Protein 7BXP (pdb70)

Nearest PDB structures (foldseek):
  8guh-assembly1_A  TM=9.478E-01  e=1.302E-41  Sphingobacterium multivorum
  2jg2-assembly1_A  TM=9.352E-01  e=2.599E-38  Sphingomonas paucimobilis
  4bmk-assembly1_A  TM=9.285E-01  e=3.256E-38  Sphingomonas paucimobilis
  2x8u-assembly1_B  TM=9.256E-01  e=1.257E-37  Rhizorhabdus wittichii RW1
  7x98-assembly2_D  TM=9.423E-01  e=4.099E-37  Rhodopseudomonas palustris

InterPro domains:
  IPR001917 Aminotransferase, class-II, pyridoxal-phosphate binding site [PS00599] (243-252)
  IPR004839 Aminotransferase, class I/classII, large domain [PF00155] (45-389)
  IPR011282 2-amino-3-ketobutyrate coenzyme A ligase [MF_00985] (4-397)
  IPR011282 2-amino-3-ketobutyrate coenzyme A ligase [TIGR01822] (7-399)
  IPR015421 Pyridoxal phosphate-dependent transferase, major domain [G3DSA:3.40.640.10] (60-297)
  IPR015422 Pyridoxal phosphate-dependent transferase, small domain [G3DSA:3.90.1150.10] (41-392)
  IPR015424 Pyridoxal phosphate-dependent transferase [SSF53383] (7-397)
  IPR050087 8-amino-7-oxononanoate synthase class-II [PTHR13693] (19-389)

B-factor: mean 26.61, std 7.61, range [13.73, 60.28]

Structure (mmCIF, N/CA/C/O backbone):
data_7BXP
#
_entry.id   7BXP
#
_cell.length_a   58.376
_cell.length_b   105.847
_cell.length_c   67.744
_cell.angle_alpha   90.000
_cell.angle_beta   105.791
_cell.angle_gamma   90.000
#
_symmetry.space_group_name_H-M   'P 1 21 1'
#
loop_
_entity.id
_entity.type
_entity.pdbx_description
1 polymer '2-amino-3-ketobutyrate coenzyme A ligase'
2 water water
#
loop_
_atom_site.group_PDB
_atom_site.id
_atom_site.type_symbol
_atom_site.label_atom_id
_atom_site.label_alt_id
_atom_site.label_comp_id
_atom_site.label_asym_id
_atom_site.label_entity_id
_atom_site.label_seq_id
_atom_site.pdbx_PDB_ins_code
_atom_site.Cartn_x
_atom_site.Cartn_y
_atom_site.Cartn_z
_atom_site.occupancy
_atom_site.B_iso_or_equiv
_atom_site.auth_seq_id
_atom_site.auth_comp_id
_atom_site.auth_asym_id
_atom_site.auth_atom_id
_atom_site.pdbx_PDB_model_num
ATOM 1 N N . MET A 1 5 ? -41.18660 -26.96157 20.45433 1.000 33.76324 1 MET A N 1
ATOM 2 C CA . MET A 1 5 ? -40.05296 -26.03647 20.53998 1.000 27.04231 1 MET A CA 1
ATOM 3 C C . MET A 1 5 ? -38.78087 -26.66541 19.96828 1.000 27.64601 1 MET A C 1
ATOM 4 O O . MET A 1 5 ? -38.29215 -27.64937 20.50564 1.000 28.78745 1 MET A O 1
ATOM 9 N N . SER A 1 6 ? -38.24244 -26.10099 18.88897 1.000 22.86333 2 SER A N 1
ATOM 10 C CA . SER A 1 6 ? -37.00218 -26.61353 18.31760 1.000 24.52485 2 SER A CA 1
ATOM 11 C C . SER A 1 6 ? -35.80220 -26.17739 19.15384 1.000 24.11726 2 SER A C 1
ATOM 12 O O . SER A 1 6 ? -35.84113 -25.15893 19.85271 1.000 22.39659 2 SER A O 1
ATOM 15 N N . ASN A 1 7 ? -34.72606 -26.96999 19.08632 1.000 23.66922 3 ASN A N 1
ATOM 16 C CA . ASN A 1 7 ? -33.49868 -26.58203 19.77956 1.000 22.02307 3 ASN A CA 1
ATOM 17 C C . ASN A 1 7 ? -33.03386 -25.20491 19.31745 1.000 19.52769 3 ASN A C 1
ATOM 18 O O . ASN A 1 7 ? -32.60884 -24.38144 20.13189 1.000 20.89132 3 ASN A O 1
ATOM 23 N N . ALA A 1 8 ? -33.15039 -24.92240 18.01443 1.000 22.06160 4 ALA A N 1
ATOM 24 C CA . ALA A 1 8 ? -32.68676 -23.63697 17.50028 1.000 22.57803 4 ALA A CA 1
ATOM 25 C C . ALA A 1 8 ? -33.47313 -22.48323 18.10618 1.000 18.31070 4 ALA A C 1
ATOM 26 O O . ALA A 1 8 ? -32.88912 -21.47983 18.52804 1.000 20.81830 4 ALA A O 1
ATOM 28 N N . GLU A 1 9 ? -34.80263 -22.60595 18.17738 1.000 17.40113 5 GLU A N 1
ATOM 29 C CA . GLU A 1 9 ? -35.55300 -21.50227 18.76826 1.000 20.61763 5 GLU A CA 1
ATOM 30 C C . GLU A 1 9 ? -35.36564 -21.45238 20.27592 1.000 19.15643 5 GLU A C 1
ATOM 31 O O . GLU A 1 9 ? -35.39166 -20.36547 20.85989 1.000 20.05788 5 GLU A O 1
ATOM 37 N N . ALA A 1 10 ? -35.15566 -22.60879 20.91313 1.000 19.30456 6 ALA A N 1
ATOM 38 C CA . ALA A 1 10 ? -34.80987 -22.62328 22.33004 1.000 19.46992 6 ALA A CA 1
ATOM 39 C C . ALA A 1 10 ? -33.51792 -21.86000 22.58799 1.000 20.50414 6 ALA A C 1
ATOM 40 O O . ALA A 1 10 ? -33.39375 -21.13979 23.59420 1.000 20.15408 6 ALA A O 1
ATOM 42 N N . PHE A 1 11 ? -32.53636 -22.03199 21.70027 1.000 20.20323 7 PHE A N 1
ATOM 43 C CA . PHE A 1 11 ? -31.29048 -21.27393 21.78567 1.000 19.37357 7 PHE A CA 1
ATOM 44 C C . PHE A 1 11 ? -31.57412 -19.78459 21.90676 1.000 19.24454 7 PHE A C 1
ATOM 45 O O . PHE A 1 11 ? -31.07961 -19.11462 22.81552 1.000 17.90996 7 PHE A O 1
ATOM 53 N N . TYR A 1 12 ? -32.40469 -19.25003 21.01478 1.000 17.63783 8 TYR A N 1
ATOM 54 C CA . TYR A 1 12 ? -32.70727 -17.82803 21.09218 1.000 19.10724 8 TYR A CA 1
ATOM 55 C C . TYR A 1 12 ? -33.45276 -17.47562 22.37243 1.000 18.83907 8 TYR A C 1
ATOM 56 O O . TYR A 1 12 ? -33.26655 -16.38036 22.90740 1.000 18.84452 8 TYR A O 1
ATOM 65 N N . ALA A 1 13 ? -34.28888 -18.38651 22.88256 1.000 20.02110 9 ALA A N 1
ATOM 66 C CA . ALA A 1 13 ? -34.94539 -18.14678 24.16880 1.000 21.44185 9 ALA A CA 1
ATOM 67 C C . ALA A 1 13 ? -33.92398 -18.04750 25.29993 1.000 20.76680 9 ALA A C 1
ATOM 68 O O . ALA A 1 13 ? -34.06016 -17.20822 26.19971 1.000 20.82781 9 ALA A O 1
ATOM 70 N N . SER A 1 14 ? -32.89613 -18.90280 25.26472 1.000 21.36439 10 SER A N 1
ATOM 71 C CA . SER A 1 14 ? -31.81608 -18.85194 26.24515 1.000 20.22370 10 SER A CA 1
ATOM 72 C C . SER A 1 14 ? -31.07506 -17.52271 26.19384 1.000 19.70764 10 SER A C 1
ATOM 73 O O . SER A 1 14 ? -30.79774 -16.91096 27.23616 1.000 21.16776 10 SER A O 1
ATOM 76 N N . ILE A 1 15 ? -30.75284 -17.06310 24.98385 1.000 19.40156 11 ILE A N 1
ATOM 77 C CA . ILE A 1 15 ? -30.07757 -15.77706 24.80147 1.000 19.61863 11 ILE A CA 1
ATOM 78 C C . ILE A 1 15 ? -30.93746 -14.63918 25.35245 1.000 21.23447 11 ILE A C 1
ATOM 79 O O . ILE A 1 15 ? -30.45329 -13.75709 26.07911 1.000 20.42469 11 ILE A O 1
ATOM 84 N N . ARG A 1 16 ? -32.23951 -14.66175 25.04507 1.000 20.79891 12 ARG A N 1
ATOM 85 C CA . ARG A 1 16 ? -33.12738 -13.59405 25.50704 1.000 20.12719 12 ARG A CA 1
ATOM 86 C C . ARG A 1 16 ? -33.26405 -13.59705 27.02043 1.000 18.96635 12 ARG A C 1
ATOM 87 O O . ARG A 1 16 ? -33.29745 -12.53271 27.64635 1.000 20.64770 12 ARG A O 1
ATOM 95 N N . THR A 1 17 ? -33.36816 -14.78205 27.61694 1.000 19.96202 13 THR A N 1
ATOM 96 C CA . THR A 1 17 ? -33.42678 -14.87043 29.06993 1.000 22.72794 13 THR A CA 1
ATOM 97 C C . THR A 1 17 ? -32.17617 -14.25449 29.69585 1.000 24.37526 13 THR A C 1
ATOM 98 O O . THR A 1 17 ? -32.26522 -13.48601 30.66056 1.000 24.09963 13 THR A O 1
ATOM 102 N N . GLU A 1 18 ? -31.00315 -14.55525 29.13496 1.000 22.94044 14 GLU A N 1
ATOM 103 C CA . GLU A 1 18 ? -29.76260 -13.99233 29.67138 1.000 25.20871 14 GLU A CA 1
ATOM 104 C C . GLU A 1 18 ? -29.73149 -12.47402 29.52593 1.000 24.69876 14 GLU A C 1
ATOM 105 O O . GLU A 1 18 ? -29.32479 -11.76344 30.45304 1.000 20.81514 14 GLU A O 1
ATOM 111 N N . LEU A 1 19 ? -30.18047 -11.95433 28.37473 1.000 21.59994 15 LEU A N 1
ATOM 112 C CA . LEU A 1 19 ? -30.25137 -10.50813 28.17961 1.000 22.99047 15 LEU A CA 1
ATOM 113 C C . LEU A 1 19 ? -31.15006 -9.85025 29.21976 1.000 24.98344 15 LEU A C 1
ATOM 114 O O . LEU A 1 19 ? -30.83002 -8.77298 29.73585 1.000 25.82409 15 LEU A O 1
ATOM 119 N N . GLU A 1 20 ? -32.27733 -10.48661 29.54193 1.000 20.33947 16 GLU A N 1
ATOM 120 C CA . GLU A 1 20 ? -33.18561 -9.91328 30.53096 1.000 26.28635 16 GLU A CA 1
ATOM 121 C C . GLU A 1 20 ? -32.55176 -9.90741 31.91528 1.000 23.50109 16 GLU A C 1
ATOM 122 O O . GLU A 1 20 ? -32.73957 -8.96115 32.69166 1.000 23.97066 16 GLU A O 1
ATOM 128 N N . SER A 1 21 ? -31.79835 -10.95660 32.24268 1.000 25.58363 17 SER A N 1
ATOM 129 C CA . SER A 1 21 ? -31.15702 -11.00849 33.55209 1.000 26.11529 17 SER A CA 1
ATOM 130 C C . SER A 1 21 ? -30.06686 -9.94959 33.66997 1.000 27.11051 17 SER A C 1
ATOM 131 O O . SER A 1 21 ? -29.85720 -9.38278 34.74664 1.000 26.60285 17 SER A O 1
ATOM 134 N N . ILE A 1 22 ? -29.36347 -9.66303 32.57008 1.000 23.61662 18 ILE A N 1
ATOM 135 C CA . ILE A 1 22 ? -28.41462 -8.54906 32.56897 1.000 23.53283 18 ILE A CA 1
ATOM 136 C C . ILE A 1 22 ? -29.13469 -7.23776 32.86157 1.000 26.41755 18 ILE A C 1
ATOM 137 O O . ILE A 1 22 ? -28.71836 -6.45871 33.72770 1.000 25.89788 18 ILE A O 1
ATOM 142 N N . ARG A 1 23 ? -30.23309 -6.97941 32.14601 1.000 25.24646 19 ARG A N 1
ATOM 143 C CA . ARG A 1 23 ? -31.00556 -5.76189 32.38075 1.000 27.90155 19 ARG A CA 1
ATOM 144 C C . ARG A 1 23 ? -31.51658 -5.69477 33.81534 1.000 28.64557 19 ARG A C 1
ATOM 145 O O . ARG A 1 23 ? -31.45784 -4.63425 34.45114 1.000 28.00774 19 ARG A O 1
ATOM 153 N N . ALA A 1 24 ? -32.02769 -6.81381 34.33911 1.000 25.68542 20 ALA A N 1
ATOM 154 C CA . ALA A 1 24 ? -32.57393 -6.80667 35.69610 1.000 30.62212 20 ALA A CA 1
ATOM 155 C C . ALA A 1 24 ? -31.49043 -6.55049 36.73393 1.000 28.41368 20 ALA A C 1
ATOM 156 O O . ALA A 1 24 ? -31.77129 -5.97682 37.79133 1.000 29.04592 20 ALA A O 1
ATOM 158 N N . ALA A 1 25 ? -30.25409 -6.96296 36.45135 1.000 26.85817 21 ALA A N 1
ATOM 159 C CA . ALA A 1 25 ? -29.14052 -6.74939 37.36694 1.000 27.32619 21 ALA A CA 1
ATOM 160 C C . ALA A 1 25 ? -28.56109 -5.34466 37.29294 1.000 28.37994 21 ALA A C 1
ATOM 161 O O . ALA A 1 25 ? -27.67763 -5.01865 38.09465 1.000 27.48730 21 ALA A O 1
ATOM 163 N N . GLY A 1 26 ? -29.02261 -4.51343 36.36063 1.000 28.76279 22 GLY A N 1
ATOM 164 C CA . GLY A 1 26 ? -28.43457 -3.19963 36.17397 1.000 27.66020 22 GLY A CA 1
ATOM 165 C C . GLY A 1 26 ? -27.10703 -3.20842 35.44749 1.000 29.02878 22 GLY A C 1
ATOM 166 O O . GLY A 1 26 ? -26.35106 -2.23770 35.54875 1.000 28.02250 22 GLY A O 1
ATOM 167 N N . LEU A 1 27 ? -26.80642 -4.27232 34.69854 1.000 24.85611 23 LEU A N 1
ATOM 168 C CA . LEU A 1 27 ? -25.50566 -4.45010 34.06054 1.000 24.81021 23 LEU A CA 1
ATOM 169 C C . LEU A 1 27 ? -25.56445 -4.30595 32.54259 1.000 24.17973 23 LEU A C 1
ATOM 170 O O . LEU A 1 27 ? -24.64482 -4.74998 31.84874 1.000 24.62277 23 LEU A O 1
ATOM 175 N N . PHE A 1 28 ? -26.61684 -3.69852 32.01400 1.000 22.50219 24 PHE A N 1
ATOM 176 C CA . PHE A 1 28 ? -26.78314 -3.55643 30.57175 1.000 25.03921 24 PHE A CA 1
ATOM 177 C C . PHE A 1 28 ? -26.12568 -2.26086 30.09954 1.000 26.61500 24 PHE A C 1
ATOM 178 O O . PHE A 1 28 ? -26.54611 -1.16582 30.48672 1.000 27.57615 24 PHE A O 1
ATOM 186 N N . LYS A 1 29 ? -25.09317 -2.38504 29.26478 1.000 24.43791 25 LYS A N 1
ATOM 187 C CA . LYS A 1 29 ? -24.41072 -1.22222 28.70300 1.000 21.02319 25 LYS A CA 1
ATOM 188 C C . LYS A 1 29 ? -25.20569 -0.65224 27.53900 1.000 24.65212 25 LYS A C 1
ATOM 189 O O . LYS A 1 29 ? -25.57655 -1.38787 26.62063 1.000 23.24827 25 LYS A O 1
ATOM 195 N N . ASN A 1 30 ? -25.42774 0.65896 27.54102 1.000 21.96027 26 ASN A N 1
ATOM 196 C CA . ASN A 1 30 ? -26.01154 1.32504 26.38404 1.000 27.63029 26 ASN A CA 1
ATOM 197 C C . ASN A 1 30 ? -24.95605 2.18271 25.70857 1.000 23.38553 26 ASN A C 1
ATOM 198 O O . ASN A 1 30 ? -24.12387 2.79251 26.38001 1.000 27.24170 26 ASN A O 1
ATOM 203 N N . GLU A 1 31 ? -24.98227 2.22142 24.38032 1.000 23.11602 27 GLU A N 1
ATOM 204 C CA . GLU A 1 31 ? -24.02953 3.02811 23.63717 1.000 20.30907 27 GLU A CA 1
ATOM 205 C C . GLU A 1 31 ? -24.57913 4.42925 23.43273 1.000 24.11408 27 GLU A C 1
ATOM 206 O O . GLU A 1 31 ? -25.75887 4.60945 23.12218 1.000 27.05442 27 GLU A O 1
ATOM 212 N N . ARG A 1 32 ? -23.72779 5.42358 23.64846 1.000 21.50434 28 ARG A N 1
ATOM 213 C CA . ARG A 1 32 ? -24.03758 6.77599 23.22758 1.000 22.24342 28 ARG A CA 1
ATOM 214 C C . ARG A 1 32 ? -23.48140 6.98229 21.83453 1.000 26.08691 28 ARG A C 1
ATOM 215 O O . ARG A 1 32 ? -22.38566 6.51521 21.51892 1.000 25.95017 28 ARG A O 1
ATOM 223 N N . VAL A 1 33 ? -24.23911 7.67704 21.00114 1.000 25.60287 29 VAL A N 1
ATOM 224 C CA . VAL A 1 33 ? -23.90184 7.83220 19.59559 1.000 25.19268 29 VAL A CA 1
ATOM 225 C C . VAL A 1 33 ? -23.31105 9.22078 19.41066 1.000 27.91727 29 VAL A C 1
ATOM 226 O O . VAL A 1 33 ? -24.02830 10.22635 19.45640 1.000 26.93665 29 VAL A O 1
ATOM 230 N N . ILE A 1 34 ? -21.99993 9.27406 19.20314 1.000 22.30462 30 ILE A N 1
ATOM 231 C CA . ILE A 1 34 ? -21.27584 10.52817 19.03301 1.000 22.23949 30 ILE A CA 1
ATOM 232 C C . ILE A 1 34 ? -21.35944 10.97912 17.58215 1.000 24.38827 30 ILE A C 1
ATOM 233 O O . ILE A 1 34 ? -21.18557 10.18155 16.65627 1.000 23.36330 30 ILE A O 1
ATOM 238 N N . ALA A 1 35 ? -21.61488 12.27413 17.37802 1.000 24.32214 31 ALA A N 1
ATOM 239 C CA . ALA A 1 35 ? -21.76476 12.83248 16.04353 1.000 24.48545 31 ALA A CA 1
ATOM 240 C C . ALA A 1 35 ? -20.52912 13.57885 15.55928 1.000 24.60738 31 ALA A C 1
ATOM 241 O O . ALA A 1 35 ? -20.46183 13.93302 14.37614 1.000 23.36475 31 ALA A O 1
ATOM 243 N N . THR A 1 36 ? -19.55208 13.80050 16.42345 1.000 23.69599 32 THR A N 1
ATOM 244 C CA . THR A 1 36 ? -18.37175 14.60926 16.15163 1.000 23.42291 32 THR A CA 1
ATOM 245 C C . THR A 1 36 ? -17.10932 13.75736 16.10837 1.000 25.30801 32 THR A C 1
ATOM 246 O O . THR A 1 36 ? -17.11866 12.59089 16.51276 1.000 24.73776 32 THR A O 1
ATOM 250 N N 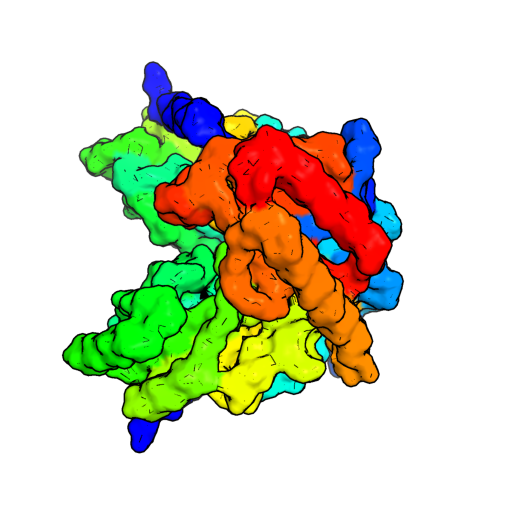. PRO A 1 37 ? -15.98776 14.31843 15.64858 1.000 22.80819 33 PRO A N 1
ATOM 251 C CA . PRO A 1 37 ? -14.69553 13.67747 15.91011 1.000 23.77646 33 PRO A CA 1
ATOM 252 C C . PRO A 1 37 ? -14.46506 13.52138 17.40508 1.000 25.54345 33 PRO A C 1
ATOM 253 O O . PRO A 1 37 ? -15.12906 14.14758 18.23366 1.000 25.82871 33 PRO A O 1
ATOM 257 N N . GLN A 1 38 ? -13.50669 12.66339 17.74248 1.000 22.45565 34 GLN A N 1
ATOM 258 C CA . GLN A 1 38 ? -13.04198 12.56910 19.11688 1.000 20.24495 34 GLN A CA 1
ATOM 259 C C . GLN A 1 38 ? -12.34551 13.86520 19.51870 1.000 22.18969 34 GLN A C 1
ATOM 260 O O . GLN A 1 38 ? -11.67101 14.49959 18.70702 1.000 28.90451 34 GLN A O 1
ATOM 266 N N . GLY A 1 39 ? -12.50862 14.26055 20.77088 1.000 24.85726 35 GLY A N 1
ATOM 267 C CA . GLY A 1 39 ? -11.83645 15.46370 21.22972 1.000 28.72911 35 GLY A CA 1
ATOM 268 C C . GLY A 1 39 ? -12.11337 15.71104 22.69456 1.000 24.91466 35 GLY A C 1
ATOM 269 O O . GLY A 1 39 ? -12.76503 14.91184 23.37684 1.000 25.37769 35 GLY A O 1
ATOM 270 N N . ALA A 1 40 ? -11.59629 16.84638 23.17427 1.000 25.62568 36 ALA A N 1
ATOM 271 C CA . ALA A 1 40 ? -11.80707 17.22188 24.56961 1.000 25.71538 36 ALA A CA 1
ATOM 272 C C . ALA A 1 40 ? -13.28851 17.39988 24.86235 1.000 23.98088 36 ALA A C 1
ATOM 273 O O . ALA A 1 40 ? -13.75996 17.09248 25.96362 1.000 27.35653 36 ALA A O 1
ATOM 275 N N . ARG A 1 41 ? -14.03318 17.89164 23.88454 1.000 25.50722 37 ARG A N 1
ATOM 276 C CA . ARG A 1 41 ? -15.48298 17.93130 23.93704 1.000 28.75265 37 ARG A CA 1
ATOM 277 C C . ARG A 1 41 ? -16.04127 17.19051 22.73050 1.000 24.92559 37 ARG A C 1
ATOM 278 O O . ARG A 1 41 ? -15.44188 17.19294 21.65085 1.000 28.22310 37 ARG A O 1
ATOM 286 N N . VAL A 1 42 ? -17.18197 16.53029 22.93076 1.000 26.42329 38 VAL A N 1
ATOM 287 C CA . VAL A 1 42 ? -17.88306 15.82633 21.86556 1.000 26.43713 38 VAL A CA 1
ATOM 288 C C . VAL A 1 42 ? -19.36489 16.17314 21.95119 1.000 28.59501 38 VAL A C 1
ATOM 289 O O . VAL A 1 42 ? -19.84255 16.72198 22.94315 1.000 26.39558 38 VAL A O 1
ATOM 293 N N . ARG A 1 43 ? -20.09502 15.84002 20.88836 1.000 25.20070 39 ARG A N 1
ATOM 294 C CA . ARG A 1 43 ? -21.53291 16.05478 20.84577 1.000 27.80952 39 ARG A CA 1
ATOM 295 C C . ARG A 1 43 ? -22.20934 14.77898 20.37353 1.000 26.03329 39 ARG A C 1
ATOM 296 O O . ARG A 1 43 ? -21.79322 14.19526 19.36837 1.000 25.03069 39 ARG A O 1
ATOM 304 N N . THR A 1 44 ? -23.22019 14.33081 21.11414 1.000 27.54172 40 THR A N 1
ATOM 305 C CA . THR A 1 44 ? -23.99926 13.18096 20.68414 1.000 27.92162 40 THR A CA 1
ATOM 306 C C . THR A 1 44 ? -25.02662 13.60725 19.63615 1.000 29.50617 40 THR A C 1
ATOM 307 O O . THR A 1 44 ? -25.21435 14.79621 19.36187 1.000 27.86740 40 THR A O 1
ATOM 311 N N . THR A 1 45 ? -25.69927 12.61150 19.04373 1.000 26.76831 41 THR A N 1
ATOM 312 C CA . THR A 1 45 ? -26.61524 12.89318 17.94099 1.000 30.41438 41 THR A CA 1
ATOM 313 C C . THR A 1 45 ? -27.78294 13.77007 18.38459 1.000 34.80938 41 THR A C 1
ATOM 314 O O . THR A 1 45 ? -28.33634 14.51984 17.57480 1.000 35.01435 41 THR A O 1
ATOM 318 N N . ASP A 1 46 ? -28.16912 13.69876 19.65687 1.000 35.47360 42 ASP A N 1
ATOM 319 C CA . ASP A 1 46 ? -29.23823 14.55565 20.15892 1.000 38.79615 42 ASP A CA 1
ATOM 320 C C . ASP A 1 46 ? -28.81749 16.01589 20.29511 1.000 41.96323 42 ASP A C 1
ATOM 321 O O . ASP A 1 46 ? -29.66234 16.84967 20.63893 1.000 45.07230 42 ASP A O 1
ATOM 326 N N . GLY A 1 47 ? -27.53528 16.33626 20.07976 1.000 40.25532 43 GLY A N 1
ATOM 327 C CA . GLY A 1 47 ? -27.05852 17.70584 20.07469 1.000 38.96180 43 GLY A CA 1
ATOM 328 C C . GLY A 1 47 ? -26.38678 18.18537 21.34842 1.000 39.48791 43 GLY A C 1
ATOM 329 O O . GLY A 1 47 ? -25.87418 19.31068 21.36529 1.000 43.06608 43 GLY A O 1
ATOM 330 N N . ARG A 1 48 ? -26.36061 17.37538 22.40520 1.000 35.64795 44 ARG A N 1
ATOM 331 C CA . ARG A 1 48 ? -25.74131 17.78000 23.66581 1.000 39.63359 44 ARG A CA 1
ATOM 332 C C . ARG A 1 48 ? -24.21504 17.75005 23.55766 1.000 42.49363 44 ARG A C 1
ATOM 333 O O . ARG A 1 48 ? -23.63068 16.68865 23.30502 1.000 41.81927 44 ARG A O 1
ATOM 341 N N . GLU A 1 49 ? -23.56378 18.90192 23.75447 1.000 35.04772 45 GLU A N 1
ATOM 342 C CA . GLU A 1 49 ? -22.10371 18.95909 23.77074 1.000 37.76724 45 GLU A CA 1
ATOM 343 C C . GLU A 1 49 ? -21.59640 18.87245 25.20256 1.000 37.81463 45 GLU A C 1
ATOM 344 O O . GLU A 1 49 ? -22.09605 19.57246 26.08594 1.000 34.49028 45 GLU A O 1
ATOM 350 N N . VAL A 1 50 ? -20.58508 18.03073 25.42194 1.000 30.52190 46 VAL A N 1
ATOM 351 C CA . VAL A 1 50 ? -20.15418 17.67093 26.76374 1.000 27.72855 46 VAL A CA 1
ATOM 352 C C . VAL A 1 50 ? -18.64120 17.49575 26.77444 1.000 28.19008 46 VAL A C 1
ATOM 353 O O . VAL A 1 50 ? -18.00995 17.29473 25.73611 1.000 27.27230 46 VAL A O 1
ATOM 357 N N . ILE A 1 51 ? -18.05806 17.57829 27.96925 1.000 25.18987 47 ILE A N 1
ATOM 358 C CA . ILE A 1 51 ? -16.62044 17.39703 28.15008 1.000 29.14238 47 ILE A CA 1
ATOM 359 C C . ILE A 1 51 ? -16.32986 15.90763 28.26278 1.000 24.90421 47 ILE A C 1
ATOM 360 O O . ILE A 1 51 ? -16.85149 15.23034 29.15472 1.000 26.19200 47 ILE A O 1
ATOM 365 N N . ASN A 1 52 ? -15.46638 15.40525 27.38555 1.000 27.51005 48 ASN A N 1
ATOM 366 C CA . ASN A 1 52 ? -15.13296 13.98571 27.36634 1.000 24.04450 48 ASN A CA 1
ATOM 367 C C . ASN A 1 52 ? -13.96425 13.71879 28.30671 1.000 21.13169 48 ASN A C 1
ATOM 368 O O . ASN A 1 52 ? -12.82715 14.11889 28.02760 1.000 23.30650 48 ASN A O 1
ATOM 373 N N . LEU A 1 53 ? -14.23165 13.00460 29.39282 1.000 22.63010 49 LEU A N 1
ATOM 374 C CA . LEU A 1 53 ? -13.20023 12.56292 30.32073 1.000 25.52561 49 LEU A CA 1
ATOM 375 C C . LEU A 1 53 ? -13.15470 11.04362 30.41469 1.000 23.42424 49 LEU A C 1
ATOM 376 O O . LEU A 1 53 ? -12.95862 10.47510 31.48847 1.000 20.10325 49 LEU A O 1
ATOM 381 N N . CYS A 1 54 ? -13.32757 10.34455 29.27422 1.000 21.35385 50 CYS A N 1
ATOM 382 C CA . CYS A 1 54 ? -13.26481 8.88520 29.34125 1.000 21.84964 50 CYS A CA 1
ATOM 383 C C . CYS A 1 54 ? -12.74709 8.26157 28.05838 1.000 22.77841 50 CYS A C 1
ATOM 384 O O . CYS A 1 54 ? -13.14726 7.14465 27.71101 1.000 21.82831 50 CYS A O 1
ATOM 387 N N . ALA A 1 55 ? -11.81832 8.92498 27.38821 1.000 21.75980 51 ALA A N 1
ATOM 388 C CA . ALA A 1 55 ? -11.21283 8.40527 26.17744 1.000 22.47664 51 ALA A CA 1
ATOM 389 C C . ALA A 1 55 ? -9.78357 7.95647 26.45415 1.000 21.36320 51 ALA A C 1
ATOM 390 O O . ALA A 1 55 ? -9.15276 8.37781 27.42042 1.000 22.69904 51 ALA A O 1
ATOM 392 N N . ASN A 1 56 ? -9.26727 7.09460 25.58112 1.000 23.12315 52 ASN A N 1
ATOM 393 C CA . ASN A 1 56 ? -7.85131 6.73956 25.60780 1.000 20.03798 52 ASN A CA 1
ATOM 394 C C . ASN A 1 56 ? -7.00509 7.73581 24.81774 1.000 19.67493 52 ASN A C 1
ATOM 395 O O . ASN A 1 56 ? -5.85362 7.43906 24.47502 1.000 22.57198 52 ASN A O 1
ATOM 400 N N . ASN A 1 57 ? -7.57126 8.90340 24.51603 1.000 21.98467 53 ASN A N 1
ATOM 401 C CA . ASN A 1 57 ? -6.93782 9.95835 23.72781 1.000 19.65569 53 ASN A CA 1
ATOM 402 C C . ASN A 1 57 ? -5.97899 10.76998 24.60642 1.000 21.41008 53 ASN A C 1
ATOM 403 O O . ASN A 1 57 ? -6.09764 11.98333 24.76014 1.000 22.74743 53 ASN A O 1
ATOM 408 N N . TYR A 1 58 ? -5.00958 10.06089 25.18406 1.000 19.90866 54 TYR A N 1
ATOM 409 C CA . TYR A 1 58 ? -4.21643 10.61677 26.28141 1.000 22.36995 54 TYR A CA 1
ATOM 410 C C . TYR A 1 58 ? -3.43904 11.86167 25.86929 1.000 23.17015 54 TYR A C 1
ATOM 411 O O . TYR A 1 58 ? -3.22913 12.76738 26.68458 1.000 21.21852 54 TYR A O 1
ATOM 420 N N . LEU A 1 59 ? -2.96963 11.91059 24.62706 1.000 21.21180 55 LEU A N 1
ATOM 421 C CA . LEU A 1 59 ? -2.12783 13.00694 24.16664 1.000 20.33507 55 LEU A CA 1
ATOM 422 C C . LEU A 1 59 ? -2.83556 13.88741 23.15456 1.000 21.18469 55 LEU A C 1
ATOM 423 O O . LEU A 1 59 ? -2.20890 14.78001 22.57460 1.000 22.65479 55 LEU A O 1
ATOM 428 N N . GLY A 1 60 ? -4.12377 13.65731 22.92893 1.000 21.63759 56 GLY A N 1
ATOM 429 C CA . GLY A 1 60 ? -4.87098 14.44981 21.97972 1.000 21.20234 56 GLY A CA 1
ATOM 430 C C . GLY A 1 60 ? -4.60822 14.13330 20.52762 1.000 23.57266 56 GLY A C 1
ATOM 431 O O . GLY A 1 60 ? -5.04652 14.89095 19.65808 1.000 22.73272 56 GLY A O 1
ATOM 432 N N . LEU A 1 61 ? -3.92287 13.03343 20.23310 1.000 23.63124 57 LEU A N 1
ATOM 433 C CA . LEU A 1 61 ? -3.49683 12.76254 18.86658 1.000 20.98547 57 LEU A CA 1
ATOM 434 C C . LEU A 1 61 ? -4.60783 12.20624 17.97615 1.000 21.98389 57 LEU A C 1
ATOM 435 O O . LEU A 1 61 ? -4.44784 12.21891 16.74603 1.000 26.35902 57 LEU A O 1
ATOM 440 N N . SER A 1 62 ? -5.73552 11.75468 18.54259 1.000 19.40202 58 SER A N 1
ATOM 441 C CA . SER A 1 62 ? -6.79553 11.15949 17.72092 1.000 20.79837 58 SER A CA 1
ATOM 442 C C . SER A 1 62 ? -7.35334 12.13075 16.69092 1.000 27.77216 58 SER A C 1
ATOM 443 O O . SER A 1 62 ? -7.87287 11.70041 15.65533 1.000 25.99246 58 SER A O 1
ATOM 446 N N . SER A 1 63 ? -7.27951 13.43590 16.96024 1.000 25.52990 59 SER A N 1
ATOM 447 C CA . SER A 1 63 ? -7.72022 14.42408 15.98454 1.000 22.76436 59 SER A CA 1
ATOM 448 C C . SER A 1 63 ? -6.71148 15.56341 15.86816 1.000 25.99883 59 SER A C 1
ATOM 449 O O . SER A 1 63 ? -7.08976 16.68075 15.49830 1.000 30.84536 59 SER A O 1
ATOM 452 N N . HIS A 1 64 ? -5.44810 15.30272 16.18166 1.000 26.95373 60 HIS A N 1
ATOM 453 C CA . HIS A 1 64 ? -4.37975 16.26452 15.95623 1.000 26.63137 60 HIS A CA 1
ATOM 454 C C . HIS A 1 64 ? -4.25672 16.55075 14.46210 1.000 27.93222 60 HIS A C 1
ATOM 455 O O . HIS A 1 64 ? -4.20802 15.60763 13.65718 1.000 25.32032 60 HIS A O 1
ATOM 462 N N . PRO A 1 65 ? -4.18276 17.81885 14.05336 1.000 26.75831 61 PRO A N 1
ATOM 463 C CA . PRO A 1 65 ? -4.18773 18.13318 12.61066 1.000 23.94590 61 PRO A CA 1
ATOM 464 C C . PRO A 1 65 ? -3.00823 17.56027 11.83432 1.000 24.49373 61 PRO A C 1
ATOM 465 O O . PRO A 1 65 ? -3.15122 17.25879 10.63910 1.000 23.75038 61 PRO A O 1
ATOM 469 N N . GLN A 1 66 ? -1.83752 17.42541 12.45417 1.000 25.22278 62 GLN A N 1
ATOM 470 C CA . GLN A 1 66 ? -0.70772 16.83213 11.74640 1.000 24.58112 62 GLN A CA 1
ATOM 471 C C . GLN A 1 66 ? -0.90110 15.33188 11.56442 1.000 22.73075 62 GLN A C 1
ATOM 472 O O . GLN A 1 66 ? -0.40553 14.75077 10.58924 1.000 23.03549 62 GLN A O 1
ATOM 478 N N . VAL A 1 67 ? -1.61294 14.69419 12.49016 1.000 22.96060 63 VAL A N 1
ATOM 479 C CA . VAL A 1 67 ? -1.86190 13.26079 12.39433 1.000 20.67930 63 VAL A CA 1
ATOM 480 C C . VAL A 1 67 ? -2.92701 12.98026 11.34873 1.000 19.65716 63 VAL A C 1
ATOM 481 O O . VAL A 1 67 ? -2.76937 12.09064 10.50753 1.000 22.39256 63 VAL A O 1
ATOM 485 N N . ILE A 1 68 ? -4.01159 13.76076 11.37011 1.000 22.58742 64 ILE A N 1
ATOM 486 C CA . ILE A 1 68 ? -5.03414 13.67403 10.32714 1.000 20.16351 64 ILE A CA 1
ATOM 487 C C . ILE A 1 68 ? -4.42695 13.90395 8.94716 1.000 22.64454 64 ILE A C 1
ATOM 488 O O . ILE A 1 68 ? -4.74303 13.19309 7.98687 1.000 22.45451 64 ILE A O 1
ATOM 493 N N . GLU A 1 69 ? -3.54701 14.89881 8.81860 1.000 23.79666 65 GLU A N 1
ATOM 494 C CA . GLU A 1 69 ? -2.94724 15.15745 7.51306 1.000 21.36858 65 GLU A CA 1
ATOM 495 C C . GLU A 1 69 ? -2.07463 13.99157 7.05662 1.000 21.78091 65 GLU A C 1
ATOM 496 O O . GLU A 1 69 ? -2.04178 13.66365 5.86167 1.000 22.96854 65 GLU A O 1
ATOM 502 N N . ALA A 1 70 ? -1.34213 13.36820 7.98349 1.000 20.47798 66 ALA A N 1
ATOM 503 C CA . ALA A 1 70 ? -0.51686 12.22470 7.60404 1.000 22.78384 66 ALA A CA 1
ATOM 504 C C . ALA A 1 70 ? -1.37838 11.06088 7.12448 1.000 21.99684 66 ALA A C 1
ATOM 505 O O . ALA A 1 70 ? -0.94984 10.27798 6.26930 1.000 21.16433 66 ALA A O 1
ATOM 507 N N . ALA A 1 71 ? -2.59900 10.94703 7.64650 1.000 20.27460 67 ALA A N 1
ATOM 508 C CA . ALA A 1 71 ? -3.53058 9.94676 7.14080 1.000 19.85730 67 ALA A CA 1
ATOM 509 C C . ALA A 1 71 ? -4.01110 10.30349 5.73782 1.000 21.76164 67 ALA A C 1
ATOM 510 O O . ALA A 1 71 ? -4.09047 9.42846 4.86531 1.000 20.94965 67 ALA A O 1
ATOM 512 N N . HIS A 1 72 ? -4.34056 11.58141 5.50146 1.000 19.54598 68 HIS A N 1
ATOM 513 C CA . HIS A 1 72 ? -4.69555 12.01317 4.15122 1.000 21.59942 68 HIS A CA 1
ATOM 514 C C . HIS A 1 72 ? -3.56513 11.70452 3.17989 1.000 20.23004 68 HIS A C 1
ATOM 515 O O . HIS A 1 72 ? -3.79758 11.23881 2.05490 1.000 23.27282 68 HIS A O 1
ATOM 522 N N . GLU A 1 73 ? -2.33144 11.96770 3.60272 1.000 22.36769 69 GLU A N 1
ATOM 523 C CA . GLU A 1 73 ? -1.18502 11.82057 2.71311 1.000 25.84083 69 GLU A CA 1
ATOM 524 C C . GLU A 1 73 ? -0.94802 10.35259 2.37066 1.000 24.76320 69 GLU A C 1
ATOM 525 O O . GLU A 1 73 ? -0.75270 9.99915 1.20244 1.000 22.57193 69 GLU A O 1
ATOM 531 N N . ALA A 1 74 ? -1.01034 9.47297 3.37278 1.000 21.39020 70 ALA A N 1
ATOM 532 C CA . ALA A 1 74 ? -0.85143 8.05290 3.09131 1.000 20.84040 70 ALA A CA 1
ATOM 533 C C . ALA A 1 74 ? -1.99614 7.50469 2.24302 1.000 22.07616 70 ALA A C 1
ATOM 534 O O . ALA A 1 74 ? -1.79076 6.56086 1.46755 1.000 23.28269 70 ALA A O 1
ATOM 536 N N . LEU A 1 75 ? -3.20808 8.04664 2.39081 1.000 23.98882 71 LEU A N 1
ATOM 537 C CA . LEU A 1 75 ? -4.28100 7.67701 1.46872 1.000 22.60697 71 LEU A CA 1
ATOM 538 C C . LEU A 1 75 ? -3.89377 8.00521 0.03743 1.000 27.18768 71 LEU A C 1
ATOM 539 O O . LEU A 1 75 ? -4.08125 7.18591 -0.86998 1.000 25.49566 71 LEU A O 1
ATOM 544 N N . ARG A 1 76 ? -3.33395 9.20094 -0.17555 1.000 24.45968 72 ARG A N 1
ATOM 545 C CA . ARG A 1 76 ? -2.93323 9.62458 -1.51132 1.000 27.65351 72 ARG A CA 1
ATOM 546 C C . ARG A 1 76 ? -1.77426 8.78877 -2.04493 1.000 26.84004 72 ARG A C 1
ATOM 547 O O . ARG A 1 76 ? -1.75489 8.43930 -3.22887 1.000 28.33010 72 ARG A O 1
ATOM 555 N N . THR A 1 77 ? -0.79083 8.46489 -1.20284 1.000 23.09152 73 THR A N 1
ATOM 556 C CA . THR A 1 77 ? 0.39560 7.80352 -1.73155 1.000 23.80066 73 THR A CA 1
ATOM 557 C C . THR A 1 77 ? 0.27803 6.29055 -1.73944 1.000 24.17665 73 THR A C 1
ATOM 558 O O . THR A 1 77 ? 0.86615 5.64118 -2.60646 1.000 23.87108 73 THR A O 1
ATOM 562 N N . HIS A 1 78 ? -0.46851 5.70984 -0.80669 1.000 21.70426 74 HIS A N 1
ATOM 563 C CA . HIS A 1 78 ? -0.46230 4.26114 -0.64822 1.000 20.98064 74 HIS A CA 1
ATOM 564 C C . HIS A 1 78 ? -1.84866 3.63724 -0.65202 1.000 22.82924 74 HIS A C 1
ATOM 565 O O . HIS A 1 78 ? -1.95457 2.42039 -0.47322 1.000 20.90650 74 HIS A O 1
ATOM 572 N N . GLY A 1 79 ? -2.91079 4.42489 -0.85259 1.000 21.34521 75 GLY A N 1
ATOM 573 C CA . GLY A 1 79 ? -4.23586 3.86800 -1.04602 1.000 21.18861 75 GLY A CA 1
ATOM 574 C C . GLY A 1 79 ? -4.97156 3.62033 0.25337 1.000 23.51091 75 GLY A C 1
ATOM 575 O O . GLY A 1 79 ? -4.48373 3.88975 1.35361 1.000 22.85183 75 GLY A O 1
ATOM 576 N N . PHE A 1 80 ? -6.17914 3.06928 0.11492 1.000 21.85336 76 PHE A N 1
ATOM 577 C CA . PHE A 1 80 ? -7.07964 2.87210 1.25185 1.000 20.34890 76 PHE A CA 1
ATOM 578 C C . PHE A 1 80 ? -6.84774 1.54048 1.95892 1.000 20.30980 76 PHE A C 1
ATOM 579 O O . PHE A 1 80 ? -6.72189 1.49491 3.18957 1.000 22.58710 76 PHE A O 1
ATOM 587 N N . GLY A 1 81 ? -6.81523 0.44436 1.20669 1.000 20.79821 77 GLY A N 1
ATOM 588 C CA . GLY A 1 81 ? -6.64848 -0.86495 1.79424 1.000 20.67911 77 GLY A CA 1
ATOM 589 C C . GLY A 1 81 ? -5.60465 -1.66852 1.04675 1.000 22.24263 77 GLY A C 1
ATOM 590 O O . GLY A 1 81 ? -5.27733 -1.39382 -0.10774 1.000 22.41923 77 GLY A O 1
ATOM 591 N N . LEU A 1 82 ? -5.06431 -2.66596 1.73886 1.000 18.37555 78 LEU A N 1
ATO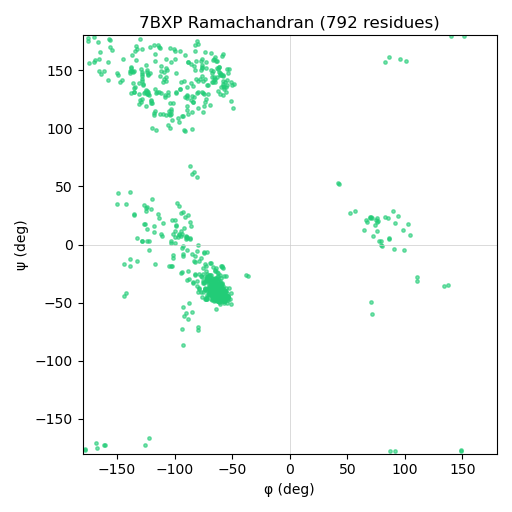M 592 C CA . LEU A 1 82 ? -4.15455 -3.59219 1.08669 1.000 19.63247 78 LEU A CA 1
ATOM 593 C C . LEU A 1 82 ? -4.78477 -4.94473 0.80482 1.000 20.88014 78 LEU A C 1
ATOM 594 O O . LEU A 1 82 ? -4.26992 -5.67561 -0.04643 1.000 22.37891 78 LEU A O 1
ATOM 599 N N . SER A 1 83 ? -5.88761 -5.27934 1.47633 1.000 19.09633 79 SER A N 1
ATOM 600 C CA . SER A 1 83 ? -6.60749 -6.53374 1.24746 1.000 20.39660 79 SER A CA 1
ATOM 601 C C . SER A 1 83 ? -5.64685 -7.71685 1.10212 1.000 21.71268 79 SER A C 1
ATOM 602 O O . SER A 1 83 ? -5.69123 -8.48707 0.14201 1.000 18.40042 79 SER A O 1
ATOM 605 N N . SER A 1 84 ? -4.75016 -7.84872 2.07918 1.000 20.78829 80 SER A N 1
ATOM 606 C CA . SER A 1 84 ? -3.84697 -8.99059 2.12632 1.000 19.92168 80 SER A CA 1
ATOM 607 C C . SER A 1 84 ? -3.23459 -9.09003 3.51578 1.000 20.79845 80 SER A C 1
ATOM 608 O O . SER A 1 84 ? -2.97812 -8.07514 4.16141 1.000 20.26700 80 SER A O 1
ATOM 611 N N . VAL A 1 85 ? -2.97386 -10.32571 3.95708 1.000 18.50170 81 VAL A N 1
ATOM 612 C CA . VAL A 1 85 ? -2.10526 -10.49327 5.11585 1.000 19.46486 81 VAL A CA 1
ATOM 613 C C . VAL A 1 85 ? -0.68710 -10.09212 4.71755 1.000 22.05955 81 VAL A C 1
ATOM 614 O O . VAL A 1 85 ? -0.36788 -9.95279 3.53244 1.000 20.10363 81 VAL A O 1
ATOM 618 N N . ARG A 1 86 ? 0.16842 -9.88109 5.72412 1.000 20.83829 82 ARG A N 1
ATOM 619 C CA . ARG A 1 86 ? 1.48238 -9.28476 5.46977 1.000 20.70443 82 ARG A CA 1
ATOM 620 C C . ARG A 1 86 ? 2.31827 -10.12365 4.50400 1.000 23.67639 82 ARG A C 1
ATOM 621 O O . ARG A 1 86 ? 2.96330 -9.58026 3.59792 1.000 23.54389 82 ARG A O 1
ATOM 629 N N . PHE A 1 87 ? 2.33760 -11.44724 4.67851 1.000 20.78756 83 PHE A N 1
ATOM 630 C CA . PHE A 1 87 ? 3.34425 -12.20456 3.94907 1.000 24.01724 83 PHE A CA 1
ATOM 631 C C . PHE A 1 87 ? 2.99838 -12.41188 2.48159 1.000 24.68775 83 PHE A C 1
ATOM 632 O O . PHE A 1 87 ? 3.88538 -12.78435 1.70741 1.000 25.86725 83 PHE A O 1
ATOM 640 N N . ILE A 1 88 ? 1.77525 -12.12303 2.05878 1.000 20.48869 84 ILE A N 1
ATOM 641 C CA . ILE A 1 88 ? 1.41883 -12.42618 0.67499 1.000 23.92209 84 ILE A CA 1
ATOM 642 C C . ILE A 1 88 ? 1.67696 -11.18182 -0.17054 1.000 22.71824 84 ILE A C 1
ATOM 643 O O . ILE A 1 88 ? 2.65048 -11.14003 -0.93074 1.000 23.75591 84 ILE A O 1
ATOM 648 N N . CYS A 1 89 ? 0.83932 -10.14723 -0.02839 1.000 21.62754 85 CYS A N 1
ATOM 649 C CA . CYS A 1 89 ? 1.11874 -8.85920 -0.67074 1.000 19.12468 85 CYS A CA 1
ATOM 650 C C . CYS A 1 89 ? 0.56353 -7.71816 0.16535 1.000 22.61882 85 CYS A C 1
ATOM 651 O O . CYS A 1 89 ? -0.02755 -6.77129 -0.35741 1.000 22.24030 85 CYS A O 1
ATOM 654 N N . GLY A 1 90 ? 0.78379 -7.78851 1.47550 1.000 21.23330 86 GLY A N 1
ATOM 655 C CA . GLY A 1 90 ? 0.27517 -6.76862 2.36267 1.000 21.87667 86 GLY A CA 1
ATOM 656 C C . GLY A 1 90 ? 1.34143 -5.99324 3.10608 1.000 22.85123 86 GLY A C 1
ATOM 657 O O . GLY A 1 90 ? 1.03049 -5.31740 4.09187 1.000 20.76078 86 GLY A O 1
ATOM 658 N N . THR A 1 91 ? 2.59824 -6.07568 2.65932 1.000 20.18512 87 THR A N 1
ATOM 659 C CA . THR A 1 91 ? 3.69860 -5.33804 3.27442 1.000 21.65237 87 THR A CA 1
ATOM 660 C C . THR A 1 91 ? 4.06980 -4.17003 2.36906 1.000 23.24024 87 THR A C 1
ATOM 661 O O . THR A 1 91 ? 4.52289 -4.37828 1.24220 1.000 21.99716 87 THR A O 1
ATOM 665 N N . GLN A 1 92 ? 3.86823 -2.94691 2.84926 1.000 21.46005 88 GLN A N 1
ATOM 666 C CA . GLN A 1 92 ? 4.38089 -1.77471 2.15272 1.000 24.44066 88 GLN A CA 1
ATOM 667 C C . GLN A 1 92 ? 5.61846 -1.23230 2.86348 1.000 23.92377 88 GLN A C 1
ATOM 668 O O . GLN A 1 92 ? 5.95816 -1.62652 3.98669 1.000 20.11937 88 GLN A O 1
ATOM 674 N N . ASP A 1 93 ? 6.30932 -0.30410 2.19088 1.000 19.29935 89 ASP A N 1
ATOM 675 C CA . ASP A 1 93 ? 7.46711 0.29227 2.84057 1.000 25.23051 89 ASP A CA 1
ATOM 676 C C . ASP A 1 93 ? 7.05461 1.04040 4.10044 1.000 21.32570 89 ASP A C 1
ATOM 677 O O . ASP A 1 93 ? 7.82940 1.10216 5.06090 1.000 24.17717 89 ASP A O 1
ATOM 682 N N . LEU A 1 94 ? 5.82852 1.57329 4.12768 1.000 22.29584 90 LEU A N 1
ATOM 683 C CA . LEU A 1 94 ? 5.32644 2.22881 5.33347 1.000 22.80784 90 LEU A CA 1
ATOM 684 C C . LEU A 1 94 ? 5.40261 1.29383 6.53800 1.000 21.19189 90 LEU A C 1
ATOM 685 O O . LEU A 1 94 ? 5.90074 1.67506 7.60316 1.000 20.93847 90 LEU A O 1
ATOM 690 N N . HIS A 1 95 ? 4.93073 0.05365 6.37497 1.000 22.05777 91 HIS A N 1
ATOM 691 C CA . HIS A 1 95 ? 4.92197 -0.88944 7.49356 1.000 20.11141 91 HIS A CA 1
ATOM 692 C C . HIS A 1 95 ? 6.32426 -1.11829 8.03175 1.000 19.52920 91 HIS A C 1
ATOM 693 O O . HIS A 1 95 ? 6.53751 -1.11492 9.24905 1.000 20.23267 91 HIS A O 1
ATOM 700 N N . LYS A 1 96 ? 7.29899 -1.33657 7.13575 1.000 19.80029 92 LYS A N 1
ATOM 701 C CA . LYS A 1 96 ? 8.66772 -1.55585 7.59187 1.000 18.77424 92 LYS A CA 1
ATOM 702 C C . LYS A 1 96 ? 9.21422 -0.31966 8.29687 1.000 17.63359 92 LYS A C 1
ATOM 703 O O . LYS A 1 96 ? 9.88875 -0.42995 9.32593 1.000 20.02261 92 LYS A O 1
ATOM 709 N N . THR A 1 97 ? 8.90139 0.86647 7.77897 1.000 20.13444 93 THR A N 1
ATOM 710 C CA . THR A 1 97 ? 9.33347 2.09527 8.43699 1.000 18.85398 93 THR A CA 1
ATOM 711 C C . THR A 1 97 ? 8.74616 2.20857 9.83614 1.000 19.72491 93 THR A C 1
ATOM 712 O O . THR A 1 97 ? 9.46454 2.50497 10.79811 1.000 20.40017 93 THR A O 1
ATOM 716 N N . LEU A 1 98 ? 7.42818 2.01140 9.96657 1.000 19.75804 94 LEU A N 1
ATOM 717 C CA . LEU A 1 98 ? 6.81278 2.10271 11.28677 1.000 16.99333 94 LEU A CA 1
ATOM 718 C C . LEU A 1 98 ? 7.41847 1.07888 12.23842 1.000 18.45109 94 LEU A C 1
ATOM 719 O O . LEU A 1 98 ? 7.69128 1.39039 13.40136 1.000 17.14046 94 LEU A O 1
ATOM 724 N N . GLU A 1 99 ? 7.64815 -0.14993 11.75948 1.000 16.86622 95 GLU A N 1
ATOM 725 C CA . GLU A 1 99 ? 8.22970 -1.17258 12.63178 1.000 19.09702 95 GLU A CA 1
ATOM 726 C C . GLU A 1 99 ? 9.61513 -0.76778 13.13294 1.000 19.92525 95 GLU A C 1
ATOM 727 O O . GLU A 1 99 ? 9.94623 -0.95980 14.31556 1.000 19.28378 95 GLU A O 1
ATOM 733 N N . ALA A 1 100 ? 10.43805 -0.19678 12.25579 1.000 18.70512 96 ALA A N 1
ATOM 734 C CA . ALA A 1 100 ? 11.75200 0.28257 12.67718 1.000 20.50235 96 ALA A CA 1
ATOM 735 C C . ALA A 1 100 ? 11.62716 1.42855 13.67805 1.000 20.86306 96 ALA A C 1
ATOM 736 O O . ALA A 1 100 ? 12.34227 1.46074 14.68824 1.000 21.66565 96 ALA A O 1
ATOM 738 N N . ARG A 1 101 ? 10.71782 2.37201 13.41741 1.000 21.63146 97 ARG A N 1
ATOM 739 C CA . ARG A 1 101 ? 10.57333 3.53376 14.29353 1.000 19.66904 97 ARG A CA 1
ATOM 740 C C . ARG A 1 101 ? 10.04676 3.13579 15.66734 1.000 20.41288 97 ARG A C 1
ATOM 741 O O . ARG A 1 101 ? 10.50096 3.67100 16.68672 1.000 18.59035 97 ARG A O 1
ATOM 749 N N . LEU A 1 102 ? 9.08178 2.20652 15.71781 1.000 18.66627 98 LEU A N 1
ATOM 750 C CA . LEU A 1 102 ? 8.60221 1.72244 17.01215 1.000 18.32100 98 LEU A CA 1
ATOM 751 C C . LEU A 1 102 ? 9.71515 1.03775 17.79674 1.000 20.34505 98 LEU A C 1
ATOM 752 O O . LEU A 1 102 ? 9.83206 1.22171 19.01630 1.000 19.14700 98 LEU A O 1
ATOM 757 N N . SER A 1 103 ? 10.52970 0.21931 17.12207 1.000 17.08842 99 SER A N 1
ATOM 758 C CA . SER A 1 103 ? 11.60446 -0.47655 17.82723 1.000 18.89715 99 SER A CA 1
ATOM 759 C C . SER A 1 103 ? 12.55903 0.51637 18.47223 1.000 20.39102 99 SER A C 1
ATOM 760 O O . SER A 1 103 ? 12.96157 0.34149 19.62768 1.000 20.10553 99 SER A O 1
ATOM 763 N N . ALA A 1 104 ? 12.91103 1.57961 17.74617 1.000 18.46575 100 ALA A N 1
ATOM 764 C CA . ALA A 1 104 ? 13.80979 2.58269 18.30841 1.000 21.61387 100 ALA A CA 1
ATOM 765 C C . ALA A 1 104 ? 13.14363 3.32380 19.45088 1.000 21.65658 100 ALA A C 1
ATOM 766 O O . ALA A 1 104 ? 13.77496 3.59654 20.47881 1.000 22.21138 100 ALA A O 1
ATOM 768 N N . PHE A 1 105 ? 11.86645 3.65786 19.27847 1.000 21.86846 101 PHE A N 1
ATOM 769 C CA . PHE A 1 105 ? 11.12165 4.36090 20.31200 1.000 22.16784 101 PHE A CA 1
ATOM 770 C C . PHE A 1 105 ? 11.06861 3.54301 21.59094 1.000 22.74659 101 PHE A C 1
ATOM 771 O O . PHE A 1 105 ? 11.24567 4.08195 22.69095 1.000 21.75329 101 PHE A O 1
ATOM 779 N N . LEU A 1 106 ? 10.88497 2.23068 21.45696 1.000 18.96136 102 LEU A N 1
ATOM 780 C CA . LEU A 1 106 ? 10.67417 1.33999 22.59193 1.000 19.33959 102 LEU A CA 1
ATOM 781 C C . LEU A 1 106 ? 11.95443 0.70733 23.13284 1.000 20.41381 102 LEU A C 1
ATOM 782 O O . LEU A 1 106 ? 11.90476 0.06112 24.18685 1.000 21.30244 102 LEU A O 1
ATOM 787 N N . GLY A 1 107 ? 13.09092 0.86397 22.45224 1.000 20.17495 103 GLY A N 1
ATOM 788 C CA . GLY A 1 107 ? 14.32762 0.28327 22.94399 1.000 23.15992 103 GLY A CA 1
ATOM 789 C C . GLY A 1 107 ? 14.53780 -1.17434 22.60528 1.000 25.21922 103 GLY A C 1
ATOM 790 O O . GLY A 1 107 ? 15.29432 -1.86095 23.30329 1.000 23.33739 103 GLY A O 1
ATOM 791 N N . THR A 1 108 ? 13.90534 -1.67050 21.54599 1.000 20.02726 104 THR A N 1
ATOM 792 C CA . THR A 1 108 ? 13.98319 -3.07195 21.15444 1.000 17.78223 104 THR A CA 1
ATOM 793 C C . THR A 1 108 ? 14.60987 -3.20957 19.77247 1.000 20.90444 104 THR A C 1
ATOM 794 O O . THR A 1 108 ? 14.79529 -2.23353 19.04626 1.000 20.13894 104 THR A O 1
ATOM 798 N N . GLU A 1 109 ? 14.89286 -4.45996 19.39419 1.000 19.91668 105 GLU A N 1
ATOM 799 C CA . GLU A 1 109 ? 15.55213 -4.72657 18.11735 1.000 21.25615 105 GLU A CA 1
ATOM 800 C C . GLU A 1 109 ? 14.59473 -4.65740 16.93311 1.000 21.82747 105 GLU A C 1
ATOM 801 O O . GLU A 1 109 ? 14.98001 -4.19995 15.85235 1.000 19.49201 105 GLU A O 1
ATOM 807 N N . ASP A 1 110 ? 13.36418 -5.13589 17.09497 1.000 18.33526 106 ASP A N 1
ATOM 808 C CA . ASP A 1 110 ? 12.44221 -5.23733 15.97190 1.000 15.58681 106 ASP A CA 1
ATOM 809 C C . ASP A 1 110 ? 11.02645 -5.18105 16.52482 1.000 16.71980 106 ASP A C 1
ATOM 810 O O . ASP A 1 110 ? 10.80156 -5.27119 17.73777 1.000 16.58726 106 ASP A O 1
ATOM 815 N N . THR A 1 111 ? 10.08199 -5.00022 15.61105 1.000 17.55996 107 THR A N 1
ATOM 816 C CA . THR A 1 111 ? 8.67148 -4.86546 15.93450 1.000 16.02155 107 THR A CA 1
ATOM 817 C C . THR A 1 111 ? 7.85983 -5.50475 14.82011 1.000 16.07450 107 THR A C 1
ATOM 818 O O . THR A 1 111 ? 8.21709 -5.38454 13.64679 1.000 14.99043 107 THR A O 1
ATOM 822 N N . ILE A 1 112 ? 6.77300 -6.18382 15.19350 1.000 19.21724 108 ILE A N 1
ATOM 823 C CA . ILE A 1 112 ? 5.84002 -6.77633 14.23885 1.000 15.17798 108 ILE A CA 1
ATOM 824 C C . ILE A 1 112 ? 4.46455 -6.15506 14.48199 1.000 18.12971 108 ILE A C 1
ATOM 825 O O . ILE A 1 112 ? 3.94724 -6.19463 15.60687 1.000 16.09326 108 ILE A O 1
ATOM 830 N N . LEU A 1 113 ? 3.88790 -5.56540 13.43680 1.000 17.44729 109 LEU A N 1
ATOM 831 C CA . LEU A 1 113 ? 2.55736 -4.97773 13.51801 1.000 16.51230 109 LEU A CA 1
ATOM 832 C C . LEU A 1 113 ? 1.47390 -6.04054 13.51250 1.000 17.52459 109 LEU A C 1
ATOM 833 O O . LEU A 1 113 ? 1.53465 -7.01786 12.75514 1.000 20.14117 109 LEU A O 1
ATOM 838 N N . TYR A 1 114 ? 0.45645 -5.81162 14.33424 1.000 18.89640 110 TYR A N 1
ATOM 839 C CA . TYR A 1 114 ? -0.79956 -6.54083 14.31100 1.000 17.66948 110 TYR A CA 1
ATOM 840 C C . TYR A 1 114 ? -1.94012 -5.55589 14.08384 1.000 18.31739 110 TYR A C 1
ATOM 841 O O . TYR A 1 114 ? -1.75952 -4.33739 14.15358 1.000 17.44859 110 TYR A O 1
ATOM 850 N N . GLY A 1 115 ? -3.13280 -6.09825 13.82783 1.000 19.70909 111 GLY A N 1
ATOM 851 C CA . GLY A 1 115 ? -4.30204 -5.24923 13.66988 1.000 22.08017 111 GLY A CA 1
ATOM 852 C C . GLY A 1 115 ? -4.72197 -4.56267 14.95182 1.000 20.64491 111 GLY A C 1
ATOM 853 O O . GLY A 1 115 ? -5.48226 -3.59034 14.90669 1.000 20.50599 111 GLY A O 1
ATOM 854 N N . SER A 1 116 ? -4.21926 -5.03169 16.09166 1.000 19.08082 112 SER A N 1
ATOM 855 C CA . SER A 1 116 ? -4.67798 -4.58880 17.40039 1.000 18.69857 112 SER A CA 1
ATOM 856 C C . SER A 1 116 ? -3.78020 -5.22798 18.43800 1.000 17.54880 112 SER A C 1
ATOM 857 O O . SER A 1 116 ? -3.16995 -6.26761 18.18380 1.000 19.02198 112 SER A O 1
ATOM 860 N N . ALA A 1 117 ? -3.69844 -4.59889 19.60853 1.000 17.61791 113 ALA A N 1
ATOM 861 C CA . ALA A 1 117 ? -2.98985 -5.25529 20.69910 1.000 17.71253 113 ALA A CA 1
ATOM 862 C C . ALA A 1 117 ? -3.72013 -6.50942 21.15706 1.000 17.53201 113 ALA A C 1
ATOM 863 O O . ALA A 1 117 ? -3.08591 -7.45426 21.63541 1.000 17.62609 113 ALA A O 1
ATOM 865 N N . PHE A 1 118 ? -5.05063 -6.53591 21.03356 1.000 17.54581 114 PHE A N 1
ATOM 866 C CA . PHE A 1 118 ? -5.77947 -7.76194 21.35052 1.000 18.51351 114 PHE A CA 1
ATOM 867 C C . PHE A 1 118 ? -5.21538 -8.93728 20.55166 1.000 19.31973 114 PHE A C 1
ATOM 868 O O . PHE A 1 118 ? -4.92751 -9.99863 21.11766 1.000 17.92929 114 PHE A O 1
ATOM 876 N N . ASP A 1 119 ? -4.96684 -8.72075 19.25184 1.000 17.52441 115 ASP A N 1
ATOM 877 C CA . ASP A 1 119 ? -4.35787 -9.73094 18.38254 1.000 17.20433 115 ASP A CA 1
ATOM 878 C C . ASP A 1 119 ? -2.89248 -9.98352 18.72476 1.000 15.71466 115 ASP A C 1
ATOM 879 O O . ASP A 1 119 ? -2.41770 -11.11898 18.61969 1.000 17.26481 115 ASP A O 1
ATOM 884 N N . ALA A 1 120 ? -2.14653 -8.93490 19.07063 1.000 16.83652 116 ALA A N 1
ATOM 885 C CA . ALA A 1 120 ? -0.74187 -9.12409 19.43604 1.000 16.87864 116 ALA A CA 1
ATOM 886 C C . ALA A 1 120 ? -0.61946 -10.10635 20.58904 1.000 17.70192 116 ALA A C 1
ATOM 887 O O . ALA A 1 120 ? 0.15008 -11.06995 20.52193 1.000 17.06435 116 ALA A O 1
ATOM 889 N N . ASN A 1 121 ? -1.39505 -9.87975 21.65227 1.000 18.13163 117 ASN A N 1
ATOM 890 C CA . ASN A 1 121 ? -1.40369 -10.79871 22.78570 1.000 18.24417 117 ASN A CA 1
ATOM 891 C C . ASN A 1 121 ? -1.93793 -12.16425 22.37420 1.000 17.42701 117 ASN A C 1
ATOM 892 O O . ASN A 1 121 ? -1.40665 -13.20330 22.78953 1.000 16.76506 117 ASN A O 1
ATOM 897 N N . GLY A 1 122 ? -3.00208 -12.18375 21.57076 1.000 16.87241 118 GLY A N 1
ATOM 898 C CA . GLY A 1 122 ? -3.57575 -13.46009 21.16411 1.000 17.35909 118 GLY A CA 1
ATOM 899 C C . GLY A 1 122 ? -2.60244 -14.33444 20.39216 1.000 19.17218 118 GLY A C 1
ATOM 900 O O . GLY A 1 122 ? -2.65895 -15.56630 20.47469 1.000 19.00743 118 GLY A O 1
ATOM 901 N N . GLY A 1 123 ? -1.69199 -13.72006 19.64718 1.000 16.45620 119 GLY A N 1
ATOM 902 C CA . GLY A 1 123 ? -0.73821 -14.44510 18.84007 1.000 16.90318 119 GLY A CA 1
ATOM 903 C C . GLY A 1 123 ? 0.64296 -14.58352 19.43844 1.000 18.61873 119 GLY A C 1
ATOM 904 O O . GLY A 1 123 ? 1.54076 -15.10419 18.76613 1.000 20.67152 119 GLY A O 1
ATOM 905 N N . LEU A 1 124 ? 0.84364 -14.15331 20.68194 1.000 17.05017 120 LEU A N 1
ATOM 906 C CA . LEU A 1 124 ? 2.18329 -14.13588 21.25964 1.000 16.17612 120 LEU A CA 1
ATOM 907 C C . LEU A 1 124 ? 2.55251 -15.48448 21.86135 1.000 17.52691 120 LEU A C 1
ATOM 908 O O . LEU A 1 124 ? 3.55631 -16.09809 21.48492 1.000 17.32526 120 LEU A O 1
ATOM 913 N N . PHE A 1 125 ? 1.73963 -15.94938 22.80828 1.000 16.09866 121 PHE A N 1
ATOM 914 C CA . PHE A 1 125 ? 2.15263 -17.04138 23.68372 1.000 21.17778 121 PHE A CA 1
ATOM 915 C C . PHE A 1 125 ? 2.15806 -18.37224 22.95209 1.000 20.41389 121 PHE A C 1
ATOM 916 O O . PHE A 1 125 ? 3.06851 -19.19462 23.14571 1.000 20.90981 121 PHE A O 1
ATOM 924 N N . GLU A 1 126 ? 1.16385 -18.59862 22.09278 1.000 18.65806 122 GLU A N 1
ATOM 925 C CA . GLU A 1 126 ? 1.11490 -19.86601 21.37586 1.000 18.98958 122 GLU A CA 1
ATOM 926 C C . GLU A 1 126 ? 2.30846 -20.01380 20.44185 1.000 19.62034 122 GLU A C 1
ATOM 927 O O . GLU A 1 126 ? 2.77324 -21.13135 20.20215 1.000 19.84471 122 GLU A O 1
ATOM 933 N N . THR A 1 127 ? 2.83929 -18.90067 19.93733 1.000 19.21874 123 THR A N 1
ATOM 934 C CA . THR A 1 127 ? 3.95512 -18.98821 19.00492 1.000 21.48419 123 THR A CA 1
ATOM 935 C C . THR A 1 127 ? 5.26412 -19.29029 19.71748 1.000 20.40517 123 THR A C 1
ATOM 936 O O . THR A 1 127 ? 6.07771 -20.07938 19.22128 1.000 22.29724 123 THR A O 1
ATOM 940 N N . LEU A 1 128 ? 5.48498 -18.67004 20.87309 1.000 19.90903 124 LEU A N 1
ATOM 941 C CA . LEU A 1 128 ? 6.79276 -18.68235 21.50990 1.000 22.10732 124 LEU A CA 1
ATOM 942 C C . LEU A 1 128 ? 6.95731 -19.77508 22.54769 1.000 21.92215 124 LEU A C 1
ATOM 943 O O . LEU A 1 128 ? 8.09528 -20.16787 22.82629 1.000 21.14290 124 LEU A O 1
ATOM 948 N N . LEU A 1 129 ? 5.86634 -20.26057 23.13870 1.000 19.36603 125 LEU A N 1
ATOM 949 C CA . LEU A 1 129 ? 5.96455 -21.17813 24.26195 1.000 22.56348 125 LEU A CA 1
ATOM 950 C C . LEU A 1 129 ? 5.35420 -22.53424 23.92753 1.000 26.35776 125 LEU A C 1
ATOM 951 O O . LEU A 1 129 ? 4.53613 -22.67159 23.00906 1.000 25.83634 125 LEU A O 1
ATOM 956 N N . GLY A 1 130 ? 5.78669 -23.54704 24.68329 1.000 22.98297 126 GLY A N 1
ATOM 957 C CA . GLY A 1 130 ? 5.26442 -24.89002 24.52118 1.000 27.69324 126 GLY A CA 1
ATOM 958 C C . GLY A 1 130 ? 4.72980 -25.49608 25.80751 1.000 21.98740 126 GLY A C 1
ATOM 959 O O . GLY A 1 130 ? 4.64192 -24.81999 26.83878 1.000 21.46641 126 GLY A O 1
ATOM 960 N N . ALA A 1 131 ? 4.38351 -26.78527 25.75686 1.000 22.30305 127 ALA A N 1
ATOM 961 C CA . ALA A 1 131 ? 3.74590 -27.44143 26.89265 1.000 25.17601 127 ALA A CA 1
ATOM 962 C C . ALA A 1 131 ? 4.65504 -27.53336 28.11327 1.000 25.39969 127 ALA A C 1
ATOM 963 O O . ALA A 1 131 ? 4.15597 -27.66090 29.23856 1.000 24.96839 127 ALA A O 1
ATOM 965 N N . GLU A 1 132 ? 5.97255 -27.46446 27.92900 1.000 23.69426 128 GLU A N 1
ATOM 966 C CA . GLU A 1 132 ? 6.89348 -27.52924 29.05370 1.000 22.92356 128 GLU A CA 1
ATOM 967 C C . GLU A 1 132 ? 7.20247 -26.16446 29.65274 1.000 24.62507 128 GLU A C 1
ATOM 968 O O . GLU A 1 132 ? 7.88487 -26.08992 30.67884 1.000 23.04587 128 GLU A O 1
ATOM 974 N N . ASP A 1 133 ? 6.70312 -25.09151 29.05998 1.000 22.64903 129 ASP A N 1
ATOM 975 C CA . ASP A 1 133 ? 6.99248 -23.73998 29.50769 1.000 22.03653 129 ASP A CA 1
ATOM 976 C C . ASP A 1 133 ? 5.89873 -23.24205 30.43761 1.000 24.03597 129 ASP A C 1
ATOM 977 O O . ASP A 1 133 ? 4.81288 -23.81886 30.52918 1.000 25.93176 129 ASP A O 1
ATOM 982 N N . ALA A 1 134 ? 6.19063 -22.14218 31.11677 1.000 21.68354 130 ALA A N 1
ATOM 983 C CA . ALA A 1 134 ? 5.24495 -21.53974 32.04548 1.000 22.79800 130 ALA A CA 1
ATOM 984 C C . ALA A 1 134 ? 5.06097 -20.05943 31.74514 1.000 23.29362 130 ALA A C 1
ATOM 985 O O . ALA A 1 134 ? 6.01644 -19.36820 31.37150 1.000 23.31216 130 ALA A O 1
ATOM 987 N N . VAL A 1 135 ? 3.83506 -19.56950 31.94213 1.000 21.65421 131 VAL A N 1
ATOM 988 C CA . VAL A 1 135 ? 3.54935 -18.13770 31.96632 1.000 19.97054 131 VAL A CA 1
ATOM 989 C C . VAL A 1 135 ? 3.05700 -17.78215 33.35355 1.000 22.15870 131 VAL A C 1
ATOM 990 O O . VAL A 1 135 ? 2.14994 -18.43542 33.88055 1.000 25.42210 131 VAL A O 1
ATOM 994 N N . ILE A 1 136 ? 3.63394 -16.74083 33.93389 1.000 20.31541 132 ILE A N 1
ATOM 995 C CA . ILE A 1 136 ? 3.23559 -16.25594 35.24430 1.000 23.59305 132 ILE A CA 1
ATOM 996 C C . ILE A 1 136 ? 2.60567 -14.88216 35.05964 1.000 22.14354 132 ILE A C 1
ATOM 997 O O . ILE A 1 136 ? 3.29324 -13.92211 34.68468 1.000 22.76129 132 ILE A O 1
ATOM 1002 N N . SER A 1 137 ? 1.29793 -14.78798 35.31357 1.000 22.90749 133 SER A N 1
ATOM 1003 C CA . SER A 1 137 ? 0.52285 -13.57103 35.08841 1.000 21.89415 133 SER A CA 1
ATOM 1004 C C . SER A 1 137 ? 0.15628 -12.88996 36.39207 1.000 22.51053 133 SER A C 1
ATOM 1005 O O . SER A 1 137 ? -0.24037 -13.54865 37.35125 1.000 23.75046 133 SER A O 1
ATOM 1008 N N . ASP A 1 138 ? 0.21756 -11.56387 36.38400 1.000 21.61230 134 ASP A N 1
ATOM 1009 C CA . ASP A 1 138 ? -0.50003 -10.78608 37.37847 1.000 21.64127 134 ASP A CA 1
ATOM 1010 C C . ASP A 1 138 ? -1.97432 -11.16465 37.34572 1.000 22.74333 134 ASP A C 1
ATOM 1011 O O . ASP A 1 138 ? -2.57673 -11.28610 36.27482 1.000 21.17439 134 ASP A O 1
ATOM 1016 N N . ALA A 1 139 ? -2.55944 -11.34642 38.53458 1.000 22.30950 135 ALA A N 1
ATOM 1017 C CA . ALA A 1 139 ? -3.95464 -11.78159 38.61706 1.000 23.58413 135 ALA A CA 1
ATOM 1018 C C . ALA A 1 139 ? -4.91292 -10.86393 37.85002 1.000 24.85439 135 ALA A C 1
ATOM 1019 O O . ALA A 1 139 ? -5.97380 -11.31627 37.39743 1.000 21.52683 135 ALA A O 1
ATOM 1021 N N . LEU A 1 140 ? -4.57228 -9.58480 37.69047 1.000 22.49479 136 LEU A N 1
ATOM 1022 C CA . LEU A 1 140 ? -5.46848 -8.63264 37.04571 1.000 20.48950 136 LEU A CA 1
ATOM 1023 C C . LEU A 1 140 ? -5.11076 -8.39151 35.58184 1.000 21.76013 136 LEU A C 1
ATOM 1024 O O . LEU A 1 140 ? -5.57962 -7.41214 34.99753 1.000 21.70541 136 LEU A O 1
ATOM 1029 N N . ASN A 1 141 ? -4.29361 -9.25757 34.98453 1.000 22.51663 137 ASN A N 1
ATOM 1030 C CA . ASN A 1 141 ? -3.88186 -9.06303 33.59668 1.000 20.09139 137 ASN A CA 1
ATOM 1031 C C . ASN A 1 141 ? -5.09569 -8.90609 32.69009 1.000 21.90497 137 ASN A C 1
ATOM 1032 O O . ASN A 1 141 ? -6.16187 -9.47630 32.93525 1.000 20.96956 137 ASN A O 1
ATOM 1037 N N . HIS A 1 142 ? -4.88903 -8.15417 31.61230 1.000 20.15843 138 HIS A N 1
ATOM 1038 C CA . HIS A 1 142 ? -5.91342 -7.84869 30.62488 1.000 20.67164 138 HIS A CA 1
ATOM 1039 C C . HIS A 1 142 ? -6.47607 -9.11039 29.96960 1.000 20.89179 138 HIS A C 1
ATOM 1040 O O . HIS A 1 142 ? -5.76157 -10.08730 29.73098 1.000 18.53821 138 HIS A O 1
ATOM 1047 N N . ALA A 1 143 ? -7.77240 -9.05046 29.63036 1.000 18.32371 139 ALA A N 1
ATOM 1048 C CA . ALA A 1 143 ? -8.45556 -10.17203 28.98664 1.000 20.92855 139 ALA A CA 1
ATOM 1049 C C . ALA A 1 143 ? -7.72066 -10.66568 27.74823 1.000 19.35835 139 ALA A C 1
ATOM 1050 O O . ALA A 1 143 ? -7.69141 -11.87153 27.47533 1.000 18.46275 139 ALA A O 1
ATOM 1052 N N . SER A 1 144 ? -7.13042 -9.75433 26.97134 1.000 17.36130 140 SER A N 1
ATOM 1053 C CA . SER A 1 144 ? -6.44508 -10.21630 25.76406 1.000 18.08537 140 SER A CA 1
ATOM 1054 C C . SER A 1 144 ? -5.19900 -11.01991 26.10632 1.000 19.12612 140 SER A C 1
ATOM 1055 O O . SER A 1 144 ? -4.83407 -11.93403 25.36636 1.000 18.39372 140 SER A O 1
ATOM 1058 N N . ILE A 1 145 ? -4.54459 -10.70737 27.22845 1.000 19.41135 141 ILE A N 1
ATOM 1059 C CA . ILE A 1 145 ? -3.41733 -11.51894 27.67325 1.000 18.67965 141 ILE A CA 1
ATOM 1060 C C . ILE A 1 145 ? -3.89415 -12.90748 28.05961 1.000 19.01740 141 ILE A C 1
ATOM 1061 O O . ILE A 1 145 ? -3.31231 -13.91648 27.64746 1.000 18.61701 141 ILE A O 1
ATOM 1066 N N . ILE A 1 146 ? -4.96004 -12.97303 28.86444 1.000 18.16308 142 ILE A N 1
ATOM 1067 C CA . ILE A 1 146 ? -5.50727 -14.25220 29.30818 1.000 19.52903 142 ILE A CA 1
ATOM 1068 C C . ILE A 1 146 ? -5.86346 -15.12887 28.11359 1.000 18.94464 142 ILE A C 1
ATOM 1069 O O . ILE A 1 146 ? -5.50782 -16.30698 28.05932 1.000 19.76849 142 ILE A O 1
ATOM 1074 N N . ASP A 1 147 ? -6.57030 -14.56332 27.13445 1.000 18.81030 143 ASP A N 1
ATOM 1075 C CA . ASP A 1 147 ? -6.97842 -15.36043 25.97922 1.000 21.40860 143 ASP A CA 1
ATOM 1076 C C . ASP A 1 147 ? -5.76989 -15.83555 25.17022 1.000 21.52930 143 ASP A C 1
ATOM 1077 O O . ASP A 1 147 ? -5.74991 -16.97017 24.67633 1.000 18.52810 143 ASP A O 1
ATOM 1082 N N . GLY A 1 148 ? -4.74540 -14.99618 25.03130 1.000 17.37435 144 GLY A N 1
ATOM 1083 C CA . GLY A 1 148 ? -3.52394 -15.46873 24.39850 1.000 16.88338 144 GLY A CA 1
ATOM 1084 C C . GLY A 1 148 ? -2.88691 -16.62288 25.15351 1.000 17.81376 144 GLY A C 1
ATOM 1085 O O . GLY A 1 148 ? -2.45338 -17.60786 24.55188 1.000 18.62631 144 GLY A O 1
ATOM 1086 N N . VAL A 1 149 ? -2.80858 -16.51121 26.47905 1.000 18.61524 145 VAL A N 1
ATOM 1087 C CA . VAL A 1 149 ? -2.24135 -17.59750 27.27247 1.000 18.38651 145 VAL A CA 1
ATOM 1088 C C . VAL A 1 149 ? -3.08259 -18.86078 27.12859 1.000 24.28323 145 VAL A C 1
ATOM 1089 O O . VAL A 1 149 ? -2.54415 -19.96388 26.95045 1.000 22.28327 145 VAL A O 1
ATOM 1093 N N . ARG A 1 150 ? -4.41727 -18.72046 27.18749 1.000 21.70778 146 ARG A N 1
ATOM 1094 C CA . ARG A 1 150 ? -5.29684 -19.88126 27.04116 1.000 26.47119 146 ARG A CA 1
ATOM 1095 C C . ARG A 1 150 ? -5.10535 -20.57069 25.69832 1.000 21.68722 146 ARG A C 1
ATOM 1096 O O . ARG A 1 150 ? -5.24857 -21.79752 25.60072 1.000 23.37242 146 ARG A O 1
ATOM 1104 N N . LEU A 1 151 ? -4.80467 -19.80582 24.64435 1.000 21.04314 147 LEU A N 1
ATOM 1105 C CA . LEU A 1 151 ? -4.59028 -20.43171 23.34645 1.000 21.23063 147 LEU A CA 1
ATOM 1106 C C . LEU A 1 151 ? -3.26685 -21.18576 23.28585 1.000 23.16169 147 LEU A C 1
ATOM 1107 O O . LEU A 1 151 ? -3.12581 -22.09824 22.46638 1.000 21.65591 147 LEU A O 1
ATOM 1112 N N . SER A 1 152 ? -2.30735 -20.83098 24.13455 1.000 21.27186 148 SER A N 1
ATOM 1113 C CA . SER A 1 152 ? -1.03072 -21.52638 24.16568 1.000 23.34378 148 SER A CA 1
ATOM 1114 C C . SER A 1 152 ? -1.13150 -22.80912 24.99305 1.000 23.48291 148 SER A C 1
ATOM 1115 O O . SER A 1 152 ? -2.12570 -23.06533 25.67322 1.000 21.81785 148 SER A O 1
ATOM 1118 N N . LYS A 1 153 ? -0.06561 -23.61007 24.93831 1.000 19.21124 149 LYS A N 1
ATOM 1119 C CA . LYS A 1 153 ? 0.06552 -24.81579 25.74637 1.000 23.94116 149 LYS A CA 1
ATOM 1120 C C . LYS A 1 153 ? 0.88453 -24.57876 27.00410 1.000 21.48288 149 LYS A C 1
ATOM 1121 O O . LYS A 1 153 ? 1.18208 -25.53446 27.72547 1.000 23.16126 149 LYS A O 1
ATOM 1127 N N . ALA A 1 154 ? 1.24865 -23.33205 27.28367 1.000 23.76936 150 ALA A N 1
ATOM 1128 C CA . ALA A 1 154 ? 2.05892 -23.04039 28.45186 1.000 22.58381 150 ALA A CA 1
ATOM 1129 C C . ALA A 1 154 ? 1.28577 -23.32843 29.73037 1.000 24.21234 150 ALA A C 1
ATOM 1130 O O . ALA A 1 154 ? 0.05786 -23.19546 29.79578 1.000 23.80208 150 ALA A O 1
ATOM 1132 N N . ARG A 1 155 ? 2.02645 -23.71231 30.75810 1.000 23.11655 151 ARG A N 1
ATOM 1133 C CA . ARG A 1 155 ? 1.45242 -23.90987 32.07921 1.000 23.27055 151 ARG A CA 1
ATOM 1134 C C . ARG A 1 155 ? 1.19721 -22.55795 32.73560 1.000 24.35410 151 ARG A C 1
ATOM 1135 O O . ARG A 1 155 ? 2.08103 -21.70045 32.76425 1.000 25.94156 151 ARG A O 1
ATOM 1143 N N . ARG A 1 156 ? -0.00355 -22.36803 33.27183 1.000 23.00033 152 ARG A N 1
ATOM 1144 C CA . ARG A 1 156 ? -0.43635 -21.06070 33.75695 1.000 25.51013 152 ARG A CA 1
ATOM 1145 C C . ARG A 1 156 ? -0.27445 -20.92984 35.26856 1.000 25.29491 152 ARG A C 1
ATOM 1146 O O . ARG A 1 156 ? -0.71957 -21.79639 36.02824 1.000 25.13331 152 ARG A O 1
ATOM 1154 N N . TYR A 1 157 ? 0.34649 -19.83548 35.69211 1.000 23.81146 153 TYR A N 1
ATOM 1155 C CA . TYR A 1 157 ? 0.41598 -19.43693 37.08950 1.000 25.95604 153 TYR A CA 1
ATOM 1156 C C . TYR A 1 157 ? -0.03174 -17.98736 37.20824 1.000 28.63964 153 TYR A C 1
ATOM 1157 O O . TYR A 1 157 ? 0.11283 -17.19652 36.26960 1.000 27.11577 153 TYR A O 1
ATOM 1166 N N . ARG A 1 158 ? -0.58521 -17.64390 38.36973 1.000 24.78219 154 ARG A N 1
ATOM 1167 C CA . ARG A 1 158 ? -1.01450 -16.28336 38.67329 1.000 23.22757 154 ARG A CA 1
ATOM 1168 C C . ARG A 1 158 ? -0.39914 -15.84237 39.98391 1.000 25.86638 154 ARG A C 1
ATOM 1169 O O . ARG A 1 158 ? -0.36484 -16.61336 40.94328 1.000 28.45415 154 ARG A O 1
ATOM 1177 N N . TYR A 1 159 ? 0.07278 -14.60657 40.03611 1.000 24.80477 155 TYR A N 1
ATOM 1178 C CA . TYR A 1 159 ? 0.45963 -14.02892 41.31084 1.000 26.00167 155 TYR A CA 1
ATOM 1179 C C . TYR A 1 159 ? -0.50815 -12.91313 41.67525 1.000 26.20531 155 TYR A C 1
ATOM 1180 O O . TYR A 1 159 ? -1.15141 -12.31419 40.80799 1.000 25.09018 155 TYR A O 1
ATOM 1189 N N . GLN A 1 160 ? -0.64121 -12.66955 42.97772 1.000 24.86638 156 GLN A N 1
ATOM 1190 C CA . GLN A 1 160 ? -1.56059 -11.63973 43.44095 1.000 27.87240 156 GLN A CA 1
ATOM 1191 C C . GLN A 1 160 ? -1.16354 -10.27134 42.89151 1.000 26.23075 156 GLN A C 1
ATOM 1192 O O . GLN A 1 160 ? 0.01862 -9.97463 42.68572 1.000 28.30124 156 GLN A O 1
ATOM 1198 N N . HIS A 1 161 ? -2.17985 -9.44210 42.64996 1.000 24.49434 157 HIS A N 1
ATOM 1199 C CA . HIS A 1 161 ? -2.02581 -8.16234 41.96383 1.000 26.89829 157 HIS A CA 1
ATOM 1200 C C . HIS A 1 161 ? -0.89699 -7.32203 42.54889 1.000 27.26415 157 HIS A C 1
ATOM 1201 O O . HIS A 1 161 ? -0.94048 -6.93696 43.72188 1.000 26.97584 157 HIS A O 1
ATOM 1208 N N . ASN A 1 162 ? 0.11393 -7.04523 41.71531 1.000 23.94423 158 ASN A N 1
ATOM 1209 C CA . ASN A 1 162 ? 1.26185 -6.19326 42.06346 1.000 26.49638 158 ASN A CA 1
ATOM 1210 C C . ASN A 1 162 ? 1.99766 -6.68801 43.30703 1.000 29.11152 158 ASN A C 1
ATOM 1211 O O . ASN A 1 162 ? 2.60566 -5.89394 44.03224 1.000 26.07153 158 ASN A O 1
ATOM 1216 N N . ASP A 1 163 ? 1.96883 -7.99123 43.55406 1.000 27.88833 159 ASP A N 1
ATOM 1217 C CA . ASP A 1 163 ? 2.54992 -8.58552 44.75675 1.000 28.66875 159 ASP A CA 1
ATOM 1218 C C . ASP A 1 163 ? 3.84977 -9.29583 44.38277 1.000 26.73975 159 ASP A C 1
ATOM 1219 O O . ASP A 1 163 ? 3.82807 -10.40832 43.84646 1.000 29.51056 159 ASP A O 1
ATOM 1224 N N . MET A 1 164 ? 4.98516 -8.65948 44.69972 1.000 26.68772 160 MET A N 1
ATOM 1225 C CA . MET A 1 164 ? 6.28187 -9.23884 44.35429 1.000 25.79792 160 MET A CA 1
ATOM 1226 C C . MET A 1 164 ? 6.61609 -10.45349 45.21255 1.000 27.40099 160 MET A C 1
ATOM 1227 O O . MET A 1 164 ? 7.31462 -11.36229 44.75074 1.000 27.81475 160 MET A O 1
ATOM 1232 N N . ASP A 1 165 ? 6.14517 -10.48782 46.46061 1.000 29.95939 161 ASP A N 1
ATOM 1233 C CA . ASP A 1 165 ? 6.34925 -11.67596 47.28369 1.000 28.73756 161 ASP A CA 1
ATOM 1234 C C . ASP A 1 165 ? 5.69175 -12.89231 46.64833 1.000 28.69039 161 ASP A C 1
ATOM 1235 O O . ASP A 1 165 ? 6.29611 -13.97139 46.56171 1.000 29.11717 161 ASP A O 1
ATOM 1240 N N . ASP A 1 166 ? 4.44211 -12.73393 46.19490 1.000 28.75028 162 ASP A N 1
ATOM 1241 C CA . ASP A 1 166 ? 3.73673 -13.84951 45.57633 1.000 27.42959 162 ASP A CA 1
ATOM 1242 C C . ASP A 1 166 ? 4.29514 -14.17480 44.19668 1.000 27.55136 162 ASP A C 1
ATOM 1243 O O . ASP A 1 166 ? 4.23288 -15.33210 43.76514 1.000 27.07879 162 ASP A O 1
ATOM 1248 N N . LEU A 1 167 ? 4.82795 -13.17511 43.48929 1.000 27.52281 163 LEU A N 1
ATOM 1249 C CA . LEU A 1 167 ? 5.47489 -13.45569 42.21042 1.000 26.75393 163 LEU A CA 1
ATOM 1250 C C . LEU A 1 167 ? 6.63318 -14.42836 42.39604 1.000 26.18724 163 LEU A C 1
ATOM 1251 O O . LEU A 1 167 ? 6.77164 -15.39130 41.63378 1.000 23.26852 163 LEU A O 1
ATOM 1256 N N . ARG A 1 168 ? 7.45717 -14.20508 43.42796 1.000 28.34640 164 ARG A N 1
ATOM 1257 C CA . ARG A 1 168 ? 8.52936 -15.14222 43.76339 1.000 29.16985 164 ARG A CA 1
ATOM 1258 C C . ARG A 1 168 ? 7.98550 -16.52811 44.07954 1.000 27.92345 164 ARG A C 1
ATOM 1259 O O . ARG A 1 168 ? 8.56945 -17.53984 43.66664 1.000 28.83585 164 ARG A O 1
ATOM 1267 N N . VAL A 1 169 ? 6.89506 -16.59873 44.85393 1.000 24.95252 165 VAL A N 1
ATOM 1268 C CA . VAL A 1 169 ? 6.28733 -17.89060 45.15788 1.000 25.91631 165 VAL A CA 1
ATOM 1269 C C . VAL A 1 169 ? 5.94050 -18.62931 43.86912 1.000 28.29580 165 VAL A C 1
ATOM 1270 O O . VAL A 1 169 ? 6.22409 -19.82412 43.72124 1.000 30.09056 165 VAL A O 1
ATOM 1274 N N . GLN A 1 170 ? 5.33765 -17.92388 42.90851 1.000 27.71642 166 GLN A N 1
ATOM 1275 C CA . GLN A 1 170 ? 4.91394 -18.58623 41.67699 1.000 26.96166 166 GLN A CA 1
ATOM 1276 C C . GLN A 1 170 ? 6.11041 -18.99678 40.83104 1.000 25.80930 166 GLN A C 1
ATOM 1277 O O . GLN A 1 170 ? 6.10322 -20.07394 40.22325 1.000 29.80446 166 GLN A O 1
ATOM 1283 N N . LEU A 1 171 ? 7.12835 -18.13634 40.74693 1.000 27.61108 167 LEU A N 1
ATOM 1284 C CA . LEU A 1 171 ? 8.34377 -18.49311 40.02136 1.000 24.99887 167 LEU A CA 1
ATOM 1285 C C . LEU A 1 171 ? 8.99102 -19.72199 40.63472 1.000 30.33373 167 LEU A C 1
ATOM 1286 O O . LEU A 1 171 ? 9.43989 -20.62731 39.91960 1.000 29.94767 167 LEU A O 1
ATOM 1291 N N . GLU A 1 172 ? 9.05149 -19.76083 41.96537 1.000 30.29894 168 GLU A N 1
ATOM 1292 C CA . GLU A 1 172 ? 9.58754 -20.92451 42.65706 1.000 34.87821 168 GLU A CA 1
ATOM 1293 C C . GLU A 1 172 ? 8.75764 -22.16659 42.35359 1.000 31.24569 168 GLU A C 1
ATOM 1294 O O . GLU A 1 172 ? 9.30215 -23.22773 42.02959 1.000 34.17251 168 GLU A O 1
ATOM 1300 N N . GLN A 1 173 ? 7.43037 -22.04658 42.43396 1.000 30.19439 169 GLN A N 1
ATOM 1301 C CA . GLN A 1 173 ? 6.57778 -23.19440 42.14602 1.000 30.84289 169 GLN A CA 1
ATOM 1302 C C . GLN A 1 173 ? 6.73303 -23.65105 40.70120 1.000 31.81542 169 GLN A C 1
ATOM 1303 O O . GLN A 1 173 ? 6.80604 -24.85744 40.42502 1.000 31.62370 169 GLN A O 1
ATOM 1309 N N . ALA A 1 174 ? 6.78026 -22.70337 39.76051 1.000 27.54046 170 ALA A N 1
ATOM 1310 C CA . ALA A 1 174 ? 6.92435 -23.08167 38.35882 1.000 29.02669 170 ALA A CA 1
ATOM 1311 C C . ALA A 1 174 ? 8.24889 -23.79617 38.11712 1.000 30.07233 170 ALA A C 1
ATOM 1312 O O . ALA A 1 174 ? 8.31819 -24.75175 37.33036 1.000 29.36177 170 ALA A O 1
ATOM 1314 N N . ARG A 1 175 ? 9.30857 -23.35774 38.79447 1.000 31.66501 171 ARG A N 1
ATOM 1315 C CA . ARG A 1 175 ? 10.58256 -24.06189 38.68970 1.000 32.60011 171 ARG A CA 1
ATOM 1316 C C . ARG A 1 175 ? 10.49163 -25.44433 39.31775 1.000 35.22200 171 ARG A C 1
ATOM 1317 O O . ARG A 1 175 ? 10.96970 -26.42748 38.73934 1.000 31.43817 171 ARG A O 1
ATOM 1325 N N . ALA A 1 176 ? 9.87495 -25.53638 40.49843 1.000 32.95613 172 ALA A N 1
ATOM 1326 C CA . ALA A 1 176 ? 9.70381 -26.83236 41.14680 1.000 36.80027 172 ALA A CA 1
ATOM 1327 C C . ALA A 1 176 ? 8.89206 -27.78229 40.27688 1.000 38.65726 172 ALA A C 1
ATOM 1328 O O . ALA A 1 176 ? 9.13994 -28.99502 40.27243 1.000 35.49467 172 ALA A O 1
ATOM 1330 N N . ASP A 1 177 ? 7.91572 -27.24843 39.53307 1.000 35.62285 173 ASP A N 1
ATOM 1331 C CA . ASP A 1 177 ? 7.10180 -28.06329 38.64293 1.000 32.37535 173 ASP A CA 1
ATOM 1332 C C . ASP A 1 177 ? 7.84451 -28.47912 37.38516 1.000 35.61134 173 ASP A C 1
ATOM 1333 O O . ASP A 1 177 ? 7.30027 -29.26037 36.59870 1.000 33.99825 173 ASP A O 1
ATOM 1338 N N . GLY A 1 178 ? 9.04800 -27.95945 37.16139 1.000 30.93934 174 GLY A N 1
ATOM 1339 C CA . GLY A 1 178 ? 9.85584 -28.38398 36.03926 1.000 32.18182 174 GLY A CA 1
ATOM 1340 C C . GLY A 1 178 ? 9.73152 -27.54253 34.79102 1.000 28.95345 174 GLY A C 1
ATOM 1341 O O . GLY A 1 178 ? 9.99081 -28.05419 33.69330 1.000 26.24753 174 GLY A O 1
ATOM 1342 N N . ALA A 1 179 ? 9.34006 -26.27462 34.91646 1.000 27.42690 175 ALA A N 1
ATOM 1343 C CA . ALA A 1 179 ? 9.22250 -25.41584 33.74228 1.000 27.87975 175 ALA A CA 1
ATOM 1344 C C . ALA A 1 179 ? 10.54158 -25.35837 32.98101 1.000 26.42897 175 ALA A C 1
ATOM 1345 O O . ALA A 1 179 ? 11.62303 -25.30374 33.57445 1.000 25.25017 175 ALA A O 1
ATOM 1347 N N . ARG A 1 180 ? 10.44765 -25.37332 31.65266 1.000 22.12266 176 ARG A N 1
ATOM 1348 C CA . ARG A 1 180 ? 11.62834 -25.14990 30.81763 1.000 24.15860 176 ARG A CA 1
ATOM 1349 C C . ARG A 1 180 ? 11.94990 -23.65858 30.73355 1.000 27.34363 176 ARG A C 1
ATOM 1350 O O . ARG A 1 180 ? 12.91521 -23.18608 31.33869 1.000 25.81195 176 ARG A O 1
ATOM 1358 N N . TYR A 1 181 ? 11.15265 -22.90364 29.97979 1.000 23.46611 177 TYR A N 1
ATOM 1359 C CA . TYR A 1 181 ? 11.25770 -21.45230 29.92952 1.000 20.81707 177 TYR A CA 1
ATOM 1360 C C . TYR A 1 181 ? 10.06654 -20.85472 30.67102 1.000 22.98332 177 TYR A C 1
ATOM 1361 O O . TYR A 1 181 ? 8.97475 -21.43011 30.68004 1.000 25.06072 177 TYR A O 1
ATOM 1370 N N . THR A 1 182 ? 10.29881 -19.74815 31.36055 1.000 22.26143 178 THR A N 1
ATOM 1371 C CA . THR A 1 182 ? 9.27787 -19.09479 32.16364 1.000 21.00196 178 THR A CA 1
ATOM 1372 C C . THR A 1 182 ? 9.15891 -17.65570 31.69609 1.000 20.30377 178 THR A C 1
ATOM 1373 O O . THR A 1 182 ? 10.17058 -16.95158 31.59274 1.000 20.65680 178 THR A O 1
ATOM 1377 N N . LEU A 1 183 ? 7.92918 -17.21998 31.41760 1.000 20.30275 179 LEU A N 1
ATOM 1378 C CA . LEU A 1 183 ? 7.65158 -15.84384 31.00807 1.000 18.91535 179 LEU A CA 1
ATOM 1379 C C . LEU A 1 183 ? 6.73711 -15.21474 32.05133 1.000 20.68947 179 LEU A C 1
ATOM 1380 O O . LEU A 1 183 ? 5.59783 -15.65664 32.23108 1.000 21.02890 179 LEU A O 1
ATOM 1385 N N . VAL A 1 184 ? 7.25395 -14.22393 32.77642 1.000 20.48402 180 VAL A N 1
ATOM 1386 C CA . VAL A 1 184 ? 6.42686 -13.38492 33.63504 1.000 18.49663 180 VAL A CA 1
ATOM 1387 C C . VAL A 1 184 ? 5.82737 -12.29504 32.75680 1.000 20.80328 180 VAL A C 1
ATOM 1388 O O . VAL A 1 184 ? 6.55673 -11.60474 32.03653 1.000 18.19034 180 VAL A O 1
ATOM 1392 N N . PHE A 1 185 ? 4.49945 -12.14802 32.79720 1.000 20.75158 181 PHE A N 1
ATOM 1393 C CA . PHE A 1 185 ? 3.80157 -11.20383 31.93540 1.000 19.21332 181 PHE A CA 1
ATOM 1394 C C . PHE A 1 185 ? 2.77524 -10.40698 32.73077 1.000 20.68317 181 PHE A C 1
ATOM 1395 O O . PHE A 1 185 ? 2.00937 -10.97212 33.51582 1.000 19.21489 181 PHE A O 1
ATOM 1403 N N . SER A 1 186 ? 2.74345 -9.09626 32.49411 1.000 19.88718 182 SER A N 1
ATOM 1404 C CA . SER A 1 186 ? 1.89901 -8.18117 33.25146 1.000 18.73113 182 SER A CA 1
ATOM 1405 C C . SER A 1 186 ? 1.48320 -7.01250 32.36668 1.000 19.45670 182 SER A C 1
ATOM 1406 O O . SER A 1 186 ? 2.26070 -6.55726 31.52508 1.000 20.15505 182 SER A O 1
ATOM 1409 N N . ASP A 1 187 ? 0.26278 -6.50269 32.58341 1.000 18.73951 183 ASP A N 1
ATOM 1410 C CA . ASP A 1 187 ? -0.03788 -5.14103 32.15573 1.000 18.58754 183 ASP A CA 1
ATOM 1411 C C . ASP A 1 187 ? 1.07643 -4.23177 32.64551 1.000 19.35079 183 ASP A C 1
ATOM 1412 O O . ASP A 1 187 ? 1.52308 -4.35556 33.78875 1.000 18.99435 183 ASP A O 1
ATOM 1417 N N . GLY A 1 188 ? 1.51554 -3.29924 31.80104 1.000 16.85291 184 GLY A N 1
ATOM 1418 C CA . GLY A 1 188 ? 2.43677 -2.28570 32.29587 1.000 18.35276 184 GLY A CA 1
ATOM 1419 C C . GLY A 1 188 ? 1.71859 -1.27702 33.17204 1.000 23.15711 184 GLY A C 1
ATOM 1420 O O . GLY A 1 188 ? 2.17888 -0.93536 34.26890 1.000 20.35121 184 GLY A O 1
ATOM 1421 N N . VAL A 1 189 ? 0.57909 -0.78916 32.69024 1.000 19.40332 185 VAL A N 1
ATOM 1422 C CA . VAL A 1 189 ? -0.39038 -0.04154 33.47712 1.000 18.62493 185 VAL A CA 1
ATOM 1423 C C . VAL A 1 189 ? -1.72079 -0.77042 33.34477 1.000 22.36066 185 VAL A C 1
ATOM 1424 O O . VAL A 1 189 ? -2.15432 -1.08939 32.23037 1.000 19.65509 185 VAL A O 1
ATOM 1428 N N . PHE A 1 190 ? -2.37117 -1.03557 34.46579 1.000 18.45728 186 PHE A N 1
ATOM 1429 C CA . PHE A 1 190 ? -3.56926 -1.86813 34.43104 1.000 21.89231 186 PHE A CA 1
ATOM 1430 C C . PHE A 1 190 ? -4.79185 -1.06571 33.99476 1.000 21.54173 186 PHE A C 1
ATOM 1431 O O . PHE A 1 190 ? -5.07055 0.00847 34.53696 1.000 23.47610 186 PHE A O 1
ATOM 1439 N N . SER A 1 191 ? -5.52554 -1.60920 33.01162 1.000 21.56184 187 SER A N 1
ATOM 1440 C CA . SER A 1 191 ? -6.56387 -0.85205 32.31487 1.000 19.74562 187 SER A CA 1
ATOM 1441 C C . SER A 1 191 ? -7.60272 -0.27414 33.26805 1.000 22.38820 187 SER A C 1
ATOM 1442 O O . SER A 1 191 ? -8.10633 0.83087 33.04374 1.000 23.89758 187 SER A O 1
ATOM 1445 N N . MET A 1 192 ? -7.95952 -1.02056 34.32340 1.000 25.20653 188 MET A N 1
ATOM 1446 C CA . MET A 1 192 ? -9.15984 -0.71173 35.09402 1.000 24.23951 188 MET A CA 1
ATOM 1447 C C . MET A 1 192 ? -8.88256 -0.01626 36.41718 1.000 24.07711 188 MET A C 1
ATOM 1448 O O . MET A 1 192 ? -9.80709 0.58384 36.97699 1.000 23.38726 188 MET A O 1
ATOM 1453 N N . ASP A 1 193 ? -7.65420 -0.08226 36.94202 1.000 21.85430 189 ASP A N 1
ATOM 1454 C CA . ASP A 1 193 ? -7.33947 0.61540 38.18565 1.000 25.49815 189 ASP A CA 1
ATOM 1455 C C . ASP A 1 193 ? -6.18908 1.60494 38.05436 1.000 25.90840 189 ASP A C 1
ATOM 1456 O O . ASP A 1 193 ? -5.90741 2.33563 39.01174 1.000 25.66428 189 ASP A O 1
ATOM 1461 N N . GLY A 1 194 ? -5.53916 1.66875 36.89758 1.000 25.14276 190 GLY A N 1
ATOM 1462 C CA . GLY A 1 194 ? -4.48411 2.63174 36.67932 1.000 24.92856 190 GLY A CA 1
ATOM 1463 C C . GLY A 1 194 ? -3.19129 2.35580 37.40951 1.000 26.00085 190 GLY A C 1
ATOM 1464 O O . GLY A 1 194 ? -2.30110 3.21242 37.38734 1.000 25.80678 190 GLY A O 1
ATOM 1465 N N . THR A 1 195 ? -3.04361 1.20379 38.06410 1.000 23.28490 191 THR A N 1
ATOM 1466 C CA . THR A 1 195 ? -1.81380 0.98092 38.81378 1.000 25.95510 191 THR A CA 1
ATOM 1467 C C . THR A 1 195 ? -0.67262 0.62400 37.86148 1.000 24.90797 191 THR A C 1
ATOM 1468 O O . THR A 1 195 ? -0.88341 0.05238 36.79053 1.000 22.98235 191 THR A O 1
ATOM 1472 N N . VAL A 1 196 ? 0.54291 0.98843 38.27021 1.000 24.23316 192 VAL A N 1
ATOM 1473 C CA . VAL A 1 196 ? 1.76219 0.85229 37.47534 1.000 21.22897 192 VAL A CA 1
ATOM 1474 C C . VAL A 1 196 ? 2.51681 -0.37598 37.95728 1.000 25.82956 192 VAL A C 1
ATOM 1475 O O . VAL A 1 196 ? 2.89587 -0.45274 39.13407 1.000 23.69265 192 VAL A O 1
ATOM 1479 N N . ALA A 1 197 ? 2.75888 -1.32646 37.05235 1.000 19.45873 193 ALA A N 1
ATOM 1480 C CA . ALA A 1 197 ? 3.46894 -2.54199 37.42710 1.000 23.52443 193 ALA A CA 1
ATOM 1481 C C . ALA A 1 197 ? 4.86659 -2.19804 37.93322 1.000 20.55411 193 ALA A C 1
ATOM 1482 O O . ALA A 1 197 ? 5.49785 -1.24798 37.47528 1.000 20.44426 193 ALA A O 1
ATOM 1484 N N . ARG A 1 198 ? 5.34659 -2.97630 38.90002 1.000 23.45340 194 ARG A N 1
ATOM 1485 C CA . ARG A 1 198 ? 6.63898 -2.70150 39.53548 1.000 21.70324 194 ARG A CA 1
ATOM 1486 C C . ARG A 1 198 ? 7.76149 -3.35989 38.72818 1.000 23.18552 194 ARG A C 1
ATOM 1487 O O . ARG A 1 198 ? 8.42085 -4.30679 39.16075 1.000 20.67648 194 ARG A O 1
ATOM 1495 N N . LEU A 1 199 ? 7.96017 -2.82964 37.51381 1.000 21.54512 195 LEU A N 1
ATOM 1496 C CA . LEU A 1 199 ? 8.81396 -3.50165 36.53537 1.000 23.01955 195 LEU A CA 1
ATOM 1497 C C . LEU A 1 199 ? 10.27128 -3.57096 36.97857 1.000 21.50063 195 LEU A C 1
ATOM 1498 O O . LEU A 1 199 ? 10.98751 -4.49873 36.59075 1.000 22.33301 195 LEU A O 1
ATOM 1503 N N . ASP A 1 200 ? 10.74157 -2.58658 37.74613 1.000 23.24428 196 ASP A N 1
ATOM 1504 C CA . ASP A 1 200 ? 12.11768 -2.64860 38.23385 1.000 25.20090 196 ASP A CA 1
ATOM 1505 C C . ASP A 1 200 ? 12.30680 -3.83199 39.17116 1.000 26.56483 196 ASP A C 1
ATOM 1506 O O . ASP A 1 200 ? 13.26984 -4.59619 39.03407 1.000 24.95566 196 ASP A O 1
ATOM 1511 N N . GLU A 1 201 ? 11.38970 -4.00594 40.12709 1.000 23.54563 197 GLU A N 1
ATOM 1512 C CA . GLU A 1 201 ? 11.45685 -5.16691 41.01058 1.000 27.19750 197 GLU A CA 1
ATOM 1513 C C . GLU A 1 201 ? 11.26108 -6.46182 40.23902 1.000 28.01407 197 GLU A C 1
ATOM 1514 O O . GLU A 1 201 ? 11.93001 -7.46107 40.51282 1.000 23.91160 197 GLU A O 1
ATOM 1520 N N . MET A 1 202 ? 10.35279 -6.45839 39.25861 1.000 25.26714 198 MET A N 1
ATOM 1521 C CA . MET A 1 202 ? 10.07740 -7.67752 38.50026 1.000 24.00419 198 MET A CA 1
ATOM 1522 C C . MET A 1 202 ? 11.27609 -8.08684 37.65074 1.000 23.80142 198 MET A C 1
ATOM 1523 O O . MET A 1 202 ? 11.56116 -9.28232 37.50636 1.000 24.89542 198 MET A O 1
ATOM 1528 N N . ARG A 1 203 ? 11.98765 -7.11188 37.08158 1.000 21.56187 199 ARG A N 1
ATOM 1529 C CA . ARG A 1 203 ? 13.18531 -7.42380 36.31200 1.000 24.94337 199 ARG A CA 1
ATOM 1530 C C . ARG A 1 203 ? 14.22291 -8.09742 37.20264 1.000 24.20456 199 ARG A C 1
ATOM 1531 O O . ARG A 1 203 ? 14.77456 -9.14567 36.85019 1.000 24.04030 199 ARG A O 1
ATOM 1539 N N . ALA A 1 204 ? 14.47796 -7.52311 38.37668 1.000 27.03705 200 ALA A N 1
ATOM 1540 C CA . ALA A 1 204 ? 15.42508 -8.14213 39.30146 1.000 26.07005 200 ALA A CA 1
ATOM 1541 C C . ALA A 1 204 ? 15.00152 -9.56450 39.64203 1.000 26.22198 200 ALA A C 1
ATOM 1542 O O . ALA A 1 204 ? 15.81129 -10.49711 39.58866 1.000 27.93621 200 ALA A O 1
ATOM 1544 N N . ILE A 1 205 ? 13.72368 -9.75061 39.97726 1.000 25.02480 201 ILE A N 1
ATOM 1545 C CA . ILE A 1 205 ? 13.24542 -11.06994 40.37374 1.000 25.45566 201 ILE A CA 1
ATOM 1546 C C . ILE A 1 205 ? 13.33976 -12.04224 39.20853 1.000 27.74758 201 ILE A C 1
ATOM 1547 O O . ILE A 1 205 ? 13.74118 -13.20111 39.37980 1.000 27.23628 201 ILE A O 1
ATOM 1552 N N . CYS A 1 206 ? 12.97864 -11.58629 38.00416 1.000 24.86158 202 CYS A N 1
ATOM 1553 C CA . CYS A 1 206 ? 13.10980 -12.42835 36.82105 1.000 23.79414 202 CYS A CA 1
ATOM 1554 C C . CYS A 1 206 ? 14.55318 -12.86815 36.61914 1.000 24.12971 202 CYS A C 1
ATOM 1555 O O . CYS A 1 206 ? 14.81858 -14.02540 36.27563 1.000 26.67376 202 CYS A O 1
ATOM 1558 N N . ASP A 1 207 ? 15.49663 -11.94770 36.80425 1.000 24.90860 203 ASP A N 1
ATOM 1559 C CA . ASP A 1 207 ? 16.89537 -12.29984 36.59966 1.000 27.15555 203 ASP A CA 1
ATOM 1560 C C . ASP A 1 207 ? 17.31873 -13.40560 37.54887 1.000 29.56811 203 ASP A C 1
ATOM 1561 O O . ASP A 1 207 ? 18.08144 -14.29911 37.16454 1.000 29.96291 203 ASP A O 1
ATOM 1566 N N . GLU A 1 208 ? 16.84717 -13.35519 38.79851 1.000 27.93555 204 GLU A N 1
ATOM 1567 C CA . GLU A 1 208 ? 17.23494 -14.38017 39.76714 1.000 29.21211 204 GLU A CA 1
ATOM 1568 C C . GLU A 1 208 ? 16.81424 -15.76623 39.30558 1.000 33.30609 204 GLU A C 1
ATOM 1569 O O . GLU A 1 208 ? 17.51647 -16.75026 39.55725 1.000 30.45603 204 GLU A O 1
ATOM 1575 N N . TYR A 1 209 ? 15.66242 -15.86728 38.64391 1.000 28.63918 205 TYR A N 1
ATOM 1576 C CA . TYR A 1 209 ? 15.14623 -17.14892 38.18410 1.000 29.63783 205 TYR A CA 1
ATOM 1577 C C . TYR A 1 209 ? 15.42610 -17.40417 36.71334 1.000 28.71883 205 TYR A C 1
ATOM 1578 O O . TYR A 1 209 ? 15.03691 -18.45421 36.19544 1.000 32.96367 205 TYR A O 1
ATOM 1587 N N . GLY A 1 210 ? 16.11291 -16.48945 36.03706 1.000 26.36216 206 GLY A N 1
ATOM 1588 C CA . GLY A 1 210 ? 16.37757 -16.67510 34.62758 1.000 28.76978 206 GLY A CA 1
ATOM 1589 C C . GLY A 1 210 ? 15.14454 -16.55323 33.76957 1.000 27.95580 206 GLY A C 1
ATOM 1590 O O . GLY A 1 210 ? 15.11436 -17.08994 32.66039 1.000 28.66019 206 GLY A O 1
ATOM 1591 N N . ALA A 1 211 ? 14.12090 -15.86508 34.26013 1.000 26.10620 207 ALA A N 1
ATOM 1592 C CA . ALA A 1 211 ? 12.84862 -15.76829 33.55983 1.000 25.13871 207 ALA A CA 1
ATOM 1593 C C . ALA A 1 211 ? 12.84481 -14.58538 32.60040 1.000 25.50117 207 ALA A C 1
ATOM 1594 O O . ALA A 1 211 ? 13.61416 -13.62878 32.73843 1.000 24.10491 207 ALA A O 1
ATOM 1596 N N . LEU A 1 212 ? 11.97155 -14.68479 31.60145 1.000 21.21853 208 LEU A N 1
ATOM 1597 C CA . LEU A 1 212 ? 11.68121 -13.59885 30.68707 1.000 18.80565 208 LEU A CA 1
ATOM 1598 C C . LEU A 1 212 ? 10.65812 -12.65699 31.30718 1.000 19.01761 208 LEU A C 1
ATOM 1599 O O . LEU A 1 212 ? 9.83292 -13.06099 32.13212 1.000 19.27826 208 LEU A O 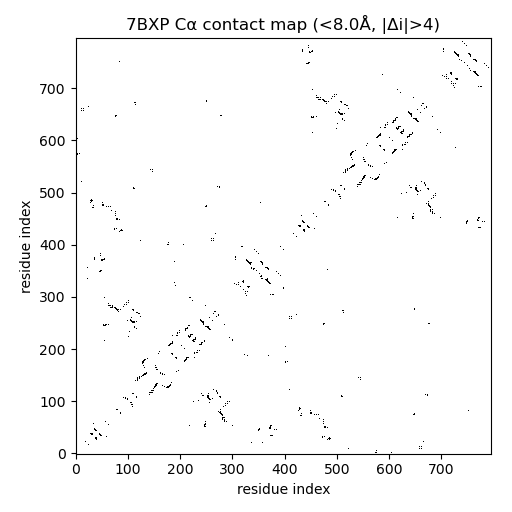1
ATOM 1604 N N . LEU A 1 213 ? 10.69808 -11.39448 30.88502 1.000 18.73726 209 LEU A N 1
ATOM 1605 C CA . LEU A 1 213 ? 9.77132 -10.38101 31.37837 1.000 18.05736 209 LEU A CA 1
ATOM 1606 C C . LEU A 1 213 ? 9.06217 -9.74515 30.18642 1.000 17.65411 209 LEU A C 1
ATOM 1607 O O . LEU A 1 213 ? 9.71550 -9.14591 29.32783 1.000 18.97944 209 LEU A O 1
ATOM 1612 N N . GLY A 1 214 ? 7.73393 -9.86921 30.14815 1.000 17.88447 210 GLY A N 1
ATOM 1613 C CA . GLY A 1 214 ? 6.92687 -9.26693 29.09694 1.000 15.51967 210 GLY A CA 1
ATOM 1614 C C . GLY A 1 214 ? 5.87258 -8.34575 29.68110 1.000 17.78742 210 GLY A C 1
ATOM 1615 O O . GLY A 1 214 ? 5.36720 -8.57584 30.78233 1.000 18.53700 210 GLY A O 1
ATOM 1616 N N . ILE A 1 215 ? 5.55355 -7.27523 28.94388 1.000 17.04792 211 ILE A N 1
ATOM 1617 C CA . ILE A 1 215 ? 4.60560 -6.27020 29.41262 1.000 17.51490 211 ILE A CA 1
ATOM 1618 C C . ILE A 1 215 ? 3.67864 -5.85969 28.27874 1.000 17.92125 211 ILE A C 1
ATOM 1619 O O . ILE A 1 215 ? 4.04946 -5.87777 27.10142 1.000 17.60130 211 ILE A O 1
ATOM 1624 N N . ASP A 1 216 ? 2.45526 -5.50218 28.65169 1.000 19.33711 212 ASP A N 1
ATOM 1625 C CA . ASP A 1 216 ? 1.44440 -4.98938 27.73700 1.000 19.67598 212 ASP A CA 1
ATOM 1626 C C . ASP A 1 216 ? 1.32393 -3.49838 28.03993 1.000 19.25513 212 ASP A C 1
ATOM 1627 O O . ASP A 1 216 ? 0.85872 -3.11033 29.12224 1.000 19.75145 212 ASP A O 1
ATOM 1632 N N . GLU A 1 217 ? 1.75716 -2.66271 27.09194 1.000 16.23223 213 GLU A N 1
ATOM 1633 C CA . GLU A 1 217 ? 1.98617 -1.24474 27.34423 1.000 17.39994 213 GLU A CA 1
ATOM 1634 C C . GLU A 1 217 ? 0.85008 -0.35354 26.86807 1.000 17.67331 213 GLU A C 1
ATOM 1635 O O . GLU A 1 217 ? 1.05803 0.84938 26.66987 1.000 20.12534 213 GLU A O 1
ATOM 1641 N N . CYS A 1 218 ? -0.35566 -0.91091 26.69975 1.000 18.53433 214 CYS A N 1
ATOM 1642 C CA . CYS A 1 218 ? -1.41139 -0.17547 26.00837 1.000 16.54152 214 CYS A CA 1
ATOM 1643 C C . CYS A 1 218 ? -1.75889 1.13845 26.69587 1.000 16.21158 214 CYS A C 1
ATOM 1644 O O . CYS A 1 218 ? -2.07701 2.12927 26.02710 1.000 18.68758 214 CYS A O 1
ATOM 1647 N N . HIS A 1 219 ? -1.78101 1.15963 28.02568 1.000 18.14350 215 HIS A N 1
ATOM 1648 C CA . HIS A 1 219 ? -2.05494 2.40552 28.73867 1.000 18.95088 215 HIS A CA 1
ATOM 1649 C C . HIS A 1 219 ? -0.76882 3.08600 29.20094 1.000 20.05421 215 HIS A C 1
ATOM 1650 O O . HIS A 1 219 ? -0.72698 3.70759 30.26872 1.000 19.98830 215 HIS A O 1
ATOM 1657 N N . ALA A 1 220 ? 0.29916 2.99744 28.39487 1.000 16.95214 216 ALA A N 1
ATOM 1658 C CA . ALA A 1 220 ? 1.58783 3.56217 28.78373 1.000 20.00509 216 ALA A CA 1
ATOM 1659 C C . ALA A 1 220 ? 2.37574 4.15230 27.61596 1.000 21.24267 216 ALA A C 1
ATOM 1660 O O . ALA A 1 220 ? 2.93800 5.24201 27.74981 1.000 20.59111 216 ALA A O 1
ATOM 1662 N N . THR A 1 221 ? 2.44959 3.45747 26.47737 1.000 19.60728 217 THR A N 1
ATOM 1663 C CA . THR A 1 221 ? 3.27187 3.95455 25.37751 1.000 18.50001 217 THR A CA 1
ATOM 1664 C C . THR A 1 221 ? 2.82721 5.34894 24.96274 1.000 18.32763 217 THR A C 1
ATOM 1665 O O . THR A 1 221 ? 1.64054 5.59513 24.70996 1.000 21.73549 217 THR A O 1
ATOM 1669 N N . GLY A 1 222 ? 3.78959 6.27107 24.89723 1.000 17.12560 218 GLY A N 1
ATOM 1670 C CA . GLY A 1 222 ? 3.54440 7.63317 24.48176 1.000 19.65441 218 GLY A CA 1
ATOM 1671 C C . GLY A 1 222 ? 3.66749 8.64082 25.60837 1.000 21.70277 218 GLY A C 1
ATOM 1672 O O . GLY A 1 222 ? 4.07021 9.78747 25.35962 1.000 23.94087 218 GLY A O 1
ATOM 1673 N N . PHE A 1 223 ? 3.33679 8.24096 26.83767 1.000 20.90482 219 PHE A N 1
ATOM 1674 C CA . PHE A 1 223 ? 3.26671 9.20909 27.92756 1.000 21.47839 219 PHE A CA 1
ATOM 1675 C C . PHE A 1 223 ? 3.83869 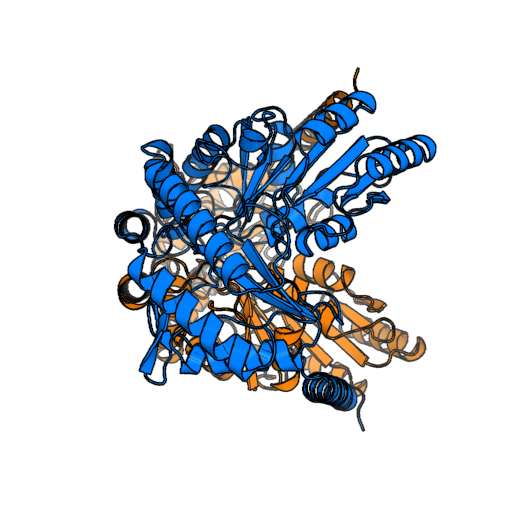8.73822 29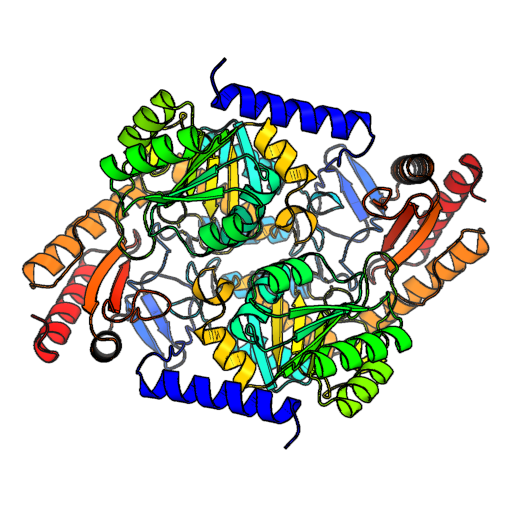.26049 1.000 21.93549 219 PHE A C 1
ATOM 1676 O O . PHE A 1 223 ? 4.12652 9.59626 30.10292 1.000 22.84667 219 PHE A O 1
ATOM 1684 N N . MET A 1 224 ? 4.01841 7.43898 29.50832 1.000 21.59229 220 MET A N 1
ATOM 1685 C CA . MET A 1 224 ? 4.73499 7.00213 30.70749 1.000 21.89449 220 MET A CA 1
ATOM 1686 C C . MET A 1 224 ? 6.23834 7.15313 30.51155 1.000 21.87018 220 MET A C 1
ATOM 1687 O O . MET A 1 224 ? 6.76030 6.88237 29.43098 1.000 22.84735 220 MET A O 1
ATOM 1692 N N . GLY A 1 225 ? 6.93485 7.55838 31.57675 1.000 23.20495 221 GLY A N 1
ATOM 1693 C CA . GLY A 1 225 ? 8.33655 7.91079 31.49228 1.000 23.78951 221 GLY A CA 1
ATOM 1694 C C . GLY A 1 225 ? 8.52785 9.33907 31.01235 1.000 23.14239 221 GLY A C 1
ATOM 1695 O O . GLY A 1 225 ? 7.67714 9.92364 30.34598 1.000 22.96337 221 GLY A O 1
ATOM 1696 N N . GLN A 1 226 ? 9.69367 9.90373 31.35373 1.000 28.05016 222 GLN A N 1
ATOM 1697 C CA . GLN A 1 226 ? 9.95748 11.32206 31.08004 1.000 31.52298 222 GLN A CA 1
ATOM 1698 C C . GLN A 1 226 ? 9.88910 11.62365 29.58775 1.000 26.54132 222 GLN A C 1
ATOM 1699 O O . GLN A 1 226 ? 9.46381 12.71029 29.17935 1.000 23.03843 222 GLN A O 1
ATOM 1705 N N . ARG A 1 227 ? 10.28586 10.66487 28.75709 1.000 25.40371 223 ARG A N 1
ATOM 1706 C CA . ARG A 1 227 ? 10.17298 10.81216 27.31693 1.000 23.37943 223 ARG A CA 1
ATOM 1707 C C . ARG A 1 227 ? 8.97276 10.05960 26.76395 1.000 23.70873 223 ARG A C 1
ATOM 1708 O O . ARG A 1 227 ? 8.81688 9.97080 25.54588 1.000 22.83676 223 ARG A O 1
ATOM 1716 N N . GLY A 1 228 ? 8.10872 9.54157 27.63676 1.000 21.38087 224 GLY A N 1
ATOM 1717 C CA . GLY A 1 228 ? 6.89016 8.93043 27.15926 1.000 23.72073 224 GLY A CA 1
ATOM 1718 C C . GLY A 1 228 ? 7.09797 7.61633 26.44806 1.000 23.50357 224 GLY A C 1
ATOM 1719 O O . GLY A 1 228 ? 6.24891 7.20520 25.65628 1.000 19.94845 224 GLY A O 1
ATOM 1720 N N . ARG A 1 229 ? 8.19922 6.92470 26.72428 1.000 23.43332 225 ARG A N 1
ATOM 1721 C CA . ARG A 1 229 ? 8.45577 5.68384 26.00789 1.000 22.62535 225 ARG A CA 1
ATOM 1722 C C . ARG A 1 229 ? 7.69692 4.50531 26.60248 1.000 22.81512 225 ARG A C 1
ATOM 1723 O O . ARG A 1 229 ? 7.43137 3.53211 25.88630 1.000 21.13615 225 ARG A O 1
ATOM 1731 N N . GLY A 1 230 ? 7.35454 4.56058 27.87886 1.000 21.58279 226 GLY A N 1
ATOM 1732 C CA . GLY A 1 230 ? 6.53693 3.52148 28.47412 1.000 20.74207 226 GLY A CA 1
ATOM 1733 C C . GLY A 1 230 ? 6.85180 3.30302 29.94150 1.000 19.14337 226 GLY A C 1
ATOM 1734 O O . GLY A 1 230 ? 7.67745 3.98889 30.54303 1.000 19.81285 226 GLY A O 1
ATOM 1735 N N . THR A 1 231 ? 6.15536 2.30911 30.50511 1.000 18.38427 227 THR A N 1
ATOM 1736 C CA . THR A 1 231 ? 6.33550 1.95489 31.91186 1.000 20.30028 227 THR A CA 1
ATOM 1737 C C . THR A 1 231 ? 7.77173 1.54616 32.18799 1.000 19.72864 227 THR A C 1
ATOM 1738 O O . THR A 1 231 ? 8.31045 1.80975 33.26999 1.000 21.84954 227 THR A O 1
ATOM 1742 N N . HIS A 1 232 ? 8.40452 0.88309 31.22503 1.000 21.97491 228 HIS A N 1
ATOM 1743 C CA . HIS A 1 232 ? 9.76930 0.43461 31.45240 1.000 21.62991 228 HIS A CA 1
ATOM 1744 C C . HIS A 1 232 ? 10.72123 1.61400 31.57822 1.000 22.45301 228 HIS A C 1
ATOM 1745 O O . HIS A 1 232 ? 11.63266 1.58792 32.41664 1.000 23.74959 228 HIS A O 1
ATOM 1752 N N . GLU A 1 233 ? 10.51909 2.66874 30.78319 1.000 20.76058 229 GLU A N 1
ATOM 1753 C CA . GLU A 1 233 ? 11.30013 3.88206 31.00904 1.000 22.66655 229 GLU A CA 1
ATOM 1754 C C . GLU A 1 233 ? 11.02050 4.44755 32.39686 1.000 24.27036 229 GLU A C 1
ATOM 1755 O O . GLU A 1 233 ? 11.94878 4.81284 33.13125 1.000 24.72188 229 GLU A O 1
ATOM 1761 N N . ALA A 1 234 ? 9.73980 4.50994 32.77362 1.000 24.12889 230 ALA A N 1
ATOM 1762 C CA . ALA A 1 234 ? 9.35248 5.08542 34.05645 1.000 24.67173 230 ALA A CA 1
ATOM 1763 C C . ALA A 1 234 ? 9.96951 4.32342 35.22318 1.000 26.17872 230 ALA A C 1
ATOM 1764 O O . ALA A 1 234 ? 10.27825 4.92321 36.26464 1.000 24.62787 230 ALA A O 1
ATOM 1766 N N . ARG A 1 235 ? 10.15208 3.01299 35.07612 1.000 22.07822 231 ARG A N 1
ATOM 1767 C CA . ARG A 1 235 ? 10.69946 2.17161 36.13104 1.000 22.32336 231 ARG A CA 1
ATOM 1768 C C . ARG A 1 235 ? 12.19849 1.94008 35.98456 1.000 23.54680 231 ARG A C 1
ATOM 1769 O O . ARG A 1 235 ? 12.75121 1.08779 36.68738 1.000 25.27240 231 ARG A O 1
ATOM 1777 N N . GLY A 1 236 ? 12.85924 2.65002 35.07261 1.000 24.02066 232 GLY A N 1
ATOM 1778 C CA . GLY A 1 236 ? 14.29755 2.50165 34.92114 1.000 24.56706 232 GLY A CA 1
ATOM 1779 C C . GLY A 1 236 ? 14.78504 1.20861 34.30364 1.000 26.47428 232 GLY A C 1
ATOM 1780 O O . GLY A 1 236 ? 15.95036 0.85071 34.49455 1.000 26.88243 232 GLY A O 1
ATOM 1781 N N . VAL A 1 237 ? 13.95186 0.50624 33.53449 1.000 24.11580 233 VAL A N 1
ATOM 1782 C CA . VAL A 1 237 ? 14.38329 -0.74371 32.91266 1.000 22.36054 233 VAL A CA 1
ATOM 1783 C C . VAL A 1 237 ? 14.16499 -0.67855 31.40270 1.000 20.36932 233 VAL A C 1
ATOM 1784 O O . VAL A 1 237 ? 13.94645 -1.70121 30.74672 1.000 23.60411 233 VAL A O 1
ATOM 1788 N N . PHE A 1 238 ? 14.23261 0.52225 30.84456 1.000 21.80552 234 PHE A N 1
ATOM 1789 C CA . PHE A 1 238 ? 14.24912 0.67399 29.39312 1.000 22.62453 234 PHE A CA 1
ATOM 1790 C C . PHE A 1 238 ? 15.41687 -0.10174 28.79416 1.000 23.16504 234 PHE A C 1
ATOM 1791 O O . PHE A 1 238 ? 16.53837 -0.05790 29.30314 1.000 24.79238 234 PHE A O 1
ATOM 1799 N N . GLY A 1 239 ? 15.15297 -0.82133 27.70456 1.000 25.21128 235 GLY A N 1
ATOM 1800 C CA . GLY A 1 239 ? 16.16037 -1.68836 27.13155 1.000 23.41342 235 GLY A CA 1
ATOM 1801 C C . GLY A 1 239 ? 16.34507 -3.01453 27.83605 1.000 23.67959 235 GLY A C 1
ATOM 1802 O O . GLY A 1 239 ? 17.17409 -3.82047 27.39525 1.000 24.26943 235 GLY A O 1
ATOM 1803 N N . LYS A 1 240 ? 15.59769 -3.28197 28.90473 1.000 19.54532 236 LYS A N 1
ATOM 1804 C CA . LYS A 1 240 ? 15.72960 -4.53771 29.63446 1.000 22.22270 236 LYS A CA 1
ATOM 1805 C C . LYS A 1 240 ? 14.40304 -5.29035 29.72380 1.000 24.57453 236 LYS A C 1
ATOM 1806 O O . LYS A 1 240 ? 14.14724 -5.99155 30.70415 1.000 27.12931 236 LYS A O 1
ATOM 1812 N N . ILE A 1 241 ? 13.55559 -5.15541 28.70664 1.000 23.13320 237 ILE A N 1
ATOM 1813 C CA . ILE A 1 241 ? 12.27318 -5.85210 28.62173 1.000 22.60212 237 ILE A CA 1
ATOM 1814 C C . ILE A 1 241 ? 12.36311 -6.85525 27.48349 1.000 20.17917 237 ILE A C 1
ATOM 1815 O O . ILE A 1 241 ? 12.77119 -6.49350 26.37871 1.000 20.51002 237 ILE A O 1
ATOM 1820 N N . ASP A 1 242 ? 11.98438 -8.11216 27.74228 1.000 19.48637 238 ASP A N 1
ATOM 1821 C CA . ASP A 1 242 ? 12.05768 -9.11474 26.67973 1.000 19.57330 238 ASP A CA 1
ATOM 1822 C C . ASP A 1 242 ? 10.97340 -8.89972 25.62907 1.000 20.54606 238 ASP A C 1
ATOM 1823 O O . ASP A 1 242 ? 11.24795 -8.93917 24.42297 1.000 21.47985 238 ASP A O 1
ATOM 1828 N N . ILE A 1 243 ? 9.73266 -8.67915 26.05911 1.000 17.98015 239 ILE A N 1
ATOM 1829 C CA . ILE A 1 243 ? 8.59881 -8.57969 25.14397 1.000 17.84445 239 ILE A CA 1
ATOM 1830 C C . ILE A 1 243 ? 7.75166 -7.39046 25.55224 1.000 16.53627 239 ILE A C 1
ATOM 1831 O O . ILE A 1 243 ? 7.42138 -7.24560 26.73050 1.000 18.14973 239 ILE A O 1
ATOM 1836 N N . ILE A 1 244 ? 7.40867 -6.54657 24.58185 1.000 15.11996 240 ILE A N 1
ATOM 1837 C CA . ILE A 1 244 ? 6.43333 -5.47597 24.74694 1.000 17.28927 240 ILE A CA 1
ATOM 1838 C C . ILE A 1 244 ? 5.31396 -5.71695 23.75438 1.000 16.87882 240 ILE A C 1
ATOM 1839 O O . ILE A 1 244 ? 5.54803 -5.73778 22.53843 1.000 20.34338 240 ILE A O 1
ATOM 1844 N N . THR A 1 245 ? 4.09701 -5.84595 24.25341 1.000 15.92510 241 THR A N 1
ATOM 1845 C CA . THR A 1 245 ? 2.94668 -5.78799 23.37110 1.000 19.55786 241 THR A CA 1
ATOM 1846 C C . THR A 1 245 ? 2.25417 -4.44899 23.58138 1.000 19.92967 241 THR A C 1
ATOM 1847 O O . THR A 1 245 ? 2.31137 -3.86718 24.66953 1.000 16.17414 241 THR A O 1
ATOM 1851 N N . GLY A 1 246 ? 1.62288 -3.94150 22.52894 1.000 16.73565 242 GLY A N 1
ATOM 1852 C CA . GLY A 1 246 ? 1.08091 -2.60490 22.65240 1.000 17.60842 242 GLY A CA 1
ATOM 1853 C C . GLY A 1 246 ? 0.11999 -2.28054 21.53247 1.000 18.58909 242 GLY A C 1
ATOM 1854 O O . GLY A 1 246 ? -0.06408 -3.05320 20.58589 1.000 18.49671 242 GLY A O 1
ATOM 1855 N N . THR A 1 247 ? -0.49051 -1.10608 21.66398 1.000 17.88919 243 THR A N 1
ATOM 1856 C CA . THR A 1 247 ? -1.52420 -0.64887 20.76280 1.000 16.71100 243 THR A CA 1
ATOM 1857 C C . THR A 1 247 ? -1.14671 0.69509 20.15880 1.000 17.14571 243 THR A C 1
ATOM 1858 O O . THR A 1 247 ? -0.45766 1.52170 20.77507 1.000 19.22927 243 THR A O 1
ATOM 1862 N N . LEU A 1 248 ? -1.60163 0.89308 18.93636 1.000 15.78958 244 LEU A N 1
ATOM 1863 C CA . LEU A 1 248 ? -1.63432 2.20718 18.32999 1.000 17.58752 244 LEU A CA 1
ATOM 1864 C C . LEU A 1 248 ? -2.96799 2.90755 18.55940 1.000 21.79196 244 LEU A C 1
ATOM 1865 O O . LEU A 1 248 ? -3.13347 4.04902 18.11426 1.000 21.05394 244 LEU A O 1
ATOM 1870 N N . GLY A 1 249 ? -3.90893 2.24895 19.23892 1.000 19.26274 245 GLY A N 1
ATOM 1871 C CA . GLY A 1 249 ? -5.27980 2.72823 19.34381 1.000 20.50267 245 GLY A CA 1
ATOM 1872 C C . GLY A 1 249 ? -5.60383 3.55253 20.57460 1.000 22.23975 245 GLY A C 1
ATOM 1873 O O . GLY A 1 249 ? -6.76625 3.93971 20.79737 1.000 20.51832 245 GLY A O 1
ATOM 1898 N N . ALA A 1 251 ? -2.91582 6.16718 23.16600 1.000 18.20651 247 ALA A N 1
ATOM 1899 C CA . ALA A 1 251 ? -2.20747 7.44574 23.06605 1.000 19.62873 247 ALA A CA 1
ATOM 1900 C C . ALA A 1 251 ? -1.59700 7.72265 21.68673 1.000 18.48129 247 ALA A C 1
ATOM 1901 O O . ALA A 1 251 ? -1.41784 8.88201 21.31368 1.000 19.21684 247 ALA A O 1
ATOM 1903 N N . LEU A 1 252 ? -1.28870 6.66394 20.92964 1.000 19.12585 248 LEU A N 1
ATOM 1904 C CA . LEU A 1 252 ? -0.49987 6.77785 19.70933 1.000 20.10431 248 LEU A CA 1
ATOM 1905 C C . LEU A 1 252 ? -1.34297 7.04232 18.46802 1.000 20.58953 248 LEU A C 1
ATOM 1906 O O . LEU A 1 252 ? -0.91712 6.70174 17.35943 1.000 21.14230 248 LEU A O 1
ATOM 1911 N N . GLY A 1 253 ? -2.52074 7.63455 18.61889 1.000 19.37942 249 GLY A N 1
ATOM 1912 C CA . GLY A 1 253 ? -3.27709 8.00374 17.43222 1.000 17.89370 249 GLY A CA 1
ATOM 1913 C C . GLY A 1 253 ? -4.74354 7.62862 17.48596 1.000 19.67594 249 GLY A C 1
ATOM 1914 O O . GLY A 1 253 ? -5.58563 8.35079 16.94128 1.000 20.39724 249 GLY A O 1
ATOM 1915 N N . GLY A 1 254 ? -5.06276 6.48994 18.09708 1.000 18.03188 250 GLY A N 1
ATOM 1916 C CA . GLY A 1 254 ? -6.44129 6.16083 18.42191 1.000 18.32768 250 GLY A CA 1
ATOM 1917 C C . GLY A 1 254 ? -7.25328 5.48682 17.33467 1.000 20.81443 250 GLY A C 1
ATOM 1918 O O . GLY A 1 254 ? -8.45596 5.25540 17.53221 1.000 19.54798 250 GLY A O 1
ATOM 1919 N N . ALA A 1 255 ? -6.64394 5.13768 16.20697 1.000 19.68067 251 ALA A N 1
ATOM 1920 C CA . ALA A 1 255 ? -7.41233 4.59289 15.08849 1.000 20.78386 251 ALA A CA 1
ATOM 1921 C C . ALA A 1 255 ? -7.48799 3.06815 15.11457 1.000 22.89830 251 ALA A C 1
ATOM 1922 O O . ALA A 1 255 ? -8.58160 2.49601 15.19675 1.000 21.62439 251 ALA A O 1
ATOM 1924 N N . SER A 1 256 ? -6.33698 2.40350 15.02968 1.000 22.34376 252 SER A N 1
ATOM 1925 C CA . SER A 1 256 ? -6.28723 0.94875 14.99636 1.000 22.04591 252 SER A CA 1
ATOM 1926 C C . SER A 1 256 ? -4.83709 0.49436 15.02000 1.000 23.00208 252 SER A C 1
ATOM 1927 O O . SER A 1 256 ? -3.92600 1.32871 14.99124 1.000 21.45511 252 SER A O 1
ATOM 1930 N N . GLY A 1 257 ? -4.61364 -0.81549 15.04724 1.000 21.02670 253 GLY A N 1
ATOM 1931 C CA . GLY A 1 257 ? -3.27240 -1.35417 15.00051 1.000 19.49613 253 GLY A CA 1
ATOM 1932 C C . GLY A 1 257 ? -2.71070 -1.66060 16.38610 1.000 17.30207 253 GLY A C 1
ATOM 1933 O O . GLY A 1 257 ? -3.16786 -1.14766 17.40646 1.000 18.38361 253 GLY A O 1
ATOM 1934 N N . GLY A 1 258 ? -1.70127 -2.52099 16.40174 1.000 18.53523 254 GLY A N 1
ATOM 1935 C CA . GLY A 1 258 ? -0.98278 -2.90011 17.60043 1.000 17.37480 254 GLY A CA 1
ATOM 1936 C C . GLY A 1 258 ? 0.33787 -3.51174 17.18473 1.000 19.24587 254 GLY A C 1
ATOM 1937 O O . GLY A 1 258 ? 0.68817 -3.51295 16.00542 1.000 16.78523 254 GLY A O 1
ATOM 1938 N N . PHE A 1 259 ? 1.06071 -4.06311 18.15653 1.000 16.44216 255 PHE A N 1
ATOM 1939 C CA . PHE A 1 259 ? 2.41205 -4.51095 17.84771 1.000 17.40242 255 PHE A CA 1
ATOM 1940 C C . PHE A 1 259 ? 2.94120 -5.40389 18.95895 1.000 19.48258 255 PHE A C 1
ATOM 1941 O O . PHE A 1 259 ? 2.46427 -5.37282 20.09511 1.000 16.70816 255 PHE A O 1
ATOM 1949 N N . THR A 1 260 ? 3.94546 -6.19777 18.60450 1.000 17.93750 256 THR A N 1
ATOM 1950 C CA . THR A 1 260 ? 4.81665 -6.85528 19.56512 1.000 15.41624 256 THR A CA 1
ATOM 1951 C C . THR A 1 260 ? 6.23313 -6.42275 19.22699 1.000 19.78642 256 THR A C 1
ATOM 1952 O O . THR A 1 260 ? 6.62232 -6.45412 18.05944 1.000 16.29561 256 THR A O 1
ATOM 1956 N N . SER A 1 261 ? 6.97620 -5.98717 20.23615 1.000 18.04181 257 SER A N 1
ATOM 1957 C CA . SER A 1 261 ? 8.31562 -5.44635 20.06215 1.000 18.09661 257 SER A CA 1
ATOM 1958 C C . SER A 1 261 ? 9.26422 -6.26470 20.92810 1.000 18.25922 257 SER A C 1
ATOM 1959 O O . SER A 1 261 ? 8.98453 -6.48960 22.10571 1.000 18.99145 257 SER A O 1
ATOM 1962 N N . ALA A 1 262 ? 10.36521 -6.74352 20.34828 1.000 18.28385 258 ALA A N 1
ATOM 1963 C CA . ALA A 1 262 ? 11.14710 -7.77147 21.03253 1.000 17.74028 258 ALA A CA 1
ATOM 1964 C C . ALA A 1 262 ? 12.49594 -7.93278 20.33781 1.000 17.14302 258 ALA A C 1
ATOM 1965 O O . ALA A 1 262 ? 12.83051 -7.19893 19.40291 1.000 17.02791 258 ALA A O 1
ATOM 1967 N N . ARG A 1 263 ? 13.26806 -8.91649 20.80358 1.000 18.94741 259 ARG A N 1
ATOM 1968 C CA . ARG A 1 263 ? 14.49884 -9.26959 20.10699 1.000 19.12016 259 ARG A CA 1
ATOM 1969 C C . ARG A 1 263 ? 14.18654 -9.73147 18.69405 1.000 19.58714 259 ARG A C 1
ATOM 1970 O O . ARG A 1 263 ? 13.10702 -10.25950 18.41307 1.000 18.85263 259 ARG A O 1
ATOM 1978 N N . LYS A 1 264 ? 15.16092 -9.55113 17.80317 1.000 17.26967 260 LYS A N 1
ATOM 1979 C CA . LYS A 1 264 ? 14.90445 -9.78782 16.38828 1.000 17.55065 260 LYS A CA 1
ATOM 1980 C C . LYS A 1 264 ? 14.44817 -11.21649 16.11098 1.000 18.01545 260 LYS A C 1
ATOM 1981 O O . LYS A 1 264 ? 13.62834 -11.42646 15.20827 1.000 19.40009 260 LYS A O 1
ATOM 1987 N N . GLU A 1 265 ? 14.94557 -12.21001 16.85850 1.000 17.88892 261 GLU A N 1
ATOM 1988 C CA . GLU A 1 265 ? 14.53390 -13.57802 16.55099 1.000 19.24484 261 GLU A CA 1
ATOM 1989 C C . GLU A 1 265 ? 13.11302 -13.86800 17.01815 1.000 17.84892 261 GLU A C 1
ATOM 1990 O O . GLU A 1 265 ? 12.41932 -14.66843 16.38897 1.000 19.22122 261 GLU A O 1
ATOM 1996 N N . VAL A 1 266 ? 12.67609 -13.26236 18.11998 1.000 16.35679 262 VAL A N 1
ATOM 1997 C CA . VAL A 1 266 ? 11.27619 -13.41116 18.53094 1.000 18.91320 262 VAL A CA 1
ATOM 1998 C C . VAL A 1 266 ? 10.35465 -12.81953 17.47572 1.000 16.60113 262 VAL A C 1
ATOM 1999 O O . VAL A 1 266 ? 9.36780 -13.44095 17.06419 1.000 18.37507 262 VAL A O 1
ATOM 2003 N N . VAL A 1 267 ? 10.66589 -11.60490 17.02288 1.000 15.94294 263 VAL A N 1
ATOM 2004 C CA . VAL A 1 267 ? 9.84027 -10.95704 16.00911 1.000 18.66375 263 VAL A CA 1
ATOM 2005 C C . VAL A 1 267 ? 9.81805 -11.79236 14.73798 1.000 17.70833 263 VAL A C 1
ATOM 2006 O O . VAL A 1 267 ? 8.77698 -11.93838 14.09207 1.000 15.86138 263 VAL A O 1
ATOM 2010 N N . ALA A 1 268 ? 10.97141 -12.35159 14.35832 1.000 19.40893 264 ALA A N 1
ATOM 2011 C CA . ALA A 1 268 ? 11.03977 -13.16531 13.14767 1.000 18.76155 264 ALA A CA 1
ATOM 2012 C C . ALA A 1 268 ? 10.16077 -14.40568 13.25645 1.000 18.99400 264 ALA A C 1
ATOM 2013 O O . ALA A 1 268 ? 9.48371 -14.78006 12.29184 1.000 17.32864 264 ALA A O 1
ATOM 2015 N N . LEU A 1 269 ? 10.17469 -15.07486 14.41019 1.000 14.49292 265 LEU A N 1
ATOM 2016 C CA . LEU A 1 269 ? 9.35516 -16.27239 14.54288 1.000 16.11735 265 LEU A CA 1
ATOM 2017 C C . LEU A 1 269 ? 7.86987 -15.92018 14.57206 1.000 17.29492 265 LEU A C 1
ATOM 2018 O O . LEU A 1 269 ? 7.03884 -16.64765 14.00768 1.000 17.77397 265 LEU A O 1
ATOM 2023 N N . LEU A 1 270 ? 7.52483 -14.78688 15.17865 1.000 16.76151 266 LEU A N 1
ATOM 2024 C CA . LEU A 1 270 ? 6.13599 -14.33747 15.15745 1.000 16.98522 266 LEU A CA 1
ATOM 2025 C C . LEU A 1 270 ? 5.66789 -14.09728 13.72694 1.000 16.91612 266 LEU A C 1
ATOM 2026 O O . LEU A 1 270 ? 4.54246 -14.45339 13.36977 1.000 19.29020 266 LEU A O 1
ATOM 2031 N N . ARG A 1 271 ? 6.52635 -13.51690 12.88439 1.000 16.11227 267 ARG A N 1
ATOM 2032 C CA . ARG A 1 271 ? 6.14597 -13.33224 11.48661 1.000 15.55639 267 ARG A CA 1
ATOM 2033 C C . ARG A 1 271 ? 5.92371 -14.66179 10.77855 1.000 18.34425 267 ARG A C 1
ATOM 2034 O O . ARG A 1 271 ? 5.07653 -14.74878 9.88394 1.000 20.89588 267 ARG A O 1
ATOM 2042 N N . GLN A 1 272 ? 6.68485 -15.69850 11.14240 1.000 19.06546 268 GLN A N 1
ATOM 2043 C CA . GLN A 1 272 ? 6.55695 -16.98095 10.45920 1.000 20.50945 268 GLN A CA 1
ATOM 2044 C C . GLN A 1 272 ? 5.31652 -17.74445 10.90196 1.000 20.11047 268 GLN A C 1
ATOM 2045 O O . GLN A 1 272 ? 4.78308 -18.54615 10.13073 1.000 20.85670 268 GLN A O 1
ATOM 2051 N N . ARG A 1 273 ? 4.86085 -17.52936 12.13686 1.000 17.34798 269 ARG A N 1
ATOM 2052 C CA . ARG A 1 273 ? 3.97468 -18.49591 12.77509 1.000 19.02409 269 ARG A CA 1
ATOM 2053 C C . ARG A 1 273 ? 2.81527 -17.91725 13.56986 1.000 19.25115 269 ARG A C 1
ATOM 2054 O O . ARG A 1 273 ? 1.94230 -18.69523 13.97698 1.000 18.89995 269 ARG A O 1
ATOM 2062 N N . SER A 1 274 ? 2.78927 -16.62321 13.85560 1.000 16.71548 270 SER A N 1
ATOM 2063 C CA . SER A 1 274 ? 1.74154 -16.06909 14.70641 1.000 18.69953 270 SER A CA 1
ATOM 2064 C C . SER A 1 274 ? 0.42349 -16.01723 13.94478 1.000 18.19896 270 SER A C 1
ATOM 2065 O O . SER A 1 274 ? 0.32679 -15.36857 12.89617 1.000 16.98271 270 SER A O 1
ATOM 2068 N N . ARG A 1 275 ? -0.60026 -16.67286 14.49109 1.000 16.49164 271 ARG A N 1
ATOM 2069 C CA . ARG A 1 275 ? -1.81716 -16.88066 13.71035 1.000 16.70513 271 ARG A CA 1
ATOM 2070 C C . ARG A 1 275 ? -2.54209 -15.58557 13.38104 1.000 15.52323 271 ARG A C 1
ATOM 2071 O O . ARG A 1 275 ? -2.95378 -15.43756 12.21068 1.000 16.67370 271 ARG A O 1
ATOM 2079 N N . PRO A 1 276 ? -2.71778 -14.61401 14.28951 1.000 16.50900 272 PRO A N 1
ATOM 2080 C CA . PRO A 1 276 ? -3.33817 -13.34104 13.87156 1.000 15.94163 272 PRO A CA 1
ATOM 2081 C C . PRO A 1 276 ? -2.53942 -12.58574 12.82033 1.000 18.01350 272 PRO A C 1
ATOM 2082 O O . PRO A 1 276 ? -3.12682 -11.81019 12.05709 1.000 20.37003 272 PRO A O 1
ATOM 2086 N N . TYR A 1 277 ? -1.22805 -12.80608 12.73697 1.000 18.16683 273 TYR A N 1
ATOM 2087 C CA . TYR A 1 277 ? -0.41776 -12.16214 11.70697 1.000 18.63350 273 TYR A CA 1
ATOM 2088 C C . TYR A 1 277 ? -0.54265 -12.87628 10.36343 1.000 19.61220 273 TYR A C 1
ATOM 2089 O O . TYR A 1 277 ? -0.63101 -12.21632 9.31625 1.000 19.03170 273 TYR A O 1
ATOM 2098 N N . LEU A 1 278 ? -0.56557 -14.22059 10.38344 1.000 17.18225 274 LEU A N 1
ATOM 2099 C CA . LEU A 1 278 ? -0.69821 -15.01693 9.15894 1.000 19.15300 274 LEU A CA 1
ATOM 2100 C C . LEU A 1 278 ? -2.10326 -14.96173 8.56045 1.000 20.51246 274 LEU A C 1
ATOM 2101 O O . LEU A 1 278 ? -2.26384 -15.11601 7.33626 1.000 22.25055 274 LEU A O 1
ATOM 2106 N N . PHE A 1 279 ? -3.13631 -14.76531 9.39044 1.000 17.44016 275 PHE A N 1
ATOM 2107 C CA . PHE A 1 279 ? -4.51097 -15.00714 8.96172 1.000 19.46098 275 PHE A CA 1
ATOM 2108 C C . PHE A 1 279 ? -5.42296 -13.80067 9.17347 1.000 18.31126 275 PHE A C 1
ATOM 2109 O O . PHE A 1 279 ? -6.64817 -13.95911 9.18569 1.000 20.88108 275 PHE A O 1
ATOM 2117 N N . SER A 1 280 ? -4.86606 -12.60573 9.35067 1.000 17.68721 276 SER A N 1
ATOM 2118 C CA . SER A 1 280 ? -5.68936 -11.40634 9.47124 1.000 17.88553 276 SER A CA 1
ATOM 2119 C C . SER A 1 280 ? -5.03595 -10.28591 8.67487 1.000 18.27925 276 SER A C 1
ATOM 2120 O O . SER A 1 280 ? -3.81616 -10.26639 8.48487 1.000 18.77086 276 SER A O 1
ATOM 2123 N N . ASN A 1 281 ? -5.86656 -9.35102 8.21911 1.000 21.78657 277 ASN A N 1
ATOM 2124 C CA . ASN A 1 281 ? -5.43642 -8.30946 7.29232 1.000 20.68271 277 ASN A CA 1
ATOM 2125 C C . ASN A 1 281 ? -4.31082 -7.46070 7.88141 1.000 21.23789 277 ASN A C 1
ATOM 2126 O O . ASN A 1 281 ? -4.25280 -7.21383 9.09050 1.000 22.26808 277 ASN A O 1
ATOM 2131 N N . THR A 1 282 ? -3.40601 -7.02355 7.00092 1.000 18.54868 278 THR A N 1
ATOM 2132 C CA . THR A 1 282 ? -2.37217 -6.05882 7.34293 1.000 19.29311 278 THR A CA 1
ATOM 2133 C C . THR A 1 282 ? -3.00756 -4.72393 7.74629 1.000 20.09761 278 THR A C 1
ATOM 2134 O O . THR A 1 282 ? -4.15709 -4.43076 7.41700 1.000 21.14663 278 THR A O 1
ATOM 2138 N N . VAL A 1 283 ? -2.24766 -3.92822 8.50404 1.000 20.38848 279 VAL A N 1
ATOM 2139 C CA . VAL A 1 283 ? -2.71091 -2.61704 8.95882 1.000 19.53389 279 VAL A CA 1
ATOM 2140 C C . VAL A 1 283 ? -2.87209 -1.68463 7.76019 1.000 21.38215 279 VAL A C 1
ATOM 2141 O O . VAL A 1 283 ? -2.06068 -1.70435 6.83078 1.000 21.91885 279 VAL A O 1
ATOM 2145 N N . ALA A 1 284 ? -3.93794 -0.87590 7.77732 1.000 20.15199 280 ALA A N 1
ATOM 2146 C CA . ALA A 1 284 ? -4.27588 -0.01214 6.65091 1.000 21.04083 280 ALA A CA 1
ATOM 2147 C C . ALA A 1 284 ? -3.20482 1.05459 6.44375 1.000 21.80008 280 ALA A C 1
ATOM 2148 O O . ALA A 1 284 ? -2.69425 1.61735 7.41594 1.000 20.05722 280 ALA A O 1
ATOM 2150 N N . PRO A 1 285 ? -2.87239 1.39115 5.19198 1.000 21.15130 281 PRO A N 1
ATOM 2151 C CA . PRO A 1 285 ? -1.77219 2.35133 4.96773 1.000 20.27641 281 PRO A CA 1
ATOM 2152 C C . PRO A 1 285 ? -1.94609 3.69103 5.68565 1.000 21.19654 281 PRO A C 1
ATOM 2153 O O . PRO A 1 285 ? -0.97110 4.22059 6.23538 1.000 22.59600 281 PRO A O 1
ATOM 2157 N N . ALA A 1 286 ? -3.16427 4.24012 5.72826 1.000 24.56927 282 ALA A N 1
ATOM 2158 C CA . ALA A 1 286 ? -3.36525 5.53863 6.37099 1.000 24.97812 282 ALA A CA 1
ATOM 2159 C C . ALA A 1 286 ? -3.03832 5.48747 7.85960 1.000 23.48111 282 ALA A C 1
ATOM 2160 O O . ALA A 1 286 ? -2.52895 6.46251 8.42613 1.000 21.18723 282 ALA A O 1
ATOM 2162 N N . ILE A 1 287 ? -3.34156 4.36553 8.51477 1.000 23.02738 283 ILE A N 1
ATOM 2163 C CA . ILE A 1 287 ? -3.03012 4.21782 9.93558 1.000 22.67657 283 ILE A CA 1
ATOM 2164 C C . ILE A 1 287 ? -1.51979 4.08864 10.14132 1.000 20.17360 283 ILE A C 1
ATOM 2165 O O . ILE A 1 287 ? -0.96114 4.61985 11.11402 1.000 20.79703 283 ILE A O 1
ATOM 2170 N N . VAL A 1 288 ? -0.83672 3.39559 9.22816 1.000 19.82692 284 VAL A N 1
ATOM 2171 C CA . VAL A 1 288 ? 0.61404 3.26337 9.32733 1.000 19.22431 284 VAL A CA 1
ATOM 2172 C C . VAL A 1 288 ? 1.28115 4.62778 9.16002 1.000 23.09991 284 VAL A C 1
ATOM 2173 O O . VAL A 1 288 ? 2.15205 5.01734 9.94812 1.000 21.30511 284 VAL A O 1
ATOM 2177 N N . GLY A 1 289 ? 0.86783 5.38212 8.13857 1.000 19.79510 285 GLY A N 1
ATOM 2178 C CA . GLY A 1 289 ? 1.48346 6.67492 7.88820 1.000 21.57339 285 GLY A CA 1
ATOM 2179 C C . GLY A 1 289 ? 1.23590 7.66146 9.01076 1.000 18.60824 285 GLY A C 1
ATOM 2180 O O . GLY A 1 289 ? 2.13255 8.41016 9.40209 1.000 23.62373 285 GLY A O 1
ATOM 2181 N N . ALA A 1 290 ? 0.02601 7.65011 9.57447 1.000 19.15130 286 ALA A N 1
ATOM 2182 C CA . ALA A 1 290 ? -0.24243 8.57346 10.66578 1.000 18.09866 286 ALA A CA 1
ATOM 2183 C C . ALA A 1 290 ? 0.51488 8.17204 11.92362 1.000 20.06332 286 ALA A C 1
ATOM 2184 O O . ALA A 1 290 ? 0.89080 9.03850 12.72250 1.000 21.03585 286 ALA A O 1
ATOM 2186 N N . SER A 1 291 ? 0.75643 6.86844 12.11422 1.000 19.30338 287 SER A N 1
ATOM 2187 C CA . SER A 1 291 ? 1.51268 6.42804 13.28305 1.000 21.13648 287 SER A CA 1
ATOM 2188 C C . SER A 1 291 ? 2.95686 6.89238 13.19829 1.000 20.46057 287 SER A C 1
ATOM 2189 O O . SER A 1 291 ? 3.56748 7.22378 14.22113 1.000 19.94486 287 SER A O 1
ATOM 2192 N N . ILE A 1 292 ? 3.51083 6.93062 11.98659 1.000 18.33374 288 ILE A N 1
ATOM 2193 C CA . ILE A 1 292 ? 4.84876 7.47972 11.79868 1.000 18.69809 288 ILE A CA 1
ATOM 2194 C C . ILE A 1 292 ? 4.88136 8.94855 12.20528 1.000 20.74378 288 ILE A C 1
ATOM 2195 O O . ILE A 1 292 ? 5.80105 9.39022 12.90364 1.000 19.72368 288 ILE A O 1
ATOM 2200 N N . ALA A 1 293 ? 3.86480 9.72198 11.80566 1.000 20.04895 289 ALA A N 1
ATOM 2201 C CA . ALA A 1 293 ? 3.80003 11.12564 12.21814 1.000 21.07849 289 ALA A CA 1
ATOM 2202 C C . ALA A 1 293 ? 3.66593 11.25289 13.73184 1.000 23.14193 289 ALA A C 1
ATOM 2203 O O . ALA A 1 293 ? 4.26245 12.15298 14.34502 1.000 22.66501 289 ALA A O 1
ATOM 2205 N N . VAL A 1 294 ? 2.86606 10.37441 14.34618 1.000 22.92613 290 VAL A N 1
ATOM 2206 C CA . VAL A 1 294 ? 2.73859 10.35920 15.80314 1.000 21.66762 290 VAL A CA 1
ATOM 2207 C C . VAL A 1 294 ? 4.11426 10.24769 16.45126 1.000 20.34080 290 VAL A C 1
ATOM 2208 O O . VAL A 1 294 ? 4.44182 10.97795 17.39595 1.000 20.21441 290 VAL A O 1
ATOM 2212 N N . LEU A 1 295 ? 4.95645 9.34956 15.93527 1.000 19.79605 291 LEU A N 1
ATOM 2213 C CA . LEU A 1 295 ? 6.27428 9.19093 16.53759 1.000 18.90074 291 LEU A CA 1
ATOM 2214 C C . LEU A 1 295 ? 7.18278 10.37150 16.23278 1.000 21.73286 291 LEU A C 1
ATOM 2215 O O . LEU A 1 295 ? 8.03646 10.70937 17.05691 1.000 22.55267 291 LEU A O 1
ATOM 2220 N N . ASP A 1 296 ? 7.02584 11.00948 15.06869 1.000 20.31640 292 ASP A N 1
ATOM 2221 C CA . ASP A 1 296 ? 7.75409 12.25610 14.83020 1.000 22.33121 292 ASP A CA 1
ATOM 2222 C C . ASP A 1 296 ? 7.40980 13.29149 15.89407 1.000 25.99038 292 ASP A C 1
ATOM 2223 O O . ASP A 1 296 ? 8.30013 13.91904 16.48033 1.000 23.67596 292 ASP A O 1
ATOM 2228 N N . ILE A 1 297 ? 6.11239 13.46052 16.17255 1.000 21.12219 293 ILE A N 1
ATOM 2229 C CA . ILE A 1 297 ? 5.66806 14.43810 17.16312 1.000 21.00371 293 ILE A CA 1
ATOM 2230 C C . ILE A 1 297 ? 6.24176 14.10700 18.52927 1.000 22.47189 293 ILE A C 1
ATOM 2231 O O . ILE A 1 297 ? 6.83147 14.96110 19.20061 1.000 24.49783 293 ILE A O 1
ATOM 2236 N N . LEU A 1 298 ? 6.07091 12.86006 18.96579 1.000 20.99027 294 LEU A N 1
ATOM 2237 C CA . LEU A 1 298 ? 6.43605 12.51319 20.33428 1.000 21.91664 294 LEU A CA 1
ATOM 2238 C C . LEU A 1 298 ? 7.94563 12.47030 20.52504 1.000 24.77898 294 LEU A C 1
ATOM 2239 O O . LEU A 1 298 ? 8.43560 12.66794 21.64427 1.000 22.71962 294 LEU A O 1
ATOM 2244 N N . GLU A 1 299 ? 8.70457 12.22627 19.45846 1.000 22.51292 295 GLU A N 1
ATOM 2245 C CA . GLU A 1 299 ? 10.14972 12.25529 19.62051 1.000 20.60257 295 GLU A CA 1
ATOM 2246 C C . GLU A 1 299 ? 10.71246 13.67035 19.55637 1.000 27.92628 295 GLU A C 1
ATOM 2247 O O . GLU A 1 299 ? 11.86408 13.88234 19.95578 1.000 28.20129 295 GLU A O 1
ATOM 2253 N N . ALA A 1 300 ? 9.93366 14.63359 19.07838 1.000 26.11168 296 ALA A N 1
ATOM 2254 C CA . ALA A 1 300 ? 10.40838 16.00644 18.97611 1.000 25.20208 296 ALA A CA 1
ATOM 2255 C C . ALA A 1 300 ? 10.17408 16.81831 20.24162 1.000 27.54627 296 ALA A C 1
ATOM 2256 O O . ALA A 1 300 ? 10.87900 17.80915 20.45654 1.000 28.58460 296 ALA A O 1
ATOM 2258 N N . SER A 1 301 ? 9.21235 16.43418 21.08035 1.000 23.35264 297 SER A N 1
ATOM 2259 C CA . SER A 1 301 ? 8.90571 17.21547 22.27159 1.000 26.55996 297 SER A CA 1
ATOM 2260 C C . SER A 1 301 ? 8.12831 16.35279 23.25604 1.000 26.29627 297 SER A C 1
ATOM 2261 O O . SER A 1 301 ? 7.36980 15.47007 22.85236 1.000 28.55320 297 SER A O 1
ATOM 2264 N N . THR A 1 302 ? 8.30605 16.62762 24.54896 1.000 25.21797 298 THR A N 1
ATOM 2265 C CA . THR A 1 302 ? 7.52427 15.96499 25.58374 1.000 26.18754 298 THR A CA 1
ATOM 2266 C C . THR A 1 302 ? 6.35937 16.82119 26.08887 1.000 26.31260 298 THR A C 1
ATOM 2267 O O . THR A 1 302 ? 5.73208 16.46301 27.08656 1.000 26.62272 298 THR A O 1
ATOM 2271 N N . GLU A 1 303 ? 6.03295 17.92171 25.40604 1.000 26.23885 299 GLU A N 1
ATOM 2272 C CA . GLU A 1 303 ? 5.04466 18.85662 25.94138 1.000 26.84511 299 GLU A CA 1
ATOM 2273 C C . GLU A 1 303 ? 3.66868 18.21918 26.12545 1.000 24.26132 299 GLU A C 1
ATOM 2274 O O . GLU A 1 303 ? 2.93576 18.59653 27.04634 1.000 23.85305 299 GLU A O 1
ATOM 2280 N N . LEU A 1 304 ? 3.28120 17.27769 25.25879 1.000 22.68910 300 LEU A N 1
ATOM 2281 C CA . LEU A 1 304 ? 1.94253 16.70596 25.39090 1.000 21.76994 300 LEU A CA 1
ATOM 2282 C C . LEU A 1 304 ? 1.85859 15.79624 26.60910 1.000 21.52291 300 LEU A C 1
ATOM 2283 O O . LEU A 1 304 ? 0.90698 15.88490 27.39461 1.000 21.96445 300 LEU A O 1
ATOM 2288 N N . ARG A 1 305 ? 2.84061 14.91568 26.79217 1.000 21.16485 301 ARG A N 1
ATOM 2289 C CA . ARG A 1 305 ? 2.79967 14.06520 27.97998 1.000 23.36562 301 ARG A CA 1
ATOM 2290 C C . ARG A 1 305 ? 3.05109 14.87312 29.24880 1.000 23.85928 301 ARG A C 1
ATOM 2291 O O . ARG A 1 305 ? 2.59720 14.48509 30.33030 1.000 22.35785 301 ARG A O 1
ATOM 2299 N N . ASP A 1 306 ? 3.76717 15.99552 29.14838 1.000 23.75864 302 ASP A N 1
ATOM 2300 C CA . ASP A 1 306 ? 3.91641 16.84941 30.32480 1.000 24.10809 302 ASP A CA 1
ATOM 2301 C C . ASP A 1 306 ? 2.59219 17.51047 30.67655 1.000 24.38404 302 ASP A C 1
ATOM 2302 O O . ASP A 1 306 ? 2.22833 17.61239 31.85603 1.000 25.42816 302 ASP A O 1
ATOM 2307 N N . ARG A 1 307 ? 1.85394 17.96433 29.66406 1.000 22.70327 303 ARG A N 1
ATOM 2308 C CA . ARG A 1 307 ? 0.55840 18.57549 29.92666 1.000 22.04435 303 ARG A CA 1
ATOM 2309 C C . ARG A 1 307 ? -0.41451 17.55570 30.50447 1.000 26.07485 303 ARG A C 1
ATOM 2310 O O . ARG A 1 307 ? -1.23843 17.88525 31.36761 1.000 23.71053 303 ARG A O 1
ATOM 2318 N N . LEU A 1 308 ? -0.32009 16.30531 30.04896 1.000 23.22529 304 LEU A N 1
ATOM 2319 C CA . LEU A 1 308 ? -1.16431 15.24548 30.59236 1.000 23.67426 304 LEU A CA 1
ATOM 2320 C C . LEU A 1 308 ? -0.86495 15.00259 32.06371 1.000 23.63594 304 LEU A C 1
ATOM 2321 O O . LEU A 1 308 ? -1.77940 14.80161 32.87594 1.000 21.30001 304 LEU A O 1
ATOM 2326 N N . GLU A 1 309 ? 0.41662 15.01504 32.42033 1.000 20.55823 305 GLU A N 1
ATOM 2327 C CA . GLU A 1 309 ? 0.81263 14.81292 33.80812 1.000 25.05071 305 GLU A CA 1
ATOM 2328 C C . GLU A 1 309 ? 0.27431 15.92403 34.70207 1.000 23.22562 305 GLU A C 1
ATOM 2329 O O . GLU A 1 309 ? -0.24854 15.65659 35.78929 1.000 24.92267 305 GLU A O 1
ATOM 2335 N N . GLY A 1 310 ? 0.36472 17.17387 34.24568 1.000 23.74590 306 GLY A N 1
ATOM 2336 C CA . GLY A 1 310 ? -0.16809 18.27994 35.02384 1.000 23.93351 306 GLY A CA 1
ATOM 2337 C C . GLY A 1 310 ? -1.67806 18.23947 35.16375 1.000 27.29475 306 GLY A C 1
ATOM 2338 O O . GLY A 1 310 ? -2.21115 18.49345 36.24582 1.000 24.88266 306 GLY A O 1
ATOM 2339 N N . ASN A 1 311 ? -2.39040 17.93974 34.07039 1.000 22.79242 307 ASN A N 1
ATOM 2340 C CA . ASN A 1 311 ? -3.84177 17.81113 34.15570 1.000 23.77774 307 ASN A CA 1
ATOM 2341 C C . ASN A 1 311 ? -4.23938 16.69974 35.11628 1.000 23.47904 307 ASN A C 1
ATOM 2342 O O . ASN A 1 311 ? -5.21963 16.83106 35.85941 1.000 23.82675 307 ASN A O 1
ATOM 2347 N N . THR A 1 312 ? -3.50499 15.59097 35.10493 1.000 22.00501 308 THR A N 1
ATOM 2348 C CA . THR A 1 312 ? -3.84594 14.48229 35.99052 1.000 23.22760 308 THR A CA 1
ATOM 2349 C C . THR A 1 312 ? -3.63981 14.85990 37.44940 1.000 26.64485 308 THR A C 1
ATOM 2350 O O . THR A 1 312 ? -4.48607 14.56007 38.30020 1.000 22.08747 308 THR A O 1
ATOM 2354 N N . ARG A 1 313 ? -2.52685 15.52293 37.75462 1.000 21.51925 309 ARG A N 1
ATOM 2355 C CA . ARG A 1 313 ? -2.28077 15.92111 39.13483 1.000 21.22624 309 ARG A CA 1
ATOM 2356 C C . ARG A 1 313 ? -3.36575 16.87358 39.61062 1.000 24.27388 309 ARG A C 1
ATOM 2357 O O . ARG A 1 313 ? -3.91700 16.70558 40.70665 1.000 26.72116 309 ARG A O 1
ATOM 2365 N N . PHE A 1 314 ? -3.72431 17.84275 38.76813 1.000 24.91874 310 PHE A N 1
ATOM 2366 C CA . PHE A 1 314 ? -4.77891 18.78695 39.11428 1.000 26.62908 310 PHE A CA 1
ATOM 2367 C C . PHE A 1 314 ? -6.10474 18.07241 39.35501 1.000 27.16319 310 PHE A C 1
ATOM 2368 O O . PHE A 1 314 ? -6.81876 18.38181 40.31695 1.000 25.65983 310 PHE A O 1
ATOM 2376 N N . PHE A 1 315 ? -6.45541 17.10779 38.49703 1.000 24.09068 311 PHE A N 1
ATOM 2377 C CA . PHE A 1 315 ? -7.78507 16.50858 38.62260 1.000 25.18304 311 PHE A CA 1
ATOM 2378 C C . PHE A 1 315 ? -7.86881 15.54461 39.79608 1.000 26.13212 311 PHE A C 1
ATOM 2379 O O . PHE A 1 315 ? -8.88220 15.52185 40.51027 1.000 25.52668 311 PHE A O 1
ATOM 2387 N N . ARG A 1 316 ? -6.82506 14.74174 40.00922 1.000 24.69160 312 ARG A N 1
ATOM 2388 C CA . ARG A 1 316 ? -6.80106 13.87525 41.18405 1.000 25.06783 312 ARG A CA 1
ATOM 2389 C C . ARG A 1 316 ? -6.86291 14.69281 42.46612 1.000 27.40871 312 ARG A C 1
ATOM 2390 O O . ARG A 1 316 ? -7.57269 14.32563 43.40734 1.000 28.23303 312 ARG A O 1
ATOM 2398 N N . ALA A 1 317 ? -6.13373 15.81077 42.51886 1.000 26.72725 313 ALA A N 1
ATOM 2399 C CA . ALA A 1 317 ? -6.17094 16.64908 43.71403 1.000 28.42775 313 ALA A CA 1
ATOM 2400 C C . ALA A 1 317 ? -7.56487 17.22077 43.94027 1.000 28.17757 313 ALA A C 1
ATOM 2401 O O . ALA A 1 317 ? -8.02109 17.33127 45.08504 1.000 28.59886 313 ALA A O 1
ATOM 2403 N N . GLY A 1 318 ? -8.25725 17.58430 42.86039 1.000 26.80454 314 GLY A N 1
ATOM 2404 C CA . GLY A 1 318 ? -9.61098 18.09158 42.99593 1.000 27.80480 314 GLY A CA 1
ATOM 2405 C C . GLY A 1 318 ? -10.58381 17.03324 43.47746 1.000 27.89509 314 GLY A C 1
ATOM 2406 O O . GLY A 1 318 ? -11.41990 17.29536 44.34702 1.000 28.11593 314 GLY A O 1
ATOM 2407 N N . LEU A 1 319 ? -10.49950 15.82694 42.91145 1.000 27.21257 315 LEU A N 1
ATOM 2408 C CA . LEU A 1 319 ? -11.38082 14.75113 43.35086 1.000 30.01119 315 LEU A CA 1
ATOM 2409 C C . LEU A 1 319 ? -11.11101 14.39286 44.80153 1.000 31.68895 315 LEU A C 1
ATOM 2410 O O . LEU A 1 319 ? -12.03940 14.06561 45.55277 1.000 33.13526 315 LEU A O 1
ATOM 2415 N N . ASP A 1 320 ? -9.84665 14.46990 45.22122 1.000 33.19158 316 ASP A N 1
ATOM 2416 C CA . ASP A 1 320 ? -9.51950 14.20810 46.61937 1.000 35.34163 316 ASP A CA 1
ATOM 2417 C C . ASP A 1 320 ? -10.10510 15.28737 47.52038 1.000 34.29206 316 ASP A C 1
ATOM 2418 O O . ASP A 1 320 ? -10.69950 14.98662 48.56345 1.000 37.64229 316 ASP A O 1
ATOM 2423 N N . ARG A 1 321 ? -9.93986 16.55223 47.12455 1.000 30.84025 317 ARG A N 1
ATOM 2424 C CA . ARG A 1 321 ? -10.51293 17.67258 47.86436 1.000 32.01351 317 ARG A CA 1
ATOM 2425 C C . ARG A 1 321 ? -12.02165 17.51975 48.02279 1.000 35.10216 317 ARG A C 1
ATOM 2426 O O . ARG A 1 321 ? -12.57446 17.78947 49.09775 1.000 32.63145 317 ARG A O 1
ATOM 2434 N N . LEU A 1 322 ? -12.70477 17.08899 46.95882 1.000 28.03758 318 LEU A N 1
ATOM 2435 C CA . LEU A 1 322 ? -14.15244 16.95132 46.99187 1.000 31.55306 318 LEU A CA 1
ATOM 2436 C C . LEU A 1 322 ? -14.61636 15.76306 47.82454 1.000 33.48122 318 LEU A C 1
ATOM 2437 O O . LEU A 1 322 ? -15.78813 15.72443 48.21478 1.000 36.73691 318 LEU A O 1
ATOM 2442 N N . GLY A 1 323 ? -13.74247 14.79961 48.09271 1.000 33.63958 319 GLY A N 1
ATOM 2443 C CA . GLY A 1 323 ? -14.06789 13.67691 48.94720 1.000 34.86389 319 GLY A CA 1
ATOM 2444 C C . GLY A 1 323 ? -14.36327 12.36055 48.25335 1.000 40.45905 319 GLY A C 1
ATOM 2445 O O . GLY A 1 323 ? -14.94955 11.47192 48.88316 1.000 35.91054 319 GLY A O 1
ATOM 2446 N N . PHE A 1 324 ? -13.97901 12.19873 46.98966 1.000 36.47430 320 PHE A N 1
ATOM 2447 C CA . PHE A 1 324 ? -14.31434 10.96955 46.28866 1.000 37.34070 320 PHE A CA 1
ATOM 2448 C C . PHE A 1 324 ? -13.42075 9.81026 46.72456 1.000 36.31402 320 PHE A C 1
ATOM 2449 O O . PHE A 1 324 ? -12.32850 9.99439 47.27279 1.000 32.38008 320 PHE A O 1
ATOM 2457 N N . ASP A 1 325 ? -13.91402 8.59625 46.46563 1.000 34.12561 321 ASP A N 1
ATOM 2458 C CA . ASP A 1 325 ? -13.18025 7.35264 46.70110 1.000 33.41570 321 ASP A CA 1
ATOM 2459 C C . ASP A 1 325 ? -12.43269 7.00666 45.41786 1.000 38.06784 321 ASP A C 1
ATOM 2460 O O . ASP A 1 325 ? -13.00324 6.41526 44.49561 1.000 34.04641 321 ASP A O 1
ATOM 2465 N N . VAL A 1 326 ? -11.14766 7.36065 45.36369 1.000 36.73645 322 VAL A N 1
ATOM 2466 C CA . VAL A 1 326 ? -10.33223 7.24270 44.15880 1.000 35.72191 322 VAL A CA 1
ATOM 2467 C C . VAL A 1 326 ? -9.19976 6.26153 44.42811 1.000 37.39204 322 VAL A C 1
ATOM 2468 O O . VAL A 1 326 ? -8.53560 6.34714 45.46649 1.000 38.17651 322 VAL A O 1
ATOM 2472 N N . LYS A 1 327 ? -8.97725 5.33365 43.49801 1.000 34.48115 323 LYS A N 1
ATOM 2473 C CA . LYS A 1 327 ? -7.85510 4.41549 43.64534 1.000 36.35256 323 LYS A CA 1
ATOM 2474 C C . LYS A 1 327 ? -6.54906 5.19796 43.70284 1.000 36.86424 323 LYS A C 1
ATOM 2475 O O . LYS A 1 327 ? -6.33556 6.13733 42.93086 1.000 32.66409 323 LYS A O 1
ATOM 2481 N N . ALA A 1 328 ? -5.68269 4.81432 44.64136 1.000 42.46568 324 ALA A N 1
ATOM 2482 C CA . ALA A 1 328 ? -4.40406 5.49328 44.80671 1.000 38.07159 324 ALA A CA 1
ATOM 2483 C C . ALA A 1 328 ? -3.55265 5.32990 43.55596 1.000 37.24642 324 ALA A C 1
ATOM 2484 O O . ALA A 1 328 ? -3.57863 4.28413 42.89567 1.000 38.14799 324 ALA A O 1
ATOM 2486 N N . GLY A 1 329 ? -2.81188 6.37204 43.23075 1.000 34.64914 325 GLY A N 1
ATOM 2487 C CA . GLY A 1 329 ? -1.92476 6.34859 42.08582 1.000 33.46726 325 GLY A CA 1
ATOM 2488 C C . GLY A 1 329 ? -1.76114 7.74088 41.51915 1.000 32.80238 325 GLY A C 1
ATOM 2489 O O . GLY A 1 329 ? -2.33700 8.71189 42.00579 1.000 33.97005 325 GLY A O 1
ATOM 2490 N N . ASP A 1 330 ? -0.95157 7.81484 40.46269 1.000 30.83608 326 ASP A N 1
ATOM 2491 C CA . ASP A 1 330 ? -0.69652 9.06496 39.75791 1.000 29.60642 326 ASP A CA 1
ATOM 2492 C C . ASP A 1 330 ? -1.06056 8.98247 38.28404 1.000 28.12450 326 ASP A C 1
ATOM 2493 O O . ASP A 1 330 ? -0.84940 9.95646 37.55697 1.000 28.55201 326 ASP A O 1
ATOM 2498 N N . HIS A 1 331 ? -1.60520 7.85047 37.82529 1.000 25.23860 327 HIS A N 1
ATOM 2499 C CA . HIS A 1 331 ? -1.82461 7.64550 36.39760 1.000 22.42714 327 HIS A CA 1
ATOM 2500 C C . HIS A 1 331 ? -3.03711 8.43376 35.88818 1.000 24.45949 327 HIS A C 1
ATOM 2501 O O . HIS A 1 331 ? -3.96605 8.72491 36.64911 1.000 23.77732 327 HIS A O 1
ATOM 2508 N N . PRO A 1 332 ? -3.03503 8.80316 34.59810 1.000 21.34435 328 PRO A N 1
ATOM 2509 C CA . PRO A 1 332 ? -4.20846 9.47415 34.00832 1.000 20.17833 328 PRO A CA 1
ATOM 2510 C C . PRO A 1 332 ? -5.50388 8.68100 34.09723 1.000 21.96080 328 PRO A C 1
ATOM 2511 O O . PRO A 1 332 ? -6.57638 9.27791 33.93463 1.000 23.46189 328 PRO A O 1
ATOM 2515 N N . ILE A 1 333 ? -5.43970 7.36510 34.29649 1.000 22.87706 329 ILE A N 1
ATOM 2516 C CA . ILE A 1 333 ? -6.61375 6.55419 34.61549 1.000 20.28033 329 ILE A CA 1
ATOM 2517 C C . ILE A 1 333 ? -6.96803 6.81622 36.07576 1.000 21.85740 329 ILE A C 1
ATOM 2518 O O . ILE A 1 333 ? -6.19632 6.47426 36.98135 1.000 21.08610 329 ILE A O 1
ATOM 2523 N N . ILE A 1 334 ? -8.11398 7.42459 36.31033 1.000 22.94414 330 ILE A N 1
ATOM 2524 C CA . ILE A 1 334 ? -8.54583 7.82797 37.64464 1.000 21.07684 330 ILE A CA 1
ATOM 2525 C C . ILE A 1 334 ? -9.80700 7.04291 37.98242 1.000 24.09623 330 ILE A C 1
ATOM 2526 O O . ILE A 1 334 ? -10.90245 7.39876 37.55063 1.000 23.16002 330 ILE A O 1
ATOM 2531 N N . PRO A 1 335 ? -9.69026 5.95197 38.73902 1.000 27.60728 331 PRO A N 1
ATOM 2532 C CA . PRO A 1 335 ? -10.88193 5.13753 39.02920 1.000 25.83407 331 PRO A 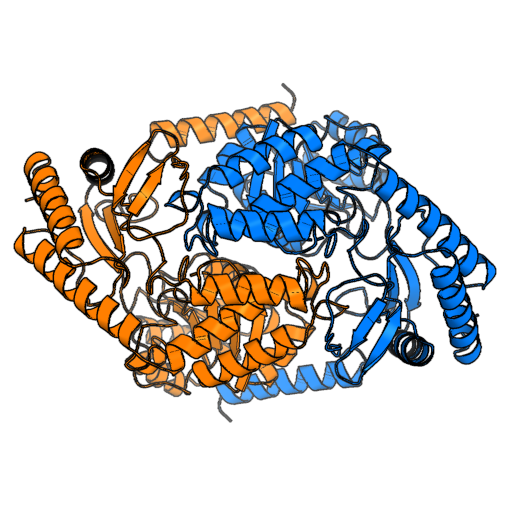CA 1
ATOM 2533 C C . PRO A 1 335 ? -11.65835 5.67143 40.21950 1.000 27.23219 331 PRO A C 1
ATOM 2534 O O . PRO A 1 335 ? -11.15633 5.65971 41.34216 1.000 27.80863 331 PRO A O 1
ATOM 2538 N N . ILE A 1 336 ? -12.87369 6.15409 39.97695 1.000 29.96246 332 ILE A N 1
ATOM 2539 C CA . ILE A 1 336 ? -13.76156 6.61390 41.04001 1.000 28.23878 332 ILE A CA 1
ATOM 2540 C C . ILE A 1 336 ? -14.64996 5.43823 41.41872 1.000 28.86487 332 ILE A C 1
ATOM 2541 O O . ILE A 1 336 ? -15.50379 5.02152 40.62926 1.000 27.19963 332 ILE A O 1
ATOM 2546 N N . MET A 1 337 ? -14.44355 4.90050 42.62164 1.000 26.44071 333 MET A N 1
ATOM 2547 C CA . MET A 1 337 ? -15.09510 3.66280 43.03735 1.000 31.26118 333 MET A CA 1
ATOM 2548 C C . MET A 1 337 ? -16.49421 3.93728 43.58354 1.000 35.88010 333 MET A C 1
ATOM 2549 O O . MET A 1 337 ? -16.65870 4.71518 44.53532 1.000 34.59115 333 MET A O 1
ATOM 2554 N N . VAL A 1 338 ? -17.49584 3.29886 42.97903 1.000 28.85250 334 VAL A N 1
ATOM 2555 C CA . VAL A 1 338 ? -18.86349 3.34775 43.48309 1.000 33.38302 334 VAL A CA 1
ATOM 2556 C C . VAL A 1 338 ? -19.38989 1.98428 43.90802 1.000 34.51756 334 VAL A C 1
ATOM 2557 O O . VAL A 1 338 ? -20.42003 1.93498 44.60238 1.000 39.26858 334 VAL A O 1
ATOM 2561 N N . TYR A 1 339 ? -18.75382 0.88289 43.49204 1.000 31.44029 335 TYR A N 1
ATOM 2562 C CA . TYR A 1 339 ? -19.06509 -0.48956 43.90409 1.000 32.75186 335 TYR A CA 1
ATOM 2563 C C . TYR A 1 339 ? -20.38932 -1.00789 43.33258 1.000 38.35434 335 TYR A C 1
ATOM 2564 O O . TYR A 1 339 ? -20.42995 -2.09732 42.74050 1.000 33.91333 335 TYR A O 1
ATOM 2573 N N . ASP A 1 340 ? -21.46295 -0.23170 43.47283 1.000 34.93668 336 ASP A N 1
ATOM 2574 C CA . ASP A 1 340 ? -22.78670 -0.62477 43.00375 1.000 38.32286 336 ASP A CA 1
ATOM 2575 C C . ASP A 1 340 ? -23.01852 -0.15202 41.57161 1.000 31.22467 336 ASP A C 1
ATOM 2576 O O . ASP A 1 340 ? -22.87198 1.03660 41.27332 1.000 29.95784 336 ASP A O 1
ATOM 2581 N N . ALA A 1 341 ? -23.41187 -1.08444 40.69629 1.000 32.69787 337 ALA A N 1
ATOM 2582 C CA . ALA A 1 341 ? -23.57868 -0.75772 39.27924 1.000 32.19968 337 ALA A CA 1
ATOM 2583 C C . ALA A 1 341 ? -24.64075 0.31652 39.06225 1.000 34.99394 337 ALA A C 1
ATOM 2584 O O . ALA A 1 341 ? -24.45398 1.22060 38.23703 1.000 33.86659 337 ALA A O 1
ATOM 2586 N N . ASP A 1 342 ? -25.76744 0.22970 39.78537 1.000 31.91793 338 ASP A N 1
ATOM 2587 C CA . ASP A 1 342 ? -26.82800 1.22782 39.65607 1.000 34.27901 338 ASP A CA 1
ATOM 2588 C C . ASP A 1 342 ? -26.29266 2.64235 39.87585 1.000 33.08347 338 ASP A C 1
ATOM 2589 O O . ASP A 1 342 ? -26.53278 3.55145 39.06967 1.000 32.73404 338 ASP A O 1
ATOM 2594 N N . LYS A 1 343 ? -25.55833 2.84831 40.96808 1.000 32.23273 339 LYS A N 1
ATOM 2595 C CA . LYS A 1 343 ? -25.06735 4.19177 41.24829 1.000 35.33416 339 LYS A CA 1
ATOM 2596 C C . LYS A 1 343 ? -23.98488 4.61233 40.25998 1.000 31.14489 339 LYS A C 1
ATOM 2597 O O . LYS A 1 343 ? -23.82280 5.81246 40.00010 1.000 35.43946 339 LYS A O 1
ATOM 2603 N N . ALA A 1 344 ? -23.25381 3.65261 39.68010 1.000 30.97161 340 ALA A N 1
ATOM 2604 C CA . ALA A 1 344 ? -22.32612 3.99726 38.60484 1.000 29.25541 340 ALA A CA 1
ATOM 2605 C C . ALA A 1 344 ? -23.07409 4.58324 37.41367 1.000 29.46726 340 ALA A C 1
ATOM 2606 O O . ALA A 1 344 ? -22.70327 5.63843 36.88720 1.000 24.65568 340 ALA A O 1
ATOM 2608 N N . GLN A 1 345 ? -24.14238 3.91103 36.97743 1.000 31.27744 341 GLN A N 1
ATOM 2609 C CA . GLN A 1 345 ? -24.92097 4.43304 35.85998 1.000 31.66523 341 GLN A CA 1
ATOM 2610 C C . GLN A 1 345 ? -25.63248 5.72599 36.23987 1.000 31.69020 341 GLN A C 1
ATOM 2611 O O . GLN A 1 345 ? -25.78419 6.61742 35.39887 1.000 31.66770 341 GLN A O 1
ATOM 2617 N N . GLN A 1 346 ? -26.06427 5.83955 37.49825 1.000 31.59819 342 GLN A N 1
ATOM 2618 C CA . GLN A 1 346 ? -26.71214 7.05943 37.97310 1.000 32.75512 342 GLN A CA 1
ATOM 2619 C C . GLN A 1 346 ? -25.75428 8.24189 37.91885 1.000 30.01436 342 GLN A C 1
ATOM 2620 O O . GLN A 1 346 ? -26.11575 9.33538 37.46645 1.000 31.07794 342 GLN A O 1
ATOM 2626 N N . LEU A 1 347 ? -24.52229 8.03631 38.39109 1.000 32.30027 343 LEU A N 1
ATOM 2627 C CA . LEU A 1 347 ? -23.53626 9.11131 38.39986 1.000 30.31229 343 LEU A CA 1
ATOM 2628 C C . LEU A 1 347 ? -23.17291 9.52506 36.98741 1.000 28.28719 343 LEU A C 1
ATOM 2629 O O . LEU A 1 347 ? -23.07913 10.71874 36.68873 1.000 26.05028 343 LEU A O 1
ATOM 2634 N N . ALA A 1 348 ? -22.97384 8.54849 36.09578 1.000 27.60467 344 ALA A N 1
ATOM 2635 C CA . ALA A 1 348 ? -22.62812 8.88012 34.71843 1.000 26.57052 344 ALA A CA 1
ATOM 2636 C C . ALA A 1 348 ? -23.76505 9.62032 34.02662 1.000 27.14917 344 ALA A C 1
ATOM 2637 O O . ALA A 1 348 ? -23.52725 10.54611 33.24302 1.000 26.86834 344 ALA A O 1
ATOM 2639 N N . GLN A 1 349 ? -25.01209 9.22521 34.30268 1.000 28.82287 345 GLN A N 1
ATOM 2640 C CA . GLN A 1 349 ? -26.15088 9.90377 33.69869 1.000 26.89842 345 GLN A CA 1
ATOM 2641 C C . GLN A 1 349 ? -26.27999 11.33640 34.21181 1.000 26.12790 345 GLN A C 1
ATOM 2642 O O . GLN A 1 349 ? -26.52801 12.26086 33.42851 1.000 29.03507 345 GLN A O 1
ATOM 2648 N N . ARG A 1 350 ? -26.11576 11.54151 35.52138 1.000 27.92314 346 ARG A N 1
ATOM 2649 C CA . ARG A 1 350 ? -26.23537 12.89191 36.07262 1.000 29.46701 346 ARG A CA 1
ATOM 2650 C C . ARG A 1 350 ? -25.10936 13.79235 35.57476 1.000 30.42987 346 ARG A C 1
ATOM 2651 O O . ARG A 1 350 ? -25.33799 14.96458 35.24750 1.000 28.86535 346 ARG A O 1
ATOM 2659 N N . LEU A 1 351 ? -23.88861 13.25296 35.49559 1.000 27.98631 347 LEU A N 1
ATOM 2660 C CA . LEU A 1 351 ? -22.76863 14.02705 34.97553 1.000 25.57957 347 LEU A CA 1
ATOM 2661 C C . LEU A 1 351 ? -23.02069 14.46169 33.54094 1.000 26.25531 347 LEU A C 1
ATOM 2662 O O . LEU A 1 351 ? -22.66021 15.57938 33.15145 1.000 28.11024 347 LEU A O 1
ATOM 2667 N N . LEU A 1 352 ? -23.65828 13.60244 32.74072 1.000 27.31240 348 LEU A N 1
ATOM 2668 C CA . LEU A 1 352 ? -23.96905 13.98412 31.36549 1.000 27.89379 348 LEU A CA 1
ATOM 2669 C C . LEU A 1 352 ? -24.91376 15.17805 31.33232 1.000 25.87066 348 LEU A C 1
ATOM 2670 O O . LEU A 1 352 ? -24.73637 16.09945 30.52836 1.000 28.27648 348 LEU A O 1
ATOM 2675 N N . GLU A 1 353 ? -25.92988 15.16885 32.19652 1.000 31.11536 349 GLU A N 1
ATOM 2676 C CA . GLU A 1 353 ? -26.83797 16.30539 32.29375 1.000 31.18804 349 GLU A CA 1
ATOM 2677 C C . GLU A 1 353 ? -26.09892 17.57306 32.69181 1.000 32.66726 349 GLU A C 1
ATOM 2678 O O . GLU A 1 353 ? -26.45398 18.66856 32.23791 1.000 33.90589 349 GLU A O 1
ATOM 2684 N N . LEU A 1 354 ? -25.06366 17.43878 33.51812 1.000 29.84857 350 LEU A N 1
ATOM 2685 C CA . LEU A 1 354 ? -24.25233 18.56011 33.97363 1.000 31.49525 350 LEU A CA 1
ATOM 2686 C C . LEU A 1 354 ? -23.10490 18.89904 33.02612 1.000 34.51933 350 LEU A C 1
ATOM 2687 O O . LEU A 1 354 ? -22.27910 19.75713 33.36167 1.000 28.18990 350 LEU A O 1
ATOM 2692 N N . GLY A 1 355 ? -23.02974 18.25118 31.86444 1.000 28.68432 351 GLY A N 1
ATOM 2693 C CA . GLY A 1 355 ? -22.07779 18.61717 30.83432 1.000 28.55344 351 GLY A CA 1
ATOM 2694 C C . GLY A 1 355 ? -20.80659 17.79150 30.76125 1.000 25.39235 351 GLY A C 1
ATOM 2695 O O . GLY A 1 355 ? -19.86948 18.20146 30.06516 1.000 27.84852 351 GLY A O 1
ATOM 2696 N N . VAL A 1 356 ? -20.74257 16.65249 31.44628 1.000 26.26967 352 VAL A N 1
ATOM 2697 C CA . VAL A 1 356 ? -19.54200 15.82203 31.50851 1.000 26.42180 352 VAL A CA 1
ATOM 2698 C C . VAL A 1 356 ? -19.87681 14.42893 30.99242 1.000 24.88506 352 VAL A C 1
ATOM 2699 O O . VAL A 1 356 ? -20.82402 13.79774 31.47577 1.000 25.32431 352 VAL A O 1
ATOM 2703 N N . TYR A 1 357 ? -19.06999 13.94324 30.03619 1.000 26.65179 353 TYR A N 1
ATOM 2704 C CA . TYR A 1 357 ? -19.21508 12.61311 29.44324 1.000 25.02564 353 TYR A CA 1
ATOM 2705 C C . TYR A 1 357 ? -18.27024 11.65653 30.15875 1.000 25.76127 353 TYR A C 1
ATOM 2706 O O . TYR A 1 357 ? -17.05163 11.70575 29.94975 1.000 26.25939 353 TYR A O 1
ATOM 2715 N N . VAL A 1 358 ? -18.83003 10.80433 31.01752 1.000 23.29943 354 VAL A N 1
ATOM 2716 C CA . VAL A 1 358 ? -18.14341 9.63357 31.54273 1.000 23.48703 354 VAL A CA 1
ATOM 2717 C C . VAL A 1 358 ? -19.10598 8.45871 31.43150 1.000 24.59432 354 VAL A C 1
ATOM 2718 O O . VAL A 1 358 ? -20.28303 8.62960 31.12768 1.000 24.35091 354 VAL A O 1
ATOM 2722 N N . VAL A 1 359 ? -18.59530 7.25507 31.69014 1.000 23.60123 355 VAL A N 1
ATOM 2723 C CA . VAL A 1 359 ? -19.36148 6.03168 31.48208 1.000 24.92593 355 VAL A CA 1
ATOM 2724 C C . VAL A 1 359 ? -19.15471 5.09852 32.66776 1.000 24.47636 355 VAL A C 1
ATOM 2725 O O . VAL A 1 359 ? -18.03944 4.97134 33.18955 1.000 25.47107 355 VAL A O 1
ATOM 2729 N N . GLY A 1 360 ? -20.23731 4.45175 33.09750 1.000 22.52606 356 GLY A N 1
ATOM 2730 C CA . GLY A 1 360 ? -20.14132 3.51113 34.19866 1.000 25.09183 356 GLY A CA 1
ATOM 2731 C C . GLY A 1 360 ? -19.43328 2.22836 33.78831 1.000 26.84144 356 GLY A C 1
ATOM 2732 O O . GLY A 1 360 ? -19.66787 1.67904 32.71151 1.000 24.03237 356 GLY A O 1
ATOM 2733 N N . PHE A 1 361 ? -18.55185 1.75419 34.66677 1.000 22.22967 357 PHE A N 1
ATOM 2734 C CA . PHE A 1 361 ? -17.83506 0.49937 34.49664 1.000 26.62966 357 PHE A CA 1
ATOM 2735 C C . PHE A 1 361 ? -18.39116 -0.51767 35.48228 1.000 24.90891 357 PHE A C 1
ATOM 2736 O O . PHE A 1 361 ? -18.42156 -0.25594 36.68862 1.000 27.80671 357 PHE A O 1
ATOM 2744 N N . PHE A 1 362 ? -18.78192 -1.68502 34.97883 1.000 22.28173 358 PHE A N 1
ATOM 2745 C CA . PHE A 1 362 ? -19.34468 -2.73804 35.81471 1.000 23.97611 358 PHE A CA 1
ATOM 2746 C C . PHE A 1 362 ? -19.15451 -4.06279 35.08996 1.000 24.52623 358 PHE A C 1
ATOM 2747 O O . PHE A 1 362 ? -18.64786 -4.10550 33.96333 1.000 25.82318 358 PHE A O 1
ATOM 2755 N N . TYR A 1 363 ? -19.56430 -5.14248 35.75002 1.000 20.94415 359 TYR A N 1
ATOM 2756 C CA . TYR A 1 363 ? -19.31943 -6.48876 35.24577 1.000 23.00936 359 TYR A CA 1
ATOM 2757 C C . TYR A 1 363 ? -19.85097 -6.62505 33.81727 1.000 22.93224 359 TYR A C 1
ATOM 2758 O O . TYR A 1 363 ? -20.91756 -6.08039 33.50244 1.000 23.68553 359 TYR A O 1
ATOM 2767 N N . PRO A 1 364 ? -19.14649 -7.35161 32.92465 1.000 23.12421 360 PRO A N 1
ATOM 2768 C CA . PRO A 1 364 ? -17.88926 -8.08134 33.13854 1.000 23.81492 360 PRO A CA 1
ATOM 2769 C C . PRO A 1 364 ? -16.60962 -7.23997 32.95739 1.000 22.67802 360 PRO A C 1
ATOM 2770 O O . PRO A 1 364 ? -15.50421 -7.79105 33.03336 1.000 22.35801 360 PRO A O 1
ATOM 2774 N N . VAL A 1 365 ? -16.75491 -5.93136 32.73399 1.000 22.69370 361 VAL A N 1
ATOM 2775 C CA . VAL A 1 365 ? -15.57941 -5.09647 32.48272 1.000 22.40139 361 VAL A CA 1
ATOM 2776 C C . VAL A 1 365 ? -14.73163 -4.99797 33.73911 1.000 23.36282 361 VAL A C 1
ATOM 2777 O O . VAL A 1 365 ? -13.49672 -4.98257 33.68300 1.000 22.09698 361 VAL A O 1
ATOM 2781 N N . VAL A 1 366 ? -15.38847 -4.93828 34.89361 1.000 22.26163 362 VAL A N 1
ATOM 2782 C CA . VAL A 1 366 ? -14.74877 -4.95966 36.20662 1.000 25.31168 362 VAL A CA 1
ATOM 2783 C C . VAL A 1 366 ? -15.56861 -5.88196 37.10028 1.000 25.98961 362 VAL A C 1
ATOM 2784 O O . VAL A 1 366 ? -16.70643 -6.22272 36.76935 1.000 22.75239 362 VAL A O 1
ATOM 2788 N N . PRO A 1 367 ? -14.99954 -6.32704 38.21841 1.000 29.05250 363 PRO A N 1
ATOM 2789 C CA . PRO A 1 367 ? -15.70137 -7.34468 39.01635 1.000 26.22987 363 PRO A CA 1
ATOM 2790 C C . PRO A 1 367 ? -17.03425 -6.86248 39.57743 1.000 24.84489 363 PRO A C 1
ATOM 2791 O O . PRO A 1 367 ? -17.24893 -5.67188 39.82613 1.000 27.71453 363 PRO A O 1
ATOM 2795 N N . LYS A 1 368 ? -17.93354 -7.82463 39.77891 1.000 26.86394 364 LYS A N 1
ATOM 2796 C CA . LYS A 1 368 ? -19.18777 -7.55581 40.46851 1.000 28.04569 364 LYS A CA 1
ATOM 2797 C C . LYS A 1 368 ? -18.91457 -6.99615 41.86034 1.000 26.97957 364 LYS A C 1
ATOM 2798 O O . LYS A 1 368 ? -18.02411 -7.46856 42.57350 1.000 29.76583 364 LYS A O 1
ATOM 2804 N N . GLY A 1 369 ? -19.67047 -5.96455 42.23101 1.000 28.01946 365 GLY A N 1
ATOM 2805 C CA . GLY A 1 369 ? -19.45310 -5.26784 43.48221 1.000 32.57479 365 GLY A CA 1
ATOM 2806 C C . GLY A 1 369 ? -18.31254 -4.27621 43.47168 1.000 35.28363 365 GLY A C 1
ATOM 2807 O O . GLY A 1 369 ? -18.02921 -3.67063 44.51717 1.000 32.12529 365 GLY A O 1
ATOM 2808 N N . GLN A 1 370 ? -17.64920 -4.08426 42.32587 1.000 27.15001 366 GLN A N 1
ATOM 2809 C CA . GLN A 1 370 ? -16.50853 -3.18215 42.21521 1.000 27.53188 366 GLN A CA 1
ATOM 2810 C C . GLN A 1 370 ? -16.71285 -2.17890 41.08719 1.000 30.58271 366 GLN A C 1
ATOM 2811 O O . GLN A 1 370 ? -15.75120 -1.78669 40.41338 1.000 29.45026 366 GLN A O 1
ATOM 2817 N N . ALA A 1 371 ? -17.95789 -1.75972 40.86841 1.000 26.61227 367 ALA A N 1
ATOM 2818 C CA . ALA A 1 371 ? -18.26354 -0.84424 39.78716 1.000 27.89247 367 ALA A CA 1
ATOM 2819 C C . ALA A 1 371 ? -17.61375 0.50817 40.04803 1.000 28.92443 367 ALA A C 1
ATOM 2820 O O . ALA A 1 371 ? -17.26982 0.85694 41.18043 1.000 29.85898 367 ALA A O 1
ATOM 2822 N N . ARG A 1 372 ? -17.44863 1.28037 38.98223 1.000 27.00003 368 ARG A N 1
ATOM 2823 C CA . ARG A 1 372 ? -16.66068 2.49901 39.08909 1.000 27.67804 368 ARG A CA 1
ATOM 2824 C C . ARG A 1 372 ? -16.93234 3.37919 37.88098 1.000 25.58504 368 ARG A C 1
ATOM 2825 O O . ARG A 1 372 ? -17.50001 2.94153 36.87841 1.000 24.90875 368 ARG A O 1
ATOM 2833 N N . ILE A 1 373 ? -16.51853 4.63259 37.99482 1.000 26.96809 369 ILE A N 1
ATOM 2834 C CA . ILE A 1 373 ? -16.37321 5.52722 36.85293 1.000 23.32372 369 ILE A CA 1
ATOM 2835 C C . ILE A 1 373 ? -14.88062 5.62115 36.54883 1.000 24.98993 369 ILE A C 1
ATOM 2836 O O . ILE A 1 373 ? -14.12299 6.19227 37.34123 1.000 27.50472 369 ILE A O 1
ATOM 2841 N N . ARG A 1 374 ? -14.43790 5.08523 35.41149 1.000 21.81426 370 ARG A N 1
ATOM 2842 C CA . ARG A 1 374 ? -13.02861 5.22934 35.03231 1.000 21.08209 370 ARG A CA 1
ATOM 2843 C C . ARG A 1 374 ? -12.86038 6.56731 34.32552 1.000 21.28711 370 ARG A C 1
ATOM 2844 O O . ARG A 1 374 ? -13.17507 6.71190 33.14257 1.000 23.81314 370 ARG A O 1
ATOM 2852 N N . VAL A 1 375 ? -12.38079 7.56057 35.04952 1.000 20.87466 371 VAL A N 1
ATOM 2853 C CA . VAL A 1 375 ? -12.08473 8.83988 34.42584 1.000 21.34290 371 VAL A CA 1
ATOM 2854 C C . VAL A 1 375 ? -10.71788 8.73452 33.76591 1.000 20.08840 371 VAL A C 1
ATOM 2855 O O . VAL A 1 375 ? -9.82245 8.05465 34.27167 1.000 21.78414 371 VAL A O 1
ATOM 2859 N N . GLN A 1 376 ? -10.56301 9.36391 32.60638 1.000 22.39237 372 GLN A N 1
ATOM 2860 C CA . GLN A 1 376 ? -9.27299 9.39833 31.93429 1.000 21.05618 372 GLN A CA 1
ATOM 2861 C C . GLN A 1 376 ? -8.95275 10.82963 31.55112 1.000 21.41645 372 GLN A C 1
ATOM 2862 O O . GLN A 1 376 ? -9.73841 11.48370 30.85679 1.000 19.63793 372 GLN A O 1
ATOM 2868 N N . MET A 1 377 ? -7.79792 11.30822 31.99594 1.000 20.94500 373 MET A N 1
ATOM 2869 C CA . MET A 1 377 ? -7.33487 12.63264 31.63275 1.000 21.14858 373 MET A CA 1
ATOM 2870 C C . MET A 1 377 ? -6.67615 12.61622 30.25454 1.000 21.55532 373 MET A C 1
ATOM 2871 O O . MET A 1 377 ? -6.20648 11.58025 29.75979 1.000 20.89947 373 MET A O 1
ATOM 2876 N N . SER A 1 378 ? -6.63556 13.79376 29.63831 1.000 22.23449 374 SER A N 1
ATOM 2877 C CA . SER A 1 378 ? -6.01889 13.96742 28.32811 1.000 20.38770 374 SER A CA 1
ATOM 2878 C C . SER A 1 378 ? -5.22803 15.27017 28.32550 1.000 22.49115 374 SER A C 1
ATOM 2879 O O . SER A 1 378 ? -5.58318 16.22453 29.01852 1.000 22.93311 374 SER A O 1
ATOM 2882 N N . ALA A 1 379 ? -4.14534 15.30427 27.54197 1.000 20.74523 375 ALA A N 1
ATOM 2883 C CA . ALA A 1 379 ? -3.42347 16.55717 27.34819 1.000 20.57973 375 ALA A CA 1
ATOM 2884 C C . ALA A 1 379 ? -4.30403 17.65113 26.75528 1.000 25.15834 375 ALA A C 1
ATOM 2885 O O . ALA A 1 379 ? -3.96145 18.83178 26.86677 1.000 24.37611 375 ALA A O 1
ATOM 2887 N N . LEU A 1 380 ? -5.43098 17.28755 26.13463 1.000 26.16519 376 LEU A N 1
ATOM 2888 C CA . LEU A 1 380 ? -6.24842 18.26944 25.42184 1.000 23.25311 376 LEU A CA 1
ATOM 2889 C C . LEU A 1 380 ? -6.83994 19.32710 26.34836 1.000 28.02706 376 LEU A C 1
ATOM 2890 O O . LEU A 1 380 ? -6.94683 20.49987 25.96855 1.000 28.54323 376 LEU A O 1
ATOM 2895 N N . HIS A 1 381 ? -7.27326 18.93256 27.54176 1.000 24.54734 377 HIS A N 1
ATOM 2896 C CA . HIS A 1 381 ? -8.11172 19.82148 28.34074 1.000 26.72121 377 HIS A CA 1
ATOM 2897 C C . HIS A 1 381 ? -7.30636 20.96358 28.94864 1.000 29.41310 377 HIS A C 1
ATOM 2898 O O . HIS A 1 381 ? -6.15945 20.78234 29.36414 1.000 25.73596 377 HIS A O 1
ATOM 2905 N N . ASP A 1 382 ? -7.92115 22.14527 29.00060 1.000 32.70921 378 ASP A N 1
ATOM 2906 C CA . ASP A 1 382 ? -7.39379 23.26731 29.76211 1.000 32.45257 378 ASP A CA 1
ATOM 2907 C C . ASP A 1 382 ? -7.95790 23.24963 31.18294 1.000 34.67424 378 ASP A C 1
ATOM 2908 O O . ASP A 1 382 ? -8.95493 22.58398 31.47554 1.000 28.12305 378 ASP A O 1
ATOM 2913 N N . GLU A 1 383 ? -7.29516 23.99816 32.06941 1.000 35.62060 379 GLU A N 1
ATOM 2914 C CA . GLU A 1 383 ? -7.67157 23.99874 33.48062 1.000 36.60705 379 GLU A CA 1
ATOM 2915 C C . GLU A 1 383 ? -9.11122 24.45542 33.68335 1.000 35.44249 379 GLU A C 1
ATOM 2916 O O . GLU A 1 383 ? -9.80526 23.94895 34.57647 1.000 36.26154 379 GLU A O 1
ATOM 2922 N N . ALA A 1 384 ? -9.57935 25.39950 32.86428 1.000 36.51948 380 ALA A N 1
ATOM 2923 C CA . ALA A 1 384 ? -10.94828 25.89025 32.99734 1.000 39.69051 380 ALA A CA 1
ATOM 2924 C C . ALA A 1 384 ? -11.96733 24.78893 32.73329 1.000 35.94322 380 ALA A C 1
ATOM 2925 O O . ALA A 1 384 ? -12.97687 24.68404 33.43979 1.000 34.33506 380 ALA A O 1
ATOM 2927 N N . ALA A 1 385 ? -11.72782 23.95520 31.72017 1.000 33.70733 381 ALA A N 1
ATOM 2928 C CA . ALA A 1 385 ? -12.64146 22.84722 31.47025 1.000 32.04264 381 ALA A CA 1
ATOM 2929 C C . ALA A 1 385 ? -12.54422 21.79173 32.56562 1.000 30.20593 381 ALA A C 1
ATOM 2930 O O . ALA A 1 385 ? -13.54909 21.17642 32.93204 1.000 27.96086 381 ALA A O 1
ATOM 2932 N N . LEU A 1 386 ? -11.34075 21.54491 33.07802 1.000 25.28144 382 LEU A N 1
ATOM 2933 C CA . LEU A 1 386 ? -11.20267 20.58346 34.16442 1.000 28.58988 382 LEU A CA 1
ATOM 2934 C C . LEU A 1 386 ? -11.88282 21.08642 35.43333 1.000 27.31663 382 LEU A C 1
ATOM 2935 O O . LEU A 1 386 ? -12.47776 20.29784 36.18015 1.000 24.78702 382 LEU A O 1
ATOM 2940 N N . GLN A 1 387 ? -11.81004 22.39763 35.69200 1.000 25.85884 383 GLN A N 1
ATOM 2941 C CA . GLN A 1 387 ? -12.49497 22.95410 36.85528 1.000 26.79632 383 GLN A CA 1
ATOM 2942 C C . GLN A 1 387 ? -14.00409 22.85866 36.69841 1.000 27.06302 383 GLN A C 1
ATOM 2943 O O . GLN A 1 387 ? -14.71293 22.50975 37.64968 1.000 26.66894 383 GLN A O 1
ATOM 2949 N N . ALA A 1 388 ? -14.51617 23.17417 35.50673 1.000 27.42922 384 ALA A N 1
ATOM 2950 C CA . ALA A 1 388 ? -15.94267 22.98920 35.26119 1.000 31.68234 384 ALA A CA 1
ATOM 2951 C C . ALA A 1 388 ? -16.35173 21.54935 35.52795 1.000 29.45687 384 ALA A C 1
ATOM 2952 O O . ALA A 1 388 ? -17.39274 21.28917 36.14227 1.000 27.10118 384 ALA A O 1
ATOM 2954 N N . ALA A 1 389 ? -15.52773 20.59699 35.09033 1.000 26.01601 385 ALA A N 1
ATOM 2955 C CA . ALA A 1 389 ? -15.83452 19.18993 35.31045 1.000 28.60181 385 ALA A CA 1
ATOM 2956 C C . ALA A 1 389 ? -15.75417 18.82268 36.78690 1.000 27.16167 385 ALA A C 1
ATOM 2957 O O . ALA A 1 389 ? -16.58590 18.05680 37.28930 1.000 24.56233 385 ALA A O 1
ATOM 2959 N N . LEU A 1 390 ? -14.74831 19.33700 37.49831 1.000 27.18519 386 LEU A N 1
ATOM 2960 C CA . LEU A 1 390 ? -14.68824 19.12196 38.94089 1.000 26.99243 386 LEU A CA 1
ATOM 2961 C C . LEU A 1 390 ? -15.96920 19.59831 39.61677 1.000 26.67779 386 LEU A C 1
ATOM 2962 O O . LEU A 1 390 ? -16.53930 18.89843 40.46202 1.000 26.74218 386 LEU A O 1
ATOM 2967 N N . ASP A 1 391 ? -16.43066 20.79339 39.24982 1.000 27.61127 387 ASP A N 1
ATOM 2968 C CA . ASP A 1 391 ? -17.65381 21.33020 39.83609 1.000 30.43092 387 ASP A CA 1
ATOM 2969 C C . ASP A 1 391 ? -18.83979 20.42165 39.55489 1.000 32.43289 387 ASP A C 1
ATOM 2970 O O . ASP A 1 391 ? -19.69213 20.21002 40.42707 1.000 30.98692 387 ASP A O 1
ATOM 2975 N N . ALA A 1 392 ? -18.90923 19.87752 38.33659 1.000 29.06213 388 ALA A N 1
ATOM 2976 C CA . ALA A 1 392 ? -19.97779 18.94211 38.00514 1.000 32.35216 388 ALA A CA 1
ATOM 2977 C C . ALA A 1 392 ? -19.87263 17.67847 38.84262 1.000 28.50529 388 ALA A C 1
ATOM 2978 O O . ALA A 1 392 ? -20.88255 17.17164 39.34287 1.000 33.32195 388 ALA A O 1
ATOM 2980 N N . PHE A 1 393 ? -18.65637 17.15749 39.01372 1.000 28.19897 389 PHE A N 1
ATOM 2981 C CA . PHE A 1 393 ? -18.47489 15.98563 39.85981 1.000 29.97357 389 PHE A CA 1
ATOM 2982 C C . PHE A 1 393 ? -18.89782 16.28125 41.29044 1.000 31.26776 389 PHE A C 1
ATOM 2983 O O . PHE A 1 393 ? -19.51391 15.43560 41.95100 1.000 30.05579 389 PHE A O 1
ATOM 2991 N N . GLY A 1 394 ? -18.55564 17.46962 41.79609 1.000 29.42039 390 GLY A N 1
ATOM 2992 C CA . GLY A 1 394 ? -18.93999 17.80629 43.15871 1.000 32.82582 390 GLY A CA 1
ATOM 2993 C C . GLY A 1 394 ? -20.44749 17.84973 43.32697 1.000 33.17325 390 GLY A C 1
ATOM 2994 O O . GLY A 1 394 ? -21.00189 17.24095 44.24490 1.000 35.90422 390 GLY A O 1
ATOM 2995 N N . GLN A 1 395 ? -21.13202 18.55148 42.42010 1.000 31.70857 391 GLN A N 1
ATOM 2996 C CA . GLN A 1 395 ? -22.58454 18.67832 42.51386 1.000 34.34010 391 GLN A CA 1
ATOM 2997 C C . GLN A 1 395 ? -23.27302 17.32912 42.33864 1.000 35.12892 391 GLN A C 1
ATOM 2998 O O . GLN A 1 395 ? -24.16805 16.97141 43.11271 1.000 35.36827 391 GLN A O 1
ATOM 3004 N N . ALA A 1 396 ? -22.88123 16.57139 41.30841 1.000 33.70339 392 ALA A N 1
ATOM 3005 C CA . ALA A 1 396 ? -23.46673 15.24994 41.10177 1.000 33.34339 392 ALA A CA 1
ATOM 3006 C C . ALA A 1 396 ? -23.17519 14.32813 42.27905 1.000 34.46958 392 ALA A C 1
ATOM 3007 O O . ALA A 1 396 ? -24.04927 13.56850 42.71767 1.000 33.96319 392 ALA A O 1
ATOM 3009 N N . GLY A 1 397 ? -21.95476 14.38555 42.81162 1.000 33.68303 393 GLY A N 1
ATOM 3010 C CA . GLY A 1 397 ? -21.60964 13.53075 43.93409 1.000 33.44148 393 GLY A CA 1
ATOM 3011 C C . GLY A 1 397 ? -22.40012 13.85015 45.19039 1.000 37.35617 393 GLY A C 1
ATOM 3012 O O . GLY A 1 397 ? -22.79495 12.94465 45.93115 1.000 37.22463 393 GLY A O 1
ATOM 3013 N N . ARG A 1 398 ? -22.63286 15.13899 45.45615 1.000 37.12048 394 ARG A N 1
ATOM 3014 C CA . ARG A 1 398 ? -23.42704 15.51153 46.62533 1.000 40.36500 394 ARG A CA 1
ATOM 3015 C C . ARG A 1 398 ? -24.90376 15.18027 46.42031 1.000 37.21830 394 ARG A C 1
ATOM 3016 O O . ARG A 1 398 ? -25.57101 14.70164 47.34269 1.000 39.47131 394 ARG A O 1
ATOM 3024 N N . GLU A 1 399 ? -25.42816 15.41665 45.21664 1.000 36.42617 395 GLU A N 1
ATOM 3025 C CA . GLU A 1 399 ? -26.80045 15.01942 44.91782 1.000 39.49950 395 GLU A CA 1
ATOM 3026 C C . GLU A 1 399 ? -27.00575 13.52983 45.14505 1.000 38.88187 395 GLU A C 1
ATOM 3027 O O . GLU A 1 399 ? -28.05560 13.10761 45.64728 1.000 34.23463 395 GLU A O 1
ATOM 3033 N N . LEU A 1 400 ? -26.01304 12.71998 44.78664 1.000 38.06429 396 LEU A N 1
ATOM 3034 C CA . LEU A 1 400 ? -26.13487 11.27205 44.81128 1.000 38.37009 396 LEU A CA 1
ATOM 3035 C C . LEU A 1 400 ? -25.62402 10.65759 46.10034 1.000 41.21453 396 LEU A C 1
ATOM 3036 O O . LEU A 1 400 ? -25.48225 9.43217 46.17113 1.000 41.67738 396 LEU A O 1
ATOM 3041 N N . GLY A 1 401 ? -25.36573 11.47071 47.12323 1.000 40.28021 397 GLY A N 1
ATOM 3042 C CA . GLY A 1 401 ? -24.93679 10.93668 48.39929 1.000 38.57596 397 GLY A CA 1
ATOM 3043 C C . GLY A 1 401 ? -23.58117 10.27680 48.38407 1.000 39.68494 397 GLY A C 1
ATOM 3044 O O . GLY A 1 401 ? -23.28832 9.47071 49.26741 1.000 38.90787 397 GLY A O 1
ATOM 3045 N N . LEU A 1 402 ? -22.73369 10.60231 47.40783 1.000 39.22784 398 LEU A N 1
ATOM 3046 C CA . LEU A 1 402 ? -21.41969 9.97602 47.30449 1.000 41.10281 398 LEU A CA 1
ATOM 3047 C C . LEU A 1 402 ? -20.34770 10.69237 48.11226 1.000 38.89512 398 LEU A C 1
ATOM 3048 O O . LEU A 1 402 ? -19.38940 10.05041 48.55939 1.000 41.06122 398 LEU A O 1
ATOM 3053 N N . ILE A 1 403 ? -20.47411 12.00296 48.29352 1.000 39.25725 399 ILE A N 1
ATOM 3054 C CA . ILE A 1 403 ? -19.50780 12.76856 49.06958 1.000 41.73255 399 ILE A CA 1
ATOM 3055 C C . ILE A 1 403 ? -20.25941 13.64873 50.05220 1.000 41.80619 399 ILE A C 1
ATOM 3056 O O . ILE A 1 403 ? -21.44799 13.90600 49.85351 1.000 41.04401 399 ILE A O 1
ATOM 3061 N N . MET B 1 5 ? 24.77034 -20.77698 31.10832 1.000 34.05719 1 MET B N 1
ATOM 3062 C CA . MET B 1 5 ? 23.75619 -20.27234 30.18429 1.000 29.46521 1 MET B CA 1
ATOM 3063 C C . MET B 1 5 ? 22.50602 -19.96819 30.97797 1.000 26.03979 1 MET B C 1
ATOM 3064 O O . MET B 1 5 ? 22.00014 -20.83365 31.67688 1.000 29.88984 1 MET B O 1
ATOM 3069 N N . SER B 1 6 ? 22.02546 -18.73330 30.90463 1.000 27.06071 2 SER B N 1
ATOM 3070 C CA . SER B 1 6 ? 20.78142 -18.40781 31.57858 1.000 25.20285 2 SER B CA 1
ATOM 3071 C C . SER B 1 6 ? 19.60887 -19.02856 30.83148 1.000 24.83804 2 SER B C 1
ATOM 3072 O O . SER B 1 6 ? 19.66591 -19.25675 29.62135 1.000 23.97175 2 SER B O 1
ATOM 3075 N N . ASN B 1 7 ? 18.53682 -19.32057 31.57059 1.000 24.35029 3 ASN B N 1
ATOM 3076 C CA . ASN B 1 7 ? 17.33908 -19.85150 30.93005 1.000 23.98029 3 ASN B CA 1
ATOM 3077 C C . ASN B 1 7 ? 16.84018 -18.91529 29.84161 1.000 22.33990 3 ASN B C 1
ATOM 3078 O O . ASN B 1 7 ? 16.41514 -19.36716 28.77350 1.000 22.47583 3 ASN B O 1
ATOM 3083 N N . ALA B 1 8 ? 16.88984 -17.60650 30.09620 1.000 23.80873 4 ALA B N 1
ATOM 3084 C CA . ALA B 1 8 ? 16.37958 -16.64498 29.12560 1.000 23.51736 4 ALA B CA 1
ATOM 3085 C C . ALA B 1 8 ? 17.15853 -16.70665 27.82013 1.000 23.55036 4 ALA B C 1
ATOM 3086 O O . ALA B 1 8 ? 16.57216 -16.63487 26.73335 1.000 20.33993 4 ALA B O 1
ATOM 3088 N N . GLU B 1 9 ? 18.48364 -16.83209 27.89602 1.000 23.13174 5 GLU B N 1
ATOM 3089 C CA . GLU B 1 9 ? 19.24376 -16.89051 26.65445 1.000 19.16365 5 GLU B CA 1
ATOM 3090 C C . GLU B 1 9 ? 19.09496 -18.24265 25.96907 1.000 18.52679 5 GLU B C 1
ATOM 3091 O O . GLU B 1 9 ? 19.07218 -18.29944 24.73236 1.000 21.06113 5 GLU B O 1
ATOM 3097 N N . ALA B 1 10 ? 18.94265 -19.32858 26.73848 1.000 20.62893 6 ALA B N 1
ATOM 3098 C CA . ALA B 1 10 ? 18.59245 -20.61058 26.12794 1.000 19.10406 6 ALA B CA 1
ATOM 3099 C C . ALA B 1 10 ? 17.28167 -20.51349 25.35867 1.000 20.59459 6 ALA B C 1
ATOM 3100 O O . ALA B 1 10 ? 17.15584 -21.05099 24.24634 1.000 20.09850 6 ALA B O 1
ATOM 3102 N N . PHE B 1 11 ? 16.29513 -19.82246 25.93329 1.000 19.78947 7 PHE B N 1
ATOM 3103 C CA . PHE B 1 11 ? 15.04512 -19.58917 25.21826 1.000 21.26252 7 PHE B CA 1
ATOM 3104 C C . PHE B 1 11 ? 15.30974 -18.96209 23.85554 1.000 20.68498 7 PHE B C 1
ATOM 3105 O O . PHE B 1 11 ? 14.80520 -19.43810 22.83506 1.000 21.61413 7 PHE B O 1
ATOM 3113 N N . TYR B 1 12 ? 16.14223 -17.91434 23.81173 1.000 18.85916 8 TYR B N 1
ATOM 3114 C CA . TYR B 1 12 ? 16.40647 -17.26566 22.53207 1.000 18.47922 8 TYR B CA 1
ATOM 3115 C C . TYR B 1 12 ? 17.14869 -18.19520 21.58099 1.000 20.85585 8 TYR B C 1
ATOM 3116 O O . TYR B 1 12 ? 16.91245 -18.15608 20.37317 1.000 19.87525 8 TYR B O 1
ATOM 3125 N N . ALA B 1 13 ? 18.04071 -19.03831 22.10213 1.000 18.81532 9 ALA B N 1
ATOM 3126 C CA . ALA B 1 13 ? 18.69259 -20.02995 21.25633 1.000 19.07139 9 ALA B CA 1
ATOM 3127 C C . ALA B 1 13 ? 17.67906 -21.00800 20.66139 1.000 21.28574 9 ALA B C 1
ATOM 3128 O O . ALA B 1 13 ? 17.80314 -21.41485 19.49993 1.000 21.36114 9 ALA B O 1
ATOM 3130 N N . SER B 1 14 ? 16.68062 -21.42404 21.44841 1.000 21.14635 10 SER B N 1
ATOM 3131 C CA . SER B 1 14 ? 15.69353 -22.34487 20.89794 1.000 23.54484 10 SER B CA 1
ATOM 3132 C C . SER B 1 14 ? 14.85531 -21.66560 19.82519 1.000 19.59770 10 SER B C 1
ATOM 3133 O O . SER B 1 14 ? 14.51009 -22.30048 18.82205 1.000 23.28880 10 SER B O 1
ATOM 3136 N N . ILE B 1 15 ? 14.56520 -20.37092 19.98948 1.000 19.72172 11 ILE B N 1
ATOM 3137 C CA . ILE B 1 15 ? 13.86694 -19.62083 18.94080 1.000 21.21424 11 ILE B CA 1
ATOM 3138 C C . ILE B 1 15 ? 14.71491 -19.55448 17.67100 1.000 22.50716 11 ILE B C 1
ATOM 3139 O O . ILE B 1 15 ? 14.22188 -19.80339 16.56203 1.000 20.53598 11 ILE B O 1
ATOM 3144 N N . ARG B 1 16 ? 15.99883 -19.18579 17.80733 1.000 21.96582 12 ARG B N 1
ATOM 3145 C CA . ARG B 1 16 ? 16.88513 -19.12908 16.64326 1.000 19.76861 12 ARG B CA 1
ATOM 3146 C C . ARG B 1 16 ? 17.02134 -20.49635 15.97993 1.000 20.74579 12 ARG B C 1
ATOM 3147 O O . ARG B 1 16 ? 17.04915 -20.59758 14.74579 1.000 20.48828 12 ARG B O 1
ATOM 3155 N N . THR B 1 17 ? 17.11963 -21.56002 16.78407 1.000 20.98330 13 THR B N 1
ATOM 3156 C CA . THR B 1 17 ? 17.19040 -22.90951 16.22294 1.000 21.67451 13 THR B CA 1
ATOM 3157 C C . THR B 1 17 ? 15.94610 -23.23769 15.40466 1.000 22.53105 13 THR B C 1
ATOM 3158 O O . THR B 1 17 ? 16.04604 -23.80883 14.31070 1.000 23.67296 13 THR B O 1
ATOM 3162 N N . GLU B 1 18 ? 14.76541 -22.88354 15.92311 1.000 21.60179 14 GLU B N 1
ATOM 3163 C CA . GLU B 1 18 ? 13.52656 -23.12017 15.18633 1.000 25.24734 14 GLU B CA 1
ATOM 3164 C C . GLU B 1 18 ? 13.49441 -22.33554 13.87929 1.000 25.01483 14 GLU B C 1
ATOM 3165 O O . GLU B 1 18 ? 13.04504 -22.85043 12.84539 1.000 21.63917 14 GLU B O 1
ATOM 3171 N N . LEU B 1 19 ? 13.94718 -21.07907 13.90224 1.000 20.32331 15 LEU B N 1
ATOM 3172 C CA . LEU B 1 19 ? 13.95274 -20.28888 12.66915 1.000 19.37290 15 LEU B CA 1
ATOM 3173 C C . LEU B 1 19 ? 14.86104 -20.91391 11.61932 1.000 23.50089 15 LEU B C 1
ATOM 3174 O O . LEU B 1 19 ? 14.52986 -20.93199 10.42677 1.000 21.45535 15 LEU B O 1
ATOM 3179 N N . GLU B 1 20 ? 16.01038 -21.43300 12.04218 1.000 22.87247 16 GLU B N 1
ATOM 3180 C CA . GLU B 1 20 ? 16.92811 -22.05938 11.09355 1.000 24.81346 16 GLU B CA 1
ATOM 3181 C C . GLU B 1 20 ? 16.33288 -23.33598 10.50720 1.000 25.49312 16 GLU B C 1
ATOM 3182 O O . GLU B 1 20 ? 16.49377 -23.60864 9.31018 1.000 28.70865 16 GLU B O 1
ATOM 3188 N N . SER B 1 21 ? 15.62827 -24.11883 11.32792 1.000 24.67082 17 SER B N 1
ATOM 3189 C CA . SER B 1 21 ? 14.95363 -25.31281 10.81671 1.000 26.80989 17 SER B CA 1
ATOM 3190 C C . SER B 1 21 ? 13.88889 -24.95793 9.78458 1.000 24.91412 17 SER B C 1
ATOM 3191 O O . SER B 1 21 ? 13.73842 -25.66189 8.77993 1.000 29.31175 17 SER B O 1
ATOM 3194 N N . ILE B 1 22 ? 13.11982 -23.89161 10.03014 1.000 23.06021 18 ILE B N 1
ATOM 3195 C CA . ILE B 1 22 ? 12.14586 -23.42971 9.03993 1.000 25.70439 18 ILE B CA 1
ATOM 3196 C C . ILE B 1 22 ? 12.84465 -23.09552 7.72726 1.000 25.74453 18 ILE B C 1
ATOM 3197 O O . ILE B 1 22 ? 12.41042 -23.51075 6.64350 1.000 25.33672 18 ILE B O 1
ATOM 3202 N N . ARG B 1 23 ? 13.93292 -22.32943 7.80627 1.000 27.68014 19 ARG B N 1
ATOM 3203 C CA . ARG B 1 23 ? 14.70089 -21.99059 6.61252 1.000 25.41527 19 ARG B CA 1
ATOM 3204 C C . ARG B 1 23 ? 15.19780 -23.24138 5.90390 1.000 28.89116 19 ARG B C 1
ATOM 3205 O O . ARG B 1 23 ? 15.07568 -23.36307 4.68026 1.000 27.72014 19 ARG B O 1
ATOM 3213 N N . ALA B 1 24 ? 15.76209 -24.18401 6.66066 1.000 27.50024 20 ALA B N 1
ATOM 3214 C CA . ALA B 1 24 ? 16.34857 -25.37412 6.04670 1.000 29.47982 20 ALA B CA 1
ATOM 3215 C C . ALA B 1 24 ? 15.29693 -26.25625 5.38740 1.000 33.17035 20 ALA B C 1
ATOM 3216 O O . ALA B 1 24 ? 15.59363 -26.92167 4.38800 1.000 30.52964 20 ALA B O 1
ATOM 3218 N N . ALA B 1 25 ? 14.07416 -26.28206 5.92426 1.000 31.52879 21 ALA B N 1
ATOM 3219 C CA . ALA B 1 25 ? 12.99384 -27.05261 5.32278 1.000 30.13367 21 ALA B CA 1
ATOM 3220 C C . ALA B 1 25 ? 12.35164 -26.35355 4.13247 1.000 29.89153 21 ALA B C 1
ATOM 3221 O O . ALA B 1 25 ? 11.42680 -26.91731 3.53678 1.000 30.50103 21 ALA B O 1
ATOM 3223 N N . GLY B 1 26 ? 12.80827 -25.15300 3.77430 1.000 24.95723 22 GLY B N 1
ATOM 3224 C CA . GLY B 1 26 ? 12.19988 -24.41410 2.68439 1.000 30.47306 22 GLY B CA 1
ATOM 3225 C C . GLY B 1 26 ? 10.86586 -23.77412 3.00509 1.000 27.36454 22 GLY B C 1
ATOM 3226 O O . GLY B 1 26 ? 10.09927 -23.47148 2.08428 1.000 31.64127 22 GLY B O 1
ATOM 3227 N N . LEU B 1 27 ? 10.56473 -23.54937 4.28223 1.000 26.20756 23 LEU B N 1
ATOM 3228 C CA . LEU B 1 27 ? 9.27051 -23.03044 4.69797 1.000 26.64050 23 LEU B CA 1
ATOM 3229 C C . LEU B 1 27 ? 9.29725 -21.55258 5.06266 1.000 23.88750 23 LEU B C 1
ATOM 3230 O O . LEU B 1 27 ? 8.26138 -21.01257 5.45469 1.000 23.66667 23 LEU B O 1
ATOM 3235 N N . PHE B 1 28 ? 10.44178 -20.88597 4.94567 1.000 25.21364 24 PHE B N 1
ATOM 3236 C CA . PHE B 1 28 ? 10.54623 -19.51294 5.41960 1.000 23.55452 24 PHE B CA 1
ATOM 3237 C C . PHE B 1 28 ? 9.74738 -18.58311 4.51383 1.000 29.47925 24 PHE B C 1
ATOM 3238 O O . PHE B 1 28 ? 9.87797 -18.62728 3.28640 1.000 25.48534 24 PHE B O 1
ATOM 3246 N N . LYS B 1 29 ? 8.89705 -17.76131 5.12262 1.000 26.07530 25 LYS B N 1
ATOM 3247 C CA . LYS B 1 29 ? 8.08014 -16.80597 4.38950 1.000 27.45909 25 LYS B CA 1
ATOM 3248 C C . LYS B 1 29 ? 8.84377 -15.49757 4.23088 1.000 30.84712 25 LYS B C 1
ATOM 3249 O O . LYS B 1 29 ? 9.33590 -14.94343 5.21643 1.000 31.14846 25 LYS B O 1
ATOM 3255 N N . ASN B 1 30 ? 8.92774 -15.00586 2.99340 1.000 30.58510 26 ASN B N 1
ATOM 3256 C CA . ASN B 1 30 ? 9.61645 -13.75974 2.66768 1.000 34.88995 26 ASN B CA 1
ATOM 3257 C C . ASN B 1 30 ? 8.59268 -12.67345 2.37049 1.000 30.59990 26 ASN B C 1
ATOM 3258 O O . ASN B 1 30 ? 7.69720 -12.87346 1.54438 1.000 34.88427 26 ASN B O 1
ATOM 3263 N N . GLU B 1 31 ? 8.73582 -11.52461 3.02501 1.000 30.09343 27 GLU B N 1
ATOM 3264 C CA . GLU B 1 31 ? 7.87250 -10.37430 2.77644 1.000 26.46945 27 GLU B CA 1
ATOM 3265 C C . GLU B 1 31 ? 8.47450 -9.52450 1.66451 1.000 28.71027 27 GLU B C 1
ATOM 3266 O O . GLU B 1 31 ? 9.58832 -9.01492 1.80255 1.000 32.41943 27 GLU B O 1
ATOM 3272 N N . ARG B 1 32 ? 7.74076 -9.37131 0.56960 1.000 28.87613 28 ARG B N 1
ATOM 3273 C CA . ARG B 1 32 ? 8.13553 -8.46061 -0.49327 1.000 31.78299 28 ARG B CA 1
ATOM 3274 C C . ARG B 1 32 ? 7.55704 -7.08499 -0.19877 1.000 33.06227 28 ARG B C 1
ATOM 3275 O O . ARG B 1 32 ? 6.35536 -6.95134 0.05514 1.000 30.28970 28 ARG B O 1
ATOM 3283 N N . VAL B 1 33 ? 8.41051 -6.06811 -0.21951 1.000 29.22590 29 VAL B N 1
ATOM 3284 C CA . VAL B 1 33 ? 8.02639 -4.74458 0.25463 1.000 30.84358 29 VAL B CA 1
ATOM 3285 C C . VAL B 1 33 ? 7.51519 -3.92857 -0.92621 1.000 29.63359 29 VAL B C 1
ATOM 3286 O O . VAL B 1 33 ? 8.28480 -3.52638 -1.80316 1.000 30.73832 29 VAL B O 1
ATOM 3290 N N . ILE B 1 34 ? 6.21515 -3.66161 -0.92689 1.000 25.19160 30 ILE B N 1
ATOM 3291 C CA . ILE B 1 34 ? 5.53413 -2.95466 -2.00746 1.000 27.12535 30 ILE B CA 1
ATOM 3292 C C . ILE B 1 34 ? 5.64518 -1.45548 -1.77516 1.000 26.21971 30 ILE B C 1
ATOM 3293 O O . ILE B 1 34 ? 5.48973 -0.98142 -0.64784 1.000 22.59794 30 ILE B O 1
ATOM 3298 N N . ALA B 1 35 ? 5.89043 -0.69801 -2.85078 1.000 23.99584 31 ALA B N 1
ATOM 3299 C CA . ALA B 1 35 ? 6.07589 0.74786 -2.75793 1.000 24.60651 31 ALA B CA 1
ATOM 3300 C C . ALA B 1 35 ? 4.84749 1.54880 -3.16267 1.000 24.90061 31 ALA B C 1
ATOM 3301 O O . ALA B 1 35 ? 4.81685 2.76637 -2.93207 1.000 27.54240 31 ALA B O 1
ATOM 3303 N N . THR B 1 36 ? 3.85485 0.90774 -3.75566 1.000 23.64884 32 THR B N 1
ATOM 3304 C CA . THR B 1 36 ? 2.71100 1.53417 -4.39320 1.000 20.22178 32 THR B CA 1
ATOM 3305 C C . THR B 1 36 ? 1.42965 1.21633 -3.63760 1.000 25.26494 32 THR B C 1
ATOM 3306 O O . THR B 1 36 ? 1.41906 0.37884 -2.72769 1.000 24.52969 32 THR B O 1
ATOM 3310 N N . PRO B 1 37 ? 0.32368 1.88765 -3.97446 1.000 22.69575 33 PRO B N 1
ATOM 3311 C CA . PRO B 1 37 ? -0.98216 1.40520 -3.52009 1.000 25.73110 33 PRO B CA 1
ATOM 3312 C C . PRO B 1 37 ? -1.21232 -0.00738 -4.02797 1.000 27.04385 33 PRO B C 1
ATOM 3313 O O . PRO B 1 37 ? -0.54897 -0.48014 -4.95378 1.000 26.55741 33 PRO B O 1
ATOM 3317 N N . GLN B 1 38 ? -2.15857 -0.68977 -3.39877 1.000 23.84480 34 GLN B N 1
ATOM 3318 C CA . GLN B 1 38 ? -2.58042 -1.97984 -3.91800 1.000 22.96408 34 GLN B CA 1
ATOM 3319 C C . GLN B 1 38 ? -3.29931 -1.76790 -5.24703 1.000 27.71925 34 GLN B C 1
ATOM 3320 O O . GLN B 1 38 ? -3.94053 -0.73615 -5.47209 1.000 27.37077 34 GLN B O 1
ATOM 3326 N N . GLY B 1 39 ? -3.16169 -2.73186 -6.14948 1.000 27.55917 35 GLY B N 1
ATOM 3327 C CA . GLY B 1 39 ? -3.79195 -2.57232 -7.44554 1.000 25.04713 35 GLY B CA 1
ATOM 3328 C C . GLY B 1 39 ? -3.57131 -3.78477 -8.32347 1.000 30.96738 35 GLY B C 1
ATOM 3329 O O . GLY B 1 39 ? -2.97851 -4.79374 -7.91146 1.000 25.26267 35 GLY B O 1
ATOM 3330 N N . ALA B 1 40 ? -4.07952 -3.66604 -9.55450 1.000 26.86719 36 ALA B N 1
ATOM 3331 C CA . ALA B 1 40 ? -3.91438 -4.73314 -10.53412 1.000 26.97491 36 ALA B CA 1
ATOM 3332 C C . ALA B 1 40 ? -2.44052 -4.99988 -10.79258 1.000 28.15944 36 ALA B C 1
ATOM 3333 O O . ALA B 1 40 ? -2.02816 -6.15201 -10.97231 1.000 27.94784 36 ALA B O 1
ATOM 3335 N N . ARG B 1 41 ? -1.63160 -3.94518 -10.80555 1.000 29.02614 37 ARG B N 1
ATOM 3336 C CA . ARG B 1 41 ? -0.18300 -4.05918 -10.79563 1.000 27.68089 37 ARG B CA 1
ATOM 3337 C C . ARG B 1 41 ? 0.36280 -3.32498 -9.58154 1.000 29.73125 37 ARG B C 1
ATOM 3338 O O . ARG B 1 41 ? -0.21433 -2.33153 -9.12910 1.000 32.08659 37 ARG B O 1
ATOM 3346 N N . VAL B 1 42 ? 1.47177 -3.83105 -9.04542 1.000 26.89316 38 VAL B N 1
ATOM 3347 C CA . VAL B 1 42 ? 2.20099 -3.16932 -7.97674 1.000 25.77949 38 VAL B CA 1
ATOM 3348 C C . VAL B 1 42 ? 3.68137 -3.16991 -8.33580 1.000 28.13092 38 VAL B C 1
ATOM 3349 O O . VAL B 1 42 ? 4.11945 -3.84439 -9.26701 1.000 28.58634 38 VAL B O 1
ATOM 3353 N N . ARG B 1 43 ? 4.45306 -2.38830 -7.58314 1.000 26.44888 39 ARG B N 1
ATOM 3354 C CA . ARG B 1 43 ? 5.89654 -2.33813 -7.75890 1.000 28.22515 39 ARG B CA 1
ATOM 3355 C C . ARG B 1 43 ? 6.55613 -2.39815 -6.39289 1.000 30.80678 39 ARG B C 1
ATOM 3356 O O . ARG B 1 43 ? 6.16598 -1.65788 -5.48222 1.000 27.12923 39 ARG B O 1
ATOM 3364 N N . THR B 1 44 ? 7.54800 -3.27369 -6.25288 1.000 28.97977 40 THR B N 1
ATOM 3365 C CA . THR B 1 44 ? 8.24855 -3.40723 -4.98723 1.000 29.99144 40 THR B CA 1
ATOM 3366 C C . THR B 1 44 ? 9.29681 -2.30514 -4.85502 1.000 33.57070 40 THR B C 1
ATOM 3367 O O . THR B 1 44 ? 9.52311 -1.50630 -5.77060 1.000 33.94123 40 THR B O 1
ATOM 3371 N N . THR B 1 45 ? 9.94770 -2.26124 -3.69027 1.000 32.88849 41 THR B N 1
ATOM 3372 C CA . THR B 1 45 ? 10.91873 -1.20914 -3.42165 1.000 34.46970 41 THR B CA 1
ATOM 3373 C C . THR B 1 45 ? 12.14603 -1.30678 -4.31649 1.000 37.04600 41 THR B C 1
ATOM 3374 O O . THR B 1 45 ? 12.86395 -0.31359 -4.46891 1.000 37.96610 41 THR B O 1
ATOM 3378 N N . ASP B 1 46 ? 12.40213 -2.46555 -4.91578 1.000 36.32303 42 ASP B N 1
ATOM 3379 C CA . ASP B 1 46 ? 13.52353 -2.62026 -5.83438 1.000 42.68451 42 ASP B CA 1
ATOM 3380 C C . ASP B 1 46 ? 13.15355 -2.28671 -7.27652 1.000 42.02073 42 ASP B C 1
ATOM 3381 O O . ASP B 1 46 ? 13.97445 -2.48986 -8.17736 1.000 41.10003 42 ASP B O 1
ATOM 3386 N N . GLY B 1 47 ? 11.93740 -1.79305 -7.51354 1.000 39.30105 43 GLY B N 1
ATOM 3387 C CA . GLY B 1 47 ? 11.51856 -1.35985 -8.82703 1.000 36.73176 43 GLY B CA 1
ATOM 3388 C C . GLY B 1 47 ? 10.85836 -2.42144 -9.68101 1.000 38.62293 43 GLY B C 1
ATOM 3389 O O . GLY B 1 47 ? 10.41219 -2.10539 -10.79259 1.000 41.84162 43 GLY B O 1
ATOM 3390 N N . ARG B 1 48 ? 10.78189 -3.66473 -9.20805 1.000 36.73761 44 ARG B N 1
ATOM 3391 C CA . ARG B 1 48 ? 10.12584 -4.72105 -9.97128 1.000 39.26814 44 ARG B CA 1
ATOM 3392 C C . ARG B 1 48 ? 8.62398 -4.46918 -10.03191 1.000 37.32061 44 ARG B C 1
ATOM 3393 O O . ARG B 1 48 ? 7.95834 -4.40882 -8.99405 1.000 33.14364 44 ARG B O 1
ATOM 3401 N N . GLU B 1 49 ? 8.09298 -4.31968 -11.24353 1.000 32.44910 45 GLU B N 1
ATOM 3402 C CA . GLU B 1 49 ? 6.66048 -4.17404 -11.47406 1.000 34.48595 45 GLU B CA 1
ATOM 3403 C C . GLU B 1 49 ? 6.07384 -5.53637 -11.81278 1.000 32.36322 45 GLU B C 1
ATOM 3404 O O . GLU B 1 49 ? 6.64245 -6.26745 -12.62996 1.000 33.74615 45 GLU B O 1
ATOM 3410 N N . VAL B 1 50 ? 4.94049 -5.87498 -11.19096 1.000 28.33796 46 VAL B N 1
ATOM 3411 C CA . VAL B 1 50 ? 4.32915 -7.19013 -11.35456 1.000 26.42243 46 VAL B CA 1
ATOM 3412 C C . VAL B 1 50 ? 2.82416 -7.03291 -11.52049 1.000 27.29704 46 VAL B C 1
ATOM 3413 O O . VAL B 1 50 ? 2.21259 -6.10205 -10.98600 1.000 25.79278 46 VAL B O 1
ATOM 3417 N N . ILE B 1 51 ? 2.22428 -7.95303 -12.27777 1.000 23.24415 47 ILE B N 1
ATOM 3418 C CA . ILE B 1 51 ? 0.78347 -8.14631 -12.19739 1.000 26.43080 47 ILE B CA 1
ATOM 3419 C C . ILE B 1 51 ? 0.47961 -8.87056 -10.89807 1.000 26.08218 47 ILE B C 1
ATOM 3420 O O . ILE B 1 51 ? 1.08448 -9.90726 -10.59801 1.000 24.96400 47 ILE B O 1
ATOM 3425 N N . ASN B 1 52 ? -0.45815 -8.33551 -10.12118 1.000 24.66382 48 ASN B N 1
ATOM 3426 C CA . ASN B 1 52 ? -0.73310 -8.86720 -8.79386 1.000 22.56184 48 ASN B CA 1
ATOM 3427 C C . ASN B 1 52 ? -1.91478 -9.82064 -8.88774 1.000 22.49110 48 ASN B C 1
ATOM 3428 O O . ASN B 1 52 ? -3.06000 -9.38993 -9.07828 1.000 21.66368 48 ASN B O 1
ATOM 3433 N N . LEU B 1 53 ? -1.62812 -11.12102 -8.74592 1.000 23.08069 49 LEU B N 1
ATOM 3434 C CA . LEU B 1 53 ? -2.63869 -12.17193 -8.77292 1.000 20.32499 49 LEU B CA 1
ATOM 3435 C C . LEU B 1 53 ? -2.76840 -12.88431 -7.42727 1.000 24.28994 49 LEU B C 1
ATOM 3436 O O . LEU B 1 53 ? -3.18131 -14.04614 -7.36810 1.000 22.23266 49 LEU B O 1
ATOM 3441 N N . CYS B 1 54 ? -2.43286 -12.21139 -6.32836 1.000 22.58886 50 CYS B N 1
ATOM 3442 C CA . CYS B 1 54 ? -2.64374 -12.89135 -5.05243 1.000 21.67355 50 CYS B CA 1
ATOM 3443 C C . CYS B 1 54 ? -3.13655 -11.94958 -3.96480 1.000 22.68918 50 CYS B C 1
ATOM 3444 O O . CYS B 1 54 ? -2.78647 -12.13056 -2.78759 1.000 22.56039 50 CYS B O 1
ATOM 3447 N N . ALA B 1 55 ? -3.95552 -10.96371 -4.32756 1.000 20.21217 51 ALA B N 1
ATOM 3448 C CA . ALA B 1 55 ? -4.60778 -10.09111 -3.36124 1.000 20.21369 51 ALA B CA 1
ATOM 3449 C C . ALA B 1 55 ? -6.07096 -10.47245 -3.17778 1.000 22.26799 51 ALA B C 1
ATOM 3450 O O . ALA B 1 55 ? -6.70183 -11.07765 -4.05162 1.000 21.89271 51 ALA B O 1
ATOM 3452 N N . ASN B 1 56 ? -6.61527 -10.08103 -2.02301 1.000 20.61898 52 ASN B N 1
ATOM 3453 C CA . ASN B 1 56 ? -8.03718 -10.24206 -1.73979 1.000 20.86597 52 ASN B CA 1
ATOM 3454 C C . ASN B 1 56 ? -8.85984 -9.06938 -2.25275 1.000 18.37870 52 ASN B C 1
ATOM 3455 O O . ASN B 1 56 ? -10.00149 -8.88210 -1.81731 1.000 19.64762 52 ASN B O 1
ATOM 3460 N N . ASN B 1 57 ? -8.30265 -8.29460 -3.18714 1.000 19.17673 53 ASN B N 1
ATOM 3461 C CA . ASN B 1 57 ? -8.90470 -7.06742 -3.70701 1.000 19.67337 53 ASN B CA 1
ATOM 3462 C C . ASN B 1 57 ? -9.88873 -7.39435 -4.83749 1.000 22.52544 53 ASN B C 1
ATOM 3463 O O . ASN B 1 57 ? -9.75116 -6.94223 -5.97248 1.000 20.40769 53 ASN B O 1
ATOM 3468 N N . TYR B 1 58 ? -10.91789 -8.17734 -4.49016 1.000 21.06917 54 TYR B N 1
ATOM 3469 C CA . TYR B 1 58 ? -11.73601 -8.84924 -5.50324 1.000 19.90875 54 TYR B CA 1
ATOM 3470 C C . TYR B 1 58 ? -12.45947 -7.87674 -6.42409 1.000 20.82966 54 TYR B C 1
ATOM 3471 O O . TYR B 1 58 ? -12.65934 -8.17878 -7.60819 1.000 23.94188 54 TYR B O 1
ATOM 3480 N N . LEU B 1 59 ? -12.88241 -6.72610 -5.90236 1.000 20.42594 55 LEU B N 1
ATOM 3481 C CA . LEU B 1 59 ? -13.67792 -5.77457 -6.66277 1.000 20.21964 55 LEU B CA 1
ATOM 3482 C C . LEU B 1 59 ? -12.91964 -4.49015 -6.95804 1.000 24.34443 55 LEU B C 1
ATOM 3483 O O . LEU B 1 59 ? -13.52130 -3.52140 -7.43782 1.000 24.63970 55 LEU B O 1
ATOM 3488 N N . GLY B 1 60 ? -11.61799 -4.45686 -6.68002 1.000 25.33394 56 GLY B N 1
ATOM 3489 C CA . GLY B 1 60 ? -10.82727 -3.26642 -6.93152 1.000 25.07507 56 GLY B CA 1
ATOM 3490 C C . GLY B 1 60 ? -11.16295 -2.08086 -6.06265 1.000 28.52830 56 GLY B C 1
ATOM 3491 O O . GLY B 1 60 ? -10.81654 -0.94559 -6.40580 1.000 25.82481 56 GLY B O 1
ATOM 3492 N N . LEU B 1 61 ? -11.82692 -2.30377 -4.93308 1.000 24.89835 57 LEU B N 1
ATOM 3493 C CA . LEU B 1 61 ? -12.17238 -1.17900 -4.08139 1.000 26.10055 57 LEU B CA 1
ATOM 3494 C C . LEU B 1 61 ? -11.01774 -0.74648 -3.17511 1.000 25.18197 57 LEU B C 1
ATOM 3495 O O . LEU B 1 61 ? -11.10798 0.31967 -2.56722 1.000 29.02598 57 LEU B O 1
ATOM 3500 N N . SER B 1 62 ? -9.92482 -1.52150 -3.10340 1.000 26.26416 58 SER B N 1
ATOM 3501 C CA . SER B 1 62 ? -8.80739 -1.16342 -2.22575 1.000 25.89668 58 SER B CA 1
ATOM 3502 C C . SER B 1 62 ? -8.21070 0.18920 -2.58236 1.000 30.45988 58 SER B C 1
ATOM 3503 O O . SER B 1 62 ? -7.64151 0.86060 -1.71400 1.000 26.24026 58 SER B O 1
ATOM 3506 N N . SER B 1 63 ? -8.29567 0.58415 -3.85844 1.000 31.36740 59 SER B N 1
ATOM 3507 C CA . SER B 1 63 ? -7.82192 1.87543 -4.34298 1.000 33.42276 59 SER B CA 1
ATOM 3508 C C . SER B 1 63 ? -8.83900 2.51375 -5.28589 1.000 32.44103 59 SER B C 1
ATOM 3509 O O . SER B 1 63 ? -8.47123 3.30160 -6.15498 1.000 37.08082 59 SER B O 1
ATOM 3512 N N . HIS B 1 64 ? -10.11555 2.17385 -5.13332 1.000 32.99703 60 HIS B N 1
ATOM 3513 C CA . HIS B 1 64 ? -11.16884 2.81768 -5.91344 1.000 33.26560 60 HIS B CA 1
ATOM 3514 C C . HIS B 1 64 ? -11.26776 4.29940 -5.54092 1.000 38.75772 60 HIS B C 1
ATOM 3515 O O . HIS B 1 64 ? -11.17072 4.65229 -4.35778 1.000 32.51806 60 HIS B O 1
ATOM 3522 N N . PRO B 1 65 ? -11.47089 5.18748 -6.52225 1.000 37.38005 61 PRO B N 1
ATOM 3523 C CA . PRO B 1 65 ? -11.41548 6.63437 -6.21989 1.000 37.94965 61 PRO B CA 1
ATOM 3524 C C . PRO B 1 65 ? -12.53915 7.13545 -5.31964 1.000 39.73410 61 PRO B C 1
ATOM 3525 O O . PRO B 1 65 ? -12.29784 8.01314 -4.47775 1.000 38.42684 61 PRO B O 1
ATOM 3529 N N . GLN B 1 66 ? -13.76235 6.61804 -5.46768 1.000 35.64024 62 GLN B N 1
ATOM 3530 C CA . GLN B 1 66 ? -14.84539 7.04515 -4.58608 1.000 35.00170 62 GLN B CA 1
ATOM 3531 C C . GLN B 1 66 ? -14.67597 6.50444 -3.16862 1.000 30.79566 62 GLN B C 1
ATOM 3532 O O . GLN B 1 66 ? -15.17737 7.10349 -2.21049 1.000 29.09125 62 GLN B O 1
ATOM 3538 N N . VAL B 1 67 ? -14.00153 5.36785 -3.01902 1.000 33.70548 63 VAL B N 1
ATOM 3539 C CA . VAL B 1 67 ? -13.74754 4.83188 -1.68702 1.000 32.01207 63 VAL B CA 1
ATOM 3540 C C . VAL B 1 67 ? -12.70112 5.67780 -0.98074 1.000 27.65288 63 VAL B C 1
ATOM 3541 O O . VAL B 1 67 ? -12.87232 6.06753 0.17995 1.000 28.18645 63 VAL B O 1
ATOM 3545 N N . ILE B 1 68 ? -11.60931 5.98644 -1.68401 1.000 31.73683 64 ILE B N 1
ATOM 3546 C CA . ILE B 1 68 ? -10.58094 6.86808 -1.13884 1.000 30.26615 64 ILE B CA 1
ATOM 3547 C C . ILE B 1 68 ? -11.18081 8.22361 -0.77427 1.000 28.11699 64 ILE B C 1
ATOM 3548 O O . ILE B 1 68 ? -10.85570 8.80227 0.27024 1.000 27.23419 64 ILE B O 1
ATOM 3553 N N . GLU B 1 69 ? -12.09507 8.73357 -1.60369 1.000 27.33613 65 GLU B N 1
ATOM 3554 C CA . GLU B 1 69 ? -12.69574 10.03271 -1.31535 1.000 30.12688 65 GLU B CA 1
ATOM 3555 C C . GLU B 1 69 ? -13.61643 9.96380 -0.10305 1.000 31.06374 65 GLU B C 1
ATOM 3556 O O . GLU B 1 69 ? -13.65616 10.90063 0.70636 1.000 27.49657 65 GLU B O 1
ATOM 3562 N N . ALA B 1 70 ? -14.37395 8.87115 0.04059 1.000 26.30049 66 ALA B N 1
ATOM 3563 C CA . ALA B 1 70 ? -15.16984 8.70718 1.25091 1.000 27.80870 66 ALA B CA 1
ATOM 3564 C C . ALA B 1 70 ? -14.28291 8.63990 2.48744 1.000 24.53619 66 ALA B C 1
ATOM 3565 O O . ALA B 1 70 ? -14.65660 9.14361 3.55455 1.000 23.77530 66 ALA B O 1
ATOM 3567 N N . ALA B 1 71 ? -13.09983 8.04128 2.35741 1.000 23.80044 67 ALA B N 1
ATOM 3568 C CA . ALA B 1 71 ? -12.18242 7.97078 3.48866 1.000 22.93911 67 ALA B CA 1
ATOM 3569 C C . ALA B 1 71 ? -11.66035 9.35696 3.85398 1.000 23.51072 67 ALA B C 1
ATOM 3570 O O . ALA B 1 71 ? -11.65968 9.73209 5.03089 1.000 21.29965 67 ALA B O 1
ATOM 3572 N N . HIS B 1 72 ? -11.20651 10.13148 2.85698 1.000 22.71139 68 HIS B N 1
ATOM 3573 C CA . HIS B 1 72 ? -10.83237 11.52828 3.10734 1.000 23.93023 68 HIS B CA 1
ATOM 3574 C C . HIS B 1 72 ? -11.96606 12.28450 3.77931 1.000 25.73411 68 HIS B C 1
ATOM 3575 O O . HIS B 1 72 ? -11.74816 13.03607 4.73594 1.000 22.15032 68 HIS B O 1
ATOM 3582 N N . GLU B 1 73 ? -13.18480 12.11798 3.26808 1.000 24.24925 69 GLU B N 1
ATOM 3583 C CA . GLU B 1 73 ? -14.31750 12.86157 3.80343 1.000 25.80673 69 GLU B CA 1
ATOM 3584 C C . GLU B 1 73 ? -14.58015 12.49309 5.25936 1.000 25.63474 69 GLU B C 1
ATOM 3585 O O . GLU B 1 73 ? -14.80993 13.37353 6.09634 1.000 25.61796 69 GLU B O 1
ATOM 3591 N N . ALA B 1 74 ? -14.49289 11.20375 5.59990 1.000 24.27690 70 ALA B N 1
ATOM 3592 C CA . ALA B 1 74 ? -14.75795 10.81623 6.98138 1.000 22.28731 70 ALA B CA 1
ATOM 3593 C C . ALA B 1 74 ? -13.66035 11.29637 7.91918 1.000 20.38214 70 ALA B C 1
ATOM 3594 O O . ALA B 1 74 ? -13.93434 11.58052 9.08998 1.000 22.54287 70 ALA B O 1
ATOM 3596 N N . LEU B 1 75 ? -12.41673 11.37323 7.43796 1.000 21.51366 71 LEU B N 1
ATOM 3597 C CA . LEU B 1 75 ? -11.36650 11.98980 8.23893 1.000 22.77581 71 LEU B CA 1
ATOM 3598 C C . LEU B 1 75 ? -11.72608 13.43032 8.57538 1.000 24.62253 71 LEU B C 1
ATOM 3599 O O . LEU B 1 75 ? -11.48064 13.89645 9.69386 1.000 23.96670 71 LEU B O 1
ATOM 3604 N N . ARG B 1 76 ? -12.32043 14.14932 7.61928 1.000 24.34042 72 ARG B N 1
ATOM 3605 C CA . ARG B 1 76 ? -12.66130 15.54928 7.86190 1.000 26.26238 72 ARG B CA 1
ATOM 3606 C C . ARG B 1 76 ? -13.83270 15.67594 8.82314 1.000 26.97750 72 ARG B C 1
ATOM 3607 O O . ARG B 1 76 ? -13.80032 16.51013 9.73247 1.000 29.01121 72 ARG B O 1
ATOM 3615 N N . THR B 1 77 ? -14.86848 14.85420 8.64707 1.000 26.59389 73 THR B N 1
ATOM 3616 C CA . THR B 1 77 ? -16.07943 14.96564 9.45323 1.000 26.61641 73 THR B CA 1
ATOM 3617 C C . THR B 1 77 ? -15.98398 14.23640 10.78600 1.000 25.87279 73 THR B C 1
ATOM 3618 O O . THR B 1 77 ? -16.57642 14.69066 11.76760 1.000 24.12038 73 THR B O 1
ATOM 3622 N N . HIS B 1 78 ? -15.25770 13.11507 10.85475 1.000 23.12461 74 HIS B N 1
ATOM 3623 C CA . HIS B 1 78 ? -15.28504 12.28624 12.04825 1.000 22.95597 74 HIS B CA 1
ATOM 3624 C C . HIS B 1 78 ? -13.91555 11.94300 12.61992 1.000 23.57227 74 HIS B C 1
ATOM 3625 O O . HIS B 1 78 ? -13.84992 11.23093 13.62997 1.000 24.63769 74 HIS B O 1
ATOM 3632 N N . GLY B 1 79 ? -12.83544 12.45298 12.04773 1.000 22.94611 75 GLY B N 1
ATOM 3633 C CA . GLY B 1 79 ? -11.53666 12.37048 12.69043 1.000 25.32710 75 GLY B CA 1
ATOM 3634 C C . GLY B 1 79 ? -10.75002 11.14019 12.29344 1.000 20.73086 75 GLY B C 1
ATOM 3635 O O . GLY B 1 79 ? -11.15705 10.32930 11.45746 1.000 22.88552 75 GLY B O 1
ATOM 3636 N N . PHE B 1 80 ? -9.57367 11.00759 12.90865 1.000 21.12045 76 PHE B N 1
ATOM 3637 C CA . PHE B 1 80 ? -8.68762 9.89578 12.58386 1.000 20.37427 76 PHE B CA 1
ATOM 3638 C C . PHE B 1 80 ? -8.92082 8.70194 13.50561 1.000 22.58913 76 PHE B C 1
ATOM 3639 O O . PHE B 1 80 ? -9.17057 7.59131 13.02964 1.000 22.11518 76 PHE B O 1
ATOM 3647 N N . GLY B 1 81 ? -8.85878 8.90758 14.81497 1.000 20.36782 77 GLY B N 1
ATOM 3648 C CA . GLY B 1 81 ? -9.04538 7.82497 15.75738 1.000 20.44876 77 GLY B CA 1
ATOM 3649 C C . GLY B 1 81 ? -10.14531 8.15096 16.74605 1.000 20.28263 77 GLY B C 1
ATOM 3650 O O . GLY B 1 81 ? -10.45614 9.31112 17.00109 1.000 21.32548 77 GLY B O 1
ATOM 3651 N N . LEU B 1 82 ? -10.75163 7.10241 17.28946 1.000 18.28515 78 LEU B N 1
ATOM 3652 C CA . LEU B 1 82 ? -11.70230 7.30393 18.37198 1.000 17.75527 78 LEU B CA 1
ATOM 3653 C C . LEU B 1 82 ? -11.11220 6.95765 19.72451 1.000 21.81915 78 LEU B C 1
ATOM 3654 O O . LEU B 1 82 ? -11.64236 7.40925 20.74179 1.000 23.12003 78 LEU B O 1
ATOM 3659 N N . SER B 1 83 ? -10.02048 6.19445 19.74207 1.000 18.54837 79 SER B N 1
ATOM 3660 C CA . SER B 1 83 ? -9.32508 5.79614 20.96642 1.000 18.16472 79 SER B CA 1
ATOM 3661 C C . SER B 1 83 ? -10.30800 5.41332 22.06673 1.000 24.25130 79 SER B C 1
ATOM 3662 O O . SER B 1 83 ? -10.25688 5.92001 23.19071 1.000 20.93592 79 SER B O 1
ATOM 3665 N N . SER B 1 84 ? -11.22080 4.50092 21.73802 1.000 20.16604 80 SER B N 1
ATOM 3666 C CA . SER B 1 84 ? -12.13148 4.02982 22.77294 1.000 20.82387 80 SER B CA 1
ATOM 3667 C C . SER B 1 84 ? -12.81448 2.77311 22.26627 1.000 20.85822 80 SER B C 1
ATOM 3668 O O . SER B 1 84 ? -13.03338 2.62134 21.05786 1.000 19.08225 80 SER B O 1
ATOM 3671 N N . VAL B 1 85 ? -13.15328 1.88490 23.19353 1.000 20.22477 81 VAL B N 1
ATOM 3672 C CA . VAL B 1 85 ? -14.02852 0.76572 22.85244 1.000 20.02279 81 VAL B CA 1
ATOM 3673 C C . VAL B 1 85 ? -15.45603 1.27999 22.68739 1.000 18.43956 81 VAL B C 1
ATOM 3674 O O . VAL B 1 85 ? -15.77841 2.41302 23.06488 1.000 18.20703 81 VAL B O 1
ATOM 3678 N N . ARG B 1 86 ? -16.31767 0.45674 22.09386 1.000 16.11379 82 ARG B N 1
ATOM 3679 C CA . ARG B 1 86 ? -17.62889 0.94328 21.66934 1.000 20.33077 82 ARG B CA 1
ATOM 3680 C C . ARG B 1 86 ? -18.48686 1.42865 22.84572 1.000 18.67972 82 ARG B C 1
ATOM 3681 O O . ARG B 1 86 ? -19.18400 2.44356 22.72718 1.000 19.71380 82 ARG B O 1
ATOM 3689 N N . PHE B 1 87 ? -18.45394 0.73318 23.98405 1.000 18.25857 83 PHE B N 1
ATOM 3690 C CA . PHE B 1 87 ? -19.39889 1.06918 25.05352 1.000 22.40874 83 PHE B CA 1
ATOM 3691 C C . PHE B 1 87 ? -19.04394 2.36800 25.77282 1.000 20.16178 83 PHE B C 1
ATOM 3692 O O . PHE B 1 87 ? -19.91494 2.94571 26.43453 1.000 21.55891 83 PHE B O 1
ATOM 3700 N N . ILE B 1 88 ? -17.81705 2.87111 25.62756 1.000 21.25000 84 ILE B N 1
ATOM 3701 C CA . ILE B 1 88 ? -17.43694 4.09002 26.33929 1.000 20.65495 84 ILE B CA 1
ATOM 3702 C C . ILE B 1 88 ? -17.69618 5.29749 25.44903 1.000 19.04466 84 ILE B C 1
ATOM 3703 O O . ILE B 1 88 ? -18.77765 5.88570 25.51288 1.000 21.42098 84 ILE B O 1
ATOM 3708 N N . CYS B 1 89 ? -16.73758 5.66120 24.59264 1.000 19.00983 85 CYS B N 1
ATOM 3709 C CA . CYS B 1 89 ? -16.93238 6.76692 23.65598 1.000 18.47216 85 CYS B CA 1
ATOM 3710 C C . CYS B 1 89 ? -16.36179 6.41742 22.28584 1.000 21.54778 85 CYS B C 1
ATOM 3711 O O . CYS B 1 89 ? -15.67491 7.22513 21.64379 1.000 22.56209 85 CYS B O 1
ATOM 3714 N N . GLY B 1 90 ? -16.64808 5.20746 21.81626 1.000 18.86313 86 GLY B N 1
ATOM 3715 C CA . GLY B 1 90 ? -16.14727 4.77737 20.52585 1.000 19.91204 86 GLY B CA 1
ATOM 3716 C C . GLY B 1 90 ? -17.24329 4.47777 19.52108 1.000 19.34925 86 GLY B C 1
ATOM 3717 O O . GLY B 1 90 ? -16.95809 3.92082 18.45800 1.000 19.89949 86 GLY B O 1
ATOM 3718 N N . THR B 1 91 ? -18.49595 4.83545 19.82701 1.000 18.95055 87 THR B N 1
ATOM 3719 C CA . THR B 1 91 ? -19.60605 4.64506 18.89149 1.000 19.17776 87 THR B CA 1
ATOM 3720 C C . THR B 1 91 ? -19.94062 5.98815 18.25670 1.000 22.39315 87 THR B C 1
ATOM 3721 O O . THR B 1 91 ? -20.39349 6.90774 18.95181 1.000 22.23318 87 THR B O 1
ATOM 3725 N N . GLN B 1 92 ? -19.73054 6.10388 16.94961 1.000 20.57849 88 GLN B N 1
ATOM 3726 C CA . GLN B 1 92 ? -20.22814 7.25829 16.21805 1.000 20.95998 88 GLN B CA 1
ATOM 3727 C C . GLN B 1 92 ? -21.50883 6.89297 15.47413 1.000 22.49576 88 GLN B C 1
ATOM 3728 O O . GLN B 1 92 ? -21.87599 5.71897 15.35169 1.000 20.21145 88 GLN B O 1
ATOM 3734 N N . ASP B 1 93 ? -22.20018 7.92107 14.96480 1.000 22.52541 89 ASP B N 1
ATOM 3735 C CA . ASP B 1 93 ? -23.34062 7.61825 14.10882 1.000 22.27891 89 ASP B CA 1
ATOM 3736 C C . ASP B 1 93 ? -22.90628 6.79128 12.91217 1.000 19.57092 89 ASP B C 1
ATOM 3737 O O . ASP B 1 93 ? -23.66874 5.94047 12.43946 1.000 22.02610 89 ASP B O 1
ATOM 3742 N N . LEU B 1 94 ? -21.68368 7.01842 12.42457 1.000 19.91332 90 LEU B N 1
ATOM 3743 C CA . LEU B 1 94 ? -21.14792 6.20793 11.33319 1.000 21.87638 90 LEU B CA 1
ATOM 3744 C C . LEU B 1 94 ? -21.26115 4.71681 11.64173 1.000 19.49811 90 LEU B C 1
ATOM 3745 O O . LEU B 1 94 ? -21.70381 3.93238 10.79833 1.000 18.85316 90 LEU B O 1
ATOM 3750 N N . HIS B 1 95 ? -20.87373 4.30831 12.85142 1.000 17.68533 91 HIS B N 1
ATOM 3751 C CA . HIS B 1 95 ? -20.87665 2.88419 13.17899 1.000 18.50148 91 HIS B CA 1
ATOM 3752 C C . HIS B 1 95 ? -22.28890 2.31654 13.16812 1.000 18.12818 91 HIS B C 1
ATOM 3753 O O . HIS B 1 95 ? -22.51004 1.20713 12.68089 1.000 18.95272 91 HIS B O 1
ATOM 3760 N N . LYS B 1 96 ? -23.26613 3.06789 13.67836 1.000 17.18555 92 LYS B N 1
ATOM 3761 C CA . LYS B 1 96 ? -24.62988 2.54278 13.68109 1.000 20.08003 92 LYS B CA 1
ATOM 3762 C C . LYS B 1 96 ? -25.18243 2.45623 12.26575 1.000 21.11530 92 LYS B C 1
ATOM 3763 O O . LYS B 1 96 ? -25.91282 1.51042 11.93436 1.000 20.51479 92 LYS B O 1
ATOM 3769 N N . THR B 1 97 ? -24.84888 3.43500 11.42227 1.000 21.86322 93 THR B N 1
ATOM 3770 C CA . THR B 1 97 ? -25.27145 3.38812 10.02783 1.000 19.60385 93 THR B CA 1
ATOM 3771 C C . THR B 1 97 ? -24.68799 2.16755 9.33755 1.000 20.76531 93 THR B C 1
ATOM 3772 O O . THR B 1 97 ? -25.40972 1.40224 8.68824 1.000 20.01760 93 THR B O 1
ATOM 3776 N N . LEU B 1 98 ? -23.37877 1.94784 9.49119 1.000 18.85777 94 LEU B N 1
ATOM 3777 C CA . LEU B 1 98 ? -22.77787 0.79475 8.82340 1.000 18.83496 94 LEU B CA 1
ATOM 3778 C C . LEU B 1 98 ? -23.39313 -0.51429 9.31216 1.000 18.25585 94 LEU B C 1
ATOM 3779 O O . LEU B 1 98 ? -23.64252 -1.42026 8.51148 1.000 16.86850 94 LEU B O 1
ATOM 3784 N N . GLU B 1 99 ? -23.64050 -0.64064 10.62345 1.000 18.51358 95 GLU B N 1
ATOM 3785 C CA . GLU B 1 99 ? -24.24412 -1.87579 11.11739 1.000 17.88491 95 GLU B CA 1
ATOM 3786 C C . GLU B 1 99 ? -25.62724 -2.09785 10.50234 1.000 20.10436 95 GLU B C 1
ATOM 3787 O O . GLU B 1 99 ? -25.97832 -3.22160 10.13217 1.000 19.08654 95 GLU B O 1
ATOM 3793 N N . ALA B 1 100 ? -26.41605 -1.03448 10.35941 1.000 19.84491 96 ALA B N 1
ATOM 3794 C CA . ALA B 1 100 ? -27.73284 -1.18565 9.74457 1.000 19.25843 96 ALA B CA 1
ATOM 3795 C C . ALA B 1 100 ? -27.60942 -1.50093 8.25824 1.000 20.50163 96 ALA B C 1
ATOM 3796 O O . ALA B 1 100 ? -28.37587 -2.31576 7.71960 1.000 20.15862 96 ALA B O 1
ATOM 3798 N N . ARG B 1 101 ? -26.64267 -0.87563 7.58222 1.000 20.51733 97 ARG B N 1
ATOM 3799 C CA . ARG B 1 101 ? -26.47891 -1.12598 6.15452 1.000 18.44202 97 ARG B CA 1
ATOM 3800 C C . ARG B 1 101 ? -25.99453 -2.55135 5.90621 1.000 21.40184 97 ARG B C 1
ATOM 3801 O O . ARG B 1 101 ? -26.47664 -3.22167 4.98506 1.000 19.61324 97 ARG B O 1
ATOM 3809 N N . LEU B 1 102 ? -25.06292 -3.04627 6.73519 1.000 19.96861 98 LEU B N 1
ATOM 3810 C CA . LEU B 1 102 ? -24.62812 -4.43427 6.57999 1.000 19.30262 98 LEU B CA 1
ATOM 3811 C C . LEU B 1 102 ? -25.76455 -5.40951 6.86451 1.000 19.27194 98 LEU B C 1
ATOM 3812 O O . LEU B 1 102 ? -25.88663 -6.43176 6.18510 1.000 19.29288 98 LEU B O 1
ATOM 3817 N N . SER B 1 103 ? -26.59817 -5.12532 7.87261 1.000 16.94080 99 SER B N 1
ATOM 3818 C CA . SER B 1 103 ? -27.70815 -6.02429 8.18502 1.000 18.59051 99 SER B CA 1
ATOM 3819 C C . SER B 1 103 ? -28.64572 -6.16242 6.99391 1.000 19.53089 99 SER B C 1
ATOM 3820 O O . SER B 1 103 ? -29.05389 -7.27227 6.63465 1.000 19.02741 99 SER B O 1
ATOM 3823 N N . ALA B 1 104 ? -28.97190 -5.04091 6.35120 1.000 19.12673 100 ALA B N 1
ATOM 3824 C CA . ALA B 1 104 ? -29.85741 -5.08153 5.18866 1.000 18.65712 100 ALA B CA 1
ATOM 3825 C C . ALA B 1 104 ? -29.19616 -5.79406 4.02288 1.000 19.57170 100 ALA B C 1
ATOM 3826 O O . ALA B 1 104 ? -29.84454 -6.58106 3.31286 1.000 21.04485 100 ALA B O 1
ATOM 3828 N N . PHE B 1 105 ? -27.91206 -5.50990 3.80062 1.000 19.27181 101 PHE B N 1
ATOM 3829 C CA . PHE B 1 105 ? -27.16158 -6.14113 2.72087 1.000 18.54179 101 PHE B CA 1
ATOM 3830 C C . PHE B 1 105 ? -27.12997 -7.65748 2.87880 1.000 21.22132 101 PHE B C 1
ATOM 3831 O O . PHE B 1 105 ? -27.29176 -8.39668 1.90177 1.000 18.33845 101 PHE B O 1
ATOM 3839 N N . LEU B 1 106 ? -26.93183 -8.13930 4.10723 1.000 20.37757 102 LEU B N 1
ATOM 3840 C CA . LEU B 1 106 ? -26.76550 -9.56814 4.35945 1.000 19.87317 102 LEU B CA 1
ATOM 3841 C C . LEU B 1 106 ? -28.05749 -10.29667 4.70843 1.000 19.05845 102 LEU B C 1
ATOM 3842 O O . LEU B 1 106 ? -28.04149 -11.53015 4.78516 1.000 19.74359 102 LEU B O 1
ATOM 3847 N N . GLY B 1 107 ? -29.15751 -9.58335 4.94369 1.000 21.13689 103 GLY B N 1
ATOM 3848 C CA . GLY B 1 107 ? -30.42367 -10.23040 5.23083 1.000 19.23530 103 GLY B CA 1
ATOM 3849 C C . GLY B 1 107 ? -30.65940 -10.60300 6.67373 1.000 22.76376 103 GLY B C 1
ATOM 3850 O O . GLY B 1 107 ? -31.48389 -11.48658 6.94452 1.000 20.68538 103 GLY B O 1
ATOM 3851 N N . THR B 1 108 ? -29.97653 -9.95156 7.60863 1.000 19.99528 104 THR B N 1
ATOM 3852 C CA . THR B 1 108 ? -30.08249 -10.24231 9.03011 1.000 19.68924 104 THR B CA 1
ATOM 3853 C C . THR B 1 108 ? -30.69994 -9.06411 9.76602 1.000 21.93918 104 THR B C 1
ATOM 3854 O O . THR B 1 108 ? -30.84818 -7.96225 9.22939 1.000 20.67802 104 THR B O 1
ATOM 3858 N N . GLU B 1 109 ? -30.99396 -9.30429 11.04222 1.000 19.60007 105 GLU B N 1
ATOM 3859 C CA . GLU B 1 109 ? -31.66300 -8.29763 11.85426 1.000 24.46297 105 GLU B CA 1
ATOM 3860 C C . GLU B 1 109 ? -30.70999 -7.21750 12.34218 1.000 24.43387 105 GLU B C 1
ATOM 3861 O O . GLU B 1 109 ? -31.10152 -6.04860 12.42952 1.000 21.17146 105 GLU B O 1
ATOM 3867 N N . ASP B 1 110 ? -29.47404 -7.57844 12.68989 1.000 19.51744 106 ASP B N 1
ATOM 3868 C CA . ASP B 1 110 ? -28.55031 -6.60911 13.26287 1.000 17.85909 106 ASP B CA 1
ATOM 3869 C C . ASP B 1 110 ? -27.12673 -7.07970 13.00416 1.000 19.55875 106 ASP B C 1
ATOM 3870 O O . ASP B 1 110 ? -26.88400 -8.21526 12.58002 1.000 18.15872 106 ASP B O 1
ATOM 3875 N N . THR B 1 111 ? -26.18249 -6.19093 13.28899 1.000 18.84192 107 THR B N 1
ATOM 3876 C CA . THR B 1 111 ? -24.77671 -6.43642 12.99876 1.000 15.85033 107 THR B CA 1
ATOM 3877 C C . THR B 1 111 ? -23.95297 -5.74042 14.06681 1.000 18.06612 107 THR B C 1
ATOM 3878 O O . THR B 1 111 ? -24.28642 -4.62395 14.46808 1.000 16.51829 107 THR B O 1
ATOM 3882 N N . ILE B 1 112 ? -22.88338 -6.40299 14.51178 1.000 18.44858 108 ILE B N 1
ATOM 3883 C CA . ILE B 1 112 ? -21.94565 -5.85205 15.48780 1.000 15.64020 108 ILE B CA 1
ATOM 3884 C C . ILE B 1 112 ? -20.57116 -5.79395 14.82758 1.000 16.38619 108 ILE B C 1
ATOM 3885 O O . ILE B 1 112 ? -20.05181 -6.82100 14.36346 1.000 19.13489 108 ILE B O 1
ATOM 3890 N N . LEU B 1 113 ? -19.99879 -4.59285 14.76035 1.000 17.64300 109 LEU B N 1
ATOM 3891 C CA . LEU B 1 113 ? -18.68165 -4.40185 14.15584 1.000 18.26803 109 LEU B CA 1
ATOM 3892 C C . LEU B 1 113 ? -17.56625 -4.87002 15.07951 1.000 19.43084 109 LEU B C 1
ATOM 3893 O O . LEU B 1 113 ? -17.62205 -4.68619 16.30744 1.000 19.71579 109 LEU B O 1
ATOM 3898 N N . TYR B 1 114 ? -16.51987 -5.42350 14.46960 1.000 17.45915 110 TYR B N 1
ATOM 3899 C CA . TYR B 1 114 ? -15.27586 -5.76576 15.14128 1.000 16.63690 110 TYR B CA 1
ATOM 3900 C C . TYR B 1 114 ? -14.11120 -5.15599 14.37294 1.000 17.75178 110 TYR B C 1
ATOM 3901 O O . TYR B 1 114 ? -14.25876 -4.71274 13.23542 1.000 18.44131 110 TYR B O 1
ATOM 3910 N N . GLY B 1 115 ? -12.93019 -5.16826 14.99961 1.000 20.92314 111 GLY B N 1
ATOM 3911 C CA . GLY B 1 115 ? -11.72180 -4.72205 14.31482 1.000 21.81519 111 GLY B CA 1
ATOM 3912 C C . GLY B 1 115 ? -11.32449 -5.58451 13.12593 1.000 20.82106 111 GLY B C 1
ATOM 3913 O O . GLY B 1 115 ? -10.56403 -5.13101 12.26300 1.000 21.70074 111 GLY B O 1
ATOM 3914 N N . SER B 1 116 ? -11.81137 -6.82104 13.06828 1.000 18.71793 112 SER B N 1
ATOM 3915 C CA . SER B 1 116 ? -11.39012 -7.78502 12.05933 1.000 19.67168 112 SER B CA 1
ATOM 3916 C C . SER B 1 116 ? -12.32509 -8.97725 12.12837 1.000 18.37971 112 SER B C 1
ATOM 3917 O O . SER B 1 116 ? -13.00284 -9.18269 13.13508 1.000 18.55887 112 SER B O 1
ATOM 3920 N N . ALA B 1 117 ? -12.38833 -9.74539 11.02978 1.000 20.14465 113 ALA B N 1
ATOM 3921 C CA . ALA B 1 117 ? -13.12818 -11.00110 11.09909 1.000 17.71487 113 ALA B CA 1
ATOM 3922 C C . ALA B 1 117 ? -12.43481 -11.99287 12.02113 1.000 19.51970 113 ALA B C 1
ATOM 3923 O O . ALA B 1 117 ? -13.09924 -12.82379 12.66064 1.000 17.26932 113 ALA B O 1
ATOM 3925 N N . PHE B 1 118 ? -11.10063 -11.93039 12.08610 1.000 17.12602 114 PHE B N 1
ATOM 3926 C CA . PHE B 1 118 ? -10.37261 -12.77791 13.02763 1.000 18.74211 114 PHE B CA 1
ATOM 3927 C C . PHE B 1 118 ? -10.91913 -12.60639 14.43995 1.000 17.05537 114 PHE B C 1
ATOM 3928 O O . PHE B 1 118 ? -11.15160 -13.59374 15.15014 1.000 19.22002 114 PHE B O 1
ATOM 3936 N N . ASP B 1 119 ? -11.16416 -11.35979 14.85500 1.000 18.08534 115 ASP B N 1
ATOM 3937 C CA . ASP B 1 119 ? -11.66991 -11.12832 16.20034 1.000 19.44694 115 ASP B CA 1
ATOM 3938 C C . ASP B 1 119 ? -13.17702 -11.31865 16.29815 1.000 17.42750 115 ASP B C 1
ATOM 3939 O O . ASP B 1 119 ? -13.67873 -11.65344 17.37290 1.000 16.93899 115 ASP B O 1
ATOM 3944 N N . ALA B 1 120 ? -13.91420 -11.12518 15.20241 1.000 19.04774 116 ALA B N 1
ATOM 3945 C CA . ALA B 1 120 ? -15.32295 -11.51072 15.20882 1.000 17.56754 116 ALA B CA 1
ATOM 3946 C C . ALA B 1 120 ? -15.47495 -12.99222 15.54765 1.000 17.80980 116 ALA B C 1
ATOM 3947 O O . ALA B 1 120 ? -16.27606 -13.36813 16.41131 1.000 17.00775 116 ALA B O 1
ATOM 3949 N N . ASN B 1 121 ? -14.69873 -13.85203 14.88015 1.000 16.55055 117 ASN B N 1
ATOM 3950 C CA . ASN B 1 121 ? -14.74781 -15.27493 15.18363 1.000 18.23812 117 ASN B CA 1
ATOM 3951 C C . ASN B 1 121 ? -14.22206 -15.55448 16.58761 1.000 20.32920 117 ASN B C 1
ATOM 3952 O O . ASN B 1 121 ? -14.79593 -16.37592 17.31988 1.000 15.96533 117 ASN B O 1
ATOM 3957 N N . GLY B 1 122 ? -13.13434 -14.88390 16.97945 1.000 18.59718 118 GLY B N 1
ATOM 3958 C CA . GLY B 1 122 ? -12.58245 -15.11121 18.30738 1.000 18.86274 118 GLY B CA 1
ATOM 3959 C C . GLY B 1 122 ? -13.57173 -14.77788 19.41032 1.000 20.26568 118 GLY B C 1
ATOM 3960 O O . GLY B 1 122 ? -13.60959 -15.44741 20.44958 1.000 19.25496 118 GLY B O 1
ATOM 3961 N N . GLY B 1 123 ? -14.37570 -13.73655 19.20396 1.000 17.67535 119 GLY B N 1
ATOM 3962 C CA . GLY B 1 123 ? -15.34812 -13.26135 20.16965 1.000 17.95016 119 GLY B CA 1
ATOM 3963 C C . GLY B 1 123 ? -16.74050 -13.82734 20.00067 1.000 19.90890 119 GLY B C 1
ATOM 3964 O O . GLY B 1 123 ? -17.67040 -13.37582 20.68384 1.000 18.35454 119 GLY B O 1
ATOM 3965 N N . LEU B 1 124 ? -16.91633 -14.82019 19.12711 1.000 16.09720 120 LEU B N 1
ATOM 3966 C CA . LEU B 1 124 ? -18.25319 -15.33046 18.81566 1.000 17.09491 120 LEU B CA 1
ATOM 3967 C C . LEU B 1 124 ? -18.67587 -16.47572 19.73690 1.000 17.93029 120 LEU B C 1
ATOM 3968 O O . LEU B 1 124 ? -19.70841 -16.40015 20.40984 1.000 19.91856 120 LEU B O 1
ATOM 3973 N N . PHE B 1 125 ? -17.89845 -17.55290 19.74976 1.000 16.40118 121 PHE B N 1
ATOM 3974 C CA . PHE B 1 125 ? -18.38664 -18.82110 20.27203 1.000 16.45256 121 PHE B CA 1
ATOM 3975 C C . PHE B 1 125 ? -18.47245 -18.81165 21.79158 1.000 21.82376 121 PHE B C 1
ATOM 3976 O O . PHE B 1 125 ? -19.43228 -19.34401 22.36459 1.000 22.60004 121 PHE B O 1
ATOM 3984 N N . GLU B 1 126 ? -17.49691 -18.18607 22.45265 1.000 18.91914 122 GLU B N 1
ATOM 3985 C CA . GLU B 1 126 ? -17.46689 -18.17302 23.91564 1.000 20.73616 122 GLU B CA 1
ATOM 3986 C C . GLU B 1 126 ? -18.70187 -17.48773 24.48807 1.000 23.88801 122 GLU B C 1
ATOM 3987 O O . GLU B 1 126 ? -19.22405 -17.89980 25.53016 1.000 25.28246 122 GLU B O 1
ATOM 3993 N N . THR B 1 127 ? -19.18239 -16.43586 23.82559 1.000 18.85135 123 THR B N 1
ATOM 3994 C CA . THR B 1 127 ? -20.34131 -15.71235 24.34115 1.000 22.92096 123 THR B CA 1
ATOM 3995 C C . THR B 1 127 ? -21.62572 -16.50212 24.13813 1.000 24.50052 123 THR B C 1
ATOM 3996 O O . THR B 1 127 ? -22.51409 -16.48736 25.00012 1.000 26.05764 123 THR B O 1
ATOM 4000 N N . LEU B 1 128 ? -21.74296 -17.18800 23.00628 1.000 19.92524 124 LEU B N 1
ATOM 4001 C CA . LEU B 1 128 ? -22.99911 -17.80748 22.61450 1.000 26.14473 124 LEU B CA 1
ATOM 4002 C C . LEU B 1 128 ? -23.15022 -19.25938 23.03625 1.000 26.23465 124 LEU B C 1
ATOM 4003 O O . LEU B 1 128 ? -24.28538 -19.73761 23.13269 1.000 24.41527 124 LEU B O 1
ATOM 4008 N N . LEU B 1 129 ? -22.05819 -19.98246 23.27045 1.000 20.51851 125 LEU B N 1
ATOM 4009 C CA . LEU B 1 129 ? -22.15884 -21.40678 23.54203 1.000 22.69655 125 LEU B CA 1
ATOM 4010 C C . LEU B 1 129 ? -21.40302 -21.73845 24.81816 1.000 23.03318 125 LEU B C 1
ATOM 4011 O O . LEU B 1 129 ? -20.39412 -21.10738 25.14630 1.000 27.42864 125 LEU B O 1
ATOM 4016 N N . GLY B 1 130 ? -21.92114 -22.71917 25.54389 1.000 21.96045 126 GLY B N 1
ATOM 4017 C CA . GLY B 1 130 ? -21.24470 -23.22297 26.72064 1.000 24.80464 126 GLY B CA 1
ATOM 4018 C C . GLY B 1 130 ? -20.94001 -24.70485 26.66245 1.000 24.31917 126 GLY B C 1
ATOM 4019 O O . GLY B 1 130 ? -21.04182 -25.33475 25.60432 1.000 21.33493 126 GLY B O 1
ATOM 4020 N N . ALA B 1 131 ? -20.57077 -25.27778 27.81322 1.000 25.92396 127 ALA B N 1
ATOM 4021 C CA . ALA B 1 131 ? -20.09800 -26.65712 27.86615 1.000 26.01324 127 ALA B CA 1
ATOM 4022 C C . ALA B 1 131 ? -21.16498 -27.67343 27.48947 1.000 19.97865 127 ALA B C 1
ATOM 4023 O O . ALA B 1 131 ? -20.82512 -28.80779 27.13618 1.000 21.61242 127 ALA B O 1
ATOM 4025 N N . GLU B 1 132 ? -22.44213 -27.32041 27.59131 1.000 23.08676 128 GLU B N 1
ATOM 4026 C CA . GLU B 1 132 ? -23.47341 -28.26720 27.19092 1.000 21.49236 128 GLU B CA 1
ATOM 4027 C C . GLU B 1 132 ? -23.75918 -28.21950 25.69716 1.000 23.56401 128 GLU B C 1
ATOM 4028 O O . GLU B 1 132 ? -24.49532 -29.07698 25.19570 1.000 21.57479 128 GLU B O 1
ATOM 4034 N N . ASP B 1 133 ? -23.19678 -27.24600 24.98419 1.000 19.80759 129 ASP B N 1
ATOM 4035 C CA . ASP B 1 133 ? -23.48662 -27.02750 23.57654 1.000 21.90299 129 ASP B CA 1
ATOM 4036 C C . ASP B 1 133 ? -22.39629 -27.61651 22.69483 1.000 22.47397 129 ASP B C 1
ATOM 4037 O O . ASP B 1 133 ? -21.31021 -27.98642 23.14962 1.000 21.50451 129 ASP B O 1
ATOM 4042 N N . ALA B 1 134 ? -22.70598 -27.70886 21.40552 1.000 20.99606 130 ALA B N 1
ATOM 4043 C CA . ALA B 1 134 ? -21.80591 -28.31841 20.44189 1.000 20.23073 130 ALA B CA 1
ATOM 4044 C C . ALA B 1 134 ? -21.58520 -27.38210 19.26912 1.000 21.93794 130 ALA B C 1
ATOM 4045 O O . ALA B 1 134 ? -22.52754 -26.74214 18.79166 1.000 19.90722 130 ALA B O 1
ATOM 4047 N N . VAL B 1 135 ? -20.34486 -27.33498 18.78618 1.000 16.82112 131 VAL B N 1
ATOM 4048 C CA . VAL B 1 135 ? -20.02653 -26.69939 17.51393 1.000 19.25987 131 VAL B CA 1
ATOM 4049 C C . VAL B 1 135 ? -19.51724 -27.78645 16.57391 1.000 22.33220 131 VAL B C 1
ATOM 4050 O O . VAL B 1 135 ? -18.67236 -28.61000 16.95416 1.000 22.79583 131 VAL B O 1
ATOM 4054 N N . ILE B 1 136 ? -20.06501 -27.81448 15.36749 1.000 19.47820 132 ILE B N 1
ATOM 4055 C CA . ILE B 1 136 ? -19.73772 -28.82083 14.36791 1.000 19.13764 132 ILE B CA 1
ATOM 4056 C C . ILE B 1 136 ? -19.13457 -28.06781 13.19041 1.000 19.84798 132 ILE B C 1
ATOM 4057 O O . ILE B 1 136 ? -19.84250 -27.31300 12.50498 1.000 21.15834 132 ILE B O 1
ATOM 4062 N N . SER B 1 137 ? -17.83583 -28.26294 12.96307 1.000 17.96791 133 SER B N 1
ATOM 4063 C CA . SER B 1 137 ? -17.04058 -27.47616 12.02122 1.000 20.64013 133 SER B CA 1
ATOM 4064 C C . SER B 1 137 ? -16.65195 -28.30540 10.81084 1.000 20.37356 133 SER B C 1
ATOM 4065 O O . SER B 1 137 ? -16.27188 -29.46655 10.94669 1.000 19.71196 133 SER B O 1
ATOM 4068 N N . ASP B 1 138 ? -16.69889 -27.68854 9.62947 1.000 20.69458 134 ASP B N 1
ATOM 4069 C CA . ASP B 1 138 ? -16.02119 -28.27995 8.48847 1.000 21.04976 134 ASP B CA 1
ATOM 4070 C C . ASP B 1 138 ? -14.53692 -28.43689 8.81938 1.000 19.64264 134 ASP B C 1
ATOM 4071 O O . ASP B 1 138 ? -13.92547 -27.56408 9.44342 1.000 19.37316 134 ASP B O 1
ATOM 4076 N N . ALA B 1 139 ? -13.96880 -29.57902 8.43206 1.000 18.25425 135 ALA B N 1
ATOM 4077 C CA . ALA B 1 139 ? -12.58429 -29.88126 8.78332 1.000 19.54355 135 ALA B CA 1
ATOM 4078 C C . ALA B 1 139 ? -11.60757 -28.81791 8.28864 1.000 22.85985 135 ALA B C 1
ATOM 4079 O O . ALA B 1 139 ? -10.54014 -28.64984 8.88083 1.000 22.07998 135 ALA B O 1
ATOM 4081 N N . LEU B 1 140 ? -11.93077 -28.09587 7.21256 1.000 21.27742 136 LEU B N 1
ATOM 4082 C CA . LEU B 1 140 ? -10.99885 -27.11361 6.67362 1.000 21.00499 136 LEU B CA 1
ATOM 4083 C C . LEU B 1 140 ? -11.32105 -25.68708 7.11396 1.000 23.52304 136 LEU B C 1
ATOM 4084 O O . LEU B 1 140 ? -10.82907 -24.73742 6.49911 1.000 21.41603 136 LEU B O 1
ATOM 4089 N N . ASN B 1 141 ? -12.14058 -25.51652 8.15588 1.000 20.43584 137 ASN B N 1
ATOM 4090 C CA . ASN B 1 141 ? -12.50282 -24.17997 8.60880 1.000 19.02655 137 ASN B CA 1
ATOM 4091 C C . ASN B 1 141 ? -11.26474 -23.32607 8.86884 1.000 22.12543 137 ASN B C 1
ATOM 4092 O O . ASN B 1 141 ? -10.19625 -23.82071 9.25142 1.000 21.51415 137 ASN B O 1
ATOM 4097 N N . HIS B 1 142 ? -11.44794 -22.02349 8.69371 1.000 19.09868 138 HIS B N 1
ATOM 4098 C CA . HIS B 1 142 ? -10.39109 -21.04085 8.85019 1.000 19.15349 138 HIS B CA 1
ATOM 4099 C C . HIS B 1 142 ? -9.85062 -21.04325 10.27363 1.000 20.55799 138 HIS B C 1
ATOM 4100 O O . HIS B 1 142 ? -10.58397 -21.27149 11.23432 1.000 19.15968 138 HIS B O 1
ATOM 4107 N N . ALA B 1 143 ? -8.55551 -20.73985 10.38481 1.000 20.73740 139 ALA B N 1
ATOM 4108 C CA . ALA B 1 143 ? -7.86220 -20.71707 11.67019 1.000 21.68821 139 ALA B CA 1
ATOM 4109 C C . ALA B 1 143 ? -8.58395 -19.87475 12.71308 1.000 20.82495 139 ALA B C 1
ATOM 4110 O O . ALA B 1 143 ? -8.63603 -20.24309 13.89248 1.000 17.26212 139 ALA B O 1
ATOM 4112 N N . SER B 1 144 ? -9.10579 -18.71387 12.31206 1.000 20.05703 140 SER B N 1
ATOM 4113 C CA . SER B 1 144 ? -9.76920 -17.85246 13.28462 1.000 17.52556 140 SER B CA 1
ATOM 4114 C C . SER B 1 144 ? -11.02172 -18.51283 13.84449 1.000 17.95665 140 SER B C 1
ATOM 4115 O O . SER B 1 144 ? -11.42437 -18.21856 14.97299 1.000 18.09368 140 SER B O 1
ATOM 4118 N N . ILE B 1 145 ? -11.67262 -19.37151 13.06521 1.000 18.17313 141 ILE B N 1
ATOM 4119 C CA . ILE B 1 145 ? -12.83614 -20.07884 13.58714 1.000 18.02608 141 ILE B CA 1
ATOM 4120 C C . ILE B 1 145 ? -12.40428 -21.07061 14.65794 1.000 18.69105 141 ILE B C 1
ATOM 4121 O O . ILE B 1 145 ? -12.96241 -21.10305 15.75990 1.000 20.24529 141 ILE B O 1
ATOM 4126 N N . ILE B 1 146 ? -11.35464 -21.84461 14.36995 1.000 18.39336 142 ILE B N 1
ATOM 4127 C CA . ILE B 1 146 ? -10.85598 -22.82292 15.32860 1.000 19.30840 142 ILE B CA 1
ATOM 4128 C C . ILE B 1 146 ? -10.49419 -22.15328 16.64613 1.000 18.58081 142 ILE B C 1
ATOM 4129 O O . ILE B 1 146 ? -10.83844 -22.64804 17.72428 1.000 20.69933 142 ILE B O 1
ATOM 4134 N N . ASP B 1 147 ? -9.80400 -21.01500 16.58372 1.000 18.21325 143 ASP B N 1
ATOM 4135 C CA . ASP B 1 147 ? -9.36764 -20.35609 17.81333 1.000 18.92642 143 ASP B CA 1
ATOM 4136 C C . ASP B 1 147 ? -10.54695 -19.79688 18.60669 1.000 19.65355 143 ASP B C 1
ATOM 4137 O O . ASP B 1 147 ? -10.57874 -19.91363 19.83923 1.000 18.65842 143 ASP B O 1
ATOM 4142 N N . GLY B 1 148 ? -11.52620 -19.18942 17.92981 1.000 20.40950 144 GLY B N 1
ATOM 4143 C CA . GLY B 1 148 ? -12.74958 -18.82151 18.62843 1.000 18.10013 144 GLY B CA 1
ATOM 4144 C C . GLY B 1 148 ? -13.42197 -20.01501 19.28253 1.000 18.15239 144 GLY B C 1
ATOM 4145 O O . GLY B 1 148 ? -13.93707 -19.91778 20.39885 1.000 19.42546 144 GLY B O 1
ATOM 4146 N N . VAL B 1 149 ? -13.44936 -21.14780 18.58578 1.000 18.43603 145 VAL B N 1
ATOM 4147 C CA . VAL B 1 149 ? -14.05837 -22.35227 19.13909 1.000 18.54223 145 VAL B CA 1
ATOM 4148 C C . VAL B 1 149 ? -13.25829 -22.84982 20.33816 1.000 21.90531 145 VAL B C 1
ATOM 4149 O O . VAL B 1 149 ? -13.83065 -23.28129 21.34509 1.000 20.98337 145 VAL B O 1
ATOM 4153 N N . ARG B 1 150 ? -11.92606 -22.78976 20.25411 1.000 21.44312 146 ARG B N 1
ATOM 4154 C CA . ARG B 1 150 ? -11.09058 -23.27317 21.35383 1.000 23.35213 146 ARG B CA 1
ATOM 4155 C C . ARG B 1 150 ? -11.22402 -22.39763 22.59763 1.000 25.61072 146 ARG B C 1
ATOM 4156 O O . ARG B 1 150 ? -11.05755 -22.88914 23.72086 1.000 27.41591 146 ARG B O 1
ATOM 4164 N N . LEU B 1 151 ? -11.52133 -21.10900 22.42789 1.000 19.96150 147 LEU B N 1
ATOM 4165 C CA . LEU B 1 151 ? -11.74816 -20.23012 23.57237 1.000 21.97897 147 LEU B CA 1
ATOM 4166 C C . LEU B 1 151 ? -13.10110 -20.46666 24.22828 1.000 25.21925 147 LEU B C 1
ATOM 4167 O O . LEU B 1 151 ? -13.30663 -20.06765 25.38130 1.000 26.56125 147 LEU B O 1
ATOM 4172 N N . SER B 1 152 ? -14.03255 -21.07592 23.51630 1.000 22.97152 148 SER B N 1
ATOM 4173 C CA . SER B 1 152 ? -15.31003 -21.42183 24.11265 1.000 23.44768 148 SER B CA 1
ATOM 4174 C C . SER B 1 152 ? -15.19711 -22.72774 24.89616 1.000 25.66819 148 SER B C 1
ATOM 4175 O O . SER B 1 152 ? -14.21189 -23.45929 24.79540 1.000 24.41362 148 SER B O 1
ATOM 4178 N N . LYS B 1 153 ? -16.20790 -22.99925 25.71482 1.000 24.69902 149 LYS B N 1
ATOM 4179 C CA . LYS B 1 153 ? -16.31819 -24.27646 26.39494 1.000 26.56800 149 LYS B CA 1
ATOM 4180 C C . LYS B 1 153 ? -17.11188 -25.29647 25.58795 1.000 24.93959 149 LYS B C 1
ATOM 4181 O O . LYS B 1 153 ? -17.39270 -26.38811 26.09619 1.000 24.66950 149 LYS B O 1
ATOM 4187 N N . ALA B 1 154 ? -17.46422 -24.97443 24.34192 1.000 21.51427 150 ALA B N 1
ATOM 4188 C CA . ALA B 1 154 ? -18.35194 -25.83370 23.57145 1.000 21.03740 150 ALA B CA 1
ATOM 4189 C C . ALA B 1 154 ? -17.68590 -27.15525 23.20580 1.000 22.72893 150 ALA B C 1
ATOM 4190 O O . ALA B 1 154 ? -16.45950 -27.24816 23.05552 1.000 21.49314 150 ALA B O 1
ATOM 4192 N N . ARG B 1 155 ? -18.51833 -28.18941 23.07842 1.000 20.30259 151 ARG B N 1
ATOM 4193 C CA . ARG B 1 155 ? -18.06170 -29.48609 22.60195 1.000 20.74577 151 ARG B CA 1
ATOM 4194 C C . ARG B 1 155 ? -17.72815 -29.40784 21.12489 1.000 21.63969 151 ARG B C 1
ATOM 4195 O O . ARG B 1 155 ? -18.48786 -28.84188 20.33962 1.000 21.74397 151 ARG B O 1
ATOM 4203 N N . ARG B 1 156 ? -16.61539 -30.02465 20.73794 1.000 19.29121 152 ARG B N 1
ATOM 4204 C CA . ARG B 1 156 ? -16.07193 -29.87692 19.39267 1.000 21.75727 152 ARG B CA 1
ATOM 4205 C C . ARG B 1 156 ? -16.31855 -31.12071 18.55959 1.000 25.44900 152 ARG B C 1
ATOM 4206 O O . ARG B 1 156 ? -16.00844 -32.23615 18.99312 1.000 25.31391 152 ARG B O 1
ATOM 4214 N N . TYR B 1 157 ? -16.82608 -30.91461 17.34512 1.000 20.23385 153 TYR B N 1
ATOM 4215 C CA . TYR B 1 157 ? -16.97796 -31.96289 16.35646 1.000 22.11367 153 TYR B CA 1
ATOM 4216 C C . TYR B 1 157 ? -16.50064 -31.41026 15.02294 1.000 23.63508 153 TYR B C 1
ATOM 4217 O O . TYR B 1 157 ? -16.57323 -30.20459 14.77709 1.000 22.32390 153 TYR B O 1
ATOM 4226 N N . ARG B 1 158 ? -15.97688 -32.29371 14.18082 1.000 23.96951 154 ARG B N 1
ATOM 4227 C CA . ARG B 1 158 ? -15.56143 -31.92905 12.83446 1.000 23.30617 154 ARG B CA 1
ATOM 4228 C C . ARG B 1 158 ? -16.14628 -32.91802 11.84623 1.000 23.31773 154 ARG B C 1
ATOM 4229 O O . ARG B 1 158 ? -16.15334 -34.12588 12.10120 1.000 24.09844 154 ARG B O 1
ATOM 4237 N N . TYR B 1 159 ? -16.62067 -32.41011 10.71483 1.000 21.25557 155 TYR B N 1
ATOM 4238 C CA . TYR B 1 159 ? -17.03261 -33.26874 9.62011 1.000 22.22911 155 TYR B CA 1
ATOM 4239 C C . TYR B 1 159 ? -16.06930 -33.10205 8.45339 1.000 23.50610 155 TYR B C 1
ATOM 4240 O O . TYR B 1 159 ? -15.45697 -32.04366 8.26780 1.000 21.52511 155 TYR B O 1
ATOM 4249 N N . GLN B 1 160 ? -15.91342 -34.18502 7.70117 1.000 24.23106 156 GLN B N 1
ATOM 4250 C CA . GLN B 1 160 ? -15.00377 -34.19284 6.56899 1.000 26.86406 156 GLN B CA 1
ATOM 4251 C C . GLN B 1 160 ? -15.39930 -33.09946 5.59111 1.000 23.66478 156 GLN B C 1
ATOM 4252 O O . GLN B 1 160 ? -16.58413 -32.80258 5.42016 1.000 24.45871 156 GLN B O 1
ATOM 4258 N N . HIS B 1 161 ? -14.38806 -32.49787 4.96679 1.000 23.88866 157 HIS B N 1
ATOM 4259 C CA . HIS B 1 161 ? -14.55258 -31.29414 4.16127 1.000 25.99855 157 HIS B CA 1
ATOM 4260 C C . HIS B 1 161 ? -15.66786 -31.43890 3.12383 1.000 23.62800 157 HIS B C 1
ATOM 4261 O O . HIS B 1 161 ? -15.66262 -32.36893 2.31061 1.000 23.91918 157 HIS B O 1
ATOM 4268 N N . ASN B 1 162 ? -16.63722 -30.51547 3.18104 1.000 21.25792 158 ASN B N 1
ATOM 4269 C CA . ASN B 1 162 ? -17.79187 -30.44970 2.26813 1.000 24.65182 158 ASN B CA 1
ATOM 4270 C C . ASN B 1 162 ? -18.56160 -31.76902 2.16984 1.000 27.04945 158 ASN B C 1
ATOM 4271 O O . ASN B 1 162 ? -19.22270 -32.02911 1.16024 1.000 22.39599 158 ASN B O 1
ATOM 4276 N N . ASP B 1 163 ? -18.52023 -32.58968 3.22183 1.000 23.33091 159 ASP B N 1
ATOM 4277 C CA . ASP B 1 163 ? -19.10065 -33.94337 3.22291 1.000 27.15473 159 ASP B CA 1
ATOM 4278 C C . ASP B 1 163 ? -20.41281 -33.93456 4.00503 1.000 22.35874 159 ASP B C 1
ATOM 4279 O O . ASP B 1 163 ? -20.41273 -34.00194 5.23545 1.000 24.69709 159 ASP B O 1
ATOM 4284 N N . MET B 1 164 ? -21.53631 -33.88332 3.28475 1.000 22.52900 160 MET B N 1
ATOM 4285 C CA . MET B 1 164 ? -22.83405 -33.80379 3.94530 1.000 24.82833 160 MET B CA 1
ATOM 4286 C C . MET B 1 164 ? -23.19098 -35.09771 4.66428 1.000 23.42119 160 MET B C 1
ATOM 4287 O O . MET B 1 164 ? -23.95284 -35.07380 5.63437 1.000 24.09704 160 MET B O 1
ATOM 4292 N N . ASP B 1 165 ? -22.69017 -36.23755 4.19226 1.000 26.06601 161 ASP B N 1
ATOM 4293 C CA . ASP B 1 165 ? -22.95401 -37.48028 4.90984 1.000 28.62541 161 ASP B CA 1
ATOM 4294 C C . ASP B 1 165 ? -22.28511 -37.45555 6.27307 1.000 25.37827 161 ASP B C 1
ATOM 4295 O O . ASP B 1 165 ? -22.91364 -37.78272 7.28951 1.000 25.06909 161 ASP B O 1
ATOM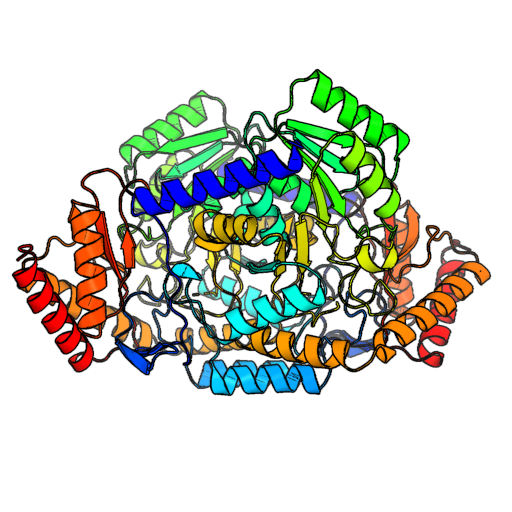 4300 N N . ASP B 1 166 ? -21.01913 -37.02732 6.31845 1.000 24.92117 162 ASP B N 1
ATOM 4301 C CA . ASP B 1 166 ? -20.31091 -36.94581 7.59199 1.000 25.08615 162 ASP B CA 1
ATOM 4302 C C . ASP B 1 166 ? -20.87731 -35.84571 8.48327 1.000 25.36647 162 ASP B C 1
ATOM 4303 O O . ASP B 1 166 ? -20.85116 -35.98069 9.71219 1.000 24.64206 162 ASP B O 1
ATOM 4308 N N . LEU B 1 167 ? -21.38485 -34.75022 7.90210 1.000 23.24281 163 LEU B N 1
ATOM 4309 C CA . LEU B 1 167 ? -22.07066 -33.75504 8.72613 1.000 22.67447 163 LEU B CA 1
ATOM 4310 C C . LEU B 1 167 ? -23.24168 -34.39006 9.47310 1.000 24.08411 163 LEU B C 1
ATOM 4311 O O . LEU B 1 167 ? -23.42218 -34.17419 10.67924 1.000 21.74088 163 LEU B O 1
ATOM 4316 N N . ARG B 1 168 ? -24.03540 -35.20433 8.77349 1.000 23.62492 164 ARG B N 1
ATOM 4317 C CA . ARG B 1 168 ? -25.11275 -35.93145 9.44404 1.000 24.46324 164 ARG B CA 1
ATOM 4318 C C . ARG B 1 168 ? -24.57145 -36.80588 10.56022 1.000 23.40003 164 ARG B C 1
ATOM 4319 O O . ARG B 1 168 ? -25.14466 -36.85615 11.65385 1.000 23.00749 164 ARG B O 1
ATOM 4327 N N . VAL B 1 169 ? -23.46917 -37.50918 10.29939 1.000 24.99361 165 VAL B N 1
ATOM 4328 C CA . VAL B 1 169 ? -22.89492 -38.37988 11.31620 1.000 23.83999 165 VAL B CA 1
ATOM 4329 C C . VAL B 1 169 ? -22.52739 -37.57774 12.55944 1.000 26.11934 165 VAL B C 1
ATOM 4330 O O . VAL B 1 169 ? -22.79410 -38.00195 13.68984 1.000 23.41782 165 VAL B O 1
ATOM 4334 N N . GLN B 1 170 ? -21.92428 -36.39867 12.36897 1.000 24.63957 166 GLN B N 1
ATOM 4335 C CA . GLN B 1 170 ? -21.52060 -35.58396 13.51134 1.000 24.63044 166 GLN B CA 1
ATOM 4336 C C . GLN B 1 170 ? -22.72955 -35.01803 14.24713 1.000 21.80218 166 GLN B C 1
ATOM 4337 O O . GLN B 1 170 ? -22.72410 -34.93203 15.48008 1.000 24.38922 166 GLN B O 1
ATOM 4343 N N . LEU B 1 171 ? -23.76504 -34.60281 13.50824 1.000 19.20774 167 LEU B N 1
ATOM 4344 C CA . LEU B 1 171 ? -24.98177 -34.11554 14.15244 1.000 22.32754 167 LEU B CA 1
ATOM 4345 C C . LEU B 1 171 ? -25.64437 -35.22515 14.96069 1.000 25.92285 167 LEU B C 1
ATOM 4346 O O . LEU B 1 171 ? -26.11775 -34.99479 16.08022 1.000 25.49978 167 LEU B O 1
ATOM 4351 N N . GLU B 1 172 ? -25.66856 -36.44274 14.40476 1.000 24.80636 168 GLU B N 1
ATOM 4352 C CA . GLU B 1 172 ? -26.14866 -37.60860 15.14335 1.000 27.80024 168 GLU B CA 1
ATOM 4353 C C . GLU B 1 172 ? -25.34299 -37.83561 16.41393 1.000 28.07221 168 GLU B C 1
ATOM 4354 O O . GLU B 1 172 ? -25.91172 -38.10076 17.48090 1.000 27.41902 168 GLU B O 1
ATOM 4360 N N . GLN B 1 173 ? -24.01313 -37.73612 16.32042 1.000 25.63659 169 GLN B N 1
ATOM 4361 C CA . GLN B 1 173 ? -23.17544 -37.99604 17.48129 1.000 26.86054 169 GLN B CA 1
ATOM 4362 C C . GLN B 1 173 ? -23.33612 -36.90537 18.53115 1.000 26.72211 169 GLN B C 1
ATOM 4363 O O . GLN B 1 173 ? -23.39069 -37.19986 19.72939 1.000 27.70889 169 GLN B O 1
ATOM 4369 N N . ALA B 1 174 ? -23.41717 -35.63825 18.10324 1.000 22.16519 170 ALA B N 1
ATOM 4370 C CA . ALA B 1 174 ? -23.62358 -34.55475 19.05781 1.000 23.24327 170 ALA B CA 1
ATOM 4371 C C . ALA B 1 174 ? -24.96290 -34.70603 19.77235 1.000 22.77117 170 ALA B C 1
ATOM 4372 O O . ALA B 1 174 ? -25.07352 -34.41154 20.96817 1.000 23.42022 170 ALA B O 1
ATOM 4374 N N . ARG B 1 175 ? -25.98532 -35.17474 19.05342 1.000 23.81772 171 ARG B N 1
ATOM 4375 C CA . ARG B 1 175 ? -27.28036 -35.43148 19.67501 1.000 26.79179 171 ARG B CA 1
ATOM 4376 C C . ARG B 1 175 ? -27.17211 -36.57708 20.66711 1.000 27.60992 171 ARG B C 1
ATOM 4377 O O . ARG B 1 175 ? -27.63610 -36.46765 21.80689 1.000 28.09791 171 ARG B O 1
ATOM 4385 N N . ALA B 1 176 ? -26.52366 -37.67166 20.25400 1.000 26.88927 172 ALA B N 1
ATOM 4386 C CA . ALA B 1 176 ? -26.34249 -38.82045 21.13996 1.000 28.25305 172 ALA B CA 1
ATOM 4387 C C . ALA B 1 176 ? -25.56483 -38.43679 22.39229 1.000 30.31399 172 ALA B C 1
ATOM 4388 O O . ALA B 1 176 ? -25.84559 -38.94137 23.48811 1.000 28.08381 172 ALA B O 1
ATOM 4390 N N . ASP B 1 177 ? -24.59554 -37.52799 22.25202 1.000 24.54183 173 ASP B N 1
ATOM 4391 C CA . ASP B 1 177 ? -23.80323 -37.04376 23.37429 1.000 24.46297 173 ASP B CA 1
ATOM 4392 C C . ASP B 1 177 ? -24.57173 -36.08467 24.27012 1.000 23.42175 173 ASP B C 1
ATOM 4393 O O . ASP B 1 177 ? -24.05492 -35.69778 25.32141 1.000 25.87745 173 ASP B O 1
ATOM 4398 N N . GLY B 1 178 ? -25.78325 -35.69598 23.88964 1.000 23.35636 174 GLY B N 1
ATOM 4399 C CA . GLY B 1 178 ? -26.60655 -34.87254 24.75030 1.000 25.82422 174 GLY B CA 1
ATOM 4400 C C . GLY B 1 178 ? -26.43477 -33.38133 24.58149 1.000 25.64563 174 GLY B C 1
ATOM 4401 O O . GLY B 1 178 ? -26.65052 -32.63332 25.54119 1.000 23.39022 174 GLY B O 1
ATOM 4402 N N . ALA B 1 179 ? -26.06674 -32.92061 23.38839 1.000 25.27642 175 ALA B N 1
ATOM 4403 C CA . ALA B 1 179 ? -25.90360 -31.49015 23.16273 1.000 22.44026 175 ALA B CA 1
ATOM 4404 C C . ALA B 1 179 ? -27.19875 -30.75210 23.47899 1.000 22.86717 175 ALA B C 1
ATOM 4405 O O . ALA B 1 179 ? -28.29704 -31.24855 23.21928 1.000 24.46607 175 ALA B O 1
ATOM 4407 N N . ARG B 1 180 ? -27.05822 -29.57865 24.08848 1.000 24.15410 176 ARG B N 1
ATOM 4408 C CA . ARG B 1 180 ? -28.19738 -28.69044 24.30768 1.000 22.82286 176 ARG B CA 1
ATOM 4409 C C . ARG B 1 180 ? -28.51527 -27.93133 23.02248 1.000 23.67271 176 ARG B C 1
ATOM 4410 O O . ARG B 1 180 ? -29.51975 -28.20256 22.35692 1.000 22.61509 176 ARG B O 1
ATOM 4418 N N . TYR B 1 181 ? -27.65010 -26.99037 22.65232 1.000 21.26391 177 TYR B N 1
ATOM 4419 C CA . TYR B 1 181 ? -27.74882 -26.28231 21.38260 1.000 20.95033 177 TYR B CA 1
ATOM 4420 C C . TYR B 1 181 ? -26.56801 -26.67047 20.51118 1.000 23.46527 177 TYR B C 1
ATOM 4421 O O . TYR B 1 181 ? -25.46514 -26.88778 21.01619 1.000 20.73939 177 TYR B O 1
ATOM 4430 N N . THR B 1 182 ? -26.80136 -26.75821 19.20478 1.000 18.69124 178 THR B N 1
ATOM 4431 C CA . THR B 1 182 ? -25.77496 -27.18890 18.26753 1.000 20.88132 178 THR B CA 1
ATOM 4432 C C . THR B 1 182 ? -25.66029 -26.14476 17.16934 1.000 20.66001 178 THR B C 1
ATOM 4433 O O . THR B 1 182 ? -26.67733 -25.72608 16.60643 1.000 21.36683 178 THR B O 1
ATOM 4437 N N . LEU B 1 183 ? -24.42204 -25.71855 16.89119 1.000 20.01307 179 LEU B N 1
ATOM 4438 C CA . LEU B 1 183 ? -24.10805 -24.76081 15.83235 1.000 19.22472 179 LEU B CA 1
ATOM 4439 C C . LEU B 1 183 ? -23.22252 -25.45684 14.80805 1.000 20.44764 179 LEU B C 1
ATOM 4440 O O . LEU B 1 183 ? -22.09880 -25.85787 15.12552 1.000 18.66368 179 LEU B O 1
ATOM 4445 N N . VAL B 1 184 ? -23.73842 -25.62950 13.59379 1.000 16.34309 180 VAL B N 1
ATOM 4446 C CA . VAL B 1 184 ? -22.93441 -26.05611 12.45432 1.000 17.85741 180 VAL B CA 1
ATOM 4447 C C . VAL B 1 184 ? -22.30010 -24.80005 11.87250 1.000 19.06698 180 VAL B C 1
ATOM 4448 O O . VAL B 1 184 ? -23.00819 -23.82667 11.59172 1.000 17.73903 180 VAL B O 1
ATOM 4452 N N . PHE B 1 185 ? -20.97549 -24.80728 11.70022 1.000 18.54191 181 PHE B N 1
ATOM 4453 C CA . PHE B 1 185 ? -20.25809 -23.60977 11.27944 1.000 17.38435 181 PHE B CA 1
ATOM 4454 C C . PHE B 1 185 ? -19.24331 -23.93784 10.19787 1.000 18.33224 181 PHE B C 1
ATOM 4455 O O . PHE B 1 185 ? -18.48495 -24.89256 10.33144 1.000 16.38189 181 PHE B O 1
ATOM 4463 N N . SER B 1 186 ? -19.20394 -23.12118 9.13944 1.000 16.93099 182 SER B N 1
ATOM 4464 C CA . SER B 1 186 ? -18.31327 -23.39144 8.01409 1.000 15.82752 182 SER B CA 1
ATOM 4465 C C . SER B 1 186 ? -17.89738 -22.08384 7.34914 1.000 17.39978 182 SER B C 1
ATOM 4466 O O . SER B 1 186 ? -18.67629 -21.12914 7.31306 1.000 15.98268 182 SER B O 1
ATOM 4469 N N . ASP B 1 187 ? -16.67174 -22.04557 6.80457 1.000 18.28489 183 ASP B N 1
ATOM 4470 C CA . ASP B 1 187 ? -16.36668 -21.02800 5.80500 1.000 17.62985 183 ASP B CA 1
ATOM 4471 C C . ASP B 1 187 ? -17.45307 -21.08335 4.74728 1.000 19.70461 183 ASP B C 1
ATOM 4472 O O . ASP B 1 187 ? -17.89110 -22.16970 4.35540 1.000 18.02193 183 ASP B O 1
ATOM 4477 N N . GLY B 1 188 ? -17.87575 -19.91263 4.27233 1.000 19.94103 184 GLY B N 1
ATOM 4478 C CA . GLY B 1 188 ? -18.76878 -19.88659 3.12232 1.000 15.81694 184 GLY B CA 1
ATOM 4479 C C . GLY B 1 188 ? -18.04960 -20.25522 1.83903 1.000 20.48349 184 GLY B C 1
ATOM 4480 O O . GLY B 1 188 ? -18.55448 -21.04369 1.02821 1.000 20.92928 184 GLY B O 1
ATOM 4481 N N . VAL B 1 189 ? -16.86218 -19.68570 1.63713 1.000 19.45375 185 VAL B N 1
ATOM 4482 C CA . VAL B 1 189 ? -15.92663 -20.10761 0.60101 1.000 18.76610 185 VAL B CA 1
ATOM 4483 C C . VAL B 1 189 ? -14.58863 -20.40114 1.26486 1.000 20.79753 185 VAL B C 1
ATOM 4484 O O . VAL B 1 189 ? -14.09246 -19.59177 2.05823 1.000 20.63880 185 VAL B O 1
ATOM 4488 N N . PHE B 1 190 ? -14.00619 -21.55002 0.94363 1.000 22.02127 186 PHE B N 1
ATOM 4489 C CA . PHE B 1 190 ? -12.74490 -21.97233 1.54021 1.000 20.58099 186 PHE B CA 1
ATOM 4490 C C . PHE B 1 190 ? -11.57673 -21.44651 0.71630 1.000 25.06684 186 PHE B C 1
ATOM 4491 O O . PHE B 1 190 ? -11.50035 -21.69981 -0.48740 1.000 24.80046 186 PHE B O 1
ATOM 4499 N N . SER B 1 191 ? -10.65374 -20.74055 1.37107 1.000 24.31210 187 SER B N 1
ATOM 4500 C CA . SER B 1 191 ? -9.61487 -20.04067 0.61347 1.000 27.20952 187 SER B CA 1
ATOM 4501 C C . SER B 1 191 ? -8.59020 -20.98802 0.00194 1.000 30.95837 187 SER B C 1
ATOM 4502 O O . SER B 1 191 ? -7.99497 -20.66439 -1.03291 1.000 31.72786 187 SER B O 1
ATOM 4505 N N . MET B 1 192 ? -8.35735 -22.15201 0.60750 1.000 26.99483 188 MET B N 1
ATOM 4506 C CA . MET B 1 192 ? -7.29376 -23.00293 0.08309 1.000 28.80649 188 MET B CA 1
ATOM 4507 C C . MET B 1 192 ? -7.68945 -23.71528 -1.20201 1.000 30.67772 188 MET B C 1
ATOM 4508 O O . MET B 1 192 ? -6.81530 -23.99853 -2.02882 1.000 30.89534 188 MET B O 1
ATOM 4513 N N . ASP B 1 193 ? -8.97169 -24.04764 -1.38151 1.000 24.44046 189 ASP B N 1
ATOM 4514 C CA . ASP B 1 193 ? -9.39204 -24.74546 -2.59028 1.000 27.64060 189 ASP B CA 1
ATOM 4515 C C . ASP B 1 193 ? -10.49861 -24.03298 -3.35476 1.000 25.20003 189 ASP B C 1
ATOM 4516 O O . ASP B 1 193 ? -10.95090 -24.55426 -4.38183 1.000 28.54042 189 ASP B O 1
ATOM 4521 N N . GLY B 1 194 ? -10.93012 -22.85235 -2.90531 1.000 24.71653 190 GLY B N 1
ATOM 4522 C CA . GLY B 1 194 ? -11.97713 -22.11906 -3.58105 1.000 26.35088 190 GLY B CA 1
ATOM 4523 C C . GLY B 1 194 ? -13.33091 -22.78662 -3.60220 1.000 28.71871 190 GLY B C 1
ATOM 4524 O O . GLY B 1 194 ? -14.20520 -22.34050 -4.35259 1.000 29.83326 190 GLY B O 1
ATOM 4525 N N . THR B 1 195 ? -13.54344 -23.84077 -2.81302 1.000 21.07951 191 THR B N 1
ATOM 4526 C CA . THR B 1 195 ? -14.83197 -24.51949 -2.85191 1.000 23.31547 191 THR B CA 1
ATOM 4527 C C . THR B 1 195 ? -15.88670 -23.71235 -2.10834 1.000 24.05486 191 THR B C 1
ATOM 4528 O O . THR B 1 195 ? -15.58714 -22.96449 -1.17034 1.000 21.96029 191 THR B O 1
ATOM 4532 N N . VAL B 1 196 ? -17.13118 -23.87807 -2.54666 1.000 22.98982 192 VAL B N 1
ATOM 4533 C CA . VAL B 1 196 ? -18.28204 -23.15420 -2.01676 1.000 23.08708 192 VAL B CA 1
ATOM 4534 C C . VAL B 1 196 ? -19.06077 -24.10545 -1.12253 1.000 23.84546 192 VAL B C 1
ATOM 4535 O O . VAL B 1 196 ? -19.50013 -25.17374 -1.57083 1.000 20.63797 192 VAL B O 1
ATOM 4539 N N . ALA B 1 197 ? -19.23075 -23.72888 0.14220 1.000 21.24677 193 ALA B N 1
ATOM 4540 C CA . ALA B 1 197 ? -19.93425 -24.59879 1.07150 1.000 21.46353 193 ALA B CA 1
ATOM 4541 C C . ALA B 1 197 ? -21.34147 -24.89275 0.56702 1.000 23.07266 193 ALA B C 1
ATOM 4542 O O . ALA B 1 197 ? -21.99303 -24.05429 -0.06476 1.000 21.17183 193 ALA B O 1
ATOM 4544 N N . ARG B 1 198 ? -21.80890 -26.10708 0.85522 1.000 20.80451 194 ARG B N 1
ATOM 4545 C CA . ARG B 1 198 ? -23.10341 -26.58443 0.37071 1.000 22.10830 194 ARG B CA 1
ATOM 4546 C C . ARG B 1 198 ? -24.23677 -26.10027 1.28249 1.000 23.28391 194 ARG B C 1
ATOM 4547 O O . ARG B 1 198 ? -24.97935 -26.88187 1.87396 1.000 20.91044 194 ARG B O 1
ATOM 4555 N N . LEU B 1 199 ? -24.37874 -24.76955 1.35312 1.000 20.49554 195 LEU B N 1
ATOM 4556 C CA . LEU B 1 199 ? -25.21234 -24.15886 2.38511 1.000 18.71013 195 LEU B CA 1
ATOM 4557 C C . LEU B 1 199 ? -26.67509 -24.54815 2.26139 1.000 22.56815 195 LEU B C 1
ATOM 4558 O O . LEU B 1 199 ? -27.38689 -24.59693 3.27450 1.000 21.21822 195 LEU B O 1
ATOM 4563 N N . ASP B 1 200 ? -27.15811 -24.80348 1.03774 1.000 21.58182 196 ASP B N 1
ATOM 4564 C CA . ASP B 1 200 ? -28.54625 -25.22166 0.88912 1.000 23.51428 196 ASP B CA 1
ATOM 4565 C C . ASP B 1 200 ? -28.76894 -26.58597 1.53081 1.000 22.79785 196 ASP B C 1
ATOM 4566 O O . ASP B 1 200 ? -29.73552 -26.77935 2.27771 1.000 22.72023 196 ASP B O 1
ATOM 4571 N N . GLU B 1 201 ? -27.87508 -27.54043 1.25422 1.000 23.03653 197 GLU B N 1
ATOM 4572 C CA . GLU B 1 201 ? -27.96081 -28.84733 1.89048 1.000 24.33674 197 GLU B CA 1
ATOM 4573 C C . GLU B 1 201 ? -27.74910 -28.74118 3.39649 1.000 23.18112 197 GLU B C 1
ATOM 4574 O O . GLU B 1 201 ? -28.41251 -29.43516 4.17528 1.000 23.36461 197 GLU B O 1
ATOM 4580 N N . MET B 1 202 ? -26.83087 -27.87292 3.82498 1.000 21.88339 198 MET B N 1
ATOM 4581 C CA . MET B 1 202 ? -26.54836 -27.74701 5.25346 1.000 20.60167 198 MET B CA 1
ATOM 4582 C C . MET B 1 202 ? -27.73740 -27.16299 5.99876 1.000 20.28179 198 MET B C 1
ATOM 4583 O O . MET B 1 202 ? -28.05840 -27.60436 7.10779 1.000 20.87020 198 MET B O 1
ATOM 4588 N N . ARG B 1 203 ? -28.41066 -26.17744 5.40556 1.000 21.63110 199 ARG B N 1
ATOM 4589 C CA . ARG B 1 203 ? -29.61650 -25.64048 6.02324 1.000 22.31123 199 ARG B CA 1
ATOM 4590 C C . ARG B 1 203 ? -30.66617 -26.73197 6.19814 1.000 25.69871 199 ARG B C 1
ATOM 4591 O O . ARG B 1 203 ? -31.27961 -26.85426 7.26498 1.000 24.22988 199 ARG B O 1
ATOM 4599 N N . ALA B 1 204 ? -30.89725 -27.53334 5.15762 1.000 22.34211 200 ALA B N 1
ATOM 4600 C CA . ALA B 1 204 ? -31.90767 -28.58085 5.27510 1.000 25.77764 200 ALA B CA 1
ATOM 4601 C C . ALA B 1 204 ? -31.51569 -29.60296 6.33861 1.000 23.39942 200 ALA B C 1
ATOM 4602 O O . ALA B 1 204 ? -32.34732 -30.01100 7.15843 1.000 22.90248 200 ALA B O 1
ATOM 4604 N N . ILE B 1 205 ? -30.24298 -29.99456 6.36337 1.000 21.18039 201 ILE B N 1
ATOM 4605 C CA . ILE B 1 205 ? -29.76308 -30.95463 7.35052 1.000 21.63411 201 ILE B CA 1
ATOM 4606 C C . ILE B 1 205 ? -29.81983 -30.35525 8.75053 1.000 23.16247 201 ILE B C 1
ATOM 4607 O O . ILE B 1 205 ? -30.19931 -31.02689 9.72007 1.000 22.67499 201 ILE B O 1
ATOM 4612 N N . CYS B 1 206 ? -29.45636 -29.07995 8.87960 1.000 20.35449 202 CYS B N 1
ATOM 4613 C CA . CYS B 1 206 ? -29.56970 -28.41694 10.17229 1.000 22.73074 202 CYS B CA 1
ATOM 4614 C C . CYS B 1 206 ? -31.01270 -28.43611 10.66118 1.000 21.24118 202 CYS B C 1
ATOM 4615 O O . CYS B 1 206 ? -31.28321 -28.75199 11.82446 1.000 23.44629 202 CYS B O 1
ATOM 4618 N N . ASP B 1 207 ? -31.95794 -28.11886 9.77295 1.000 22.34426 203 ASP B N 1
ATOM 4619 C CA . ASP B 1 207 ? -33.36496 -28.08329 10.16643 1.000 24.21602 203 ASP B CA 1
ATOM 4620 C C . ASP B 1 207 ? -33.83318 -29.43837 10.68180 1.000 27.92017 203 ASP B C 1
ATOM 4621 O O . ASP B 1 207 ? -34.65226 -29.50356 11.60665 1.000 26.79783 203 ASP B O 1
ATOM 4626 N N . GLU B 1 208 ? -33.33137 -30.52994 10.08734 1.000 24.09435 204 GLU B N 1
ATOM 4627 C CA . GLU B 1 208 ? -33.69582 -31.87155 10.53981 1.000 25.06656 204 GLU B CA 1
ATOM 4628 C C . GLU B 1 208 ? -33.31294 -32.09801 11.99409 1.000 29.00259 204 GLU B C 1
ATOM 4629 O O . GLU B 1 208 ? -34.02357 -32.80557 12.71919 1.000 27.82287 204 GLU B O 1
ATOM 4635 N N . TYR B 1 209 ? -32.19508 -31.52330 12.43732 1.000 23.22460 205 TYR B N 1
ATOM 4636 C CA . TYR B 1 209 ? -31.71130 -31.73453 13.79584 1.000 23.89564 205 TYR B CA 1
ATOM 4637 C C . TYR B 1 209 ? -31.98885 -30.55401 14.71263 1.000 26.90809 205 TYR B C 1
ATOM 4638 O O . TYR B 1 209 ? -31.61845 -30.60103 15.89260 1.000 26.10382 205 TYR B O 1
ATOM 4647 N N . GLY B 1 210 ? -32.67133 -29.52061 14.22132 1.000 22.75933 206 GLY B N 1
ATOM 4648 C CA . GLY B 1 210 ? -32.88487 -28.34306 15.03989 1.000 23.37558 206 GLY B CA 1
ATOM 4649 C C . GLY B 1 210 ? -31.62660 -27.55125 15.28675 1.000 22.27461 206 GLY B C 1
ATOM 4650 O O . GLY B 1 210 ? -31.54731 -26.81431 16.27466 1.000 22.69859 206 GLY B O 1
ATOM 4651 N N . ALA B 1 211 ? -30.63614 -27.68021 14.41039 1.000 21.46187 207 ALA B N 1
ATOM 4652 C CA . ALA B 1 211 ? -29.34120 -27.05288 14.61846 1.000 21.65324 207 ALA B CA 1
ATOM 4653 C C . ALA B 1 211 ? -29.31129 -25.63517 14.04115 1.000 21.45359 207 ALA B C 1
ATOM 4654 O O . ALA B 1 211 ? -30.10175 -25.27499 13.16949 1.000 20.44066 207 ALA B O 1
ATOM 4656 N N . LEU B 1 212 ? -28.39886 -24.81894 14.56877 1.000 18.24642 208 LEU B N 1
ATOM 4657 C CA . LEU B 1 212 ? -28.11094 -23.49634 14.03220 1.000 17.98419 208 LEU B CA 1
ATOM 4658 C C . LEU B 1 212 ? -27.08727 -23.60730 12.90503 1.000 17.60293 208 LEU B C 1
ATOM 4659 O O . LEU B 1 212 ? -26.28999 -24.53957 12.85556 1.000 19.08654 208 LEU B O 1
ATOM 4664 N N . LEU B 1 213 ? -27.09017 -22.62547 12.00746 1.000 17.24408 209 LEU B N 1
ATOM 4665 C CA . LEU B 1 213 ? -26.15106 -22.63037 10.88717 1.000 19.00079 209 LEU B CA 1
ATOM 4666 C C . LEU B 1 213 ? -25.43140 -21.28999 10.81816 1.000 18.02748 209 LEU B C 1
ATOM 4667 O O . LEU B 1 213 ? -26.07414 -20.23347 10.74095 1.000 16.93259 209 LEU B O 1
ATOM 4672 N N . GLY B 1 214 ? -24.10622 -21.33256 10.88058 1.000 19.25679 210 GLY B N 1
ATOM 4673 C CA . GLY B 1 214 ? -23.30462 -20.12855 10.83374 1.000 16.32611 210 GLY B CA 1
ATOM 4674 C C . GLY B 1 214 ? -22.23668 -20.26615 9.76821 1.000 18.92273 210 GLY B C 1
ATOM 4675 O O . GLY B 1 214 ? -21.77445 -21.36783 9.45935 1.000 16.93200 210 GLY B O 1
ATOM 4676 N N . ILE B 1 215 ? -21.88440 -19.12880 9.16581 1.000 17.08207 211 ILE B N 1
ATOM 4677 C CA . ILE B 1 215 ? -20.91715 -19.11513 8.07621 1.000 18.71252 211 ILE B CA 1
ATOM 4678 C C . ILE B 1 215 ? -19.96456 -17.93926 8.23219 1.000 18.42494 211 ILE B C 1
ATOM 4679 O O . ILE B 1 215 ? -20.30877 -16.89220 8.79673 1.000 16.78964 211 ILE B O 1
ATOM 4684 N N . ASP B 1 216 ? -18.75526 -18.12719 7.70629 1.000 16.09555 212 ASP B N 1
ATOM 4685 C CA . ASP B 1 216 ? -17.71325 -17.11178 7.67785 1.000 18.71779 212 ASP B CA 1
ATOM 4686 C C . ASP B 1 216 ? -17.56925 -16.69786 6.22000 1.000 20.03224 212 ASP B C 1
ATOM 4687 O O . ASP B 1 216 ? -17.10011 -17.48829 5.39152 1.000 19.38800 212 ASP B O 1
ATOM 4692 N N . GLU B 1 217 ? -17.95308 -15.45776 5.91051 1.000 15.87689 213 GLU B N 1
ATOM 4693 C CA . GLU B 1 217 ? -18.16533 -15.03527 4.52849 1.000 19.26176 213 GLU B CA 1
ATOM 4694 C C . GLU B 1 217 ? -17.00791 -14.20394 3.95557 1.000 18.97376 213 GLU B C 1
ATOM 4695 O O . GLU B 1 217 ? -17.18648 -13.51547 2.94427 1.000 18.70643 213 GLU B O 1
ATOM 4701 N N . CYS B 1 218 ? -15.81604 -14.30314 4.53854 1.000 18.19436 214 CYS B N 1
ATOM 4702 C CA . CYS B 1 218 ? -14.73681 -13.38427 4.16613 1.000 18.98291 214 CYS B CA 1
ATOM 4703 C C . CYS B 1 218 ? -14.39821 -13.45120 2.68124 1.000 16.99720 214 CYS B C 1
ATOM 4704 O O . CYS B 1 218 ? -14.12118 -12.41939 2.05723 1.000 17.59804 214 CYS B O 1
ATOM 4707 N N . HIS B 1 219 ? -14.40082 -14.64588 2.09739 1.000 18.34792 215 HIS B N 1
ATOM 4708 C CA . HIS B 1 219 ? -14.12772 -14.76138 0.67149 1.000 19.27901 215 HIS B CA 1
ATOM 4709 C C . HIS B 1 219 ? -15.40902 -14.83184 -0.14988 1.000 20.78605 215 HIS B C 1
ATOM 4710 O O . HIS B 1 219 ? -15.43589 -15.48906 -1.19602 1.000 21.68152 215 HIS B O 1
ATOM 4717 N N . ALA B 1 220 ? -16.47326 -14.15102 0.29487 1.000 20.85577 216 ALA B N 1
ATOM 4718 C CA . ALA B 1 220 ? -17.75085 -14.19535 -0.41452 1.000 20.40512 216 ALA B CA 1
ATOM 4719 C C . ALA B 1 220 ? -18.47918 -12.85616 -0.43047 1.000 21.70772 216 ALA B C 1
ATOM 4720 O O . ALA B 1 220 ? -19.06965 -12.49025 -1.44900 1.000 20.77248 216 ALA B O 1
ATOM 4722 N N . THR B 1 221 ? -18.48627 -12.12860 0.68905 1.000 18.73439 217 THR B N 1
ATOM 4723 C CA . THR B 1 221 ? -19.29671 -10.92194 0.73459 1.000 18.68865 217 THR B CA 1
ATOM 4724 C C . THR B 1 221 ? -18.83958 -9.93006 -0.32223 1.000 18.24668 217 THR B C 1
ATOM 4725 O O . THR B 1 221 ? -17.64964 -9.63178 -0.43985 1.000 20.22599 217 THR B O 1
ATOM 4729 N N . GLY B 1 222 ? -19.79972 -9.42950 -1.10306 1.000 20.19595 218 GLY B N 1
ATOM 4730 C CA . GLY B 1 222 ? -19.55163 -8.45288 -2.14210 1.000 20.64517 218 GLY B CA 1
ATOM 4731 C C . GLY B 1 222 ? -19.72994 -8.99632 -3.55084 1.000 21.88030 218 GLY B C 1
ATOM 4732 O O . GLY B 1 222 ? -20.04795 -8.22683 -4.46602 1.000 23.38166 218 GLY B O 1
ATOM 4733 N N . PHE B 1 223 ? -19.51366 -10.29568 -3.75078 1.000 21.35745 219 PHE B N 1
ATOM 4734 C CA . PHE B 1 223 ? -19.48098 -10.81877 -5.11663 1.000 24.14861 219 PHE B CA 1
ATOM 4735 C C . PHE B 1 223 ? -20.06403 -12.21239 -5.28604 1.000 24.04265 219 PHE B C 1
ATOM 4736 O O . PHE B 1 223 ? -20.35883 -12.58811 -6.42423 1.000 24.51309 219 PHE B O 1
ATOM 4744 N N . MET B 1 224 ? -20.25516 -12.99565 -4.22892 1.000 19.39941 220 MET B N 1
ATOM 4745 C CA . MET B 1 224 ? -20.97546 -14.25564 -4.35400 1.000 20.24172 220 MET B CA 1
ATOM 4746 C C . MET B 1 224 ? -22.48094 -13.99857 -4.37795 1.000 23.67260 220 MET B C 1
ATOM 4747 O O . MET B 1 224 ? -22.99269 -13.14466 -3.65091 1.000 24.18649 220 MET B O 1
ATOM 4752 N N . GLY B 1 225 ? -23.19055 -14.73914 -5.22413 1.000 23.40693 221 GLY B N 1
ATOM 4753 C CA . GLY B 1 225 ? -24.59934 -14.49056 -5.44458 1.000 25.06642 221 GLY B CA 1
ATOM 4754 C C . GLY B 1 225 ? -24.81228 -13.43352 -6.51681 1.000 23.88238 221 GLY B C 1
ATOM 4755 O O . GLY B 1 225 ? -23.91795 -12.67020 -6.86367 1.000 23.97843 221 GLY B O 1
ATOM 4756 N N . GLN B 1 226 ? -26.03080 -13.41403 -7.05811 1.000 27.54975 222 GLN B N 1
ATOM 4757 C CA . GLN B 1 226 ? -26.34046 -12.53098 -8.18304 1.000 32.55387 222 GLN B CA 1
ATOM 4758 C C . GLN B 1 226 ? -26.12288 -11.06480 -7.83152 1.000 32.47349 222 GLN B C 1
ATOM 4759 O O . GLN B 1 226 ? -25.60897 -10.29223 -8.65012 1.000 29.14232 222 GLN B O 1
ATOM 4765 N N . ARG B 1 227 ? -26.56148 -10.65123 -6.64416 1.000 23.28685 223 ARG B N 1
ATOM 4766 C CA . ARG B 1 227 ? -26.36630 -9.29017 -6.16299 1.000 25.40084 223 ARG B CA 1
ATOM 4767 C C . ARG B 1 227 ? -25.14656 -9.15976 -5.25868 1.000 26.20629 223 ARG B C 1
ATOM 4768 O O . ARG B 1 227 ? -24.94381 -8.09690 -4.66135 1.000 24.78766 223 ARG B O 1
ATOM 4776 N N . GLY B 1 228 ? -24.33342 -10.20716 -5.15217 1.000 25.66921 224 GLY B N 1
ATOM 4777 C CA . GLY B 1 228 ? -23.08096 -10.10762 -4.42176 1.000 23.49502 224 GLY B CA 1
ATOM 4778 C C . GLY B 1 228 ? -23.24658 -10.12154 -2.92478 1.000 20.52610 224 GLY B C 1
ATOM 4779 O O . GLY B 1 228 ? -22.33903 -9.69497 -2.20163 1.000 20.40773 224 GLY B O 1
ATOM 4780 N N . ARG B 1 229 ? -24.38270 -10.60583 -2.42978 1.000 19.68611 225 ARG B N 1
ATOM 4781 C CA . ARG B 1 229 ? -24.61609 -10.56491 -0.99398 1.000 19.54349 225 ARG B CA 1
ATOM 4782 C C . ARG B 1 229 ? -23.88066 -11.67471 -0.25046 1.000 20.60233 225 ARG B C 1
ATOM 4783 O O . ARG B 1 229 ? -23.59969 -11.51550 0.94392 1.000 18.28570 225 ARG B O 1
ATOM 4791 N N . GLY B 1 230 ? -23.57272 -12.78954 -0.89992 1.000 19.10357 226 GLY B N 1
ATOM 4792 C CA . GLY B 1 230 ? -22.75590 -13.81060 -0.26579 1.000 19.77426 226 GLY B CA 1
ATOM 4793 C C . GLY B 1 230 ? -23.09991 -15.21025 -0.74256 1.000 18.79185 226 GLY B C 1
ATOM 4794 O O . GLY B 1 230 ? -23.95968 -15.41158 -1.59142 1.000 20.28207 226 GLY B O 1
ATOM 4795 N N . THR B 1 231 ? -22.39649 -16.18487 -0.14779 1.000 19.02803 227 THR B N 1
ATOM 4796 C CA . THR B 1 231 ? -22.61660 -17.59967 -0.46193 1.000 17.53805 227 THR B CA 1
ATOM 4797 C C . THR B 1 231 ? -24.05993 -18.00464 -0.19848 1.000 20.75940 227 THR B C 1
ATOM 4798 O O . THR B 1 231 ? -24.62702 -18.83634 -0.92137 1.000 19.08080 227 THR B O 1
ATOM 4802 N N . HIS B 1 232 ? -24.66722 -17.43237 0.84286 1.000 18.75810 228 HIS B N 1
ATOM 4803 C CA . HIS B 1 232 ? -26.03549 -17.79113 1.17360 1.000 20.01152 228 HIS B CA 1
ATOM 4804 C C . HIS B 1 232 ? -26.99000 -17.35795 0.06837 1.000 22.28003 228 HIS B C 1
ATOM 4805 O O . HIS B 1 232 ? -27.90567 -18.10939 -0.29245 1.000 22.84605 228 HIS B O 1
ATOM 4812 N N . GLU B 1 233 ? -26.76142 -16.18248 -0.52512 1.000 20.12743 229 GLU B N 1
ATOM 4813 C CA . GLU B 1 233 ? -27.54313 -15.80291 -1.70436 1.000 21.50709 229 GLU B CA 1
ATOM 4814 C C . GLU B 1 233 ? -27.30842 -16.77826 -2.85572 1.000 19.33504 229 GLU B C 1
ATOM 4815 O O . GLU B 1 233 ? -28.25712 -17.22248 -3.51829 1.000 22.24808 229 GLU B O 1
ATOM 4821 N N . ALA B 1 234 ? -26.04537 -17.09936 -3.12557 1.000 19.38218 230 ALA B N 1
ATOM 4822 C CA . ALA B 1 234 ? -25.72909 -18.03061 -4.20482 1.000 21.10163 230 ALA B CA 1
ATOM 4823 C C . ALA B 1 234 ? -26.40217 -19.38310 -3.99434 1.000 25.28897 230 ALA B C 1
ATOM 4824 O O . ALA B 1 234 ? -26.85597 -20.02150 -4.95317 1.000 22.18416 230 ALA B O 1
ATOM 4826 N N . ARG B 1 235 ? -26.47487 -19.84204 -2.75546 1.000 17.27938 231 ARG B N 1
ATOM 4827 C CA . ARG B 1 235 ? -27.05783 -21.14848 -2.47056 1.000 20.57985 231 ARG B CA 1
ATOM 4828 C C . ARG B 1 235 ? -28.55724 -21.09300 -2.20394 1.000 21.22321 231 ARG B C 1
ATOM 4829 O O . ARG B 1 235 ? -29.14541 -22.12130 -1.85230 1.000 22.65076 231 ARG B O 1
ATOM 4837 N N . GLY B 1 236 ? -29.19005 -19.93046 -2.35022 1.000 20.95126 232 GLY B N 1
ATOM 4838 C CA . GLY B 1 236 ? -30.62914 -19.85077 -2.18792 1.000 22.05533 232 GLY B CA 1
ATOM 4839 C C . GLY B 1 236 ? -31.13058 -19.89275 -0.76983 1.000 23.84157 232 GLY B C 1
ATOM 4840 O O . GLY B 1 236 ? -32.29635 -20.24158 -0.54222 1.000 20.71876 232 GLY B O 1
ATOM 4841 N N . VAL B 1 237 ? -30.29617 -19.52929 0.20097 1.000 24.21481 233 VAL B N 1
ATOM 4842 C CA . VAL B 1 237 ? -30.72631 -19.51424 1.59016 1.000 21.14115 233 VAL B CA 1
ATOM 4843 C C . VAL B 1 237 ? -30.47733 -18.13736 2.19372 1.000 21.41302 233 VAL B C 1
ATOM 4844 O O . VAL B 1 237 ? -30.18859 -18.01956 3.39132 1.000 20.20874 233 VAL B O 1
ATOM 4848 N N . PHE B 1 238 ? -30.57407 -17.08840 1.36962 1.000 23.85788 234 PHE B N 1
ATOM 4849 C CA . PHE B 1 238 ? -30.53995 -15.72463 1.88661 1.000 22.62513 234 PHE B CA 1
ATOM 4850 C C . PHE B 1 238 ? -31.65587 -15.54785 2.90538 1.000 23.76041 234 PHE B C 1
ATOM 4851 O O . PHE B 1 238 ? -32.78957 -15.98849 2.68233 1.000 23.62736 234 PHE B O 1
ATOM 4859 N N . GLY B 1 239 ? -31.32643 -14.94081 4.04475 1.000 22.85688 235 GLY B N 1
ATOM 4860 C CA . GLY B 1 239 ? -32.28324 -14.78522 5.11967 1.000 21.47919 235 GLY B CA 1
ATOM 4861 C C . GLY B 1 239 ? -32.53367 -16.02952 5.94533 1.000 22.81541 235 GLY B C 1
ATOM 4862 O O . GLY B 1 239 ? -33.38952 -15.99658 6.83550 1.000 20.66819 235 GLY B O 1
ATOM 4863 N N . LYS B 1 240 ? -31.83315 -17.13072 5.67331 1.000 21.35582 236 LYS B N 1
ATOM 4864 C CA . LYS B 1 240 ? -32.00288 -18.36566 6.43432 1.000 22.49745 236 LYS B CA 1
ATOM 4865 C C . LYS B 1 240 ? -30.70453 -18.80657 7.10446 1.000 20.22788 236 LYS B C 1
ATOM 4866 O O . LYS B 1 240 ? -30.46299 -20.00677 7.26926 1.000 23.30832 236 LYS B O 1
ATOM 4872 N N . ILE B 1 241 ? -29.85196 -17.85322 7.46512 1.000 19.85495 237 ILE B N 1
ATOM 4873 C CA . ILE B 1 241 ? -28.57718 -18.12268 8.12774 1.000 16.32246 237 ILE B CA 1
ATOM 4874 C C . ILE B 1 241 ? -28.63753 -17.56713 9.54446 1.000 17.59362 237 ILE B C 1
ATOM 4875 O O . ILE B 1 241 ? -28.97964 -16.39598 9.74446 1.000 21.12248 237 ILE B O 1
ATOM 4880 N N . ASP B 1 242 ? -28.24792 -18.37921 10.52536 1.000 16.05074 238 ASP B N 1
ATOM 4881 C CA . ASP B 1 242 ? -28.29894 -17.89013 11.89682 1.000 17.21617 238 ASP B CA 1
ATOM 4882 C C . ASP B 1 242 ? -27.20309 -16.86654 12.16755 1.000 17.46686 238 ASP B C 1
ATOM 4883 O O . ASP B 1 242 ? -27.46356 -15.80054 12.73673 1.000 19.38559 238 ASP B O 1
ATOM 4888 N N . ILE B 1 243 ? -25.97539 -17.15133 11.75022 1.000 16.73204 239 ILE B N 1
ATOM 4889 C CA . ILE B 1 243 ? -24.83907 -16.29847 12.08373 1.000 15.83451 239 ILE B CA 1
ATOM 4890 C C . ILE B 1 243 ? -23.96230 -16.13993 10.85223 1.000 16.97782 239 ILE B C 1
ATOM 4891 O O . ILE B 1 243 ? -23.63360 -17.12686 10.18859 1.000 18.79598 239 ILE B O 1
ATOM 4896 N N . ILE B 1 244 ? -23.60881 -14.89837 10.53142 1.000 14.93005 240 ILE B N 1
ATOM 4897 C CA . ILE B 1 244 ? -22.61735 -14.59628 9.50959 1.000 16.72738 240 ILE B CA 1
ATOM 4898 C C . ILE B 1 244 ? -21.49959 -13.82215 10.17971 1.000 17.47283 240 ILE B C 1
ATOM 4899 O O . ILE B 1 244 ? -21.74562 -12.76854 10.77317 1.000 17.49758 240 ILE B O 1
ATOM 4904 N N . THR B 1 245 ? -20.27469 -14.31656 10.06185 1.000 17.07705 241 THR B N 1
ATOM 4905 C CA . THR B 1 245 ? -19.11503 -13.50805 10.38134 1.000 18.69778 241 THR B CA 1
ATOM 4906 C C . THR B 1 245 ? -18.41333 -13.13987 9.08177 1.000 16.98818 241 THR B C 1
ATOM 4907 O O . THR B 1 245 ? -18.53279 -13.83942 8.06676 1.000 18.56799 241 THR B O 1
ATOM 4911 N N . GLY B 1 246 ? -17.73013 -12.00760 9.09900 1.000 17.03458 242 GLY B N 1
ATOM 4912 C CA . GLY B 1 246 ? -17.12477 -11.56220 7.86041 1.000 17.56671 242 GLY B CA 1
ATOM 4913 C C . GLY B 1 246 ? -16.18081 -10.40884 8.08122 1.000 16.10982 242 GLY B C 1
ATOM 4914 O O . GLY B 1 246 ? -16.01340 -9.90060 9.19728 1.000 18.08677 242 GLY B O 1
ATOM 4915 N N . THR B 1 247 ? -15.57490 -9.98914 6.97843 1.000 17.22713 243 THR B N 1
ATOM 4916 C CA . THR B 1 247 ? -14.52504 -8.99338 6.98938 1.000 15.68578 243 THR B CA 1
ATOM 4917 C C . THR B 1 247 ? -14.88370 -7.82877 6.07656 1.000 18.39216 243 THR B C 1
ATOM 4918 O O . THR B 1 247 ? -15.61576 -7.98861 5.09862 1.000 18.19754 243 THR B O 1
ATOM 4922 N N . LEU B 1 248 ? -14.38409 -6.64884 6.43105 1.000 18.04110 244 LEU B N 1
ATOM 4923 C CA . LEU B 1 248 ? -14.33375 -5.51476 5.51790 1.000 17.07566 244 LEU B CA 1
ATOM 4924 C C . LEU B 1 248 ? -13.00432 -5.44001 4.78441 1.000 18.81442 244 LEU B C 1
ATOM 4925 O O . LEU B 1 248 ? -12.83551 -4.56852 3.92618 1.000 21.44302 244 LEU B O 1
ATOM 4930 N N . GLY B 1 249 ? -12.06869 -6.33544 5.10477 1.000 20.29339 245 GLY B N 1
ATOM 4931 C CA . GLY B 1 249 ? -10.70397 -6.25755 4.61073 1.000 18.04621 245 GLY B CA 1
ATOM 4932 C C . GLY B 1 249 ? -10.39102 -7.02084 3.34015 1.000 20.54933 245 GLY B C 1
ATOM 4933 O O . GLY B 1 249 ? -9.23061 -7.08454 2.93130 1.000 20.29396 245 GLY B O 1
ATOM 4958 N N . ALA B 1 251 ? -13.11264 -8.16579 -0.17269 1.000 19.59523 247 ALA B N 1
ATOM 4959 C CA . ALA B 1 251 ? -13.81010 -7.50678 -1.27884 1.000 20.05619 247 ALA B CA 1
ATOM 4960 C C . ALA B 1 251 ? -14.36930 -6.11749 -0.91573 1.000 20.79229 247 ALA B C 1
ATOM 4961 O O . ALA B 1 251 ? -14.52664 -5.26277 -1.78691 1.000 22.53444 247 ALA B O 1
ATOM 4963 N N . LEU B 1 252 ? -14.67451 -5.87437 0.36165 1.000 20.62291 248 LEU B N 1
ATOM 4964 C CA . LEU B 1 252 ? -15.43293 -4.68496 0.73149 1.000 19.89070 248 LEU B CA 1
ATOM 4965 C C . LEU B 1 252 ? -14.55637 -3.48040 1.06223 1.000 24.07552 248 LEU B C 1
ATOM 4966 O O . LEU B 1 252 ? -15.00233 -2.59365 1.80451 1.000 23.67458 248 LEU B O 1
ATOM 4971 N N . GLY B 1 253 ? -13.32623 -3.42930 0.55401 1.000 21.97054 249 GLY B N 1
ATOM 4972 C CA . GLY B 1 253 ? -12.51966 -2.22856 0.71774 1.000 24.40377 249 GLY B CA 1
ATOM 4973 C C . GLY B 1 253 ? -11.06798 -2.47652 1.06228 1.000 23.85818 249 GLY B C 1
ATOM 4974 O O . GLY B 1 253 ? -10.18622 -1.72375 0.64163 1.000 23.41982 249 GLY B O 1
ATOM 4975 N N . GLY B 1 254 ? -10.79722 -3.51663 1.84683 1.000 19.82777 250 GLY B N 1
ATOM 4976 C CA . GLY B 1 254 ? -9.43522 -3.96481 2.03322 1.000 20.24590 250 GLY B CA 1
ATOM 4977 C C . GLY B 1 254 ? -8.64019 -3.27639 3.11910 1.000 21.66359 250 GLY B C 1
ATOM 4978 O O . GLY B 1 254 ? -7.45344 -3.58436 3.27677 1.000 20.55918 250 GLY B O 1
ATOM 4979 N N . ALA B 1 255 ? -9.24587 -2.37921 3.89335 1.000 20.10287 251 ALA B N 1
ATOM 4980 C CA . ALA B 1 255 ? -8.47961 -1.64565 4.89661 1.000 19.74525 251 ALA B CA 1
ATOM 4981 C C . ALA B 1 255 ? -8.43282 -2.39651 6.22351 1.000 20.32651 251 ALA B C 1
ATOM 4982 O O . ALA B 1 255 ? -7.35858 -2.80485 6.68126 1.000 23.94627 251 ALA B O 1
ATOM 4984 N N . SER B 1 256 ? -9.58486 -2.57372 6.84752 1.000 20.90252 252 SER B N 1
ATOM 4985 C CA . SER B 1 256 ? -9.66902 -3.21785 8.15337 1.000 22.77785 252 SER B CA 1
ATOM 4986 C C . SER B 1 256 ? -11.14373 -3.36404 8.49992 1.000 21.12358 252 SER B C 1
ATOM 4987 O O . SER B 1 256 ? -12.01894 -2.89519 7.76616 1.000 17.60684 252 SER B O 1
ATOM 4990 N N . GLY B 1 257 ? -11.41007 -4.02889 9.62369 1.000 21.66622 253 GLY B N 1
ATOM 4991 C CA . GLY B 1 257 ? -12.76314 -4.18938 10.11708 1.000 17.84063 253 GLY B CA 1
ATOM 4992 C C . GLY B 1 257 ? -13.34766 -5.56322 9.81784 1.000 18.64855 253 GLY B C 1
ATOM 4993 O O . GLY B 1 257 ? -12.93014 -6.27432 8.89549 1.000 18.62784 253 GLY B O 1
ATOM 4994 N N . GLY B 1 258 ? -14.34731 -5.92402 10.61182 1.000 18.50243 254 GLY B N 1
ATOM 4995 C CA . GLY B 1 258 ? -15.06617 -7.16762 10.45615 1.000 18.97018 254 GLY B CA 1
ATOM 4996 C C . GLY B 1 258 ? -16.39083 -7.05609 11.17440 1.000 17.75811 254 GLY B C 1
ATOM 4997 O O . GLY B 1 258 ? -16.75878 -5.98725 11.65493 1.000 15.55249 254 GLY B O 1
ATOM 4998 N N . PHE B 1 259 ? -17.11276 -8.16970 11.25557 1.000 15.59846 255 PHE B N 1
ATOM 4999 C CA . PHE B 1 259 ? -18.48051 -8.04682 11.75392 1.000 16.95745 255 PHE B CA 1
ATOM 5000 C C . PHE B 1 259 ? -19.06513 -9.41944 12.02189 1.000 17.76399 255 PHE B C 1
ATOM 5001 O O . PHE B 1 259 ? -18.64205 -10.42559 11.45127 1.000 17.13920 255 PHE B O 1
ATOM 5009 N N . THR B 1 260 ? -20.06861 -9.42865 12.88495 1.000 16.72501 256 THR B N 1
ATOM 5010 C CA . THR B 1 260 ? -20.94698 -10.56944 13.08359 1.000 18.42089 256 THR B CA 1
ATOM 5011 C C . THR B 1 260 ? -22.36383 -10.08099 12.85989 1.000 16.97166 256 THR B C 1
ATOM 5012 O O . THR B 1 260 ? -22.74238 -9.02722 13.37829 1.000 18.00883 256 THR B O 1
ATOM 5016 N N . SER B 1 261 ? -23.12204 -10.81893 12.05962 1.000 17.22893 257 SER B N 1
ATOM 5017 C CA . SER B 1 261 ? -24.48962 -10.45253 11.69929 1.000 17.31623 257 SER B CA 1
ATOM 5018 C C . SER B 1 261 ? -25.40348 -11.61309 12.05505 1.000 15.65170 257 SER B C 1
ATOM 5019 O O . SER B 1 261 ? -25.09450 -12.76173 11.72373 1.000 16.56328 257 SER B O 1
ATOM 5022 N N . ALA B 1 262 ? -26.52332 -11.32222 12.71563 1.000 16.74096 258 ALA B N 1
ATOM 5023 C CA . ALA B 1 262 ? -27.36218 -12.37344 13.29364 1.000 16.79442 258 ALA B CA 1
ATOM 5024 C C . ALA B 1 262 ? -28.70477 -11.76779 13.72128 1.000 18.49755 258 ALA B C 1
ATOM 5025 O O . ALA B 1 262 ? -29.01297 -10.60812 13.41546 1.000 17.95062 258 ALA B O 1
ATOM 5027 N N . ARG B 1 263 ? -29.50363 -12.55869 14.44350 1.000 19.61892 259 ARG B N 1
ATOM 5028 C CA . ARG B 1 263 ? -30.71919 -12.02862 15.05037 1.000 18.37958 259 ARG B CA 1
ATOM 5029 C C . ARG B 1 263 ? -30.35704 -10.97788 16.09193 1.000 18.94428 259 ARG B C 1
ATOM 5030 O O . ARG B 1 263 ? -29.23713 -10.94039 16.61628 1.000 17.69928 259 ARG B O 1
ATOM 5038 N N . LYS B 1 264 ? -31.31832 -10.10577 16.38707 1.000 19.91161 260 LYS B N 1
ATOM 5039 C CA . LYS B 1 264 ? -30.98352 -8.95213 17.20963 1.000 19.64857 260 LYS B CA 1
ATOM 5040 C C . LYS B 1 264 ? -30.56676 -9.36107 18.61270 1.000 18.29156 260 LYS B C 1
ATOM 5041 O O . LYS B 1 264 ? -29.71259 -8.69942 19.20568 1.000 18.44522 260 LYS B O 1
ATOM 5047 N N . GLU B 1 265 ? -31.12593 -10.45388 19.15519 1.000 16.71619 261 GLU B N 1
ATOM 5048 C CA . GLU B 1 265 ? -30.74226 -10.84663 20.51078 1.000 17.49035 261 GLU B CA 1
ATOM 5049 C C . GLU B 1 265 ? -29.32109 -11.39419 20.56260 1.000 19.92967 261 GLU B C 1
ATOM 5050 O O . GLU B 1 265 ? -28.63513 -11.22607 21.57716 1.000 18.01854 261 GLU B O 1
ATOM 5056 N N . VAL B 1 266 ? -28.86980 -12.06675 19.50321 1.000 18.06166 262 VAL B N 1
ATOM 5057 C CA . VAL B 1 266 ? -27.49347 -12.55595 19.48720 1.000 20.67557 262 VAL B CA 1
ATOM 5058 C C . VAL B 1 266 ? -26.53050 -11.37546 19.44908 1.000 17.52922 262 VAL B C 1
ATOM 5059 O O . VAL B 1 266 ? -25.55542 -11.31809 20.20469 1.000 17.67188 262 VAL B O 1
ATOM 5063 N N . VAL B 1 267 ? -26.80554 -10.40918 18.56973 1.000 15.70437 263 VAL B N 1
ATOM 5064 C CA . VAL B 1 267 ? -25.94726 -9.23769 18.45376 1.000 16.50010 263 VAL B CA 1
ATOM 5065 C C . VAL B 1 267 ? -25.93022 -8.48017 19.77098 1.000 16.55996 263 VAL B C 1
ATOM 5066 O O . VAL B 1 267 ? -24.88026 -7.99887 20.21442 1.000 18.32739 263 VAL B O 1
ATOM 5070 N N . ALA B 1 268 ? -27.09258 -8.38424 20.43321 1.000 15.67530 264 ALA B N 1
ATOM 5071 C CA . ALA B 1 268 ? -27.15859 -7.65947 21.69456 1.000 18.02235 264 ALA B CA 1
ATOM 5072 C C . ALA B 1 268 ? -26.32200 -8.34469 22.76552 1.000 17.54936 264 ALA B C 1
ATOM 5073 O O . ALA B 1 268 ? -25.62360 -7.67392 23.53667 1.000 19.64318 264 ALA B O 1
ATOM 5075 N N . LEU B 1 269 ? -26.36325 -9.67581 22.82873 1.000 16.96514 265 LEU B N 1
ATOM 5076 C CA . LEU B 1 269 ? -25.56371 -10.34854 23.85068 1.000 18.17400 265 LEU B CA 1
ATOM 5077 C C . LEU B 1 269 ? -24.07955 -10.22735 23.52592 1.000 18.81536 265 LEU B C 1
ATOM 5078 O O . LEU B 1 269 ? -23.25266 -10.06931 24.43184 1.000 17.38543 265 LEU B O 1
ATOM 5083 N N . LEU B 1 270 ? -23.73176 -10.26741 22.23745 1.000 16.23445 266 LEU B N 1
ATOM 5084 C CA . LEU B 1 270 ? -22.34112 -10.05476 21.84299 1.000 15.02888 266 LEU B CA 1
ATOM 5085 C C . LEU B 1 270 ? -21.84842 -8.67976 22.28076 1.000 18.84239 266 LEU B C 1
ATOM 5086 O O . LEU B 1 270 ? -20.72172 -8.55702 22.77706 1.000 18.62788 266 LEU B O 1
ATOM 5091 N N . ARG B 1 271 ? -22.67616 -7.63176 22.13943 1.000 14.93345 267 ARG B N 1
ATOM 5092 C CA . ARG B 1 271 ? -22.19963 -6.32324 22.58443 1.000 16.95799 267 ARG B CA 1
ATOM 5093 C C . ARG B 1 271 ? -21.95451 -6.31583 24.08533 1.000 19.77775 267 ARG B C 1
ATOM 5094 O O . ARG B 1 271 ? -21.01751 -5.66666 24.55988 1.000 19.12627 267 ARG B O 1
ATOM 5102 N N . GLN B 1 272 ? -22.76161 -7.05072 24.84724 1.000 18.47627 268 GLN B N 1
ATOM 5103 C CA . GLN B 1 272 ? -22.58687 -7.02467 26.29281 1.000 18.96113 268 GLN B CA 1
ATOM 5104 C C . GLN B 1 272 ? -21.40472 -7.86936 26.75920 1.000 19.11656 268 GLN B C 1
ATOM 5105 O O . GLN B 1 272 ? -20.82930 -7.57117 27.80915 1.000 20.30627 268 GLN B O 1
ATOM 5111 N N . ARG B 1 273 ? -21.01725 -8.92017 26.02134 1.000 18.18594 269 ARG B N 1
ATOM 5112 C CA . ARG B 1 273 ? -20.11933 -9.91546 26.59858 1.000 20.80236 269 ARG B CA 1
ATOM 5113 C C . ARG B 1 273 ? -18.93017 -10.32239 25.73918 1.000 21.76531 269 ARG B C 1
ATOM 5114 O O . ARG B 1 273 ? -18.02031 -10.97796 26.26592 1.000 19.61686 269 ARG B O 1
ATOM 5122 N N . SER B 1 274 ? -18.91512 -9.99740 24.44784 1.000 20.08603 270 SER B N 1
ATOM 5123 C CA . SER B 1 274 ? -17.87001 -10.49542 23.56072 1.000 19.56242 270 SER B CA 1
ATOM 5124 C C . SER B 1 274 ? -16.56412 -9.77516 23.85508 1.000 19.06038 270 SER B C 1
ATOM 5125 O O . SER B 1 274 ? -16.50080 -8.54710 23.78676 1.000 18.06742 270 SER B O 1
ATOM 5128 N N . ARG B 1 275 ? -15.51626 -10.53394 24.13100 1.000 17.43865 271 ARG B N 1
ATOM 5129 C CA . ARG B 1 275 ? -14.34710 -9.91026 24.73850 1.000 17.28118 271 ARG B CA 1
ATOM 5130 C C . ARG B 1 275 ? -13.62046 -8.95659 23.79302 1.000 17.45417 271 ARG B C 1
ATOM 5131 O O . ARG B 1 275 ? -13.22777 -7.86863 24.22466 1.000 16.78116 271 ARG B O 1
ATOM 5139 N N . PRO B 1 276 ? -13.44198 -9.27767 22.50423 1.000 19.24978 272 PRO B N 1
ATOM 5140 C CA . PRO B 1 276 ? -12.83849 -8.27715 21.60772 1.000 18.78538 272 PRO B CA 1
ATOM 5141 C C . PRO B 1 276 ? -13.67864 -7.02313 21.44687 1.000 19.57701 272 PRO B C 1
ATOM 5142 O O . PRO B 1 276 ? -13.12688 -5.96662 21.11751 1.000 19.22175 272 PRO B O 1
ATOM 5146 N N . TYR B 1 277 ? -14.99201 -7.09358 21.67322 1.000 15.87428 273 TYR B N 1
ATOM 5147 C CA . TYR B 1 277 ? -15.81693 -5.89778 21.55036 1.000 15.78654 273 TYR B CA 1
ATOM 5148 C C . TYR B 1 277 ? -15.71732 -5.03038 22.80140 1.000 17.98961 273 TYR B C 1
ATOM 5149 O O . TYR B 1 277 ? -15.75430 -3.79871 22.71516 1.000 18.63101 273 TYR B O 1
ATOM 5158 N N . LEU B 1 278 ? -15.60306 -5.66871 23.96792 1.000 17.01848 274 LEU B N 1
ATOM 5159 C CA . LEU B 1 278 ? -15.45958 -4.94581 25.23290 1.000 17.24393 274 LEU B CA 1
ATOM 5160 C C . LEU B 1 278 ? -14.07078 -4.35742 25.41032 1.000 19.07171 274 LEU B C 1
ATOM 5161 O O . LEU B 1 278 ? -13.91299 -3.31258 26.06432 1.000 19.18605 274 LEU B O 1
ATOM 5166 N N . PHE B 1 279 ? -13.05377 -5.03897 24.88579 1.000 20.59686 275 PHE B N 1
ATOM 5167 C CA . PHE B 1 279 ? -11.67183 -4.80197 25.28439 1.000 19.67225 275 PHE B CA 1
ATOM 5168 C C . PHE B 1 279 ? -10.76115 -4.52674 24.09546 1.000 22.55389 275 PHE B C 1
ATOM 5169 O O . PHE B 1 279 ? -9.54309 -4.65457 24.22792 1.000 23.27219 275 PHE B O 1
ATOM 5177 N N . SER B 1 280 ? -11.31324 -4.17573 22.93169 1.000 17.19839 276 SER B N 1
ATOM 5178 C CA . SER B 1 280 ? -10.48590 -3.79136 21.79825 1.000 19.16441 276 SER B CA 1
ATOM 5179 C C . SER B 1 280 ? -11.11552 -2.59021 21.10222 1.000 19.06825 276 SER B C 1
ATOM 5180 O O . SER B 1 280 ? -12.33924 -2.44560 21.05041 1.000 18.78914 276 SER B O 1
ATOM 5183 N N . ASN B 1 281 ? -10.25386 -1.74692 20.54467 1.000 18.72107 277 ASN B N 1
ATOM 5184 C CA . ASN B 1 281 ? -10.65050 -0.45965 19.98207 1.000 18.91666 277 ASN B CA 1
ATOM 5185 C C . ASN B 1 281 ? -11.77614 -0.58988 18.95472 1.000 20.19848 277 ASN B C 1
ATOM 5186 O O . ASN B 1 281 ? -11.86789 -1.57160 18.21422 1.000 18.10736 277 ASN B O 1
ATOM 5191 N N . THR B 1 282 ? -12.61734 0.43961 18.89845 1.000 18.71467 278 THR B N 1
ATOM 5192 C CA . THR B 1 282 ? -13.65482 0.56061 17.88115 1.000 17.02205 278 THR B CA 1
ATOM 5193 C C . THR B 1 282 ? -13.03767 0.70504 16.48607 1.000 19.08130 278 THR B C 1
ATOM 5194 O O . THR B 1 282 ? -11.86603 1.06100 16.32089 1.000 18.44130 278 THR B O 1
ATOM 5198 N N . VAL B 1 283 ? -13.84946 0.44004 15.45973 1.000 19.12354 279 VAL B N 1
ATOM 5199 C CA . VAL B 1 283 ? -13.36244 0.61962 14.09376 1.000 18.42300 279 VAL B CA 1
ATOM 5200 C C . VAL B 1 283 ? -13.12074 2.10016 13.80720 1.000 20.69269 279 VAL B C 1
ATOM 5201 O O . VAL B 1 283 ? -13.91170 2.96707 14.20674 1.000 18.64007 279 VAL B O 1
ATOM 5205 N N . ALA B 1 284 ? -12.02943 2.39681 13.09086 1.000 18.95217 280 ALA B N 1
ATOM 5206 C CA . ALA B 1 284 ? -11.65951 3.78741 12.82239 1.000 20.94982 280 ALA B CA 1
ATOM 5207 C C . ALA B 1 284 ? -12.70953 4.48322 11.95575 1.000 20.26922 280 ALA B C 1
ATOM 5208 O O . ALA B 1 284 ? -13.24809 3.87627 11.02265 1.000 17.70297 280 ALA B O 1
ATOM 5210 N N . PRO B 1 285 ? -12.99570 5.76571 12.21432 1.000 17.94654 281 PRO B N 1
ATOM 5211 C CA . PRO B 1 285 ? -14.05066 6.46379 11.45171 1.000 18.83498 281 PRO B CA 1
ATOM 5212 C C . PRO B 1 285 ? -13.89757 6.39588 9.93585 1.000 18.21854 281 PRO B C 1
ATOM 5213 O O . PRO B 1 285 ? -14.89088 6.16289 9.22869 1.000 20.06389 281 PRO B O 1
ATOM 5217 N N . ALA B 1 286 ? -12.68418 6.60160 9.41558 1.000 19.23403 282 ALA B N 1
ATOM 5218 C CA . ALA B 1 286 ? -12.48950 6.61507 7.96683 1.000 21.84695 282 ALA B CA 1
ATOM 5219 C C . ALA B 1 286 ? -12.80262 5.26569 7.34522 1.000 19.89869 282 ALA B C 1
ATOM 5220 O O . ALA B 1 286 ? -13.26818 5.19946 6.20129 1.000 18.85136 282 ALA B O 1
ATOM 5222 N N . ILE B 1 287 ? -12.52751 4.17683 8.06420 1.000 17.71176 283 ILE B N 1
ATOM 5223 C CA . ILE B 1 287 ? -12.85299 2.86090 7.53209 1.000 17.84337 283 ILE B CA 1
ATOM 5224 C C . ILE B 1 287 ? -14.35845 2.63727 7.55300 1.000 17.69989 283 ILE B C 1
ATOM 5225 O O . ILE B 1 287 ? -14.92723 2.06667 6.61316 1.000 18.03234 283 ILE B O 1
ATOM 5230 N N . VAL B 1 288 ? -15.03076 3.10587 8.60627 1.000 18.50932 284 VAL B N 1
ATOM 5231 C CA . VAL B 1 288 ? -16.48701 2.99140 8.66630 1.000 16.46231 284 VAL B CA 1
ATOM 5232 C C . VAL B 1 288 ? -17.12622 3.77838 7.52922 1.000 21.72729 284 VAL B C 1
ATOM 5233 O O . VAL B 1 288 ? -18.02174 3.28303 6.83431 1.000 20.64208 284 VAL B O 1
ATOM 5237 N N . GLY B 1 289 ? -16.67701 5.01756 7.33061 1.000 21.53604 285 GLY B N 1
ATOM 5238 C CA . GLY B 1 289 ? -17.27441 5.85602 6.30470 1.000 19.66150 285 GLY B CA 1
ATOM 5239 C C . GLY B 1 289 ? -17.03178 5.32533 4.90718 1.000 21.02148 285 GLY B C 1
ATOM 5240 O O . GLY B 1 289 ? -17.93629 5.32011 4.06722 1.000 20.34904 285 GLY B O 1
ATOM 5241 N N . ALA B 1 290 ? -15.80904 4.87206 4.63910 1.000 21.59202 286 ALA B N 1
ATOM 5242 C CA . ALA B 1 290 ? -15.52057 4.26884 3.34274 1.000 19.71605 286 ALA B CA 1
ATOM 5243 C C . ALA B 1 290 ? -16.35571 3.01204 3.12026 1.000 22.14510 286 ALA B C 1
ATOM 5244 O O . ALA B 1 290 ? -16.81597 2.75865 2.00209 1.000 19.35177 286 ALA B O 1
ATOM 5246 N N . SER B 1 291 ? -16.58509 2.22577 4.17844 1.000 18.56576 287 SER B N 1
ATOM 5247 C CA . SER B 1 291 ? -17.38188 1.00797 4.03613 1.000 19.61502 287 SER B CA 1
ATOM 5248 C C . SER B 1 291 ? -18.82854 1.31398 3.66929 1.000 19.19834 287 SER B C 1
ATOM 5249 O O . SER B 1 291 ? -19.44597 0.56163 2.90413 1.000 21.33878 287 SER B O 1
ATOM 5252 N N . ILE B 1 292 ? -19.39411 2.40651 4.20803 1.000 18.86584 288 ILE B N 1
ATOM 5253 C CA . ILE B 1 292 ? -20.74034 2.80733 3.80218 1.000 19.94016 288 ILE B CA 1
ATOM 5254 C C . ILE B 1 292 ? -20.75001 3.14818 2.31751 1.000 22.44472 288 ILE B C 1
ATOM 5255 O O . ILE B 1 292 ? -21.67835 2.78549 1.58373 1.000 20.31830 288 ILE B O 1
ATOM 5260 N N . ALA B 1 293 ? -19.69814 3.82254 1.84674 1.000 22.70232 289 ALA B N 1
ATOM 5261 C CA . ALA B 1 293 ? -19.61124 4.15694 0.42691 1.000 22.17167 289 ALA B CA 1
ATOM 5262 C C . ALA B 1 293 ? -19.44990 2.90619 -0.42660 1.000 24.49164 289 ALA B C 1
ATOM 5263 O O . ALA B 1 293 ? -19.97707 2.83752 -1.54297 1.000 22.33205 289 ALA B O 1
ATOM 5265 N N . VAL B 1 294 ? -18.72033 1.91192 0.07819 1.000 22.34361 290 VAL B N 1
ATOM 5266 C CA . VAL B 1 294 ? -18.62445 0.62575 -0.61568 1.000 21.66777 290 VAL B CA 1
ATOM 5267 C C . VAL B 1 294 ? -20.01076 0.02982 -0.81741 1.000 22.75283 290 VAL B C 1
ATOM 5268 O O . VAL B 1 294 ? -20.38004 -0.37224 -1.92762 1.000 23.14520 290 VAL B O 1
ATOM 5272 N N . LEU B 1 295 ? -20.81517 -0.00864 0.24513 1.000 20.74069 291 LEU B N 1
ATOM 5273 C CA . LEU B 1 295 ? -22.15060 -0.57827 0.11321 1.000 21.18531 291 LEU B CA 1
ATOM 5274 C C . LEU B 1 295 ? -23.00595 0.24164 -0.84755 1.000 24.48316 291 LEU B C 1
ATOM 5275 O O . LEU B 1 295 ? -23.77975 -0.32155 -1.63196 1.000 22.64643 291 LEU B O 1
ATOM 5280 N N . ASP B 1 296 ? -22.86633 1.56962 -0.82009 1.000 24.55366 292 ASP B N 1
ATOM 5281 C CA . ASP B 1 296 ? -23.54511 2.39180 -1.81863 1.000 23.74105 292 ASP B CA 1
ATOM 5282 C C . ASP B 1 296 ? -23.17054 1.95156 -3.23338 1.000 25.07875 292 ASP B C 1
ATOM 5283 O O . ASP B 1 296 ? -24.03765 1.80350 -4.10098 1.000 28.91943 292 ASP B O 1
ATOM 5288 N N . ILE B 1 297 ? -21.87774 1.72936 -3.48151 1.000 23.12688 293 ILE B N 1
ATOM 5289 C CA . ILE B 1 297 ? -21.43030 1.32662 -4.81508 1.000 24.46480 293 ILE B CA 1
ATOM 5290 C C . ILE B 1 297 ? -22.04274 -0.01528 -5.19364 1.000 28.71625 293 ILE B C 1
ATOM 5291 O O . ILE B 1 297 ? -22.60027 -0.18796 -6.28805 1.000 26.69147 293 ILE B O 1
ATOM 5296 N N . LEU B 1 298 ? -21.96773 -0.98440 -4.27891 1.000 24.88669 294 LEU B N 1
ATOM 5297 C CA . LEU B 1 298 ? -22.36146 -2.34509 -4.61553 1.000 25.34557 294 LEU B CA 1
ATOM 5298 C C . LEU B 1 298 ? -23.87453 -2.50294 -4.68673 1.000 27.81413 294 LEU B C 1
ATOM 5299 O O . LEU B 1 298 ? -24.36630 -3.40230 -5.37910 1.000 29.79510 294 LEU B O 1
ATOM 5304 N N . GLU B 1 299 ? -24.63073 -1.66523 -3.97707 1.000 23.51976 295 GLU B N 1
ATOM 5305 C CA . GLU B 1 299 ? -26.08029 -1.73923 -4.09958 1.000 26.87923 295 GLU B CA 1
ATOM 5306 C C . GLU B 1 299 ? -26.59053 -0.95882 -5.30040 1.000 26.92990 295 GLU B C 1
ATOM 5307 O O . GLU B 1 299 ? -27.73467 -1.16385 -5.71687 1.000 31.41084 295 GLU B O 1
ATOM 5313 N N . ALA B 1 300 ? -25.75576 -0.10569 -5.88984 1.000 29.49024 296 ALA B N 1
ATOM 5314 C CA . ALA B 1 300 ? -26.17423 0.65331 -7.06073 1.000 27.13818 296 ALA B CA 1
ATOM 5315 C C . ALA B 1 300 ? -26.01211 -0.13570 -8.35512 1.000 35.50215 296 ALA B C 1
ATOM 5316 O O . ALA B 1 300 ? -26.80838 0.04480 -9.28114 1.000 30.77968 296 ALA B O 1
ATOM 5318 N N . SER B 1 301 ? -25.00896 -1.00973 -8.43686 1.000 29.11348 297 SER B N 1
ATOM 5319 C CA . SER B 1 301 ? -24.68378 -1.69742 -9.67815 1.000 33.24573 297 SER B CA 1
ATOM 5320 C C . SER B 1 301 ? -23.92135 -2.97017 -9.35889 1.000 33.94378 297 SER B C 1
ATOM 5321 O O . SER B 1 301 ? -23.07671 -2.97501 -8.46171 1.000 28.44875 297 SER B O 1
ATOM 5324 N N . THR B 1 302 ? -24.20878 -4.03627 -10.10690 1.000 33.24782 298 THR B N 1
ATOM 5325 C CA . THR B 1 302 ? -23.44745 -5.27343 -10.00603 1.000 33.53662 298 THR B CA 1
ATOM 5326 C C . THR B 1 302 ? -22.28471 -5.33440 -10.99342 1.000 32.22502 298 THR B C 1
ATOM 5327 O O . THR B 1 302 ? -21.70971 -6.41094 -11.18449 1.000 31.25149 298 THR B O 1
ATOM 5331 N N . GLU B 1 303 ? -21.90931 -4.20835 -11.60766 1.000 31.32898 299 GLU B N 1
ATOM 5332 C CA . GLU B 1 303 ? -20.93682 -4.26492 -12.69774 1.000 33.13283 299 GLU B CA 1
ATOM 5333 C C . GLU B 1 303 ? -19.58718 -4.80591 -12.23241 1.000 33.14068 299 GLU B C 1
ATOM 5334 O O . GLU B 1 303 ? -18.94894 -5.58997 -12.94633 1.000 29.83505 299 GLU B O 1
ATOM 5340 N N . LEU B 1 304 ? -19.13446 -4.41484 -11.03714 1.000 30.48254 300 LEU B N 1
ATOM 5341 C CA . LEU B 1 304 ? -17.81203 -4.85039 -10.60120 1.000 29.95371 300 LEU B CA 1
ATOM 5342 C C . LEU B 1 304 ? -17.78040 -6.35566 -10.37630 1.000 27.70817 300 LEU B C 1
ATOM 5343 O O . LEU B 1 304 ? -16.85051 -7.03373 -10.82577 1.000 23.64911 300 LEU B O 1
ATOM 5348 N N . ARG B 1 305 ? -18.79480 -6.90718 -9.70141 1.000 26.98294 301 ARG B N 1
ATOM 5349 C CA . ARG B 1 305 ? -18.79433 -8.35247 -9.49524 1.000 29.39819 301 ARG B CA 1
ATOM 5350 C C . ARG B 1 305 ? -19.05054 -9.10036 -10.80085 1.000 30.58544 301 ARG B C 1
ATOM 5351 O O . ARG B 1 305 ? -18.54042 -10.20969 -10.98474 1.000 30.09741 301 ARG B O 1
ATOM 5359 N N . ASP B 1 306 ? -19.79541 -8.50133 -11.73210 1.000 30.86352 302 ASP B N 1
ATOM 5360 C CA . ASP B 1 306 ? -19.93890 -9.11169 -13.04884 1.000 31.71315 302 ASP B CA 1
ATOM 5361 C C . ASP B 1 306 ? -18.60711 -9.12931 -13.79448 1.000 30.65845 302 ASP B C 1
ATOM 5362 O O . ASP B 1 306 ? -18.29936 -10.08643 -14.51378 1.000 32.78476 302 ASP B O 1
ATOM 5367 N N . ARG B 1 307 ? -17.79783 -8.08494 -13.63512 1.000 28.66178 303 ARG B N 1
ATOM 5368 C CA . ARG B 1 307 ? -16.49157 -8.07407 -14.28114 1.000 28.85158 303 ARG B CA 1
ATOM 5369 C C . ARG B 1 307 ? -15.55517 -9.09708 -13.64576 1.000 29.18311 303 ARG B C 1
ATOM 5370 O O . ARG B 1 307 ? -14.81670 -9.79891 -14.35020 1.000 28.77236 303 ARG B O 1
ATOM 5378 N N . LEU B 1 308 ? -15.56335 -9.18450 -12.31061 1.000 26.42616 304 LEU B N 1
ATOM 5379 C CA . LEU B 1 308 ? -14.82217 -10.23846 -11.62900 1.000 25.31619 304 LEU B CA 1
ATOM 5380 C C . LEU B 1 308 ? -15.21011 -11.61728 -12.15162 1.000 25.38297 304 LEU B C 1
ATOM 5381 O O . LEU B 1 308 ? -14.34892 -12.48364 -12.35289 1.000 25.20863 304 LEU B O 1
ATOM 5386 N N . GLU B 1 309 ? -16.50444 -11.84285 -12.37596 1.000 28.59727 305 GLU B N 1
ATOM 5387 C CA . GLU B 1 309 ? -16.94439 -13.15177 -12.84763 1.000 28.76179 305 GLU B CA 1
ATOM 5388 C C . GLU B 1 309 ? -16.40401 -13.44811 -14.24004 1.000 30.46025 305 GLU B C 1
ATOM 5389 O O . GLU B 1 309 ? -15.94742 -14.56459 -14.50801 1.000 29.17394 305 GLU B O 1
ATOM 5395 N N . GLY B 1 310 ? -16.42895 -12.45664 -15.13098 1.000 29.15753 306 GLY B N 1
ATOM 5396 C CA . GLY B 1 310 ? -15.88295 -12.66314 -16.46293 1.000 30.80449 306 GLY B CA 1
ATOM 5397 C C . GLY B 1 310 ? -14.38653 -12.88949 -16.44730 1.000 27.70400 306 GLY B C 1
ATOM 5398 O O . GLY B 1 310 ? -13.86979 -13.73011 -17.18901 1.000 25.67466 306 GLY B O 1
ATOM 5399 N N . ASN B 1 311 ? -13.66933 -12.14334 -15.59988 1.000 25.20689 307 ASN B N 1
ATOM 5400 C CA . ASN B 1 311 ? -12.22833 -12.32877 -15.47810 1.000 25.70777 307 ASN B CA 1
ATOM 5401 C C . ASN B 1 311 ? -11.90190 -13.72633 -14.97453 1.000 25.82052 307 ASN B C 1
ATOM 5402 O O . ASN B 1 311 ? -10.93385 -14.35003 -15.42563 1.000 24.72813 307 ASN B O 1
ATOM 5407 N N . THR B 1 312 ? -12.70029 -14.22184 -14.02737 1.000 24.27563 308 THR B N 1
ATOM 5408 C CA . THR B 1 312 ? -12.49488 -15.55058 -13.46118 1.000 23.79627 308 THR B CA 1
ATOM 5409 C C . THR B 1 312 ? -12.69552 -16.63768 -14.51169 1.000 28.32514 308 THR B C 1
ATOM 5410 O O . THR B 1 312 ? -11.88955 -17.57440 -14.60964 1.000 26.46045 308 THR B O 1
ATOM 5414 N N . ARG B 1 313 ? -13.76687 -16.52458 -15.30066 1.000 24.72868 309 ARG B N 1
ATOM 5415 C CA . ARG B 1 313 ? -14.02116 -17.48975 -16.36606 1.000 31.21864 309 ARG B CA 1
ATOM 5416 C C . ARG B 1 313 ? -12.88072 -17.50049 -17.37188 1.000 29.91140 309 ARG B C 1
ATOM 5417 O O . ARG B 1 313 ? -12.39872 -18.56800 -17.77186 1.000 28.28097 309 ARG B O 1
ATOM 5425 N N . PHE B 1 314 ? -12.43593 -16.31006 -17.78437 1.000 26.97618 310 PHE B N 1
ATOM 5426 C CA . PHE B 1 314 ? -11.35439 -16.19802 -18.75729 1.000 28.48200 310 PHE B CA 1
ATOM 5427 C C . PHE B 1 314 ? -10.08982 -16.87866 -18.25401 1.000 28.07486 310 PHE B C 1
ATOM 5428 O O . PHE B 1 314 ? -9.45571 -17.65353 -18.97991 1.000 26.75083 310 PHE B O 1
ATOM 5436 N N . PHE B 1 315 ? -9.70081 -16.59929 -17.00715 1.000 25.14571 311 PHE B N 1
ATOM 5437 C CA . PHE B 1 315 ? -8.44821 -17.14818 -16.50721 1.000 26.70426 311 PHE B CA 1
ATOM 5438 C C . PHE B 1 315 ? -8.56226 -18.63722 -16.21305 1.000 26.03592 311 PHE B C 1
ATOM 5439 O O . PHE B 1 315 ? -7.60965 -19.39204 -16.44765 1.000 25.57307 311 PHE B O 1
ATOM 5447 N N . ARG B 1 316 ? -9.70798 -19.08635 -15.69373 1.000 24.57210 312 ARG B N 1
ATOM 5448 C CA . ARG B 1 316 ? -9.88333 -20.52269 -15.49503 1.000 25.96714 312 ARG B CA 1
ATOM 5449 C C . ARG B 1 316 ? -9.84730 -21.26101 -16.83047 1.000 27.11496 312 ARG B C 1
ATOM 5450 O O . ARG B 1 316 ? -9.24871 -22.33804 -16.94150 1.000 29.62350 312 ARG B O 1
ATOM 5458 N N . ALA B 1 317 ? -10.45869 -20.68282 -17.86118 1.000 24.80972 313 ALA B N 1
ATOM 5459 C CA . ALA B 1 317 ? -10.45426 -21.33152 -19.16888 1.000 27.44020 313 ALA B CA 1
ATOM 5460 C C . ALA B 1 317 ? -9.05378 -21.36448 -19.76820 1.000 31.33531 313 ALA B C 1
ATOM 5461 O O . ALA B 1 317 ? -8.67542 -22.34303 -20.42320 1.000 33.55376 313 ALA B O 1
ATOM 5463 N N . GLY B 1 318 ? -8.26590 -20.31167 -19.55029 1.000 29.14742 314 GLY B N 1
ATOM 5464 C CA . GLY B 1 318 ? -6.92790 -20.27738 -20.11694 1.000 30.60445 314 GLY B CA 1
ATOM 5465 C C . GLY B 1 318 ? -5.98908 -21.26789 -19.45766 1.000 30.16404 314 GLY B C 1
ATOM 5466 O O . GLY B 1 318 ? -5.20762 -21.94448 -20.13471 1.000 28.02867 314 GLY B O 1
ATOM 5467 N N . LEU B 1 319 ? -6.04840 -21.37015 -18.12908 1.000 26.05094 315 LEU B N 1
ATOM 5468 C CA . LEU B 1 319 ? -5.23342 -22.36298 -17.44110 1.000 28.06966 315 LEU B CA 1
ATOM 5469 C C . LEU B 1 319 ? -5.63235 -23.77166 -17.84595 1.000 26.62682 315 LEU B C 1
ATOM 5470 O O . LEU B 1 319 ? -4.77162 -24.64095 -18.02046 1.000 28.58499 315 LEU B O 1
ATOM 5475 N N . ASP B 1 320 ? -6.93717 -24.02019 -17.95785 1.000 29.12176 316 ASP B N 1
ATOM 5476 C CA . ASP B 1 320 ? -7.41725 -25.30555 -18.44781 1.000 30.81942 316 ASP B CA 1
ATOM 5477 C C . ASP B 1 320 ? -6.84807 -25.59209 -19.82992 1.000 34.72199 316 ASP B C 1
ATOM 5478 O O . ASP B 1 320 ? -6.29996 -26.67434 -20.08416 1.000 31.49449 316 ASP B O 1
ATOM 5483 N N . ARG B 1 321 ? -6.93994 -24.60445 -20.72373 1.000 33.01707 317 ARG B N 1
ATOM 5484 C CA . ARG B 1 321 ? -6.43848 -24.75375 -22.08529 1.000 35.51971 317 ARG B CA 1
ATOM 5485 C C . ARG B 1 321 ? -4.94594 -25.05604 -22.10389 1.000 30.85874 317 ARG B C 1
ATOM 5486 O O . ARG B 1 321 ? -4.48647 -25.89273 -22.89071 1.000 32.35479 317 ARG B O 1
ATOM 5494 N N . LEU B 1 322 ? -4.16963 -24.39637 -21.24107 1.000 30.38374 318 LEU B N 1
ATOM 5495 C CA . LEU B 1 322 ? -2.73498 -24.64658 -21.18736 1.000 28.37012 318 LEU B CA 1
ATOM 5496 C C . LEU B 1 322 ? -2.38262 -26.02007 -20.63549 1.000 32.56096 318 LEU B C 1
ATOM 5497 O O . LEU B 1 322 ? -1.23394 -26.44551 -20.79505 1.000 30.65881 318 LEU B O 1
ATOM 5502 N N . GLY B 1 323 ? -3.31796 -26.70642 -19.98230 1.000 31.37554 319 GLY B N 1
ATOM 5503 C CA . GLY B 1 323 ? -3.07035 -28.03088 -19.45247 1.000 29.85552 319 GLY B CA 1
ATOM 5504 C C . GLY B 1 323 ? -2.86074 -28.12175 -17.95659 1.000 34.43569 319 GLY B C 1
ATOM 5505 O O . GLY B 1 323 ? -2.50288 -29.20449 -17.46439 1.000 28.16190 319 GLY B O 1
ATOM 5506 N N . PHE B 1 324 ? -3.07838 -27.03655 -17.21438 1.000 27.65527 320 PHE B N 1
ATOM 5507 C CA . PHE B 1 324 ? -2.84130 -27.08693 -15.77922 1.000 30.01501 320 PHE B CA 1
ATOM 5508 C C . PHE B 1 324 ? -3.92781 -27.90601 -15.07789 1.000 29.77068 320 PHE B C 1
ATOM 5509 O O . PHE B 1 324 ? -5.03090 -28.11285 -15.59183 1.000 26.98374 320 PHE B O 1
ATOM 5517 N N . ASP B 1 325 ? -3.57786 -28.41102 -13.89743 1.000 29.44987 321 ASP B N 1
ATOM 5518 C CA . ASP B 1 325 ? -4.49527 -29.15388 -13.03491 1.000 28.61268 321 ASP B CA 1
ATOM 5519 C C . ASP B 1 325 ? -5.13092 -28.12899 -12.10145 1.000 27.11712 321 ASP B C 1
ATOM 5520 O O . ASP B 1 325 ? -4.52819 -27.72987 -11.10352 1.000 30.00101 321 ASP B O 1
ATOM 5525 N N . VAL B 1 326 ? -6.33932 -27.67621 -12.43467 1.000 24.90553 322 VAL B N 1
ATOM 5526 C CA . VAL B 1 326 ? -7.02259 -26.63258 -11.67499 1.000 28.87710 322 VAL B CA 1
ATOM 5527 C C . VAL B 1 326 ? -8.18317 -27.25357 -10.90874 1.000 32.81910 322 VAL B C 1
ATOM 5528 O O . VAL B 1 326 ? -9.01313 -27.96100 -11.49161 1.000 32.11937 322 VAL B O 1
ATOM 5532 N N . LYS B 1 327 ? -8.24333 -26.97854 -9.60388 1.000 35.57874 323 LYS B N 1
ATOM 5533 C CA . LYS B 1 327 ? -9.37648 -27.40551 -8.79407 1.000 36.86375 323 LYS B CA 1
ATOM 5534 C C . LYS B 1 327 ? -10.67983 -26.89451 -9.39085 1.000 38.33166 323 LYS B C 1
ATOM 5535 O O . LYS B 1 327 ? -10.80290 -25.71273 -9.72880 1.000 34.26964 323 LYS B O 1
ATOM 5541 N N . ALA B 1 328 ? -11.65348 -27.79532 -9.51978 1.000 39.05704 324 ALA B N 1
ATOM 5542 C CA . ALA B 1 328 ? -12.91216 -27.45176 -10.16902 1.000 37.51731 324 ALA B CA 1
ATOM 5543 C C . ALA B 1 328 ? -13.63335 -26.34250 -9.41260 1.000 36.60586 324 ALA B C 1
ATOM 5544 O O . ALA B 1 328 ? -13.47103 -26.17419 -8.2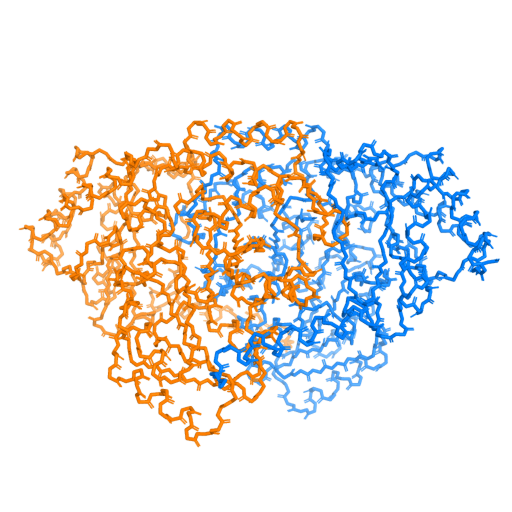0092 1.000 36.96752 324 ALA B O 1
ATOM 5546 N N . GLY B 1 329 ? -14.43226 -25.57590 -10.14606 1.000 37.47103 325 GLY B N 1
ATOM 5547 C CA . GLY B 1 329 ? -15.18840 -24.49380 -9.54617 1.000 38.32302 325 GLY B CA 1
ATOM 5548 C C . GLY B 1 329 ? -15.23894 -23.23781 -10.39323 1.000 35.41208 325 GLY B C 1
ATOM 5549 O O . GLY B 1 329 ? -14.65136 -23.18553 -11.47765 1.000 32.49231 325 GLY B O 1
ATOM 5550 N N . ASP B 1 330 ? -15.93778 -22.21353 -9.90154 1.000 28.20524 326 ASP B N 1
ATOM 5551 C CA . ASP B 1 330 ? -16.06030 -20.93726 -10.59521 1.000 32.53711 326 ASP B CA 1
ATOM 5552 C C . ASP B 1 330 ? -15.59968 -19.76863 -9.72568 1.000 28.38752 326 ASP B C 1
ATOM 5553 O O . ASP B 1 330 ? -15.86072 -18.61352 -10.06634 1.000 28.71210 326 ASP B O 1
ATOM 5558 N N . HIS B 1 331 ? -14.92554 -20.03220 -8.63390 1.000 25.86195 327 HIS B N 1
ATOM 5559 C CA . HIS B 1 331 ? -14.60665 -18.94220 -7.72467 1.000 24.85812 327 HIS B CA 1
ATOM 5560 C C . HIS B 1 331 ? -13.36602 -18.18141 -8.19171 1.000 23.74678 327 HIS B C 1
ATOM 5561 O O . HIS B 1 331 ? -12.47263 -18.75954 -8.81600 1.000 23.16657 327 HIS B O 1
ATOM 5568 N N . PRO B 1 332 ? -13.28790 -16.88279 -7.88129 1.000 23.47083 328 PRO B N 1
ATOM 5569 C CA . PRO B 1 332 ? -12.07665 -16.10503 -8.21377 1.000 23.95048 328 PRO B CA 1
ATOM 5570 C C . PRO B 1 332 ? -10.80002 -16.62594 -7.57948 1.000 22.74307 328 PRO B C 1
ATOM 5571 O O . PRO B 1 332 ? -9.70704 -16.25591 -8.02788 1.000 22.02525 328 PRO B O 1
ATOM 5575 N N . ILE B 1 333 ? -10.88678 -17.43502 -6.52922 1.000 21.93949 329 ILE B N 1
ATOM 5576 C CA . ILE B 1 333 ? -9.71657 -18.14596 -6.02506 1.000 21.73633 329 ILE B CA 1
ATOM 5577 C C . ILE B 1 333 ? -9.50624 -19.35235 -6.92722 1.000 20.17133 329 ILE B C 1
ATOM 5578 O O . ILE B 1 333 ? -10.35528 -20.24290 -6.97228 1.000 20.69843 329 ILE B O 1
ATOM 5583 N N . ILE B 1 334 ? -8.37001 -19.40103 -7.60896 1.000 18.88525 330 ILE B N 1
ATOM 5584 C CA . ILE B 1 334 ? -8.08706 -20.43570 -8.59628 1.000 22.14927 330 ILE B CA 1
ATOM 5585 C C . ILE B 1 334 ? -6.84535 -21.19408 -8.15462 1.000 22.40602 330 ILE B C 1
ATOM 5586 O O . ILE B 1 334 ? -5.72046 -20.72914 -8.32093 1.000 23.47358 330 ILE B O 1
ATOM 5591 N N . PRO B 1 335 ? -7.01710 -22.38170 -7.55565 1.000 21.62825 331 PRO B N 1
ATOM 5592 C CA . PRO B 1 335 ? -5.86357 -23.16076 -7.08470 1.000 22.29699 331 PRO B CA 1
ATOM 5593 C C . PRO B 1 335 ? -5.30312 -24.01285 -8.21686 1.000 25.23987 331 PRO B C 1
ATOM 5594 O O . PRO B 1 335 ? -6.02726 -24.79623 -8.82928 1.000 27.33533 331 PRO B O 1
ATOM 5598 N N . ILE B 1 336 ? -4.01507 -23.84967 -8.49264 1.000 22.28078 332 ILE B N 1
ATOM 5599 C CA . ILE B 1 336 ? -3.31722 -24.61483 -9.52510 1.000 25.03097 332 ILE B CA 1
ATOM 5600 C C . ILE B 1 336 ? -2.46763 -25.67550 -8.83046 1.000 23.74538 332 ILE B C 1
ATOM 5601 O O . ILE B 1 336 ? -1.47325 -25.35300 -8.17205 1.000 25.10769 332 ILE B O 1
ATOM 5606 N N . MET B 1 337 ? -2.84281 -26.94964 -8.98232 1.000 26.62227 333 MET B N 1
ATOM 5607 C CA . MET B 1 337 ? -2.15202 -28.03016 -8.28089 1.000 26.04063 333 MET B CA 1
ATOM 5608 C C . MET B 1 337 ? -0.80402 -28.32347 -8.93826 1.000 28.61802 333 MET B C 1
ATOM 5609 O O . MET B 1 337 ? -0.72335 -28.48952 -10.16137 1.000 26.95096 333 MET B O 1
ATOM 5614 N N . VAL B 1 338 ? 0.25557 -28.38721 -8.12634 1.000 25.97654 334 VAL B N 1
ATOM 5615 C CA . VAL B 1 338 ? 1.58547 -28.71947 -8.63931 1.000 27.61917 334 VAL B CA 1
ATOM 5616 C C . VAL B 1 338 ? 2.25852 -29.78203 -7.76812 1.000 25.15644 334 VAL B C 1
ATOM 5617 O O . VAL B 1 338 ? 3.42898 -30.11598 -7.98310 1.000 29.11963 334 VAL B O 1
ATOM 5621 N N . TYR B 1 339 ? 1.52233 -30.30831 -6.78275 1.000 28.42048 335 TYR B N 1
ATOM 5622 C CA . TYR B 1 339 ? 1.86868 -31.52132 -6.03171 1.000 25.79408 335 TYR B CA 1
ATOM 5623 C C . TYR B 1 339 ? 3.04298 -31.35044 -5.06999 1.000 29.79717 335 TYR B C 1
ATOM 5624 O O . TYR B 1 339 ? 2.87762 -31.55495 -3.86222 1.000 33.97386 335 TYR B O 1
ATOM 5633 N N . ASP B 1 340 ? 4.22380 -30.98709 -5.57082 1.000 30.10004 336 ASP B N 1
ATOM 5634 C CA . ASP B 1 340 ? 5.43386 -30.92064 -4.75603 1.000 34.43764 336 ASP B CA 1
ATOM 5635 C C . ASP B 1 340 ? 5.66020 -29.51744 -4.22259 1.000 32.17450 336 ASP B C 1
ATOM 5636 O O . ASP B 1 340 ? 5.48508 -28.53301 -4.94743 1.000 28.21358 336 ASP B O 1
ATOM 5641 N N . ALA B 1 341 ? 6.10329 -29.43932 -2.96373 1.000 29.54521 337 ALA B N 1
ATOM 5642 C CA . ALA B 1 341 ? 6.53227 -28.15945 -2.40483 1.000 30.27899 337 ALA B CA 1
ATOM 5643 C C . ALA B 1 341 ? 7.58957 -27.49214 -3.27652 1.000 32.87824 337 ALA B C 1
ATOM 5644 O O . ALA B 1 341 ? 7.51260 -26.28817 -3.55088 1.000 31.17895 337 ALA B O 1
ATOM 5646 N N . ASP B 1 342 ? 8.58175 -28.26098 -3.73309 1.000 30.35232 338 ASP B N 1
ATOM 5647 C CA . ASP B 1 342 ? 9.64199 -27.68089 -4.55363 1.000 36.58457 338 ASP B CA 1
ATOM 5648 C C . ASP B 1 342 ? 9.10392 -27.16359 -5.88555 1.000 35.30699 338 ASP B C 1
ATOM 5649 O O . ASP B 1 342 ? 9.49175 -26.07814 -6.33824 1.000 34.30192 338 ASP B O 1
ATOM 5654 N N . LYS B 1 343 ? 8.21020 -27.91866 -6.52496 1.000 33.54653 339 LYS B N 1
ATOM 5655 C CA . LYS B 1 343 ? 7.60170 -27.43435 -7.76017 1.000 34.39050 339 LYS B CA 1
ATOM 5656 C C . LYS B 1 343 ? 6.83590 -26.13001 -7.52510 1.000 31.45191 339 LYS B C 1
ATOM 5657 O O . LYS B 1 343 ? 6.92078 -25.19846 -8.33323 1.000 33.37467 339 LYS B O 1
ATOM 5663 N N . ALA B 1 344 ? 6.10945 -26.03181 -6.40832 1.000 29.10102 340 ALA B N 1
ATOM 5664 C CA . ALA B 1 344 ? 5.36353 -24.80714 -6.11783 1.000 28.73309 340 ALA B CA 1
ATOM 5665 C C . ALA B 1 344 ? 6.29813 -23.63164 -5.87677 1.000 31.34908 340 ALA B C 1
ATOM 5666 O O . ALA B 1 344 ? 6.04780 -22.52195 -6.36168 1.000 29.74724 340 ALA B O 1
ATOM 5668 N N . GLN B 1 345 ? 7.36302 -23.84752 -5.10344 1.000 28.64634 341 GLN B N 1
ATOM 5669 C CA . GLN B 1 345 ? 8.31299 -22.77215 -4.85660 1.000 32.15381 341 GLN B CA 1
ATOM 5670 C C . GLN B 1 345 ? 8.97936 -22.33489 -6.15285 1.000 31.89199 341 GLN B C 1
ATOM 5671 O O . GLN B 1 345 ? 9.16528 -21.13542 -6.38813 1.000 29.62205 341 GLN B O 1
ATOM 5677 N N . GLN B 1 346 ? 9.30759 -23.29403 -7.02287 1.000 30.90607 342 GLN B N 1
ATOM 5678 C CA . GLN B 1 346 ? 9.93420 -22.95343 -8.29681 1.000 34.16936 342 GLN B CA 1
ATOM 5679 C C . GLN B 1 346 ? 8.98376 -22.16954 -9.18648 1.000 32.35981 342 GLN B C 1
ATOM 5680 O O . GLN B 1 346 ? 9.38009 -21.17188 -9.80273 1.000 33.95482 342 GLN B O 1
ATOM 5686 N N . LEU B 1 347 ? 7.72574 -22.60406 -9.26509 1.000 32.46828 343 LEU B N 1
ATOM 5687 C CA . LEU B 1 347 ? 6.77191 -21.94405 -10.15070 1.000 29.73881 343 LEU B CA 1
ATOM 5688 C C . LEU B 1 347 ? 6.45653 -20.52654 -9.68418 1.000 31.49892 343 LEU B C 1
ATOM 5689 O O . LEU B 1 347 ? 6.35030 -19.60732 -10.50655 1.000 30.23479 343 LEU B O 1
ATOM 5694 N N . ALA B 1 348 ? 6.30222 -20.32614 -8.37264 1.000 30.18400 344 ALA B N 1
ATOM 5695 C CA . ALA B 1 348 ? 6.03508 -18.98218 -7.86768 1.000 30.17070 344 ALA B CA 1
ATOM 5696 C C . ALA B 1 348 ? 7.22367 -18.05053 -8.10426 1.000 31.49434 344 ALA B C 1
ATOM 5697 O O . ALA B 1 348 ? 7.04269 -16.87485 -8.45048 1.000 30.72068 344 ALA B O 1
ATOM 5699 N N . GLN B 1 349 ? 8.45058 -18.55576 -7.92919 1.000 29.50354 345 GLN B N 1
ATOM 5700 C CA . GLN B 1 349 ? 9.62735 -17.71904 -8.15415 1.000 32.72378 345 GLN B CA 1
ATOM 5701 C C . GLN B 1 349 ? 9.80964 -17.40424 -9.63754 1.000 32.95622 345 GLN B C 1
ATOM 5702 O O . GLN B 1 349 ? 10.10903 -16.25937 -10.00448 1.000 32.54574 345 GLN B O 1
ATOM 5708 N N . ARG B 1 350 ? 9.60581 -18.39465 -10.50730 1.000 31.13462 346 ARG B N 1
ATOM 5709 C CA . ARG B 1 350 ? 9.75164 -18.15128 -11.93922 1.000 31.96867 346 ARG B CA 1
ATOM 5710 C C . ARG B 1 350 ? 8.70015 -17.16854 -12.44502 1.000 31.99378 346 ARG B C 1
ATOM 5711 O O . ARG B 1 350 ? 8.99976 -16.29890 -13.27249 1.000 30.96033 346 ARG B O 1
ATOM 5719 N N . LEU B 1 351 ? 7.46168 -17.28859 -11.96091 1.000 28.58559 347 LEU B N 1
ATOM 5720 C CA . LEU B 1 351 ? 6.42284 -16.34268 -12.35060 1.000 28.51776 347 LEU B CA 1
ATOM 5721 C C . LEU B 1 351 ? 6.77140 -14.92601 -11.91040 1.000 27.80758 347 LEU B C 1
ATOM 5722 O O . LEU B 1 351 ? 6.50777 -13.96034 -12.63524 1.000 29.23568 347 LEU B O 1
ATOM 5727 N N . LEU B 1 352 ? 7.35732 -14.78008 -10.71932 1.000 29.12191 348 LEU B N 1
ATOM 5728 C CA . LEU B 1 352 ? 7.79791 -13.46261 -10.27814 1.000 27.01694 348 LEU B CA 1
ATOM 5729 C C . LEU B 1 352 ? 8.82873 -12.88581 -11.23561 1.000 30.35340 348 LEU B C 1
ATOM 5730 O O . LEU B 1 352 ? 8.76595 -11.70371 -11.59618 1.000 32.33652 348 LEU B O 1
ATOM 5735 N N . GLU B 1 353 ? 9.78309 -13.70946 -11.66854 1.000 31.05394 349 GLU B N 1
ATOM 5736 C CA . GLU B 1 353 ? 10.77212 -13.23393 -12.62760 1.000 32.51500 349 GLU B CA 1
ATOM 5737 C C . GLU B 1 353 ? 10.11709 -12.83331 -13.93988 1.000 30.52741 349 GLU B C 1
ATOM 5738 O O . GLU B 1 353 ? 10.63261 -11.96483 -14.65334 1.000 32.19962 349 GLU B O 1
ATOM 5744 N N . LEU B 1 354 ? 8.97916 -13.43894 -14.26764 1.000 29.42789 350 LEU B N 1
ATOM 5745 C CA . LEU B 1 354 ? 8.25514 -13.14208 -15.49570 1.000 28.53142 350 LEU B CA 1
ATOM 5746 C C . LEU B 1 354 ? 7.23537 -12.02367 -15.31601 1.000 27.64436 350 LEU B C 1
ATOM 5747 O O . LEU B 1 354 ? 6.44977 -11.76995 -16.23227 1.000 29.35207 350 LEU B O 1
ATOM 5752 N N . GLY B 1 355 ? 7.21617 -11.37418 -14.15504 1.000 26.55719 351 GLY B N 1
ATOM 5753 C CA . GLY B 1 355 ? 6.33643 -10.24128 -13.92495 1.000 25.65559 351 GLY B CA 1
ATOM 5754 C C . GLY B 1 355 ? 4.98291 -10.56029 -13.32810 1.000 25.93229 351 GLY B C 1
ATOM 5755 O O . GLY B 1 355 ? 4.07641 -9.72379 -13.42332 1.000 28.19905 351 GLY B O 1
ATOM 5756 N N . VAL B 1 356 ? 4.80675 -11.73533 -12.71592 1.000 24.53823 352 VAL B N 1
ATOM 5757 C CA . VAL B 1 356 ? 3.51005 -12.16002 -12.19031 1.000 23.45279 352 VAL B CA 1
ATOM 5758 C C . VAL B 1 356 ? 3.69071 -12.58020 -10.73944 1.000 27.30802 352 VAL B C 1
ATOM 5759 O O . VAL B 1 356 ? 4.52747 -13.43580 -10.42723 1.000 24.64668 352 VAL B O 1
ATOM 5763 N N . TYR B 1 357 ? 2.90759 -11.98291 -9.85418 1.000 24.19686 353 TYR B N 1
ATOM 5764 C CA . TYR B 1 357 ? 3.05759 -12.22468 -8.42592 1.000 25.33691 353 TYR B CA 1
ATOM 5765 C C . TYR B 1 357 ? 1.95206 -13.15926 -7.95749 1.000 24.52336 353 TYR B C 1
ATOM 5766 O O . TYR B 1 357 ? 0.76623 -12.80889 -8.02271 1.000 24.47506 353 TYR B O 1
ATOM 5775 N N . VAL B 1 358 ? 2.34240 -14.34595 -7.49181 1.000 24.03055 354 VAL B N 1
ATOM 5776 C CA . VAL B 1 358 ? 1.42662 -15.33241 -6.93630 1.000 24.40068 354 VAL B CA 1
ATOM 5777 C C . VAL B 1 358 ? 1.97334 -15.78768 -5.58987 1.000 25.81220 354 VAL B C 1
ATOM 5778 O O . VAL B 1 358 ? 3.05465 -15.38226 -5.17299 1.000 25.31353 354 VAL B O 1
ATOM 5782 N N . VAL B 1 359 ? 1.21625 -16.65125 -4.91834 1.000 26.21553 355 VAL B N 1
ATOM 5783 C CA . VAL B 1 359 ? 1.64189 -17.25722 -3.66284 1.000 25.47207 355 VAL B CA 1
ATOM 5784 C C . VAL B 1 359 ? 1.47540 -18.76784 -3.77514 1.000 26.47500 355 VAL B C 1
ATOM 5785 O O . VAL B 1 359 ? 0.53125 -19.25504 -4.40784 1.000 24.08164 355 VAL B O 1
ATOM 5789 N N . GLY B 1 360 ? 2.41276 -19.50816 -3.18811 1.000 26.59022 356 GLY B N 1
ATOM 5790 C CA . GLY B 1 360 ? 2.35544 -20.95833 -3.15906 1.000 26.06588 356 GLY B CA 1
ATOM 5791 C C . GLY B 1 360 ? 2.05984 -21.46233 -1.75974 1.000 27.35928 356 GLY B C 1
ATOM 5792 O O . GLY B 1 360 ? 2.45027 -20.84213 -0.76587 1.000 25.45800 356 GLY B O 1
ATOM 5793 N N . PHE B 1 361 ? 1.35502 -22.59605 -1.69222 1.000 29.51269 357 PHE B N 1
ATOM 5794 C CA . PHE B 1 361 ? 1.05800 -23.28930 -0.44732 1.000 28.54807 357 PHE B CA 1
ATOM 5795 C C . PHE B 1 361 ? 1.47799 -24.74510 -0.58073 1.000 28.76195 357 PHE B C 1
ATOM 5796 O O . PHE B 1 361 ? 1.24983 -25.37533 -1.61686 1.000 27.07837 357 PHE B O 1
ATOM 5804 N N . PHE B 1 362 ? 2.09615 -25.27787 0.46532 1.000 28.44505 358 PHE B N 1
ATOM 5805 C CA . PHE B 1 362 ? 2.67915 -26.60914 0.38780 1.000 23.99973 358 PHE B CA 1
ATOM 5806 C C . PHE B 1 362 ? 2.77258 -27.16474 1.79995 1.000 30.52926 358 PHE B C 1
ATOM 5807 O O . PHE B 1 362 ? 2.44065 -26.48919 2.77743 1.000 30.32849 358 PHE B O 1
ATOM 5815 N N . TYR B 1 363 ? 3.21179 -28.41383 1.88840 1.000 26.03420 359 TYR B N 1
ATOM 5816 C CA . TYR B 1 363 ? 3.33428 -29.08827 3.16988 1.000 29.14195 359 TYR B CA 1
ATOM 5817 C C . TYR B 1 363 ? 4.18855 -28.25718 4.12776 1.000 29.93198 359 TYR B C 1
ATOM 5818 O O . TYR B 1 363 ? 5.23138 -27.72595 3.72862 1.000 33.36907 359 TYR B O 1
ATOM 5827 N N . PRO B 1 364 ? 3.79776 -28.13993 5.40642 1.000 31.40387 360 PRO B N 1
ATOM 5828 C CA . PRO B 1 364 ? 2.68656 -28.82130 6.07173 1.000 30.06137 360 PRO B CA 1
ATOM 5829 C C . PRO B 1 364 ? 1.38375 -28.04570 6.09756 1.000 28.72919 360 PRO B C 1
ATOM 5830 O O . PRO B 1 364 ? 0.44948 -28.49455 6.76163 1.000 29.13244 360 PRO B O 1
ATOM 5834 N N . VAL B 1 365 ? 1.30534 -26.90764 5.40446 1.000 27.25655 361 VAL B N 1
ATOM 5835 C CA . VAL B 1 365 ? 0.04746 -26.16782 5.38283 1.000 32.33431 361 VAL B CA 1
ATOM 5836 C C . VAL B 1 365 ? -1.02369 -26.95357 4.63295 1.000 29.47309 361 VAL B C 1
ATOM 5837 O O . VAL B 1 365 ? -2.19636 -26.96797 5.03339 1.000 29.47752 361 VAL B O 1
ATOM 5841 N N . VAL B 1 366 ? -0.64419 -27.60508 3.54286 1.000 30.75809 362 VAL B N 1
ATOM 5842 C CA . VAL B 1 366 ? -1.50753 -28.56190 2.84468 1.000 28.54240 362 VAL B CA 1
ATOM 5843 C C . VAL B 1 366 ? -0.81688 -29.91668 2.91634 1.000 27.08604 362 VAL B C 1
ATOM 5844 O O . VAL B 1 366 ? 0.38656 -29.99720 3.20945 1.000 27.00265 362 VAL B O 1
ATOM 5848 N N . PRO B 1 367 ? -1.53593 -31.00700 2.64107 1.000 28.07929 363 PRO B N 1
ATOM 5849 C CA . PRO B 1 367 ? -0.90302 -32.33136 2.71933 1.000 29.38209 363 PRO B CA 1
ATOM 5850 C C . PRO B 1 367 ? 0.16813 -32.52770 1.65604 1.000 31.73018 363 PRO B C 1
ATOM 5851 O O . PRO B 1 367 ? 0.20138 -31.84409 0.62951 1.000 27.08510 363 PRO B O 1
ATOM 5855 N N . LYS B 1 368 ? 1.06124 -33.48788 1.92918 1.000 29.66106 364 LYS B N 1
ATOM 5856 C CA . LYS B 1 368 ? 2.01994 -33.93658 0.92316 1.000 31.35210 364 LYS B CA 1
ATOM 5857 C C . LYS B 1 368 ? 1.28740 -34.26196 -0.36972 1.000 29.27055 364 LYS B C 1
ATOM 5858 O O . LYS B 1 368 ? 0.21505 -34.86900 -0.35374 1.000 29.84523 364 LYS B O 1
ATOM 5864 N N . GLY B 1 369 ? 1.86258 -33.83636 -1.49133 1.000 26.74910 365 GLY B N 1
ATOM 5865 C CA . GLY B 1 369 ? 1.26243 -34.07336 -2.78053 1.000 28.21096 365 GLY B CA 1
ATOM 5866 C C . GLY B 1 369 ? 0.14900 -33.12486 -3.14812 1.000 33.52387 365 GLY B C 1
ATOM 5867 O O . GLY B 1 369 ? -0.40916 -33.24387 -4.24928 1.000 32.85526 365 GLY B O 1
ATOM 5868 N N . GLN B 1 370 ? -0.19567 -32.18740 -2.26453 1.000 28.37520 366 GLN B N 1
ATOM 5869 C CA . GLN B 1 370 ? -1.28930 -31.25518 -2.49634 1.000 29.32875 366 GLN B CA 1
ATOM 5870 C C . GLN B 1 370 ? -0.80010 -29.81621 -2.64639 1.000 29.11169 366 GLN B C 1
ATOM 5871 O O . GLN B 1 370 ? -1.57664 -28.88178 -2.43040 1.000 27.91041 366 GLN B O 1
ATOM 5877 N N . ALA B 1 371 ? 0.46795 -29.62425 -3.00732 1.000 25.21319 367 ALA B N 1
ATOM 5878 C CA . ALA B 1 371 ? 1.00089 -28.28226 -3.21370 1.000 25.75991 367 ALA B CA 1
ATOM 5879 C C . ALA B 1 371 ? 0.26696 -27.57724 -4.34581 1.000 28.83284 367 ALA B C 1
ATOM 5880 O O . ALA B 1 371 ? -0.22654 -28.20622 -5.28663 1.000 26.80095 367 ALA B O 1
ATOM 5882 N N . ARG B 1 372 ? 0.20736 -26.24989 -4.25784 1.000 27.20185 368 ARG B N 1
ATOM 5883 C CA . ARG B 1 372 ? -0.57230 -25.49606 -5.22920 1.000 24.82967 368 ARG B CA 1
ATOM 5884 C C . ARG B 1 372 ? -0.07863 -24.06096 -5.27313 1.000 28.19872 368 ARG B C 1
ATOM 5885 O O . ARG B 1 372 ? 0.53763 -23.56239 -4.32605 1.000 24.16488 368 ARG B O 1
ATOM 5893 N N . ILE B 1 373 ? -0.34719 -23.41793 -6.40532 1.000 24.20097 369 ILE B N 1
ATOM 5894 C CA . ILE B 1 373 ? -0.27478 -21.97215 -6.54875 1.000 23.37801 369 ILE B CA 1
ATOM 5895 C C . ILE B 1 373 ? -1.69066 -21.43451 -6.41684 1.000 23.51249 369 ILE B C 1
ATOM 5896 O O . ILE B 1 373 ? -2.61219 -21.94165 -7.06732 1.000 26.42163 369 ILE B O 1
ATOM 5901 N N . ARG B 1 374 ? -1.87813 -20.40948 -5.58880 1.000 22.59235 370 ARG B N 1
ATOM 5902 C CA . ARG B 1 374 ? -3.19845 -19.80447 -5.42227 1.000 24.20386 370 ARG B CA 1
ATOM 5903 C C . ARG B 1 374 ? -3.20607 -18.47902 -6.16901 1.000 25.99038 370 ARG B C 1
ATOM 5904 O O . ARG B 1 374 ? -2.51188 -17.53232 -5.78147 1.000 28.58812 370 ARG B O 1
ATOM 5912 N N . VAL B 1 375 ? -3.98457 -18.41882 -7.22339 1.000 23.01393 371 VAL B N 1
ATOM 5913 C CA . VAL B 1 375 ? -4.23611 -17.18475 -7.95013 1.000 22.83474 371 VAL B CA 1
ATOM 5914 C C . VAL B 1 375 ? -5.57716 -16.61703 -7.50028 1.000 22.89698 371 VAL B C 1
ATOM 5915 O O . VAL B 1 375 ? -6.50003 -17.36293 -7.15468 1.000 23.44461 371 VAL B O 1
ATOM 5919 N N . GLN B 1 376 ? -5.69273 -15.28589 -7.48980 1.000 20.52705 372 GLN B N 1
ATOM 5920 C CA . GLN B 1 376 ? -6.93693 -14.61445 -7.13106 1.000 18.77394 372 GLN B CA 1
ATOM 5921 C C . GLN B 1 376 ? -7.25793 -13.56182 -8.17964 1.000 20.96187 372 GLN B C 1
ATOM 5922 O O . GLN B 1 376 ? -6.47190 -12.63431 -8.38563 1.000 21.21570 372 GLN B O 1
ATOM 5928 N N . MET B 1 377 ? -8.41434 -13.69503 -8.81662 1.000 21.34116 373 MET B N 1
ATOM 5929 C CA . MET B 1 377 ? -8.84913 -12.71279 -9.79689 1.000 22.39333 373 MET B CA 1
ATOM 5930 C C . MET B 1 377 ? -9.37186 -11.45431 -9.10646 1.000 23.10144 373 MET B C 1
ATOM 5931 O O . MET B 1 377 ? -9.75586 -11.46153 -7.93519 1.000 21.66736 373 MET B O 1
ATOM 5936 N N . SER B 1 378 ? -9.35151 -10.35462 -9.85583 1.000 21.99046 374 SER B N 1
ATOM 5937 C CA . SER B 1 378 ? -9.88937 -9.07319 -9.42813 1.000 19.22543 374 SER B CA 1
ATOM 5938 C C . SER B 1 378 ? -10.67548 -8.46232 -10.57570 1.000 23.90703 374 SER B C 1
ATOM 5939 O O . SER B 1 378 ? -10.33413 -8.65861 -11.74666 1.000 25.18180 374 SER B O 1
ATOM 5942 N N . ALA B 1 379 ? -11.71447 -7.69873 -10.23237 1.000 23.11861 375 ALA B N 1
ATOM 5943 C CA . ALA B 1 379 ? -12.36217 -6.86185 -11.24075 1.000 25.35143 375 ALA B CA 1
ATOM 5944 C C . ALA B 1 379 ? -11.39225 -5.86653 -11.87733 1.000 26.77365 375 ALA B C 1
ATOM 5945 O O . ALA B 1 379 ? -11.67075 -5.36062 -12.97253 1.000 32.76604 375 ALA B O 1
ATOM 5947 N N . LEU B 1 380 ? -10.24788 -5.60241 -11.23838 1.000 24.31063 376 LEU B N 1
ATOM 5948 C CA . LEU B 1 380 ? -9.32586 -4.57932 -11.72539 1.000 30.03940 376 LEU B CA 1
ATOM 5949 C C . LEU B 1 380 ? -8.66462 -4.97802 -13.03283 1.000 32.37368 376 LEU B C 1
ATOM 5950 O O . LEU B 1 380 ? -8.42410 -4.12638 -13.89549 1.000 30.88898 376 LEU B O 1
ATOM 5955 N N . HIS B 1 381 ? -8.29186 -6.24518 -13.16449 1.000 28.18823 377 HIS B N 1
ATOM 5956 C CA . HIS B 1 381 ? -7.50158 -6.65945 -14.31490 1.000 28.59882 377 HIS B CA 1
ATOM 5957 C C . HIS B 1 381 ? -8.31936 -6.54922 -15.58939 1.000 29.47363 377 HIS B C 1
ATOM 5958 O O . HIS B 1 381 ? -9.53110 -6.77982 -15.59301 1.000 29.44695 377 HIS B O 1
ATOM 5965 N N . ASP B 1 382 ? -7.65445 -6.17414 -16.66797 1.000 31.18724 378 ASP B N 1
ATOM 5966 C CA . ASP B 1 382 ? -8.25855 -6.26841 -17.98612 1.000 33.96503 378 ASP B CA 1
ATOM 5967 C C . ASP B 1 382 ? -7.75849 -7.53106 -18.67922 1.000 30.05516 378 ASP B C 1
ATOM 5968 O O . ASP B 1 382 ? -6.72328 -8.10616 -18.31764 1.000 27.00000 378 ASP B O 1
ATOM 5973 N N . GLU B 1 383 ? -8.51965 -7.96933 -19.68266 1.000 30.00081 379 GLU B N 1
ATOM 5974 C CA . GLU B 1 383 ? -8.25485 -9.28511 -20.24719 1.000 32.04053 379 GLU B CA 1
ATOM 5975 C C . GLU B 1 383 ? -6.93147 -9.31791 -20.99551 1.000 29.40395 379 GLU B C 1
ATOM 5976 O O . GLU B 1 383 ? -6.30366 -10.37924 -21.09162 1.000 28.86310 379 GLU B O 1
ATOM 5982 N N . ALA B 1 384 ? -6.47187 -8.17167 -21.49812 1.000 27.63930 380 ALA B N 1
ATOM 5983 C CA . ALA B 1 384 ? -5.15179 -8.13093 -22.11675 1.000 30.10309 380 ALA B CA 1
ATOM 5984 C C . ALA B 1 384 ? -4.07117 -8.45261 -21.09323 1.000 29.59848 380 ALA B C 1
ATOM 5985 O O . ALA B 1 384 ? -3.18513 -9.27848 -21.34393 1.000 29.09145 380 ALA B O 1
ATOM 5987 N N . ALA B 1 385 ? -4.13448 -7.80812 -19.92592 1.000 28.07695 381 ALA B N 1
ATOM 5988 C CA . ALA B 1 385 ? -3.15719 -8.07990 -18.87484 1.000 32.19527 381 ALA B CA 1
ATOM 5989 C C . ALA B 1 385 ? -3.25213 -9.51841 -18.38455 1.000 26.76816 381 ALA B C 1
ATOM 5990 O O . ALA B 1 385 ? -2.22779 -10.14489 -18.07553 1.000 28.66503 381 ALA B O 1
ATOM 5992 N N . LEU B 1 386 ? -4.47468 -10.05196 -18.28697 1.000 24.41228 382 LEU B N 1
ATOM 5993 C CA . LEU B 1 386 ? -4.63986 -11.44649 -17.88772 1.000 24.67261 382 LEU B CA 1
ATOM 5994 C C . LEU B 1 386 ? -4.02641 -12.38451 -18.91974 1.000 25.07840 382 LEU B C 1
ATOM 5995 O O . LEU B 1 386 ? -3.40217 -13.38752 -18.56395 1.000 23.51041 382 LEU B O 1
ATOM 6000 N N . GLN B 1 387 ? -4.17271 -12.06183 -20.20490 1.000 26.86933 383 GLN B N 1
ATOM 6001 C CA . GLN B 1 387 ? -3.53789 -12.88575 -21.22541 1.000 26.81985 383 GLN B CA 1
ATOM 6002 C C . GLN B 1 387 ? -2.02339 -12.85947 -21.08615 1.000 25.63952 383 GLN B C 1
ATOM 6003 O O . GLN B 1 387 ? -1.36547 -13.89828 -21.21724 1.000 24.76326 383 GLN B O 1
ATOM 6009 N N . ALA B 1 388 ? -1.45276 -11.68078 -20.81642 1.000 27.35441 384 ALA B N 1
ATOM 6010 C CA . ALA B 1 388 ? -0.02068 -11.60100 -20.56163 1.000 24.49965 384 ALA B CA 1
ATOM 6011 C C . ALA B 1 388 ? 0.37136 -12.47916 -19.37972 1.000 25.34287 384 ALA B C 1
ATOM 6012 O O . ALA B 1 388 ? 1.42372 -13.12348 -19.39591 1.000 27.35681 384 ALA B O 1
ATOM 6014 N N . ALA B 1 389 ? -0.47429 -12.53018 -18.35041 1.000 24.64839 385 ALA B N 1
ATOM 6015 C CA . ALA B 1 389 ? -0.19277 -13.41041 -17.22151 1.000 25.12879 385 ALA B CA 1
ATOM 6016 C C . ALA B 1 389 ? -0.28422 -14.87582 -17.63213 1.000 26.36272 385 ALA B C 1
ATOM 6017 O O . ALA B 1 389 ? 0.54559 -15.69594 -17.21929 1.000 25.98888 385 ALA B O 1
ATOM 6019 N N . LEU B 1 390 ? -1.29656 -15.22841 -18.42837 1.000 23.64288 386 LEU B N 1
ATOM 6020 C CA . LEU B 1 390 ? -1.39831 -16.60952 -18.89372 1.000 25.44046 386 LEU B CA 1
ATOM 6021 C C . LEU B 1 390 ? -0.16083 -17.00616 -19.68590 1.000 29.28721 386 LEU B C 1
ATOM 6022 O O . LEU B 1 390 ? 0.33149 -18.13445 -19.55944 1.000 26.99242 386 LEU B O 1
ATOM 6027 N N . ASP B 1 391 ? 0.36206 -16.08611 -20.50348 1.000 28.00596 387 ASP B N 1
ATOM 6028 C CA . ASP B 1 391 ? 1.58109 -16.37586 -21.25721 1.000 29.54816 387 ASP B CA 1
ATOM 6029 C C . ASP B 1 391 ? 2.75586 -16.65786 -20.32656 1.000 27.23667 387 ASP B C 1
ATOM 6030 O O . ASP B 1 391 ? 3.60538 -17.50583 -20.62403 1.000 28.74908 387 ASP B O 1
ATOM 6035 N N . ALA B 1 392 ? 2.82165 -15.95945 -19.19114 1.000 27.38028 388 ALA B N 1
ATOM 6036 C CA . ALA B 1 392 ? 3.86237 -16.25172 -18.21392 1.000 27.35692 388 ALA B CA 1
ATOM 6037 C C . ALA B 1 392 ? 3.65761 -17.62838 -17.58605 1.000 25.71837 388 ALA B C 1
ATOM 6038 O O . ALA B 1 392 ? 4.62571 -18.37316 -17.39463 1.000 30.14867 388 ALA B O 1
ATOM 6040 N N . PHE B 1 393 ? 2.40750 -17.97980 -17.25623 1.000 28.61162 389 PHE B N 1
ATOM 6041 C CA . PHE B 1 393 ? 2.10469 -19.33518 -16.78785 1.000 28.95985 389 PHE B CA 1
ATOM 6042 C C . PHE B 1 393 ? 2.49978 -20.37810 -17.82739 1.000 26.76639 389 PHE B C 1
ATOM 6043 O O . PHE B 1 393 ? 3.09123 -21.41150 -17.49536 1.000 29.08189 389 PHE B O 1
ATOM 6051 N N . GLY B 1 394 ? 2.15934 -20.12914 -19.09231 1.000 29.34144 390 GLY B N 1
ATOM 6052 C CA . GLY B 1 394 ? 2.54636 -21.05159 -20.15016 1.000 30.37370 390 GLY B CA 1
ATOM 6053 C C . GLY B 1 394 ? 4.04710 -21.25370 -20.23539 1.000 33.09367 390 GLY B C 1
ATOM 6054 O O . GLY B 1 394 ? 4.52659 -22.38683 -20.33464 1.000 33.41186 390 GLY B O 1
ATOM 6055 N N . GLN B 1 395 ? 4.81147 -20.15823 -20.18359 1.000 29.28461 391 GLN B N 1
ATOM 6056 C CA . GLN B 1 395 ? 6.26566 -20.25682 -20.27572 1.000 32.38047 391 GLN B CA 1
ATOM 6057 C C . GLN B 1 395 ? 6.84229 -21.02730 -19.09193 1.000 36.74627 391 GLN B C 1
ATOM 6058 O O . GLN B 1 395 ? 7.55745 -22.02037 -19.26883 1.000 35.67370 391 GLN B O 1
ATOM 6064 N N . ALA B 1 396 ? 6.53658 -20.58141 -17.86965 1.000 30.09839 392 ALA B N 1
ATOM 6065 C CA . ALA B 1 396 ? 7.10026 -21.22143 -16.68451 1.000 34.85993 392 ALA B CA 1
ATOM 6066 C C . ALA B 1 396 ? 6.62358 -22.66371 -16.55517 1.000 33.27731 392 ALA B C 1
ATOM 6067 O O . ALA B 1 396 ? 7.38713 -23.54376 -16.13821 1.000 34.64817 392 ALA B O 1
ATOM 6069 N N . GLY B 1 397 ? 5.36514 -22.92254 -16.91505 1.000 32.30396 393 GLY B N 1
ATOM 6070 C CA . GLY B 1 397 ? 4.83819 -24.27551 -16.82614 1.000 32.65337 393 GLY B CA 1
ATOM 6071 C C . GLY B 1 397 ? 5.53795 -25.22885 -17.77499 1.000 35.60378 393 GLY B C 1
ATOM 6072 O O . GLY B 1 397 ? 5.82946 -26.37612 -17.41986 1.000 32.64370 393 GLY B O 1
ATOM 6073 N N . ARG B 1 398 ? 5.82302 -24.76920 -18.99298 1.000 36.31623 394 ARG B N 1
ATOM 6074 C CA . ARG B 1 398 ? 6.58942 -25.60025 -19.91165 1.000 37.37385 394 ARG B CA 1
ATOM 6075 C C . ARG B 1 398 ? 8.00958 -25.79648 -19.41087 1.000 33.87869 394 ARG B C 1
ATOM 6076 O O . ARG B 1 398 ? 8.53709 -26.91376 -19.45679 1.000 38.50077 394 ARG B O 1
ATOM 6084 N N . GLU B 1 399 ? 8.64071 -24.72707 -18.92246 1.000 33.11322 395 GLU B N 1
ATOM 6085 C CA . GLU B 1 399 ? 10.00424 -24.84427 -18.41991 1.000 35.69417 395 GLU B CA 1
ATOM 6086 C C . GLU B 1 399 ? 10.09480 -25.88844 -17.31533 1.000 38.25425 395 GLU B C 1
ATOM 6087 O O . GLU B 1 399 ? 11.01573 -26.71217 -17.30467 1.000 37.62298 395 GLU B O 1
ATOM 6093 N N . LEU B 1 400 ? 9.13972 -25.88751 -16.39108 1.000 37.68173 396 LEU B N 1
ATOM 6094 C CA . LEU B 1 400 ? 9.20149 -26.76296 -15.22803 1.000 37.50273 396 LEU B CA 1
ATOM 6095 C C . LEU B 1 400 ? 8.55715 -28.12044 -15.47170 1.000 37.61646 396 LEU B C 1
ATOM 6096 O O . LEU B 1 400 ? 8.44068 -28.91507 -14.53171 1.000 40.75758 396 LEU B O 1
ATOM 6101 N N . GLY B 1 401 ? 8.13902 -28.40433 -16.70336 1.000 34.89837 397 GLY B N 1
ATOM 6102 C CA . GLY B 1 401 ? 7.57758 -29.69925 -17.01530 1.000 35.43154 397 GLY B CA 1
ATOM 6103 C C . GLY B 1 401 ? 6.18441 -29.92507 -16.48694 1.000 37.21713 397 GLY B C 1
ATOM 6104 O O . GLY B 1 401 ? 5.73940 -31.07383 -16.41220 1.000 34.79012 397 GLY B O 1
ATOM 6105 N N . LEU B 1 402 ? 5.47688 -28.85854 -16.11460 1.000 32.78197 398 LEU B N 1
ATOM 6106 C CA . LEU B 1 402 ? 4.10161 -29.00993 -15.66465 1.000 32.14601 398 LEU B CA 1
ATOM 6107 C C . LEU B 1 402 ? 3.12999 -29.14132 -16.82917 1.000 27.97127 398 LEU B C 1
ATOM 6108 O O . LEU B 1 402 ? 2.10678 -29.81843 -16.69633 1.000 30.26877 398 LEU B O 1
ATOM 6113 N N . ILE B 1 403 ? 3.42476 -28.51104 -17.96571 1.000 28.55321 399 ILE B N 1
ATOM 6114 C CA . ILE B 1 403 ? 2.56410 -28.59189 -19.14371 1.000 26.71552 399 ILE B CA 1
ATOM 6115 C C . ILE B 1 403 ? 3.42981 -28.84715 -20.37255 1.000 28.08428 399 ILE B C 1
ATOM 6116 O O . ILE B 1 403 ? 4.63782 -28.62028 -20.32835 1.000 29.83153 399 ILE B O 1
#

Secondary structure (DSSP, 8-state):
--HHHHHHHHHHHHHHHHHHTT-------B-S-SSSEEEBTT--EEEE---S-TTSGGG-HHHHHHHHHHHHHH-S---S-HHHH--BHHHHHHHHHHHHHHT-SEEEEESBHHHHHHTTHHHH--TT-EEEEETT--HHHHHHHHHS-PEEEEE-TT-HHHHHHHHHHHHHTT-SSEEEEEESB-TTT-PBP-HHHHHHHHHHHT-EEEEE-TTTTTTSSTTS--HHHHTT-TT--SEEEEE-----SSSBEEEEE-HHHHHHHHHH-HHHHSSPPPPHHHHHHHHHHHHHHHH--HHHHHHHHHHHHHHHHHHHHT--B-SS-SSEEEEEEESHHHHHHHHHHHHHTTEE--EE-TTSS-TT-EEEEEE--TT--HHHHHHHHHHHHHHHHHTT--/--HHHHHHHHHHHHHHHHHHTT-------B-S-SSSEEEBTT--EEEE-S-S-TTSGGG-HHHHHHHHHHHHHH-S---S-HHHH--BHHHHHHHHHHHHHHT-SEEEEES-HHHHHHTTHHHH--TT-EEEEETT--HHHHHHHHHS--EEEEE-TT-HHHHHHHHHHHHHTT-SSEEEEEESB-TTT--B--HHHHHHHHHHHT-EEEEE-TTTTTTSSTTS--HHHHTT-TT--SEEEEE-----SSS-EEEEE-HHHHHHHHHH-HHHHHSPPPPHHHHHHHHHHHHHHHH--HHHHHHHHHHHHHHHHHHHHT-EE-SS-SSEEEEEEESHHHHHHHHHHHHHTTEE-EEE-TTTS-TT-EEEEEE--TT--HHHHHHHHHHHHHHHHHTT--

Sequence (796 aa):
MSNAEAFYASIRTELESIRAAGLFKNERVIATPQGARVRTTDGREVINLCANNYLGLSSHPQVIEAAHEALRTHGFGLSSVRFICGTQDLHKTLEARLSAFLGTEDTILYGSAFDANGGLFETLLGAEDAVISDALNHASIIDGVRLSKARRYRYQHNDMDDLRVQLEQARADGARYTLVFSDGVFSMDGTVARLDEMRAICDEYGALLGIDECHATGFMGQRGRGTHEARGVFGKIDIITGTLGALGGASGGFTSARKEVVALLRQRSRPYLFSNTVAPAIVGASIAVLDILEASTELRDRLEGNTRFFRAGLDRLGFDVKAGDHPIIPIMVYDADKAQQLAQRLLELGVYVVGFFYPVVPKGQARIRVQMSALHDEAALQAALDAFGQAGRELGLIMSNAEAFYASIRTELESIRAAGLFKNERVIATPQGARVRTTDGREVINLCANNYLGLSSHPQVIEAAHEALRTHGFGLSSVRFICGTQDLHKTLEARLSAFLGTEDTILYGSAFDANGGLFETLLGAEDAVISDALNHASIIDGVRLSKARRYRYQHNDMDDLRVQLEQARADGARYTLVFSDGVFSMDGTVARLDEMRAICDEYGALLGIDECHATGFMGQRGRGTHEARGVFGKIDIITGTLGALGGASGGFTSARKEVVALLRQRSRPYLFSNTVAPAIVGASIAVLDILEASTELRDRLEGNTRFFRAGLDRLGFDVKAGDHPIIPIMVYDADKAQQLAQRLLELGVYVVGFFYPVVPKGQARIRVQMSALHDEAALQAALDAFGQAGRELGLI

Solvent-accessible surface area: 26298 Å² total

Foldseek 3Di:
DDPVVVVVVVVVVVVVVCVVQLNDDDDFAWDDFDAQWTATPVGFIFGEFADLLALVQQVDPLLVVLLVVLCVVPNWFQPDFCPPGFDDVLQQVLQVLLQVLQQFDTKDKFFWLLLVLLQQQQLPDALQAAEEEEPLADPSNVNSNVVHNHHYHYAYHLDLVRVLVRLVVSVVVRRDAYEYEYECARPAARDGRLVLSVLVSCVVSVYAYEYEFASQALQAAQLRSGSCNNNVNRNPHAKYKYWCCVQHNDTMIMIGHYPVSSVSSCVDRCSSNPPGDHTSSSSSSSVVSSVVSNVDNLSSVLSQVLQVVLVVLCVVLPFDWRDDRGQFTWGWDQRSVVQQQLQVQLSVLRHHWHKAAPPNPDRSGITTGGGTHSRDDPVSSVSSSVSSSVSCVVSVRD/DDPVVVVVVVVVVVQVVCVVVVNDDDDFAWDDQDFQWTATPVGFIFGEFADLLALVQQPDPLLVVLLVVLCVVPNWFQPDFCVPGQDDVLQQVLQVLLCVLQQFDTKDKFFWLLLVLLLADQLPDALLAAEEEEPQADPSNVNSVVPHNHHYHYAYHLDLVRVLVRLVVSVVVRRDAYEYEYECARQQARDGRLVLSVLVSCVVSVHAYEYEFASQALAAAPLRSGSCNNNVNRNPHAKYKYWCCVQHNDTMIMIGHYPVSSVSSCVDRCSSNPPGHHTSSSSSSSVVSSVVSNVDVVSSVLSQVQQVLLVVLCVVLPFDWRDDRGQWIKTFPQAPVSQVQLQVQLSVLRHHWDKDAPPVPDRRGITIITGTHSRDDVVVSVSSSVSVSVSCVVSVND

Radius of gyration: 25.87 Å; Cα contacts (8 Å, |Δi|>4): 1960; chains: 2; bounding box: 64×65×71 Å

Organism: Cupriavidus necator (strain ATCC 17699 / DSM 428 / KCTC 22496 / NCIMB 10442 / H16 / Stanier 337) (NCBI:txid381666)